Protein AF-0000000082345852 (afdb_homodimer)

Sequence (870 aa):
MNLQSRLRSITKHNVSTFRRHYVSEIAGSLGDLGTFLPIALALASNGTVSLASTFIFSGLFNILTGLFFGIPLPVQPMKAIAAVAIAQSFSPGSIAAAGIFVAAVLFVGSVTGLLEWFTRVIPIPVVKGIQVGAGLSLVMAACTTLHNLGWIHPSWADNRLWAIGVFVALLLTNSAARRLPYALIVFIIGIVIAIIRSALSSHLPSFTFWHPYIVVPIGHEWSKGAIDAGLGQLPLTTLNSIIAVVHLAADLLPS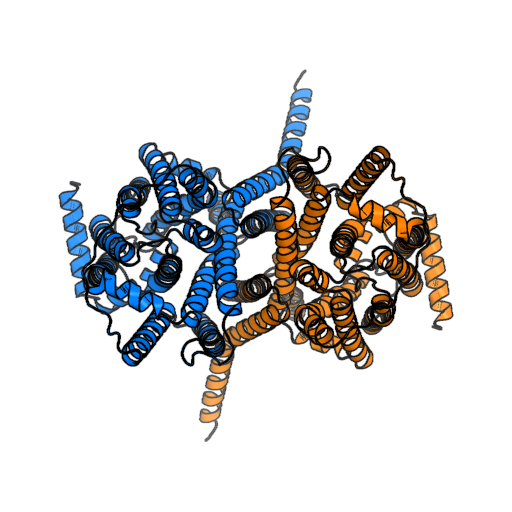VPTPSVTAIGLSVSLMNLVGVWFGAMPVCHGSGGLAAQYRFGARSGASVVFLGVCKLILGLVFGESLVDILHRFPKALLAVMVIAAGLELVRVGESLNTSGARDLRRHAEDANDSSRFHLSEEERTRRWMVMMVTVGLLVGFKNDAVGFVAGMLCHWAYELPALVHRTKRRWSEGRVRLPMNLQSRLRSITKHNVSTFRRHYVSEIAGSLGDLGTFLPIALALASNGTVSLASTFIFSGLFNILTGLFFGIPLPVQPMKAIAAVAIAQSFSPGSIAAAGIFVAAVLFVGSVTGLLEWFTRVIPIPVVKGIQVGAGLSLVMAACTTLHNLGWIHPSWADNRLWAIGVFVALLLTNSAARRLPYALIVFIIGIVIAIIRSALSSHLPSFTFWHPYIVVPIGHEWSKGAIDAGLGQLPLTTLNSIIAVVHLAADLLPSVPTPSVTAIGLSVSLMNLVGVWFGAMPVCHGSGGLAAQYRFGARSGASVVFLGVCKLILGLVFGESLVDILHRFPKALLAVMVIAAGLELVRVGESLNTSGARDLRRHAEDANDSSRFHLSEEERTRRWMVMMVTVGLLVGFKNDAVGFVAGMLCHWAYELPALVHRTKRRWSEGRVRLP

Organism: NCBI:txid1220207

Foldseek 3Di:
DDLVVQLVVLVVLLVVCCVVCVPLLQLLLLLCCLQAVLLLLLCVLLQQFASLLQLALLLVLLQVCQSRQWAQWHKHFLLLLSLLCLLVVAHLQLQLLLLLLLLVVLLVCLVVVCLVVLQVPADLLLLLLSLLLSLVSLLVSLVVLLVPFDACPDDNLAHNVLLVVLLVVLVVLVPDPDNPSSLVVLVVVLLVQLQVVCVVVVHHQDFDFADFDFHHHDDVSNVSSCFQRNVLSNNVCSVFQQVLQQVLCCVLQVPGDGDDSSVQSNSLSVSSNPSSRRRHGRITTGNVSSVSSVVSRTGTSNSSSVSSVVSNCCSGRCSRSVSSSSVSGHSSSSSSSSNSNSVVSSVVSVCQQPCPRPVLVVVCVVVVPVPDSDDDPVRVVLSVVLSVQLSVQCNVVSGNNRSSVRSVVSNVVVCVVVVVVVVVVVVVVVVVPPD/DDLVVLLVVLVVLLVVCCVVCVPLLQLLLLLCCLQAVLLLLLCVLLQQFASLLQLALLLVLLQVCQSRQWAQWHKHFLLQLSLLCLLVVAHLLLQLLLLLLLLVVLLVCLVVVCLVVVQVPADLLLLLLSLLLSLVSLLVSLVVLLVPFDACPDDNLAHNVLLVVLLVVLVVLVPDPDNPSSLVVLVVVLLVQLQVVCVVVVHHQDFDFADFDFHHHDDVSNVNSCFQRNVSSNNVCSVFQQVLQQVLCCVLQVPGDGDDSSVQSNSLSVSSNPSSRRRHGRITTGNVSSVSSVVSRTGTSNSSSVSSVVSNCCSGRCSRSVSSSSVSGHSSSSSSSSNSNSVVSSVVSVCQQPCPRPVLVVVCVVVVPVPDSDDDPVRVVLSVVLSVQLSVQCNVVSGNNRSSVRSVVSNVVVCVVVVVVVVVVVVVVVVVPPD

Structure (mmCIF, N/CA/C/O backbone):
data_AF-0000000082345852-model_v1
#
loop_
_entity.id
_entity.type
_entity.pdbx_description
1 polymer 'Sulfate transporter'
#
loop_
_atom_site.group_PDB
_atom_site.id
_atom_site.type_symbol
_atom_site.label_atom_id
_atom_site.label_alt_id
_atom_site.label_comp_id
_atom_site.label_asym_id
_atom_site.label_entity_id
_atom_site.label_seq_id
_atom_site.pdbx_PDB_ins_code
_atom_site.Cartn_x
_atom_site.Cartn_y
_atom_site.Cartn_z
_atom_site.occupancy
_atom_site.B_iso_or_equiv
_atom_site.auth_seq_id
_atom_site.auth_comp_id
_atom_site.auth_asym_id
_atom_site.auth_atom_id
_atom_site.pdbx_PDB_model_num
ATOM 1 N N . MET A 1 1 ? 13.172 -27.969 -38.375 1 50.81 1 MET A N 1
ATOM 2 C CA . MET A 1 1 ? 12.953 -29.188 -37.594 1 50.81 1 MET A CA 1
ATOM 3 C C . MET A 1 1 ? 11.461 -29.438 -37.406 1 50.81 1 MET A C 1
ATOM 5 O O . MET A 1 1 ? 10.711 -28.531 -37.031 1 50.81 1 MET A O 1
ATOM 9 N N . ASN A 1 2 ? 10.867 -30.484 -37.875 1 72.06 2 ASN A N 1
ATOM 10 C CA . ASN A 1 2 ? 9.477 -30.922 -37.812 1 72.06 2 ASN A CA 1
ATOM 11 C C . ASN A 1 2 ? 8.961 -30.969 -36.375 1 72.06 2 ASN A C 1
ATOM 13 O O . ASN A 1 2 ? 9.727 -31.188 -35.438 1 72.06 2 ASN A O 1
ATOM 17 N N . LEU A 1 3 ? 7.734 -30.328 -36.125 1 79 3 LEU A N 1
ATOM 18 C CA . LEU A 1 3 ? 7.078 -30.281 -34.812 1 79 3 LEU A CA 1
ATOM 19 C C . LEU A 1 3 ? 7.156 -31.625 -34.125 1 79 3 LEU A C 1
ATOM 21 O O . LEU A 1 3 ? 7.395 -31.688 -32.906 1 79 3 LEU A O 1
ATOM 25 N N . GLN A 1 4 ? 7.105 -32.719 -34.844 1 83.88 4 GLN A N 1
ATOM 26 C CA . GLN A 1 4 ? 7.117 -34.062 -34.281 1 83.88 4 GLN A CA 1
ATOM 27 C C . GLN A 1 4 ? 8.5 -34.406 -33.75 1 83.88 4 GLN A C 1
ATOM 29 O O . GLN A 1 4 ? 8.633 -35.031 -32.688 1 83.88 4 GLN A O 1
ATOM 34 N N . SER A 1 5 ? 9.453 -34.094 -34.531 1 83.94 5 SER A N 1
ATOM 35 C CA . SER A 1 5 ? 10.82 -34.406 -34.125 1 83.94 5 SER A CA 1
ATOM 36 C C . SER A 1 5 ? 11.195 -33.594 -32.875 1 83.94 5 SER A C 1
ATOM 38 O O . SER A 1 5 ? 11.891 -34.094 -31.984 1 83.94 5 SER A O 1
ATOM 40 N N . ARG A 1 6 ? 10.656 -32.438 -32.906 1 85.19 6 ARG A N 1
ATOM 41 C CA . ARG A 1 6 ? 10.93 -31.578 -31.75 1 85.19 6 ARG A CA 1
ATOM 42 C C . ARG A 1 6 ? 10.266 -32.125 -30.484 1 85.19 6 ARG A C 1
ATOM 44 O O . ARG A 1 6 ? 10.883 -32.156 -29.422 1 85.19 6 ARG A O 1
ATOM 51 N N . LEU A 1 7 ? 9.078 -32.594 -30.594 1 88.81 7 LEU A N 1
ATOM 52 C CA . LEU A 1 7 ? 8.336 -33.125 -29.469 1 88.81 7 LEU A CA 1
ATOM 53 C C . LEU A 1 7 ? 8.984 -34.406 -28.953 1 88.81 7 LEU A C 1
ATOM 55 O O . LEU A 1 7 ? 9 -34.656 -27.75 1 88.81 7 LEU A O 1
ATOM 59 N N . ARG A 1 8 ? 9.492 -35.156 -29.844 1 88.5 8 ARG A N 1
ATOM 60 C CA . ARG A 1 8 ? 10.164 -36.406 -29.453 1 88.5 8 ARG A CA 1
ATOM 61 C C . ARG A 1 8 ? 11.445 -36.094 -28.672 1 88.5 8 ARG A C 1
ATOM 63 O O . ARG A 1 8 ? 11.773 -36.812 -27.719 1 88.5 8 ARG A O 1
ATOM 70 N N . SER A 1 9 ? 12.109 -35.156 -29.203 1 88.75 9 SER A N 1
ATOM 71 C CA . SER A 1 9 ? 13.344 -34.75 -28.531 1 88.75 9 SER A CA 1
ATOM 72 C C . SER A 1 9 ? 13.07 -34.219 -27.125 1 88.75 9 SER A C 1
ATOM 74 O O . SER A 1 9 ? 13.805 -34.531 -26.188 1 88.75 9 SER A O 1
ATOM 76 N N . ILE A 1 10 ? 12.055 -33.438 -27.016 1 90.12 10 ILE A N 1
ATOM 77 C CA . ILE A 1 10 ? 11.68 -32.875 -25.734 1 90.12 10 ILE A CA 1
ATOM 78 C C . ILE A 1 10 ? 11.242 -34 -24.781 1 90.12 10 ILE A C 1
ATOM 80 O O . ILE A 1 10 ? 11.609 -34 -23.609 1 90.12 10 ILE A O 1
ATOM 84 N N . THR A 1 11 ? 10.492 -34.938 -25.266 1 89.88 11 THR A N 1
ATOM 85 C CA . THR A 1 11 ? 10.008 -36.031 -24.438 1 89.88 11 THR A CA 1
ATOM 86 C C . THR A 1 11 ? 11.172 -36.906 -23.938 1 89.88 11 THR A C 1
ATOM 88 O O . THR A 1 11 ? 11.18 -37.312 -22.781 1 89.88 11 THR A O 1
ATOM 91 N N . LYS A 1 12 ? 12.078 -37.125 -24.797 1 90.12 12 LYS A N 1
ATOM 92 C CA . LYS A 1 12 ? 13.258 -37.875 -24.406 1 90.12 12 LYS A CA 1
ATOM 93 C C . LYS A 1 12 ? 14.047 -37.156 -23.312 1 90.12 12 LYS A C 1
ATOM 95 O O . LYS A 1 12 ? 14.531 -37.781 -22.375 1 90.12 12 LYS A O 1
ATOM 100 N N . HIS A 1 13 ? 14.156 -35.969 -23.516 1 90.06 13 HIS A N 1
ATOM 101 C CA . HIS A 1 13 ? 14.859 -35.156 -22.531 1 90.06 13 HIS A CA 1
ATOM 102 C C . HIS A 1 13 ? 14.125 -35.156 -21.188 1 90.06 13 HIS A C 1
ATOM 104 O O . HIS A 1 13 ? 14.75 -35.312 -20.141 1 90.06 13 HIS A O 1
ATOM 110 N N . ASN A 1 14 ? 12.852 -35 -21.188 1 92 14 ASN A N 1
ATOM 111 C CA . ASN A 1 14 ? 12.031 -35 -19.969 1 92 14 ASN A CA 1
ATOM 112 C C . ASN A 1 14 ? 12.148 -36.312 -19.234 1 92 14 ASN A C 1
ATOM 114 O O . ASN A 1 14 ? 12.359 -36.344 -18.016 1 92 14 ASN A O 1
ATOM 118 N N . VAL A 1 15 ? 12.047 -37.375 -19.984 1 91.62 15 VAL A N 1
ATOM 119 C CA . VAL A 1 15 ? 12.047 -38.688 -19.391 1 91.62 15 VAL A CA 1
ATOM 120 C C . VAL A 1 15 ? 13.438 -39 -18.828 1 91.62 15 VAL A C 1
ATOM 122 O O . VAL A 1 15 ? 13.562 -39.562 -17.734 1 91.62 15 VAL A O 1
ATOM 125 N N . SER A 1 16 ? 14.461 -38.688 -19.547 1 91.25 16 SER A N 1
ATOM 126 C CA . SER A 1 16 ? 15.828 -38.938 -19.109 1 91.25 16 SER A CA 1
ATOM 127 C C . SER A 1 16 ? 16.156 -38.156 -17.844 1 91.25 16 SER A C 1
ATOM 129 O O . SER A 1 16 ? 16.781 -38.688 -16.922 1 91.25 16 SER A O 1
ATOM 131 N N . THR A 1 17 ? 15.727 -36.969 -17.859 1 89.94 17 THR A N 1
ATOM 132 C CA . THR A 1 17 ? 16 -36.125 -16.703 1 89.94 17 THR A CA 1
ATOM 133 C C . THR A 1 17 ? 15.242 -36.594 -15.484 1 89.94 17 THR A C 1
ATOM 135 O O . THR A 1 17 ? 15.789 -36.625 -14.375 1 89.94 17 THR A O 1
ATOM 138 N N . PHE A 1 18 ? 14.023 -36.969 -15.68 1 91.25 18 PHE A N 1
ATOM 139 C CA . PHE A 1 18 ? 13.219 -37.438 -14.562 1 91.25 18 PHE A CA 1
ATOM 140 C C . PHE A 1 18 ? 13.789 -38.75 -14 1 91.25 18 PHE A C 1
ATOM 142 O O . PHE A 1 18 ? 13.797 -38.969 -12.781 1 91.25 18 PHE A O 1
ATOM 149 N N . ARG A 1 19 ? 14.273 -39.562 -14.797 1 90.5 19 ARG A N 1
ATOM 150 C CA . ARG A 1 19 ? 14.828 -40.844 -14.375 1 90.5 19 ARG A CA 1
ATOM 151 C C . ARG A 1 19 ? 16.125 -40.625 -13.602 1 90.5 19 ARG A C 1
ATOM 153 O O . ARG A 1 19 ? 16.391 -41.344 -12.633 1 90.5 19 ARG A O 1
ATOM 160 N N . ARG A 1 20 ? 16.844 -39.719 -13.992 1 90 20 ARG A N 1
ATOM 161 C CA . ARG A 1 20 ? 18.141 -39.5 -13.375 1 90 20 ARG A CA 1
ATOM 162 C C . ARG A 1 20 ? 18 -38.656 -12.102 1 90 20 ARG A C 1
ATOM 164 O O . ARG A 1 20 ? 18.781 -38.844 -11.156 1 90 20 ARG A O 1
ATOM 171 N N . HIS A 1 21 ? 17.031 -37.812 -12.102 1 91.94 21 HIS A N 1
ATOM 172 C CA . HIS A 1 21 ? 16.906 -36.875 -10.992 1 91.94 21 HIS A CA 1
ATOM 173 C C . HIS A 1 21 ? 15.445 -36.719 -10.562 1 91.94 21 HIS A C 1
ATOM 175 O O . HIS A 1 21 ? 14.93 -35.594 -10.453 1 91.94 21 HIS A O 1
ATOM 181 N N . TYR A 1 22 ? 14.805 -37.75 -10.195 1 90.38 22 TYR A N 1
ATOM 182 C CA . TYR A 1 22 ? 13.375 -37.719 -9.883 1 90.38 22 TYR A CA 1
ATOM 183 C C . TYR A 1 22 ? 13.117 -36.938 -8.602 1 90.38 22 TYR A C 1
ATOM 185 O O . TYR A 1 22 ? 12.117 -36.219 -8.492 1 90.38 22 TYR A O 1
ATOM 193 N N . VAL A 1 23 ? 13.992 -36.969 -7.656 1 89.69 23 VAL A N 1
ATOM 194 C CA . VAL A 1 23 ? 13.805 -36.281 -6.391 1 89.69 23 VAL A CA 1
ATOM 195 C C . VAL A 1 23 ? 13.852 -34.781 -6.625 1 89.69 23 VAL A C 1
ATOM 197 O O . VAL A 1 23 ? 13.016 -34.031 -6.098 1 89.69 23 VAL A O 1
ATOM 200 N N . SER A 1 24 ? 14.742 -34.375 -7.379 1 90.31 24 SER A N 1
ATOM 201 C CA . SER A 1 24 ? 14.898 -32.969 -7.684 1 90.31 24 SER A CA 1
ATOM 202 C C . SER A 1 24 ? 13.727 -32.438 -8.508 1 90.31 24 SER A C 1
ATOM 204 O O . SER A 1 24 ? 13.25 -31.312 -8.281 1 90.31 24 SER A O 1
ATOM 206 N N . GLU A 1 25 ? 13.312 -33.219 -9.414 1 92.94 25 GLU A N 1
ATOM 207 C CA . GLU A 1 25 ? 12.188 -32.812 -10.25 1 92.94 25 GLU A CA 1
ATOM 208 C C . GLU A 1 25 ? 10.898 -32.719 -9.438 1 92.94 25 GLU A C 1
ATOM 210 O O . GLU A 1 25 ? 10.086 -31.828 -9.648 1 92.94 25 GLU A O 1
ATOM 215 N N . ILE A 1 26 ? 10.703 -33.625 -8.602 1 90.56 26 ILE A N 1
ATOM 216 C CA . ILE A 1 26 ? 9.523 -33.594 -7.754 1 90.56 26 ILE A CA 1
ATOM 217 C C . ILE A 1 26 ? 9.578 -32.438 -6.789 1 90.56 26 ILE A C 1
ATOM 219 O O . ILE A 1 26 ? 8.586 -31.719 -6.598 1 90.56 26 ILE A O 1
ATOM 223 N N . ALA A 1 27 ? 10.672 -32.25 -6.246 1 86.56 27 ALA A N 1
ATOM 224 C CA . ALA A 1 27 ? 10.852 -31.094 -5.363 1 86.56 27 ALA A CA 1
ATOM 225 C C . ALA A 1 27 ? 10.633 -29.781 -6.113 1 86.56 27 ALA A C 1
ATOM 227 O O . ALA A 1 27 ? 10.023 -28.844 -5.586 1 86.56 27 ALA A O 1
ATOM 228 N N . GLY A 1 28 ? 11.109 -29.719 -7.254 1 88.88 28 GLY A N 1
ATOM 229 C CA . GLY A 1 28 ? 10.938 -28.531 -8.086 1 88.88 28 GLY A CA 1
ATOM 230 C C . GLY A 1 28 ? 9.484 -28.25 -8.414 1 88.88 28 GLY A C 1
ATOM 231 O O . GLY A 1 28 ? 9.07 -27.094 -8.492 1 88.88 28 GLY A O 1
ATOM 232 N N . SER A 1 29 ? 8.742 -29.328 -8.617 1 89.81 29 SER A N 1
ATOM 233 C CA . SER A 1 29 ? 7.336 -29.172 -8.961 1 89.81 29 SER A CA 1
ATOM 234 C C . SER A 1 29 ? 6.562 -28.469 -7.848 1 89.81 29 SER A C 1
ATOM 236 O O . SER A 1 29 ? 5.523 -27.859 -8.094 1 89.81 29 SER A O 1
ATOM 238 N N . LEU A 1 30 ? 7.059 -28.469 -6.664 1 86.12 30 LEU A N 1
ATOM 239 C CA . LEU A 1 30 ? 6.379 -27.906 -5.5 1 86.12 30 LEU A CA 1
ATOM 240 C C . LEU A 1 30 ? 6.758 -26.438 -5.297 1 86.12 30 LEU A C 1
ATOM 242 O O . LEU A 1 30 ? 6.164 -25.75 -4.465 1 86.12 30 LEU A O 1
ATOM 246 N N . GLY A 1 31 ? 7.648 -26.031 -6.066 1 80.06 31 GLY A N 1
ATOM 247 C CA . GLY A 1 31 ? 8.211 -24.703 -5.879 1 80.06 31 GLY A CA 1
ATOM 248 C C . GLY A 1 31 ? 7.203 -23.594 -6.113 1 80.06 31 GLY A C 1
ATOM 249 O O . GLY A 1 31 ? 7.312 -22.516 -5.523 1 80.06 31 GLY A O 1
ATOM 250 N N . ASP A 1 32 ? 6.199 -23.859 -6.902 1 85.31 32 ASP A N 1
ATOM 251 C CA . ASP A 1 32 ? 5.285 -22.781 -7.246 1 85.31 32 ASP A CA 1
ATOM 252 C C . ASP A 1 32 ? 3.939 -22.953 -6.547 1 85.31 32 ASP A C 1
ATOM 254 O O . ASP A 1 32 ? 3.01 -22.172 -6.773 1 85.31 32 ASP A O 1
ATOM 258 N N . LEU A 1 33 ? 3.732 -23.891 -5.695 1 84.69 33 LEU A N 1
ATOM 259 C CA . LEU A 1 33 ? 2.479 -24.156 -5 1 84.69 33 LEU A CA 1
ATOM 260 C C . LEU A 1 33 ? 2.178 -23.062 -3.984 1 84.69 33 LEU A C 1
ATOM 262 O O . LEU A 1 33 ? 1.021 -22.859 -3.607 1 84.69 33 LEU A O 1
ATOM 266 N N . GLY A 1 34 ? 3.254 -22.469 -3.6 1 79.06 34 GLY A N 1
ATOM 267 C CA . GLY A 1 34 ? 3.094 -21.375 -2.65 1 79.06 34 GLY A CA 1
ATOM 268 C C . GLY A 1 34 ? 2.27 -20.234 -3.195 1 79.06 34 GLY A C 1
ATOM 269 O O . GLY A 1 34 ? 1.667 -19.469 -2.43 1 79.06 34 GLY A O 1
ATOM 270 N N . THR A 1 35 ? 2.234 -20.141 -4.395 1 82.69 35 THR A N 1
ATOM 271 C CA . THR A 1 35 ? 1.467 -19.062 -5.023 1 82.69 35 THR A CA 1
ATOM 272 C C . THR A 1 35 ? 0.128 -19.594 -5.535 1 82.69 35 THR A C 1
ATOM 274 O O . THR A 1 35 ? -0.903 -18.938 -5.379 1 82.69 35 THR A O 1
ATOM 277 N N . PHE A 1 36 ? 0.108 -20.719 -6.023 1 89.81 36 PHE A N 1
ATOM 278 C CA . PHE A 1 36 ? -1.071 -21.297 -6.656 1 89.81 36 PHE A CA 1
ATOM 279 C C . PHE A 1 36 ? -2.15 -21.594 -5.621 1 89.81 36 PHE A C 1
ATOM 281 O O . PHE A 1 36 ? -3.301 -21.172 -5.781 1 89.81 36 PHE A O 1
ATOM 288 N N . LEU A 1 37 ? -1.881 -22.234 -4.578 1 89.38 37 LEU A N 1
ATOM 289 C CA . LEU A 1 37 ? -2.865 -22.812 -3.67 1 89.38 37 LEU A CA 1
ATOM 290 C C . LEU A 1 37 ? -3.641 -21.719 -2.943 1 89.38 37 LEU A C 1
ATOM 292 O O . LEU A 1 37 ? -4.875 -21.719 -2.945 1 89.38 37 LEU A O 1
ATOM 296 N N . PRO A 1 38 ? -2.945 -20.781 -2.42 1 90.19 38 PRO A N 1
ATOM 297 C CA . PRO A 1 38 ? -3.676 -19.734 -1.688 1 90.19 38 PRO A CA 1
ATOM 298 C C . PRO A 1 38 ? -4.684 -19 -2.564 1 90.19 38 PRO A C 1
ATOM 300 O O . PRO A 1 38 ? -5.824 -18.781 -2.146 1 90.19 38 PRO A O 1
ATOM 303 N N . ILE A 1 39 ? -4.242 -18.703 -3.727 1 92.62 39 ILE A N 1
ATOM 304 C CA . ILE A 1 39 ? -5.074 -17.922 -4.637 1 92.62 39 ILE A CA 1
ATOM 305 C C . ILE A 1 39 ? -6.246 -18.766 -5.125 1 92.62 39 ILE A C 1
ATOM 307 O O . ILE A 1 39 ? -7.395 -18.328 -5.098 1 92.62 39 ILE A O 1
ATOM 311 N N . ALA A 1 40 ? -5.973 -19.984 -5.453 1 92.62 40 ALA A N 1
ATOM 312 C CA . ALA A 1 40 ? -7.02 -20.891 -5.93 1 92.62 40 ALA A CA 1
ATOM 313 C C . ALA A 1 40 ? -8.047 -21.156 -4.84 1 92.62 40 ALA A C 1
ATOM 315 O O . ALA A 1 40 ? -9.258 -21.125 -5.094 1 92.62 40 ALA A O 1
ATOM 316 N N . LEU A 1 41 ? -7.594 -21.375 -3.688 1 90.56 41 LEU A N 1
ATOM 317 C CA . LEU A 1 41 ? -8.492 -21.688 -2.58 1 90.56 41 LEU A CA 1
ATOM 318 C C . LEU A 1 41 ? -9.32 -20.469 -2.193 1 90.56 41 LEU A C 1
ATOM 320 O O . LEU A 1 41 ? -10.508 -20.594 -1.892 1 90.56 41 LEU A O 1
ATOM 324 N N . ALA A 1 42 ? -8.688 -19.359 -2.205 1 91.62 42 ALA A N 1
ATOM 325 C CA . ALA A 1 42 ? -9.391 -18.125 -1.846 1 91.62 42 ALA A CA 1
ATOM 326 C C . ALA A 1 42 ? -10.516 -17.828 -2.84 1 91.62 42 ALA A C 1
ATOM 328 O O . ALA A 1 42 ? -11.633 -17.5 -2.443 1 91.62 42 ALA A O 1
ATOM 329 N N . LEU A 1 43 ? -10.25 -17.953 -4.086 1 94.12 43 LEU A N 1
ATOM 330 C CA . LEU A 1 43 ? -11.242 -17.688 -5.117 1 94.12 43 LEU A CA 1
ATOM 331 C C . LEU A 1 43 ? -12.359 -18.719 -5.078 1 94.12 43 LEU A C 1
ATOM 333 O O . LEU A 1 43 ? -13.531 -18.391 -5.273 1 94.12 43 LEU A O 1
ATOM 337 N N . ALA A 1 44 ? -11.977 -19.906 -4.809 1 92.56 44 ALA A N 1
ATOM 338 C CA . ALA A 1 44 ? -12.977 -20.969 -4.723 1 92.56 44 ALA A CA 1
ATOM 339 C C . ALA A 1 44 ? -13.875 -20.781 -3.502 1 92.56 44 ALA A C 1
ATOM 341 O O . ALA A 1 44 ? -15.078 -21.031 -3.57 1 92.56 44 ALA A O 1
ATOM 342 N N . SER A 1 45 ? -13.305 -20.422 -2.467 1 89.25 45 SER A N 1
ATOM 343 C CA . SER A 1 45 ? -14.062 -20.234 -1.23 1 89.25 45 SER A CA 1
ATOM 344 C C . SER A 1 45 ? -15.094 -19.109 -1.378 1 89.25 45 SER A C 1
ATOM 346 O O . SER A 1 45 ? -16.141 -19.141 -0.725 1 89.25 45 SER A O 1
ATOM 348 N N . ASN A 1 46 ? -14.844 -18.172 -2.252 1 89.56 46 ASN A N 1
ATOM 349 C CA . ASN A 1 46 ? -15.758 -17.062 -2.488 1 89.56 46 ASN A CA 1
ATOM 350 C C . ASN A 1 46 ? -16.766 -17.391 -3.582 1 89.56 46 ASN A C 1
ATOM 352 O O . ASN A 1 46 ? -17.594 -16.562 -3.941 1 89.56 46 ASN A O 1
ATOM 356 N N . GLY A 1 47 ? -16.656 -18.531 -4.137 1 90.5 47 GLY A N 1
ATOM 357 C CA . GLY A 1 47 ? -17.562 -18.953 -5.18 1 90.5 47 GLY A CA 1
ATOM 358 C C . GLY A 1 47 ? -17.281 -18.312 -6.527 1 90.5 47 GLY A C 1
ATOM 359 O O . GLY A 1 47 ? -18.125 -18.344 -7.43 1 90.5 47 GLY A O 1
ATOM 360 N N . THR A 1 48 ? -16.141 -17.734 -6.629 1 93.25 48 THR A N 1
ATOM 361 C CA . THR A 1 48 ? -15.766 -17.031 -7.852 1 93.25 48 THR A CA 1
ATOM 362 C C . THR A 1 48 ? -15.352 -18.016 -8.938 1 93.25 48 THR A C 1
ATOM 364 O O . THR A 1 48 ? -15.586 -17.766 -10.125 1 93.25 48 THR A O 1
ATOM 367 N N . VAL A 1 49 ? -14.688 -19.141 -8.492 1 94.19 49 VAL A N 1
ATOM 368 C CA . VAL A 1 49 ? -14.25 -20.172 -9.438 1 94.19 49 VAL A CA 1
ATOM 369 C C . VAL A 1 49 ? -14.562 -21.547 -8.875 1 94.19 49 VAL A C 1
ATOM 371 O O . VAL A 1 49 ? -14.797 -21.703 -7.672 1 94.19 49 VAL A O 1
ATOM 374 N N . SER A 1 50 ? -14.594 -22.5 -9.805 1 92.56 50 SER A N 1
ATOM 375 C CA . SER A 1 50 ? -14.695 -23.906 -9.414 1 92.56 50 SER A CA 1
ATOM 376 C C . SER A 1 50 ? -13.32 -24.484 -9.102 1 92.56 50 SER A C 1
ATOM 378 O O . SER A 1 50 ? -12.422 -24.453 -9.945 1 92.56 50 SER A O 1
ATOM 380 N N . LEU A 1 51 ? -13.211 -24.969 -7.918 1 91.44 51 LEU A N 1
ATOM 381 C CA . LEU A 1 51 ? -11.93 -25.547 -7.523 1 91.44 51 LEU A CA 1
ATOM 382 C C . LEU A 1 51 ? -11.594 -26.766 -8.375 1 91.44 51 LEU A C 1
ATOM 384 O O . LEU A 1 51 ? -10.453 -26.938 -8.805 1 91.44 51 LEU A O 1
ATOM 388 N N . ALA A 1 52 ? -12.578 -27.547 -8.586 1 91.31 52 ALA A N 1
ATOM 389 C CA . ALA A 1 52 ? -12.383 -28.766 -9.383 1 91.31 52 ALA A CA 1
ATOM 390 C C . ALA A 1 52 ? -11.953 -28.422 -10.812 1 91.31 52 ALA A C 1
ATOM 392 O O . ALA A 1 52 ? -10.969 -28.969 -11.32 1 91.31 52 ALA A O 1
ATOM 393 N N . SER A 1 53 ? -12.656 -27.547 -11.406 1 93.31 53 SER A N 1
ATOM 394 C CA . SER A 1 53 ? -12.32 -27.125 -12.766 1 93.31 53 SER A CA 1
ATOM 395 C C . SER A 1 53 ? -10.93 -26.5 -12.812 1 93.31 53 SER A C 1
ATOM 397 O O . SER A 1 53 ? -10.203 -26.656 -13.789 1 93.31 53 SER A O 1
ATOM 399 N N . THR A 1 54 ? -10.641 -25.75 -11.805 1 94.56 54 THR A N 1
ATOM 400 C CA . THR A 1 54 ? -9.336 -25.094 -11.742 1 94.56 54 THR A CA 1
ATOM 401 C C . THR A 1 54 ? -8.211 -26.125 -11.68 1 94.56 54 THR A C 1
ATOM 403 O O . THR A 1 54 ? -7.207 -26 -12.383 1 94.56 54 THR A O 1
ATOM 406 N N . PHE A 1 55 ? -8.352 -27.125 -10.898 1 93.94 55 PHE A N 1
ATOM 407 C CA . PHE A 1 55 ? -7.348 -28.188 -10.797 1 93.94 55 PHE A CA 1
ATOM 408 C C . PHE A 1 55 ? -7.242 -28.953 -12.102 1 93.94 55 PHE A C 1
ATOM 410 O O . PHE A 1 55 ? -6.141 -29.219 -12.586 1 93.94 55 PHE A O 1
ATOM 417 N N . ILE A 1 56 ? -8.312 -29.266 -12.656 1 94.19 56 ILE A N 1
ATOM 418 C CA . ILE A 1 56 ? -8.336 -30.094 -13.859 1 94.19 56 ILE A CA 1
ATOM 419 C C . ILE A 1 56 ? -7.684 -29.344 -15.016 1 94.19 56 ILE A C 1
ATOM 421 O O . ILE A 1 56 ? -6.746 -29.859 -15.641 1 94.19 56 ILE A O 1
ATOM 425 N N . PHE A 1 57 ? -8.109 -28.219 -15.266 1 95.75 57 PHE A N 1
ATOM 426 C CA . PHE A 1 57 ? -7.617 -27.5 -16.438 1 95.75 57 PHE A CA 1
ATOM 427 C C . PHE A 1 57 ? -6.195 -27 -16.203 1 95.75 57 PHE A C 1
ATOM 429 O O . PHE A 1 57 ? -5.359 -27.062 -17.109 1 95.75 57 PHE A O 1
ATOM 436 N N . SER A 1 58 ? -5.938 -26.422 -15.031 1 95.94 58 SER A N 1
ATOM 437 C CA . SER A 1 58 ? -4.551 -26.031 -14.781 1 95.94 58 SER A CA 1
ATOM 438 C C . SER A 1 58 ? -3.627 -27.25 -14.836 1 95.94 58 SER A C 1
ATOM 440 O O . SER A 1 58 ? -2.475 -27.141 -15.258 1 95.94 58 SER A O 1
ATOM 442 N N . GLY A 1 59 ? -4.094 -28.406 -14.367 1 96.31 59 GLY A N 1
ATOM 443 C CA . GLY A 1 59 ? -3.326 -29.641 -14.484 1 96.31 59 GLY A CA 1
ATOM 444 C C . GLY A 1 59 ? -3.062 -30.047 -15.922 1 96.31 59 GLY A C 1
ATOM 445 O O . GLY A 1 59 ? -1.931 -30.375 -16.281 1 96.31 59 GLY A O 1
ATOM 446 N N . LEU A 1 60 ? -4.098 -30.031 -16.688 1 97.12 60 LEU A N 1
ATOM 447 C CA . LEU A 1 60 ? -3.963 -30.328 -18.109 1 97.12 60 LEU A CA 1
ATOM 448 C C . LEU A 1 60 ? -2.975 -29.391 -18.781 1 97.12 60 LEU A C 1
ATOM 450 O O . LEU A 1 60 ? -2.145 -29.812 -19.578 1 97.12 60 LEU A O 1
ATOM 454 N N . PHE A 1 61 ? -3.066 -28.125 -18.453 1 98 61 PHE A N 1
ATOM 455 C CA . PHE A 1 61 ? -2.186 -27.125 -19.047 1 98 61 PHE A CA 1
ATOM 456 C C . PHE A 1 61 ? -0.747 -27.328 -18.578 1 98 61 PHE A C 1
ATOM 458 O O . PHE A 1 61 ? 0.194 -27.078 -19.344 1 98 61 PHE A O 1
ATOM 465 N N . ASN A 1 62 ? -0.586 -27.719 -17.344 1 97.62 62 ASN A N 1
ATOM 466 C CA . ASN A 1 62 ? 0.751 -28.078 -16.875 1 97.62 62 ASN A CA 1
ATOM 467 C C . ASN A 1 62 ? 1.353 -29.203 -17.719 1 97.62 62 ASN A C 1
ATOM 469 O O . ASN A 1 62 ? 2.514 -29.125 -18.125 1 97.62 62 ASN A O 1
ATOM 473 N N . ILE A 1 63 ? 0.599 -30.203 -17.938 1 97.19 63 ILE A N 1
ATOM 474 C CA . ILE A 1 63 ? 1.062 -31.359 -18.688 1 97.19 63 ILE A CA 1
ATOM 475 C C . ILE A 1 63 ? 1.435 -30.938 -20.109 1 97.19 63 ILE A C 1
ATOM 477 O O . ILE A 1 63 ? 2.525 -31.25 -20.594 1 97.19 63 ILE A O 1
ATOM 481 N N . LEU A 1 64 ? 0.596 -30.219 -20.734 1 97.12 64 LEU A N 1
ATOM 482 C CA . LEU A 1 64 ? 0.836 -29.781 -22.094 1 97.12 64 LEU A CA 1
ATOM 483 C C . LEU A 1 64 ? 2.045 -28.859 -22.172 1 97.12 64 LEU A C 1
ATOM 485 O O . LEU A 1 64 ? 2.846 -28.938 -23.109 1 97.12 64 LEU A O 1
ATOM 489 N N . THR A 1 65 ? 2.133 -27.953 -21.219 1 96.44 65 THR A N 1
ATOM 490 C CA . THR A 1 65 ? 3.252 -27.016 -21.156 1 96.44 65 THR A CA 1
ATOM 491 C C . THR A 1 65 ? 4.574 -27.766 -21.016 1 96.44 65 THR A C 1
ATOM 493 O O . THR A 1 65 ? 5.555 -27.438 -21.688 1 96.44 65 THR A O 1
ATOM 496 N N . GLY A 1 66 ? 4.602 -28.719 -20.156 1 95.5 66 GLY A N 1
ATOM 497 C CA . GLY A 1 66 ? 5.809 -29.516 -19.984 1 95.5 66 GLY A CA 1
ATOM 498 C C . GLY A 1 66 ? 6.188 -30.312 -21.219 1 95.5 66 GLY A C 1
ATOM 499 O O . GLY A 1 66 ? 7.371 -30.438 -21.531 1 95.5 66 GLY A O 1
ATOM 500 N N . LEU A 1 67 ? 5.207 -30.797 -21.906 1 94.75 67 LEU A N 1
ATOM 501 C CA . LEU A 1 67 ? 5.445 -31.641 -23.078 1 94.75 67 LEU A CA 1
ATOM 502 C C . LEU A 1 67 ? 5.832 -30.797 -24.281 1 94.75 67 LEU A C 1
ATOM 504 O O . LEU A 1 67 ? 6.605 -31.25 -25.141 1 94.75 67 LEU A O 1
ATOM 508 N N . PHE A 1 68 ? 5.324 -29.625 -24.359 1 94.75 68 PHE A N 1
ATOM 509 C CA . PHE A 1 68 ? 5.539 -28.797 -25.547 1 94.75 68 PHE A CA 1
ATOM 510 C C . PHE A 1 68 ? 6.824 -27.984 -25.406 1 94.75 68 PHE A C 1
ATOM 512 O O . PHE A 1 68 ? 7.527 -27.766 -26.406 1 94.75 68 PHE A O 1
ATOM 519 N N . PHE A 1 69 ? 7.105 -27.5 -24.234 1 95.06 69 PHE A N 1
ATOM 520 C CA . PHE A 1 69 ? 8.227 -26.578 -24.109 1 95.06 69 PHE A CA 1
ATOM 521 C C . PHE A 1 69 ? 9.422 -27.266 -23.453 1 95.06 69 PHE A C 1
ATOM 523 O O . PHE A 1 69 ? 10.562 -26.828 -23.609 1 95.06 69 PHE A O 1
ATOM 530 N N . GLY A 1 70 ? 9.25 -28.234 -22.609 1 93.94 70 GLY A N 1
ATOM 531 C CA . GLY A 1 70 ? 10.328 -29.047 -22.062 1 93.94 70 GLY A CA 1
ATOM 532 C C . GLY A 1 70 ? 11.109 -28.344 -20.969 1 93.94 70 GLY A C 1
ATOM 533 O O . GLY A 1 70 ? 12.258 -28.672 -20.703 1 93.94 70 GLY A O 1
ATOM 534 N N . ILE A 1 71 ? 10.641 -27.328 -20.453 1 94.5 71 ILE A N 1
ATOM 535 C CA . ILE A 1 71 ? 11.273 -26.594 -19.375 1 94.5 71 ILE A CA 1
ATOM 536 C C . ILE A 1 71 ? 10.32 -26.516 -18.172 1 94.5 71 ILE A C 1
ATOM 538 O O . ILE A 1 71 ? 9.125 -26.781 -18.312 1 94.5 71 ILE A O 1
ATOM 542 N N . PRO A 1 72 ? 10.805 -26.25 -16.969 1 95.19 72 PRO A N 1
ATOM 543 C CA . PRO A 1 72 ? 9.938 -26.141 -15.797 1 95.19 72 PRO A CA 1
ATOM 544 C C . PRO A 1 72 ? 9.133 -24.844 -15.781 1 95.19 72 PRO A C 1
ATOM 546 O O . PRO A 1 72 ? 9.297 -24.031 -14.867 1 95.19 72 PRO A O 1
ATOM 549 N N . LEU A 1 73 ? 8.312 -24.719 -16.703 1 95.25 73 LEU A N 1
ATOM 550 C CA . LEU A 1 73 ? 7.449 -23.562 -16.875 1 95.25 73 LEU A CA 1
ATOM 551 C C . LEU A 1 73 ? 6.113 -23.766 -16.172 1 95.25 73 LEU A C 1
ATOM 553 O O . LEU A 1 73 ? 5.285 -24.562 -16.625 1 95.25 73 LEU A O 1
ATOM 557 N N . PRO A 1 74 ? 5.883 -23.047 -15.102 1 94.31 74 PRO A N 1
ATOM 558 C CA . PRO A 1 74 ? 4.668 -23.297 -14.312 1 94.31 74 PRO A CA 1
ATOM 559 C C . PRO A 1 74 ? 3.43 -22.656 -14.938 1 94.31 74 PRO A C 1
ATOM 561 O O . PRO A 1 74 ? 3.547 -21.812 -15.828 1 94.31 74 PRO A O 1
ATOM 564 N N . VAL A 1 75 ? 2.285 -23.172 -14.57 1 96.12 75 VAL A N 1
ATOM 565 C CA . VAL A 1 75 ? 0.975 -22.594 -14.844 1 96.12 75 VAL A CA 1
ATOM 566 C C . VAL A 1 75 ? 0.378 -22.031 -13.555 1 96.12 75 VAL A C 1
ATOM 568 O O . VAL A 1 75 ? 0.051 -22.797 -12.633 1 96.12 75 VAL A O 1
ATOM 571 N N . GLN A 1 76 ? 0.302 -20.75 -13.531 1 94 76 GLN A N 1
ATOM 572 C CA . GLN A 1 76 ? -0.105 -20.062 -12.312 1 94 76 GLN A CA 1
ATOM 573 C C . GLN A 1 76 ? -1.315 -19.172 -12.562 1 94 76 GLN A C 1
ATOM 575 O O . GLN A 1 76 ? -1.576 -18.781 -13.703 1 94 76 GLN A O 1
ATOM 580 N N . PRO A 1 77 ? -2.027 -18.906 -11.5 1 94.81 77 PRO A N 1
ATOM 581 C CA . PRO A 1 77 ? -3.145 -17.984 -11.68 1 94.81 77 PRO A CA 1
ATOM 582 C C . PRO A 1 77 ? -2.686 -16.562 -12.023 1 94.81 77 PRO A C 1
ATOM 584 O O . PRO A 1 77 ? -1.582 -16.156 -11.648 1 94.81 77 PRO A O 1
ATOM 587 N N . MET A 1 78 ? -3.496 -15.883 -12.797 1 96.06 78 MET A N 1
ATOM 588 C CA . MET A 1 78 ? -3.264 -14.469 -13.039 1 96.06 78 MET A CA 1
ATOM 589 C C . MET A 1 78 ? -3.512 -13.648 -11.766 1 96.06 78 MET A C 1
ATOM 591 O O . MET A 1 78 ? -4.66 -13.375 -11.422 1 96.06 78 MET A O 1
ATOM 595 N N . LYS A 1 79 ? -2.41 -13.18 -11.164 1 92.88 79 LYS A N 1
ATOM 596 C CA . LYS A 1 79 ? -2.43 -12.656 -9.797 1 92.88 79 LYS A CA 1
ATOM 597 C C . LYS A 1 79 ? -3.176 -11.328 -9.734 1 92.88 79 LYS A C 1
ATOM 599 O O . LYS A 1 79 ? -3.844 -11.031 -8.742 1 92.88 79 LYS A O 1
ATOM 604 N N . ALA A 1 80 ? -3.049 -10.484 -10.75 1 94.06 80 ALA A N 1
ATOM 605 C CA . ALA A 1 80 ? -3.738 -9.203 -10.734 1 94.06 80 ALA A CA 1
ATOM 606 C C . ALA A 1 80 ? -5.25 -9.391 -10.812 1 94.06 80 ALA A C 1
ATOM 608 O O . ALA A 1 80 ? -6.004 -8.719 -10.102 1 94.06 80 ALA A O 1
ATOM 609 N N . ILE A 1 81 ? -5.707 -10.242 -11.672 1 96.25 81 ILE A N 1
ATOM 610 C CA . ILE A 1 81 ? -7.129 -10.555 -11.766 1 96.25 81 ILE A CA 1
ATOM 611 C C . ILE A 1 81 ? -7.613 -11.156 -10.445 1 96.25 81 ILE A C 1
ATOM 613 O O . ILE A 1 81 ? -8.672 -10.781 -9.938 1 96.25 81 ILE A O 1
ATOM 617 N N . ALA A 1 82 ? -6.816 -12.07 -9.945 1 96 82 ALA A N 1
ATOM 618 C CA . ALA A 1 82 ? -7.191 -12.742 -8.703 1 96 82 ALA A CA 1
ATOM 619 C C . ALA A 1 82 ? -7.34 -11.742 -7.559 1 96 82 ALA A C 1
ATOM 621 O O . ALA A 1 82 ? -8.273 -11.836 -6.758 1 96 82 ALA A O 1
ATOM 622 N N . ALA A 1 83 ? -6.457 -10.828 -7.496 1 94.56 83 ALA A N 1
ATOM 623 C CA . ALA A 1 83 ? -6.461 -9.844 -6.422 1 94.56 83 ALA A CA 1
ATOM 624 C C . ALA A 1 83 ? -7.727 -8.992 -6.461 1 94.56 83 ALA A C 1
ATOM 626 O O . ALA A 1 83 ? -8.383 -8.805 -5.434 1 94.56 83 ALA A O 1
ATOM 627 N N . VAL A 1 84 ? -8.078 -8.516 -7.609 1 94 84 VAL A N 1
ATOM 628 C CA . VAL A 1 84 ? -9.266 -7.684 -7.758 1 94 84 VAL A CA 1
ATOM 629 C C . VAL A 1 84 ? -10.516 -8.531 -7.543 1 94 84 VAL A C 1
ATOM 631 O O . VAL A 1 84 ? -11.492 -8.07 -6.934 1 94 84 VAL A O 1
ATOM 634 N N . ALA A 1 85 ? -10.492 -9.734 -8.039 1 95.75 85 ALA A N 1
ATOM 635 C CA . ALA A 1 85 ? -11.641 -10.633 -7.906 1 95.75 85 ALA A CA 1
ATOM 636 C C . ALA A 1 85 ? -11.93 -10.93 -6.438 1 95.75 85 ALA A C 1
ATOM 638 O O . ALA A 1 85 ? -13.094 -11.023 -6.035 1 95.75 85 ALA A O 1
ATOM 639 N N . ILE A 1 86 ? -10.906 -11.133 -5.707 1 93.75 86 ILE A N 1
ATOM 640 C CA . ILE A 1 86 ? -11.078 -11.398 -4.281 1 93.75 86 ILE A CA 1
ATOM 641 C C . ILE A 1 86 ? -11.539 -10.125 -3.574 1 93.75 86 ILE A C 1
ATOM 643 O O . ILE A 1 86 ? -12.461 -10.164 -2.756 1 93.75 86 ILE A O 1
ATOM 647 N N . ALA A 1 87 ? -10.992 -9.023 -3.951 1 91.12 87 ALA A N 1
ATOM 648 C CA . ALA A 1 87 ? -11.289 -7.75 -3.303 1 91.12 87 ALA A CA 1
ATOM 649 C C . ALA A 1 87 ? -12.727 -7.316 -3.578 1 91.12 87 ALA A C 1
ATOM 651 O O . ALA A 1 87 ? -13.375 -6.715 -2.719 1 91.12 87 ALA A O 1
ATOM 652 N N . GLN A 1 88 ? -13.25 -7.613 -4.762 1 93.31 88 GLN A N 1
ATOM 653 C CA . GLN A 1 88 ? -14.578 -7.145 -5.152 1 93.31 88 GLN A CA 1
ATOM 654 C C . GLN A 1 88 ? -15.586 -8.289 -5.168 1 93.31 88 GLN A C 1
ATOM 656 O O . GLN A 1 88 ? -16.719 -8.125 -5.625 1 93.31 88 GLN A O 1
ATOM 661 N N . SER A 1 89 ? -15.219 -9.477 -4.809 1 92 89 SER A N 1
ATOM 662 C CA . SER A 1 89 ? -16.094 -10.648 -4.836 1 92 89 SER A CA 1
ATOM 663 C C . SER A 1 89 ? -16.719 -10.836 -6.211 1 92 89 SER A C 1
ATOM 665 O O . SER A 1 89 ? -17.953 -10.898 -6.332 1 92 89 SER A O 1
ATOM 667 N N . PHE A 1 90 ? -15.945 -11.102 -7.129 1 95.06 90 PHE A N 1
ATOM 668 C CA . PHE A 1 90 ? -16.391 -11.258 -8.508 1 95.06 90 PHE A CA 1
ATOM 669 C C . PHE A 1 90 ? -17.312 -12.461 -8.648 1 95.06 90 PHE A C 1
ATOM 671 O O . PHE A 1 90 ? -17.141 -13.469 -7.953 1 95.06 90 PHE A O 1
ATOM 678 N N . SER A 1 91 ? -18.297 -12.383 -9.562 1 95.75 91 SER A N 1
ATOM 679 C CA . SER A 1 91 ? -19.047 -13.547 -10.023 1 95.75 91 SER A CA 1
ATOM 680 C C . SER A 1 91 ? -18.203 -14.414 -10.945 1 95.75 91 SER A C 1
ATOM 682 O O . SER A 1 91 ? -17.188 -13.961 -11.492 1 95.75 91 SER A O 1
ATOM 684 N N . PRO A 1 92 ? -18.609 -15.656 -11.078 1 95.31 92 PRO A N 1
ATOM 685 C CA . PRO A 1 92 ? -17.891 -16.516 -12.031 1 95.31 92 PRO A CA 1
ATOM 686 C C . PRO A 1 92 ? -17.875 -15.938 -13.445 1 95.31 92 PRO A C 1
ATOM 688 O O . PRO A 1 92 ? -16.875 -16.078 -14.164 1 95.31 92 PRO A O 1
ATOM 691 N N . GLY A 1 93 ? -18.906 -15.289 -13.773 1 96.12 93 GLY A N 1
ATOM 692 C CA . GLY A 1 93 ? -18.953 -14.664 -15.086 1 96.12 93 GLY A CA 1
ATOM 693 C C . GLY A 1 93 ? -17.969 -13.523 -15.242 1 96.12 93 GLY A C 1
ATOM 694 O O . GLY A 1 93 ? -17.375 -13.359 -16.312 1 96.12 93 GLY A O 1
ATOM 695 N N . SER A 1 94 ? -17.797 -12.781 -14.227 1 96.44 94 SER A N 1
ATOM 696 C CA . SER A 1 94 ? -16.891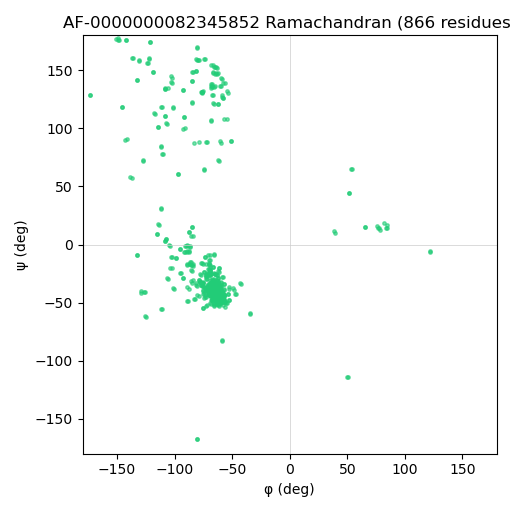 -11.625 -14.289 1 96.44 94 SER A CA 1
ATOM 697 C C . SER A 1 94 ? -15.438 -12.062 -14.422 1 96.44 94 SER A C 1
ATOM 699 O O . SER A 1 94 ? -14.664 -11.445 -15.148 1 96.44 94 SER A O 1
ATOM 701 N N . ILE A 1 95 ? -15.102 -13.062 -13.68 1 96.75 95 ILE A N 1
ATOM 702 C CA . ILE A 1 95 ? -13.711 -13.516 -13.758 1 96.75 95 ILE A CA 1
ATOM 703 C C . ILE A 1 95 ? -13.461 -14.203 -15.094 1 96.75 95 ILE A C 1
ATOM 705 O O . ILE A 1 95 ? -12.367 -14.102 -15.656 1 96.75 95 ILE A O 1
ATOM 709 N N . ALA A 1 96 ? -14.453 -14.875 -15.586 1 96.81 96 ALA A N 1
ATOM 710 C CA . ALA A 1 96 ? -14.344 -15.461 -16.922 1 96.81 96 ALA A CA 1
ATOM 711 C C . ALA A 1 96 ? -14.164 -14.375 -17.984 1 96.81 96 ALA A C 1
ATOM 713 O O . ALA A 1 96 ? -13.344 -14.523 -18.891 1 96.81 96 ALA A O 1
ATOM 714 N N . ALA A 1 97 ? -14.906 -13.359 -17.844 1 97.31 97 ALA A N 1
ATOM 715 C CA . ALA A 1 97 ? -14.805 -12.234 -18.766 1 97.31 97 ALA A CA 1
ATOM 716 C C . ALA A 1 97 ? -13.406 -11.625 -18.734 1 97.31 97 ALA A C 1
ATOM 718 O O . ALA A 1 97 ? -12.852 -11.258 -19.766 1 97.31 97 ALA A O 1
ATOM 719 N N . ALA A 1 98 ? -12.906 -11.445 -17.578 1 97.56 98 ALA A N 1
ATOM 720 C CA . ALA A 1 98 ? -11.555 -10.906 -17.422 1 97.56 98 ALA A CA 1
ATOM 721 C C . ALA A 1 98 ? -10.531 -11.789 -18.141 1 97.56 98 ALA A C 1
ATOM 723 O O . ALA A 1 98 ? -9.672 -11.289 -18.875 1 97.56 98 ALA A O 1
ATOM 724 N N . GLY A 1 99 ? -10.641 -13.102 -17.891 1 97.25 99 GLY A N 1
ATOM 725 C CA . GLY A 1 99 ? -9.734 -14.039 -18.531 1 97.25 99 GLY A CA 1
ATOM 726 C C . GLY A 1 99 ? -9.828 -14.031 -20.047 1 97.25 99 GLY A C 1
ATOM 727 O O . GLY A 1 99 ? -8.812 -14.039 -20.734 1 97.25 99 GLY A O 1
ATOM 728 N N . ILE A 1 100 ? -11.008 -14.023 -20.547 1 97.06 100 ILE A N 1
ATOM 729 C CA . ILE A 1 100 ? -11.227 -14.031 -22 1 97.06 100 ILE A CA 1
ATOM 730 C C . ILE A 1 100 ? -10.68 -12.742 -22.609 1 97.06 100 ILE A C 1
ATOM 732 O O . ILE A 1 100 ? -10.055 -12.773 -23.672 1 97.06 100 ILE A O 1
ATOM 736 N N . PHE A 1 101 ? -10.953 -11.68 -21.984 1 96.88 101 PHE A N 1
ATOM 737 C CA . PHE A 1 101 ? -10.477 -10.391 -22.469 1 96.88 101 PHE A CA 1
ATOM 738 C C . PHE A 1 101 ? -8.961 -10.375 -22.578 1 96.88 101 PHE A C 1
ATOM 740 O O . PHE A 1 101 ? -8.414 -10.016 -23.625 1 96.88 101 PHE A O 1
ATOM 747 N N . VAL A 1 102 ? -8.289 -10.75 -21.5 1 96.69 102 VAL A N 1
ATOM 748 C CA . VAL A 1 102 ? -6.832 -10.766 -21.5 1 96.69 102 VAL A CA 1
ATOM 749 C C . VAL A 1 102 ? -6.32 -11.742 -22.562 1 96.69 102 VAL A C 1
ATOM 751 O O . VAL A 1 102 ? -5.383 -11.43 -23.297 1 96.69 102 VAL A O 1
ATOM 754 N N . ALA A 1 103 ? -6.934 -12.883 -22.625 1 97.5 103 ALA A N 1
ATOM 755 C CA . ALA A 1 103 ? -6.539 -13.914 -23.594 1 97.5 103 ALA A CA 1
ATOM 756 C C . ALA A 1 103 ? -6.695 -13.406 -25.031 1 97.5 103 ALA A C 1
ATOM 758 O O . ALA A 1 103 ? -5.844 -13.664 -25.875 1 97.5 103 ALA A O 1
ATOM 759 N N . ALA A 1 104 ? -7.766 -12.758 -25.297 1 97 104 ALA A N 1
ATOM 760 C CA . ALA A 1 104 ? -8.031 -12.242 -26.625 1 97 104 ALA A CA 1
ATOM 761 C C . ALA A 1 104 ? -6.984 -11.211 -27.031 1 97 104 ALA A C 1
ATOM 763 O O . ALA A 1 104 ? -6.48 -11.227 -28.156 1 97 104 ALA A O 1
ATOM 764 N N . VAL A 1 105 ? -6.688 -10.344 -26.172 1 94.88 105 VAL A N 1
ATOM 765 C CA . VAL A 1 105 ? -5.711 -9.297 -26.453 1 94.88 105 VAL A CA 1
ATOM 766 C C . VAL A 1 105 ? -4.332 -9.914 -26.656 1 94.88 105 VAL A C 1
ATOM 768 O O . VAL A 1 105 ? -3.604 -9.531 -27.578 1 94.88 105 VAL A O 1
ATOM 771 N N . LEU A 1 106 ? -3.973 -10.836 -25.797 1 95.38 106 LEU A N 1
ATOM 772 C CA . LEU A 1 106 ? -2.684 -11.508 -25.922 1 95.38 106 LEU A CA 1
ATOM 773 C C . LEU A 1 106 ? -2.617 -12.32 -27.203 1 95.38 106 LEU A C 1
ATOM 775 O O . LEU A 1 106 ? -1.557 -12.422 -27.828 1 95.38 106 LEU A O 1
ATOM 779 N N . PHE A 1 107 ? -3.73 -12.93 -27.562 1 96.62 107 PHE A N 1
ATOM 780 C CA . PHE A 1 107 ? -3.785 -13.703 -28.797 1 96.62 107 PHE A CA 1
ATOM 781 C C . PHE A 1 107 ? -3.49 -12.82 -30 1 96.62 107 PHE A C 1
ATOM 783 O O . PHE A 1 107 ? -2.625 -13.148 -30.828 1 96.62 107 PHE A O 1
ATOM 790 N N . VAL A 1 108 ? -4.176 -11.742 -30.078 1 95.5 108 VAL A N 1
ATOM 791 C CA . VAL A 1 108 ? -3.998 -10.805 -31.188 1 95.5 108 VAL A CA 1
ATOM 792 C C . VAL A 1 108 ? -2.574 -10.25 -31.156 1 95.5 108 VAL A C 1
ATOM 794 O O . VAL A 1 108 ? -1.932 -10.141 -32.219 1 95.5 108 VAL A O 1
ATOM 797 N N . GLY A 1 109 ? -2.09 -9.906 -30.031 1 93.62 109 GLY A N 1
ATOM 798 C CA . GLY A 1 109 ? -0.734 -9.391 -29.922 1 93.62 109 GLY A CA 1
ATOM 799 C C . GLY A 1 109 ? 0.323 -10.406 -30.312 1 93.62 109 GLY A C 1
ATOM 800 O O . GLY A 1 109 ? 1.342 -10.047 -30.906 1 93.62 109 GLY A O 1
ATOM 801 N N . SER A 1 110 ? 0.09 -11.633 -29.938 1 94 110 SER A N 1
ATOM 802 C CA . SER A 1 110 ? 1.049 -12.68 -30.266 1 94 110 SER A CA 1
ATOM 803 C C . SER A 1 110 ? 1.082 -12.953 -31.766 1 94 110 SER A C 1
ATOM 805 O O . SER A 1 110 ? 2.156 -13.117 -32.344 1 94 110 SER A O 1
ATOM 807 N N . VAL A 1 111 ? -0.025 -12.938 -32.406 1 94 111 VAL A N 1
ATOM 808 C CA . VAL A 1 111 ? -0.122 -13.266 -33.812 1 94 111 VAL A CA 1
ATOM 809 C C . VAL A 1 111 ? 0.414 -12.102 -34.656 1 94 111 VAL A C 1
ATOM 811 O O . VAL A 1 111 ? 1.025 -12.312 -35.719 1 94 111 VAL A O 1
ATOM 814 N N . THR A 1 112 ? 0.241 -10.875 -34.188 1 92.94 112 THR A N 1
ATOM 815 C CA . THR A 1 112 ? 0.642 -9.695 -34.938 1 92.94 112 THR A CA 1
ATOM 816 C C . THR A 1 112 ? 2.082 -9.305 -34.625 1 92.94 112 THR A C 1
ATOM 818 O O . THR A 1 112 ? 2.691 -8.516 -35.344 1 92.94 112 THR A O 1
ATOM 821 N N . GLY A 1 113 ? 2.598 -9.797 -33.594 1 87.06 113 GLY A N 1
ATOM 822 C CA . GLY A 1 113 ? 3.945 -9.438 -33.156 1 87.06 113 GLY A CA 1
ATOM 823 C C . GLY A 1 113 ? 4 -8.148 -32.375 1 87.06 113 GLY A C 1
ATOM 824 O O . GLY A 1 113 ? 5.078 -7.59 -32.156 1 87.06 113 GLY A O 1
ATOM 825 N N . LEU A 1 114 ? 2.879 -7.695 -31.859 1 86.94 114 LEU A N 1
ATOM 826 C CA . LEU A 1 114 ? 2.783 -6.414 -31.172 1 86.94 114 LEU A CA 1
ATOM 827 C C . LEU A 1 114 ? 3.086 -6.578 -29.688 1 86.94 114 LEU A C 1
ATOM 829 O O . LEU A 1 114 ? 3.113 -5.594 -28.938 1 86.94 114 LEU A O 1
ATOM 833 N N . LEU A 1 115 ? 3.361 -7.75 -29.234 1 84.12 115 LEU A N 1
ATOM 834 C CA . LEU A 1 115 ? 3.598 -7.973 -27.812 1 84.12 115 LEU A CA 1
ATOM 835 C C . LEU A 1 115 ? 4.816 -7.191 -27.328 1 84.12 115 LEU A C 1
ATOM 837 O O . LEU A 1 115 ? 4.801 -6.617 -26.25 1 84.12 115 LEU A O 1
ATOM 841 N N . GLU A 1 116 ? 5.785 -7.137 -28.156 1 77.19 116 GLU A N 1
ATOM 842 C CA . GLU A 1 116 ? 7.008 -6.434 -27.781 1 77.19 116 GLU A CA 1
ATOM 843 C C . GLU A 1 116 ? 6.777 -4.926 -27.703 1 77.19 116 GLU A C 1
ATOM 845 O O . GLU A 1 116 ? 7.363 -4.246 -26.859 1 77.19 116 GLU A O 1
ATOM 850 N N . TRP A 1 117 ? 5.977 -4.469 -28.594 1 78 117 TRP A N 1
ATOM 851 C CA . TRP A 1 117 ? 5.645 -3.049 -28.578 1 78 117 TRP A CA 1
ATOM 852 C C . TRP A 1 117 ? 4.992 -2.662 -27.25 1 78 117 TRP A C 1
ATOM 854 O O . TRP A 1 117 ? 5.289 -1.601 -26.688 1 78 117 TRP A O 1
ATOM 864 N N . PHE A 1 118 ? 4.141 -3.451 -26.734 1 76.25 118 PHE A N 1
ATOM 865 C CA . PHE A 1 118 ? 3.443 -3.199 -25.484 1 76.25 118 PHE A CA 1
ATOM 866 C C . PHE A 1 118 ? 4.434 -3.047 -24.328 1 76.25 118 PHE A C 1
ATOM 868 O O . PHE A 1 118 ? 4.238 -2.211 -23.438 1 76.25 118 PHE A O 1
ATOM 875 N N . THR A 1 119 ? 5.434 -3.707 -24.422 1 68.81 119 THR A N 1
ATOM 876 C CA . THR A 1 119 ? 6.434 -3.689 -23.359 1 68.81 119 THR A CA 1
ATOM 877 C C . THR A 1 119 ? 7.191 -2.365 -23.359 1 68.81 119 THR A C 1
ATOM 879 O O . THR A 1 119 ? 7.723 -1.953 -22.328 1 68.81 119 THR A O 1
ATOM 882 N N . ARG A 1 120 ? 7.258 -1.812 -24.453 1 75.94 120 ARG A N 1
ATOM 883 C CA . ARG A 1 120 ? 8.039 -0.587 -24.562 1 75.94 120 ARG A CA 1
ATOM 884 C C . ARG A 1 120 ? 7.227 0.63 -24.156 1 75.94 120 ARG A C 1
ATOM 886 O O . ARG A 1 120 ? 7.785 1.66 -23.766 1 75.94 120 ARG A O 1
ATOM 893 N N . VAL A 1 121 ? 5.996 0.434 -24.125 1 82.88 121 VAL A N 1
ATOM 894 C CA . VAL A 1 121 ? 5.145 1.604 -23.938 1 82.88 121 VAL A CA 1
ATOM 895 C C . VAL A 1 121 ? 4.797 1.75 -22.453 1 82.88 121 VAL A C 1
ATOM 897 O O . VAL A 1 121 ? 4.488 2.85 -21.984 1 82.88 121 VAL A O 1
ATOM 900 N N . ILE A 1 122 ? 4.82 0.727 -21.656 1 87.12 122 ILE A N 1
ATOM 901 C CA . ILE A 1 122 ? 4.402 0.821 -20.266 1 87.12 122 ILE A CA 1
ATOM 902 C C . ILE A 1 122 ? 5.629 0.905 -19.359 1 87.12 122 ILE A C 1
ATOM 904 O O . ILE A 1 122 ? 6.453 -0.013 -19.344 1 87.12 122 ILE A O 1
ATOM 908 N N . PRO A 1 123 ? 5.727 2.002 -18.672 1 90.56 123 PRO A N 1
ATOM 909 C CA . PRO A 1 123 ? 6.871 2.166 -17.766 1 90.56 123 PRO A CA 1
ATOM 910 C C . PRO A 1 123 ? 6.902 1.124 -16.656 1 90.56 123 PRO A C 1
ATOM 912 O O . PRO A 1 123 ? 5.852 0.744 -16.125 1 90.56 123 PRO A O 1
ATOM 915 N N . ILE A 1 124 ? 8.031 0.711 -16.203 1 89.88 124 ILE A N 1
ATOM 916 C CA . ILE A 1 124 ? 8.273 -0.343 -15.227 1 89.88 124 ILE A CA 1
ATOM 917 C C . ILE A 1 124 ? 7.656 0.053 -13.891 1 89.88 124 ILE A C 1
ATOM 919 O O . ILE A 1 124 ? 7.047 -0.776 -13.211 1 89.88 124 ILE A O 1
ATOM 923 N N . PRO A 1 125 ? 7.734 1.378 -13.5 1 93.81 125 PRO A N 1
ATOM 924 C CA . PRO A 1 125 ? 7.137 1.74 -12.211 1 93.81 125 PRO A CA 1
ATOM 925 C C . PRO A 1 125 ? 5.633 1.496 -12.172 1 93.81 125 PRO A C 1
ATOM 927 O O . PRO A 1 125 ? 5.086 1.17 -11.109 1 93.81 125 PRO A O 1
ATOM 930 N N . VAL A 1 126 ? 5.004 1.636 -13.266 1 94.06 126 VAL A N 1
ATOM 931 C CA . VAL A 1 126 ? 3.566 1.391 -13.328 1 94.06 126 VAL A CA 1
ATOM 932 C C . VAL A 1 126 ? 3.289 -0.104 -13.18 1 94.06 126 VAL A C 1
ATOM 934 O O . VAL A 1 126 ? 2.371 -0.504 -12.461 1 94.06 126 VAL A O 1
ATOM 937 N N . VAL A 1 127 ? 4.055 -0.941 -13.836 1 92.06 127 VAL A N 1
ATOM 938 C CA . VAL A 1 127 ? 3.91 -2.391 -13.766 1 92.06 127 VAL A CA 1
ATOM 939 C C . VAL A 1 127 ? 4.137 -2.861 -12.328 1 92.06 127 VAL A C 1
ATOM 941 O O . VAL A 1 127 ? 3.344 -3.635 -11.789 1 92.06 127 VAL A O 1
ATOM 944 N N . LYS A 1 128 ? 5.215 -2.393 -11.75 1 93.44 128 LYS A N 1
ATOM 945 C CA . LYS A 1 128 ? 5.508 -2.756 -10.367 1 93.44 128 LYS A CA 1
ATOM 946 C C . LYS A 1 128 ? 4.434 -2.225 -9.422 1 93.44 128 LYS A C 1
ATOM 948 O O . LYS A 1 128 ? 4.125 -2.852 -8.406 1 93.44 128 LYS A O 1
ATOM 953 N N . GLY A 1 129 ? 3.885 -1.084 -9.766 1 95.94 129 GLY A N 1
ATOM 954 C CA . GLY A 1 129 ? 2.785 -0.546 -8.984 1 95.94 129 GLY A CA 1
ATOM 955 C C . GLY A 1 129 ? 1.561 -1.441 -8.984 1 95.94 129 GLY A C 1
ATOM 956 O O . GLY A 1 129 ? 0.923 -1.629 -7.945 1 95.94 129 GLY A O 1
ATOM 957 N N . ILE A 1 130 ? 1.238 -1.934 -10.109 1 93.69 130 ILE A N 1
ATOM 958 C CA . ILE A 1 130 ? 0.102 -2.844 -10.211 1 93.69 130 ILE A CA 1
ATOM 959 C C . ILE A 1 130 ? 0.377 -4.105 -9.398 1 93.69 130 ILE A C 1
ATOM 961 O O . ILE A 1 130 ? -0.509 -4.609 -8.703 1 93.69 130 ILE A O 1
ATOM 965 N N . GLN A 1 131 ? 1.562 -4.609 -9.484 1 93.88 131 GLN A N 1
ATOM 966 C CA . GLN A 1 131 ? 1.928 -5.82 -8.758 1 93.88 131 GLN A CA 1
ATOM 967 C C . GLN A 1 131 ? 1.861 -5.594 -7.25 1 93.88 131 GLN A C 1
ATOM 969 O O . GLN A 1 131 ? 1.229 -6.371 -6.527 1 93.88 131 GLN A O 1
ATOM 974 N N . VAL A 1 132 ? 2.504 -4.523 -6.793 1 96.25 132 VAL A N 1
ATOM 975 C CA . VAL A 1 132 ? 2.498 -4.203 -5.371 1 96.25 132 VAL A CA 1
ATOM 976 C C . VAL A 1 132 ? 1.068 -3.932 -4.906 1 96.25 132 VAL A C 1
ATOM 978 O O . VAL A 1 132 ? 0.663 -4.371 -3.828 1 96.25 132 VAL A O 1
ATOM 981 N N . GLY A 1 133 ? 0.346 -3.211 -5.707 1 96.56 133 GLY A N 1
ATOM 982 C CA . GLY A 1 133 ? -1.047 -2.945 -5.383 1 96.56 133 GLY A CA 1
ATOM 983 C C . GLY A 1 133 ? -1.889 -4.203 -5.293 1 96.56 133 GLY A C 1
ATOM 984 O O . GLY A 1 133 ? -2.717 -4.344 -4.391 1 96.56 133 GLY A O 1
ATOM 985 N N . ALA A 1 134 ? -1.702 -5.078 -6.227 1 93.94 134 ALA A N 1
ATOM 986 C CA . ALA A 1 134 ? -2.404 -6.359 -6.203 1 93.94 134 ALA A CA 1
ATOM 987 C C . ALA A 1 134 ? -2.033 -7.16 -4.957 1 93.94 134 ALA A C 1
ATOM 989 O O . ALA A 1 134 ? -2.895 -7.781 -4.332 1 93.94 134 ALA A O 1
ATOM 990 N N . GLY A 1 135 ? -0.789 -7.211 -4.676 1 95.69 135 GLY A N 1
ATOM 991 C CA . GLY A 1 135 ? -0.347 -7.891 -3.471 1 95.69 135 GLY A CA 1
ATOM 992 C C . GLY A 1 135 ? -0.98 -7.34 -2.207 1 95.69 135 GLY A C 1
ATOM 993 O O . GLY A 1 135 ? -1.45 -8.102 -1.358 1 95.69 135 GLY A O 1
ATOM 994 N N . LEU A 1 136 ? -0.976 -6.047 -2.078 1 96.81 136 LEU A N 1
ATOM 995 C CA . LEU A 1 136 ? -1.578 -5.414 -0.909 1 96.81 136 LEU A CA 1
ATOM 996 C C . LEU A 1 136 ? -3.076 -5.691 -0.854 1 96.81 136 LEU A C 1
ATOM 998 O O . LEU A 1 136 ? -3.645 -5.844 0.229 1 96.81 136 LEU A O 1
ATOM 1002 N N . SER A 1 137 ? -3.709 -5.691 -1.976 1 96 137 SER A N 1
ATOM 1003 C CA . SER A 1 137 ? -5.133 -6.008 -2.027 1 96 137 SER A CA 1
ATOM 1004 C C . SER A 1 137 ? -5.406 -7.406 -1.479 1 96 137 SER A C 1
ATOM 1006 O O . SER A 1 137 ? -6.395 -7.617 -0.77 1 96 137 SER A O 1
ATOM 1008 N N . LEU A 1 138 ? -4.539 -8.32 -1.837 1 94.5 138 LEU A N 1
ATOM 1009 C CA . LEU A 1 138 ? -4.676 -9.672 -1.318 1 94.5 138 LEU A CA 1
ATOM 1010 C C . LEU A 1 138 ? -4.512 -9.695 0.198 1 94.5 138 LEU A C 1
ATOM 1012 O O . LEU A 1 138 ? -5.301 -10.328 0.905 1 94.5 138 LEU A O 1
ATOM 1016 N N . VAL A 1 139 ? -3.543 -9.016 0.664 1 96.06 139 VAL A N 1
ATOM 1017 C CA . VAL A 1 139 ? -3.287 -8.945 2.1 1 96.06 139 VAL A CA 1
ATOM 1018 C C . VAL A 1 139 ? -4.488 -8.328 2.811 1 96.06 139 VAL A C 1
ATOM 1020 O O . VAL A 1 139 ? -4.93 -8.828 3.848 1 96.06 139 VAL A O 1
ATOM 1023 N N . MET A 1 140 ? -5.016 -7.297 2.264 1 95.94 140 MET A N 1
ATOM 1024 C CA . MET A 1 140 ? -6.152 -6.609 2.869 1 95.94 140 MET A CA 1
ATOM 1025 C C . MET A 1 140 ? -7.375 -7.516 2.918 1 95.94 140 MET A C 1
ATOM 1027 O O . MET A 1 140 ? -8.094 -7.543 3.918 1 95.94 140 MET A O 1
ATOM 1031 N N . ALA A 1 141 ? -7.625 -8.211 1.869 1 93.56 141 ALA A N 1
ATOM 1032 C CA . ALA A 1 141 ? -8.75 -9.148 1.833 1 93.56 141 ALA A CA 1
ATOM 1033 C C . ALA A 1 141 ? -8.594 -10.227 2.9 1 93.56 141 ALA A C 1
ATOM 1035 O O . ALA A 1 141 ? -9.57 -10.609 3.549 1 93.56 141 ALA A O 1
ATOM 1036 N N . ALA A 1 142 ? -7.387 -10.727 3.016 1 94.94 142 ALA A N 1
ATOM 1037 C CA . ALA A 1 142 ? -7.105 -11.742 4.027 1 94.94 142 ALA A CA 1
ATOM 1038 C C . ALA A 1 142 ? -7.32 -11.188 5.434 1 94.94 142 ALA A C 1
ATOM 1040 O O . ALA A 1 142 ? -7.836 -11.883 6.312 1 94.94 142 ALA A O 1
ATOM 1041 N N . CYS A 1 143 ? -6.934 -9.961 5.68 1 95.25 143 CYS A N 1
ATOM 1042 C CA . CYS A 1 143 ? -7.078 -9.336 6.988 1 95.25 143 CYS A CA 1
ATOM 1043 C C . CYS A 1 143 ? -8.547 -9.148 7.344 1 95.25 143 CYS A C 1
ATOM 1045 O O . CYS A 1 143 ? -8.93 -9.242 8.516 1 95.25 143 CYS A O 1
ATOM 1047 N N . THR A 1 144 ? -9.352 -8.852 6.391 1 92.81 144 THR A N 1
ATOM 1048 C CA . THR A 1 144 ? -10.781 -8.727 6.633 1 92.81 144 THR A CA 1
ATOM 1049 C C . THR A 1 144 ? -11.359 -10.047 7.129 1 92.81 144 THR A C 1
ATOM 1051 O O . THR A 1 144 ? -12.195 -10.062 8.031 1 92.81 144 THR A O 1
ATOM 1054 N N . THR A 1 145 ? -10.922 -11.109 6.539 1 91.19 145 THR A N 1
ATOM 1055 C CA . THR A 1 145 ? -11.344 -12.438 6.965 1 91.19 145 THR A CA 1
ATOM 1056 C C . THR A 1 145 ? -10.891 -12.719 8.398 1 91.19 145 THR A C 1
ATOM 1058 O O . THR A 1 145 ? -11.648 -13.266 9.195 1 91.19 145 THR A O 1
ATOM 1061 N N . LEU A 1 146 ? -9.719 -12.32 8.688 1 93.62 146 LEU A N 1
ATOM 1062 C CA . LEU A 1 146 ? -9.148 -12.57 10.008 1 93.62 146 LEU A CA 1
ATOM 1063 C C . LEU A 1 146 ? -9.852 -11.727 11.07 1 93.62 146 LEU A C 1
ATOM 1065 O O . LEU A 1 146 ? -9.977 -12.148 12.219 1 93.62 146 LEU A O 1
ATOM 1069 N N . HIS A 1 147 ? -10.242 -10.562 10.688 1 90.38 147 HIS A N 1
ATOM 1070 C CA . HIS A 1 147 ? -10.914 -9.656 11.609 1 90.38 147 HIS A CA 1
ATOM 1071 C C . HIS A 1 147 ? -12.227 -10.242 12.102 1 90.38 147 HIS A C 1
ATOM 1073 O O . HIS A 1 147 ? -12.648 -9.992 13.234 1 90.38 147 HIS A O 1
ATOM 1079 N N . ASN A 1 148 ? -12.852 -11.039 11.344 1 89.25 148 ASN A N 1
ATOM 1080 C CA . ASN A 1 148 ? -14.164 -11.602 11.664 1 89.25 148 ASN A CA 1
ATOM 1081 C C . ASN A 1 148 ? -14.031 -12.883 12.484 1 89.25 148 ASN A C 1
ATOM 1083 O O . ASN A 1 148 ? -15.039 -13.438 12.938 1 89.25 148 ASN A O 1
ATOM 1087 N N . LEU A 1 149 ? -12.812 -13.289 12.633 1 90.56 149 LEU A N 1
ATOM 1088 C CA . LEU A 1 149 ? -12.594 -14.5 13.422 1 90.56 149 LEU A CA 1
ATOM 1089 C C . LEU A 1 149 ? -12.531 -14.172 14.914 1 90.56 149 LEU A C 1
ATOM 1091 O O . LEU A 1 149 ? -12.148 -13.062 15.297 1 90.56 149 LEU A O 1
ATOM 1095 N N . GLY A 1 150 ? -12.969 -15.109 15.711 1 87.62 150 GLY A N 1
ATOM 1096 C CA . GLY A 1 150 ? -12.859 -14.961 17.156 1 87.62 150 GLY A CA 1
ATOM 1097 C C . GLY A 1 150 ? -11.484 -15.297 17.688 1 87.62 150 GLY A C 1
ATOM 1098 O O . GLY A 1 150 ? -10.625 -15.781 16.953 1 87.62 150 GLY A O 1
ATOM 1099 N N . TRP A 1 151 ? -11.219 -15.023 18.875 1 87.75 151 TRP A N 1
ATOM 1100 C CA . TRP A 1 151 ? -9.922 -15.289 19.484 1 87.75 151 TRP A CA 1
ATOM 1101 C C . TRP A 1 151 ? -9.75 -16.766 19.797 1 87.75 151 TRP A C 1
ATOM 1103 O O . TRP A 1 151 ? -8.781 -17.406 19.359 1 87.75 151 TRP A O 1
ATOM 1113 N N . ILE A 1 152 ? -10.609 -17.281 20.469 1 82.69 152 ILE A N 1
ATOM 1114 C CA . ILE A 1 152 ? -10.531 -18.688 20.828 1 82.69 152 ILE A CA 1
ATOM 1115 C C . ILE A 1 152 ? -11.852 -19.391 20.484 1 82.69 152 ILE A C 1
ATOM 1117 O O . ILE A 1 152 ? -11.859 -20.5 19.969 1 82.69 152 ILE A O 1
ATOM 1121 N N . HIS A 1 153 ? -12.914 -18.766 20.75 1 78.69 153 HIS A N 1
ATOM 1122 C CA . HIS A 1 153 ? -14.258 -19.281 20.484 1 78.69 153 HIS A CA 1
ATOM 1123 C C . HIS A 1 153 ? -14.859 -18.641 19.234 1 78.69 153 HIS A C 1
ATOM 1125 O O . HIS A 1 153 ? -14.469 -17.547 18.844 1 78.69 153 HIS A O 1
ATOM 1131 N N . PRO A 1 154 ? -15.609 -19.438 18.484 1 75.38 154 PRO A N 1
ATOM 1132 C CA . PRO A 1 154 ? -16.375 -20.641 18.812 1 75.38 154 PRO A CA 1
ATOM 1133 C C . PRO A 1 154 ? -15.672 -21.922 18.344 1 75.38 154 PRO A C 1
ATOM 1135 O O . PRO A 1 154 ? -16.047 -23.016 18.766 1 75.38 154 PRO A O 1
ATOM 1138 N N . SER A 1 155 ? -14.797 -21.797 17.438 1 80.31 155 SER A N 1
ATOM 1139 C CA . SER A 1 155 ? -14.211 -23.031 16.906 1 80.31 155 SER A CA 1
ATOM 1140 C C . SER A 1 155 ? -12.766 -23.203 17.359 1 80.31 155 SER A C 1
ATOM 1142 O O . SER A 1 155 ? -11.984 -22.25 17.344 1 80.31 155 SER A O 1
ATOM 1144 N N . TRP A 1 156 ? -12.422 -24.422 17.812 1 83.69 156 TRP A N 1
ATOM 1145 C CA . TRP A 1 156 ? -11.062 -24.734 18.234 1 83.69 156 TRP A CA 1
ATOM 1146 C C . TRP A 1 156 ? -10.109 -24.781 17.047 1 83.69 156 TRP A C 1
ATOM 1148 O O . TRP A 1 156 ? -8.898 -24.609 17.203 1 83.69 156 TRP A O 1
ATOM 1158 N N . ALA A 1 157 ? -10.727 -24.984 15.891 1 86.31 157 ALA A N 1
ATOM 1159 C CA . ALA A 1 157 ? -9.891 -25.25 14.727 1 86.31 157 ALA A CA 1
ATOM 1160 C C . ALA A 1 157 ? -9.695 -23.984 13.883 1 86.31 157 ALA A C 1
ATOM 1162 O O . ALA A 1 157 ? -8.836 -23.953 13 1 86.31 157 ALA A O 1
ATOM 1163 N N . ASP A 1 158 ? -10.469 -22.984 14.195 1 90.25 158 ASP A N 1
ATOM 1164 C CA . ASP A 1 158 ? -10.469 -21.781 13.367 1 90.25 158 ASP A CA 1
ATOM 1165 C C . ASP A 1 158 ? -10.586 -20.531 14.219 1 90.25 158 ASP A C 1
ATOM 1167 O O . ASP A 1 158 ? -11.695 -20.047 14.469 1 90.25 158 ASP A O 1
ATOM 1171 N N . ASN A 1 159 ? -9.453 -20.016 14.586 1 91.19 159 ASN A N 1
ATOM 1172 C CA . ASN A 1 159 ? -9.445 -18.844 15.453 1 91.19 159 ASN A CA 1
ATOM 1173 C C . ASN A 1 159 ? -8.211 -17.984 15.203 1 91.19 159 ASN A C 1
ATOM 1175 O O . ASN A 1 159 ? -7.352 -18.328 14.398 1 91.19 159 ASN A O 1
ATOM 1179 N N . ARG A 1 160 ? -8.117 -16.906 15.852 1 91.81 160 ARG A N 1
ATOM 1180 C CA . ARG A 1 160 ? -7.059 -15.93 15.625 1 91.81 160 ARG A CA 1
ATOM 1181 C C . ARG A 1 160 ? -5.715 -16.438 16.125 1 91.81 160 ARG A C 1
ATOM 1183 O O . ARG A 1 160 ? -4.664 -16.078 15.602 1 91.81 160 ARG A O 1
ATOM 1190 N N . LEU A 1 161 ? -5.746 -17.297 17.047 1 92 161 LEU A N 1
ATOM 1191 C CA . LEU A 1 161 ? -4.5 -17.844 17.562 1 92 161 LEU A CA 1
ATOM 1192 C C . LEU A 1 161 ? -3.801 -18.703 16.516 1 92 161 LEU A C 1
ATOM 1194 O O . LEU A 1 161 ? -2.574 -18.672 16.406 1 92 161 LEU A O 1
ATOM 1198 N N . TRP A 1 162 ? -4.645 -19.484 15.82 1 91.31 162 TRP A N 1
ATOM 1199 C CA . TRP A 1 162 ? -4.094 -20.25 14.703 1 91.31 162 TRP A CA 1
ATOM 1200 C C . TRP A 1 162 ? -3.469 -19.312 13.664 1 91.31 162 TRP A C 1
ATOM 1202 O O . TRP A 1 162 ? -2.383 -19.594 13.148 1 91.31 162 TRP A O 1
ATOM 1212 N N . ALA A 1 163 ? -4.195 -18.25 13.43 1 93.94 163 ALA A N 1
ATOM 1213 C CA . ALA A 1 163 ? -3.707 -17.281 12.445 1 93.94 163 ALA A CA 1
ATOM 1214 C C . ALA A 1 163 ? -2.367 -16.688 12.867 1 93.94 163 ALA A C 1
ATOM 1216 O O . ALA A 1 163 ? -1.444 -16.578 12.062 1 93.94 163 ALA A O 1
ATOM 1217 N N . ILE A 1 164 ? -2.23 -16.328 14.133 1 94.12 164 ILE A N 1
ATOM 1218 C CA . ILE A 1 164 ? -1.003 -15.75 14.656 1 94.12 164 ILE A CA 1
ATOM 1219 C C . ILE A 1 164 ? 0.127 -16.781 14.602 1 94.12 164 ILE A C 1
ATOM 1221 O O . ILE A 1 164 ? 1.24 -16.453 14.172 1 94.12 164 ILE A O 1
ATOM 1225 N N . GLY A 1 165 ? -0.17 -17.984 15.039 1 93.88 165 GLY A N 1
ATOM 1226 C CA . GLY A 1 165 ? 0.835 -19.031 15.016 1 93.88 165 GLY A CA 1
ATOM 1227 C C . GLY A 1 165 ? 1.363 -19.312 13.617 1 93.88 165 GLY A C 1
ATOM 1228 O O . GLY A 1 165 ? 2.576 -19.391 13.414 1 93.88 165 GLY A O 1
ATOM 1229 N N . VAL A 1 166 ? 0.477 -19.484 12.711 1 93.06 166 VAL A N 1
ATOM 1230 C CA . VAL A 1 166 ? 0.863 -19.781 11.336 1 93.06 166 VAL A CA 1
ATOM 1231 C C . VAL A 1 166 ? 1.584 -18.578 10.719 1 93.06 166 VAL A C 1
ATOM 1233 O O . VAL A 1 166 ? 2.51 -18.75 9.922 1 93.06 166 VAL A O 1
ATOM 1236 N N . PHE A 1 167 ? 1.155 -17.406 11.078 1 93.56 167 PHE A N 1
ATOM 1237 C CA . PHE A 1 167 ? 1.815 -16.203 10.586 1 93.56 167 PHE A CA 1
ATOM 1238 C C . PHE A 1 167 ? 3.25 -16.125 11.094 1 93.56 167 PHE A C 1
ATOM 1240 O O . PHE A 1 167 ? 4.168 -15.82 10.336 1 93.56 167 PHE A O 1
ATOM 1247 N N . VAL A 1 168 ? 3.465 -16.359 12.312 1 92.81 168 VAL A N 1
ATOM 1248 C CA . VAL A 1 168 ? 4.805 -16.344 12.891 1 92.81 168 VAL A CA 1
ATOM 1249 C C . VAL A 1 168 ? 5.66 -17.422 12.227 1 92.81 168 VAL A C 1
ATOM 1251 O O . VAL A 1 168 ? 6.836 -17.203 11.93 1 92.81 168 VAL A O 1
ATOM 1254 N N . ALA A 1 169 ? 5.094 -18.562 11.984 1 90.25 169 ALA A N 1
ATOM 1255 C CA . ALA A 1 169 ? 5.801 -19.641 11.281 1 90.25 169 ALA A CA 1
ATOM 1256 C C . ALA A 1 169 ? 6.195 -19.188 9.875 1 90.25 169 ALA A C 1
ATOM 1258 O O . ALA A 1 169 ? 7.273 -19.547 9.391 1 90.25 169 ALA A O 1
ATOM 1259 N N . LEU A 1 170 ? 5.297 -18.547 9.25 1 89.12 170 LEU A N 1
ATOM 1260 C CA . LEU A 1 170 ? 5.586 -18 7.926 1 89.12 170 LEU A CA 1
ATOM 1261 C C . LEU A 1 170 ? 6.801 -17.078 7.973 1 89.12 170 LEU A C 1
ATOM 1263 O O . LEU A 1 170 ? 7.703 -17.188 7.137 1 89.12 170 LEU A O 1
ATOM 1267 N N . LEU A 1 171 ? 6.82 -16.156 8.938 1 89.88 171 LEU A N 1
ATOM 1268 C CA . LEU A 1 171 ? 7.926 -15.219 9.055 1 89.88 171 LEU A CA 1
ATOM 1269 C C . LEU A 1 171 ? 9.234 -15.945 9.32 1 89.88 171 LEU A C 1
ATOM 1271 O O . LEU A 1 171 ? 10.273 -15.594 8.75 1 89.88 171 LEU A O 1
ATOM 1275 N N . LEU A 1 172 ? 9.188 -16.984 10.062 1 86.56 172 LEU A N 1
ATOM 1276 C CA . LEU A 1 172 ? 10.391 -17.734 10.43 1 86.56 172 LEU A CA 1
ATOM 1277 C C . LEU A 1 172 ? 10.898 -18.562 9.242 1 86.56 172 LEU A C 1
ATOM 1279 O O . LEU A 1 172 ? 12.117 -18.688 9.055 1 86.56 172 LEU A O 1
ATOM 1283 N N . THR A 1 173 ? 10.031 -19.078 8.477 1 82 173 THR A N 1
ATOM 1284 C CA . THR A 1 173 ? 10.414 -19.891 7.332 1 82 173 THR A CA 1
ATOM 1285 C C . THR A 1 173 ? 10.992 -19.031 6.223 1 82 173 THR A C 1
ATOM 1287 O O . THR A 1 173 ? 11.922 -19.438 5.523 1 82 173 THR A O 1
ATOM 1290 N N . ASN A 1 174 ? 10.398 -17.844 6.078 1 76.25 174 ASN A N 1
ATOM 1291 C CA . ASN A 1 174 ? 10.875 -16.938 5.039 1 76.25 174 ASN A CA 1
ATOM 1292 C C . ASN A 1 174 ? 12.273 -16.406 5.359 1 76.25 174 ASN A C 1
ATOM 1294 O O . ASN A 1 174 ? 12.992 -15.969 4.461 1 76.25 174 ASN A O 1
ATOM 1298 N N . SER A 1 175 ? 12.586 -16.391 6.566 1 72 175 SER A N 1
ATOM 1299 C CA . SER A 1 175 ? 13.883 -15.875 6.992 1 72 175 SER A CA 1
ATOM 1300 C C . SER A 1 175 ? 14.953 -16.969 6.93 1 72 175 SER A C 1
ATOM 1302 O O . SER A 1 175 ? 16.156 -16.656 6.926 1 72 175 SER A O 1
ATOM 1304 N N . ALA A 1 176 ? 14.438 -18.141 6.832 1 63.91 176 ALA A N 1
ATOM 1305 C CA . ALA A 1 176 ? 15.383 -19.25 6.836 1 63.91 176 ALA A CA 1
ATOM 1306 C C . ALA A 1 176 ? 15.93 -19.516 5.438 1 63.91 176 ALA A C 1
ATOM 1308 O O . ALA A 1 176 ? 15.281 -19.188 4.441 1 63.91 176 ALA A O 1
ATOM 1309 N N . ALA A 1 177 ? 17.297 -19.844 5.363 1 55.34 177 ALA A N 1
ATOM 1310 C CA . ALA A 1 177 ? 18.016 -20.125 4.125 1 55.34 177 ALA A CA 1
ATOM 1311 C C . ALA A 1 177 ? 17.297 -21.203 3.314 1 55.34 177 ALA A C 1
ATOM 1313 O O . ALA A 1 177 ? 17.375 -21.203 2.084 1 55.34 177 ALA A O 1
ATOM 1314 N N . ARG A 1 178 ? 16.734 -22.172 4.113 1 56.91 178 ARG A N 1
ATOM 1315 C CA . ARG A 1 178 ? 16.125 -23.312 3.422 1 56.91 178 ARG A CA 1
ATOM 1316 C C . ARG A 1 178 ? 14.641 -23.078 3.193 1 56.91 178 ARG A C 1
ATOM 1318 O O . ARG A 1 178 ? 13.875 -22.953 4.152 1 56.91 178 ARG A O 1
ATOM 1325 N N . ARG A 1 179 ? 14.273 -22.656 1.988 1 61.62 179 ARG A N 1
ATOM 1326 C CA . ARG A 1 179 ? 12.891 -22.266 1.729 1 61.62 179 ARG A CA 1
ATOM 1327 C C . ARG A 1 179 ? 11.969 -23.469 1.703 1 61.62 179 ARG A C 1
ATOM 1329 O O . ARG A 1 179 ? 12.164 -24.391 0.903 1 61.62 179 ARG A O 1
ATOM 1336 N N . LEU A 1 180 ? 11.383 -23.938 2.844 1 64.44 180 LEU A N 1
ATOM 1337 C CA . LEU A 1 180 ? 10.32 -24.938 2.934 1 64.44 180 LEU A CA 1
ATOM 1338 C C . LEU A 1 180 ? 9.07 -24.469 2.186 1 64.44 180 LEU A C 1
ATOM 1340 O O . LEU A 1 180 ? 8.773 -23.281 2.154 1 64.44 180 LEU A O 1
ATOM 1344 N N . PRO A 1 181 ? 8.539 -25.484 1.448 1 79.25 181 PRO A N 1
ATOM 1345 C CA . PRO A 1 181 ? 7.254 -25.156 0.824 1 79.25 181 PRO A CA 1
ATOM 1346 C C . PRO A 1 181 ? 6.164 -24.844 1.846 1 79.25 181 PRO A C 1
ATOM 1348 O O . PRO A 1 181 ? 5.258 -25.641 2.059 1 79.25 181 PRO A O 1
ATOM 1351 N N . TYR A 1 182 ? 6.215 -23.734 2.488 1 81.44 182 TYR A N 1
ATOM 1352 C CA . TYR A 1 182 ? 5.332 -23.266 3.551 1 81.44 182 TYR A CA 1
ATOM 1353 C C . TYR A 1 182 ? 3.871 -23.469 3.17 1 81.44 182 TYR A C 1
ATOM 1355 O O . TYR A 1 182 ? 3.082 -24 3.955 1 81.44 182 TYR A O 1
ATOM 1363 N N . ALA A 1 183 ? 3.566 -23.156 1.933 1 80.25 183 ALA A N 1
ATOM 1364 C CA . ALA A 1 183 ? 2.172 -23.203 1.497 1 80.25 183 ALA A CA 1
ATOM 1365 C C . ALA A 1 183 ? 1.664 -24.641 1.464 1 80.25 183 ALA A C 1
ATOM 1367 O O . ALA A 1 183 ? 0.507 -24.906 1.798 1 80.25 183 ALA A O 1
ATOM 1368 N N . LEU A 1 184 ? 2.555 -25.5 1.111 1 82.25 184 LEU A N 1
ATOM 1369 C CA . LEU A 1 184 ? 2.17 -26.906 1.053 1 82.25 184 LEU A CA 1
ATOM 1370 C C . LEU A 1 184 ? 1.93 -27.469 2.451 1 82.25 184 LEU A C 1
ATOM 1372 O O . LEU A 1 184 ? 0.964 -28.203 2.676 1 82.25 184 LEU A O 1
ATOM 1376 N N . ILE A 1 185 ? 2.781 -27.125 3.371 1 87.31 185 ILE A N 1
ATOM 1377 C CA . ILE A 1 185 ? 2.668 -27.609 4.742 1 87.31 185 ILE A CA 1
ATOM 1378 C C . ILE A 1 185 ? 1.373 -27.094 5.367 1 87.31 185 ILE A C 1
ATOM 1380 O O . ILE A 1 185 ? 0.626 -27.859 5.984 1 87.31 185 ILE A O 1
ATOM 1384 N N . VAL A 1 186 ? 1.117 -25.844 5.199 1 89.25 186 VAL A N 1
ATOM 1385 C CA . VAL A 1 186 ? -0.09 -25.25 5.762 1 89.25 186 VAL A CA 1
ATOM 1386 C C . VAL A 1 186 ? -1.324 -25.859 5.098 1 89.25 186 VAL A C 1
ATOM 1388 O O . VAL A 1 186 ? -2.342 -26.078 5.758 1 89.25 186 VAL A O 1
ATOM 1391 N N . PHE A 1 187 ? -1.213 -26.156 3.826 1 86.5 187 PHE A N 1
ATOM 1392 C CA . PHE A 1 187 ? -2.307 -26.781 3.092 1 86.5 187 PHE A CA 1
ATOM 1393 C C . PHE A 1 187 ? -2.611 -28.172 3.65 1 86.5 187 PHE A C 1
ATOM 1395 O O . PHE A 1 187 ? -3.773 -28.516 3.877 1 86.5 187 PHE A O 1
ATOM 1402 N N . ILE A 1 188 ? -1.599 -28.875 3.852 1 87.75 188 ILE A N 1
ATOM 1403 C CA . ILE A 1 188 ? -1.768 -30.234 4.375 1 87.75 188 ILE A CA 1
ATOM 1404 C C . ILE A 1 188 ? -2.387 -30.172 5.77 1 87.75 188 ILE A C 1
ATOM 1406 O O . ILE A 1 188 ? -3.318 -30.922 6.074 1 87.75 188 ILE A O 1
ATOM 1410 N N . ILE A 1 189 ? -1.911 -29.297 6.598 1 91.44 189 ILE A N 1
ATOM 1411 C CA . ILE A 1 189 ? -2.463 -29.125 7.938 1 91.44 189 ILE A CA 1
ATOM 1412 C C . ILE A 1 189 ? -3.938 -28.75 7.844 1 91.44 189 ILE A C 1
ATOM 1414 O O . ILE A 1 189 ? -4.773 -29.281 8.57 1 91.44 189 ILE A O 1
ATOM 1418 N N . GLY A 1 190 ? -4.254 -27.812 6.973 1 91.19 190 GLY A N 1
ATOM 1419 C CA . GLY A 1 190 ? -5.633 -27.406 6.773 1 91.19 190 GLY A CA 1
ATOM 1420 C C . GLY A 1 190 ? -6.539 -28.531 6.328 1 91.19 190 GLY A C 1
ATOM 1421 O O . GLY A 1 190 ? -7.672 -28.656 6.797 1 91.19 190 GLY A O 1
ATOM 1422 N N . ILE A 1 191 ? -6.043 -29.359 5.445 1 87.5 191 ILE A N 1
ATOM 1423 C CA . ILE A 1 191 ? -6.812 -30.5 4.949 1 87.5 191 ILE A CA 1
ATOM 1424 C C . ILE A 1 191 ? -7.066 -31.484 6.086 1 87.5 191 ILE A C 1
ATOM 1426 O O . ILE A 1 191 ? -8.172 -32.031 6.219 1 87.5 191 ILE A O 1
ATOM 1430 N N . VAL A 1 192 ? -6.059 -31.719 6.812 1 90.31 192 VAL A N 1
ATOM 1431 C CA . VAL A 1 192 ? -6.184 -32.656 7.938 1 90.31 192 VAL A CA 1
ATOM 1432 C C . VAL A 1 192 ? -7.242 -32.125 8.914 1 90.31 192 VAL A C 1
ATOM 1434 O O . VAL A 1 192 ? -8.102 -32.875 9.359 1 90.31 192 VAL A O 1
ATOM 1437 N N . ILE A 1 193 ? -7.176 -30.922 9.242 1 91.19 193 ILE A N 1
ATOM 1438 C CA . ILE A 1 193 ? -8.141 -30.312 10.156 1 91.19 193 ILE A CA 1
ATOM 1439 C C . ILE A 1 193 ? -9.539 -30.391 9.555 1 91.19 193 ILE A C 1
ATOM 1441 O O . ILE A 1 193 ? -10.508 -30.688 10.25 1 91.19 193 ILE A O 1
ATOM 1445 N N . ALA A 1 194 ? -9.648 -30.109 8.305 1 88.38 194 ALA A N 1
ATOM 1446 C CA . ALA A 1 194 ? -10.938 -30.172 7.617 1 88.38 194 ALA A CA 1
ATOM 1447 C C . ALA A 1 194 ? -11.531 -31.578 7.668 1 88.38 194 ALA A C 1
ATOM 1449 O O . ALA A 1 194 ? -12.742 -31.734 7.84 1 88.38 194 ALA A O 1
ATOM 1450 N N . ILE A 1 195 ? -10.711 -32.531 7.508 1 84.75 195 ILE A N 1
ATOM 1451 C CA . ILE A 1 195 ? -11.148 -33.938 7.551 1 84.75 195 ILE A CA 1
ATOM 1452 C C . ILE A 1 195 ? -11.617 -34.281 8.961 1 84.75 195 ILE A C 1
ATOM 1454 O O . ILE A 1 195 ? -12.664 -34.906 9.133 1 84.75 195 ILE A O 1
ATOM 1458 N N . ILE A 1 196 ? -10.859 -33.875 9.875 1 87.56 196 ILE A N 1
ATOM 1459 C CA . ILE A 1 196 ? -11.211 -34.156 11.266 1 87.56 196 ILE A CA 1
ATOM 1460 C C . ILE A 1 196 ? -12.547 -33.5 11.594 1 87.56 196 ILE A C 1
ATOM 1462 O O . ILE A 1 196 ? -13.414 -34.094 12.219 1 87.56 196 ILE A O 1
ATOM 1466 N N . ARG A 1 197 ? -12.703 -32.312 11.219 1 86.56 197 ARG A N 1
ATOM 1467 C CA . ARG A 1 197 ? -13.953 -31.578 11.461 1 86.56 197 ARG A CA 1
ATOM 1468 C C . ARG A 1 197 ? -15.125 -32.25 10.758 1 86.56 197 ARG A C 1
ATOM 1470 O O . ARG A 1 197 ? -16.234 -32.281 11.281 1 86.56 197 ARG A O 1
ATOM 1477 N N . SER A 1 198 ? -14.914 -32.688 9.578 1 82.62 198 SER A N 1
ATOM 1478 C CA . SER A 1 198 ? -15.945 -33.406 8.812 1 82.62 198 SER A CA 1
ATOM 1479 C C . SER A 1 198 ? -16.344 -34.719 9.492 1 82.62 198 SER A C 1
ATOM 1481 O O . SER A 1 198 ? -17.516 -35.062 9.516 1 82.62 198 SER A O 1
ATOM 1483 N N . ALA A 1 199 ? -15.367 -35.344 9.906 1 82.25 199 ALA A N 1
ATOM 1484 C CA . ALA A 1 199 ? -15.617 -36.625 10.578 1 82.25 199 ALA A CA 1
ATOM 1485 C C . ALA A 1 199 ? -16.422 -36.406 11.859 1 82.25 199 ALA A C 1
ATOM 1487 O O . ALA A 1 199 ? -17.312 -37.219 12.18 1 82.25 199 ALA A O 1
ATOM 1488 N N . LEU A 1 200 ? -16.062 -35.438 12.484 1 82.25 200 LEU A N 1
ATOM 1489 C CA . LEU A 1 200 ? -16.75 -35.125 13.734 1 82.25 200 LEU A CA 1
ATOM 1490 C C . LEU A 1 200 ? -18.203 -34.719 13.469 1 82.25 200 LEU A C 1
ATOM 1492 O O . LEU A 1 200 ? -19.078 -34.938 14.305 1 82.25 200 LEU A O 1
ATOM 1496 N N . SER A 1 201 ? -18.406 -34.062 12.422 1 77.69 201 SER A N 1
ATOM 1497 C CA . SER A 1 201 ? -19.766 -33.625 12.086 1 77.69 201 SER A CA 1
ATOM 1498 C C . SER A 1 201 ? -20.547 -34.719 11.367 1 77.69 201 SER A C 1
ATOM 1500 O O . SER A 1 201 ? -21.672 -34.5 10.938 1 77.69 201 SER A O 1
ATOM 1502 N N . SER A 1 202 ? -20.016 -35.938 11.25 1 68.38 202 SER A N 1
ATOM 1503 C CA . SER A 1 202 ? -20.625 -37.125 10.695 1 68.38 202 SER A CA 1
ATOM 1504 C C . SER A 1 202 ? -20.906 -36.969 9.203 1 68.38 202 SER A C 1
ATOM 1506 O O . SER A 1 202 ? -21.859 -37.531 8.68 1 68.38 202 SER A O 1
ATOM 1508 N N . HIS A 1 203 ? -20.344 -36.031 8.602 1 64.06 203 HIS A N 1
ATOM 1509 C CA . HIS A 1 203 ? -20.531 -35.875 7.16 1 64.06 203 HIS A CA 1
ATOM 1510 C C . HIS A 1 203 ? -19.219 -36.156 6.41 1 64.06 203 HIS A C 1
ATOM 1512 O O . HIS A 1 203 ? -18.344 -35.281 6.348 1 64.06 203 HIS A O 1
ATOM 1518 N N . LEU A 1 204 ? -18.969 -37.469 6.145 1 60.91 204 LEU A N 1
ATOM 1519 C CA . LEU A 1 204 ? -17.75 -37.75 5.41 1 60.91 204 LEU A CA 1
ATOM 1520 C C . LEU A 1 204 ? -17.828 -37.25 3.979 1 60.91 204 LEU A C 1
ATOM 1522 O O . LEU A 1 204 ? -18.906 -37.25 3.375 1 60.91 204 LEU A O 1
ATOM 1526 N N . PRO A 1 205 ? -16.734 -36.625 3.518 1 59.41 205 PRO A N 1
ATOM 1527 C CA . PRO A 1 205 ? -16.734 -36.125 2.146 1 59.41 205 PRO A CA 1
ATOM 1528 C C . PRO A 1 205 ? -17.062 -37.188 1.111 1 59.41 205 PRO A C 1
ATOM 1530 O O . PRO A 1 205 ? -16.594 -38.312 1.229 1 59.41 205 PRO A O 1
ATOM 1533 N N . SER A 1 206 ? -18.281 -37.188 0.46 1 60.41 206 SER A N 1
ATOM 1534 C CA . SER A 1 206 ? -18.641 -38.125 -0.593 1 60.41 206 SER A CA 1
ATOM 1535 C C . SER A 1 206 ? -17.766 -37.906 -1.829 1 60.41 206 SER A C 1
ATOM 1537 O O . SER A 1 206 ? -17.438 -36.781 -2.189 1 60.41 206 SER A O 1
ATOM 1539 N N . PHE A 1 207 ? -17 -38.969 -2.258 1 64.12 207 PHE A N 1
ATOM 1540 C CA . PHE A 1 207 ? -16.234 -38.969 -3.5 1 64.12 207 PHE A CA 1
ATOM 1541 C C . PHE A 1 207 ? -17.156 -38.781 -4.699 1 64.12 207 PHE A C 1
ATOM 1543 O O . PHE A 1 207 ? -18.062 -39.562 -4.941 1 64.12 207 PHE A O 1
ATOM 1550 N N . THR A 1 208 ? -17.406 -37.594 -5.082 1 66.19 208 THR A N 1
ATOM 1551 C CA . THR A 1 208 ? -18.203 -37.344 -6.285 1 66.19 208 THR A CA 1
ATOM 1552 C C . THR A 1 208 ? -17.328 -36.812 -7.418 1 66.19 208 THR A C 1
ATOM 1554 O O . THR A 1 208 ? -16.469 -35.969 -7.195 1 66.19 208 THR A O 1
ATOM 1557 N N . PHE A 1 209 ? -17.547 -37.375 -8.602 1 73.56 209 PHE A N 1
ATOM 1558 C CA . PHE A 1 209 ? -16.797 -37.031 -9.805 1 73.56 209 PHE A CA 1
ATOM 1559 C C . PHE A 1 209 ? -17.125 -35.625 -10.242 1 73.56 209 PHE A C 1
ATOM 1561 O O . PHE A 1 209 ? -18.188 -35.094 -9.898 1 73.56 209 PHE A O 1
ATOM 1568 N N . TRP A 1 210 ? -16.156 -35.062 -10.945 1 75.5 210 TRP A N 1
ATOM 1569 C CA . TRP A 1 210 ? -16.25 -33.688 -11.43 1 75.5 210 TRP A CA 1
ATOM 1570 C C . TRP A 1 210 ? -17.422 -33.531 -12.391 1 75.5 210 TRP A C 1
ATOM 1572 O O . TRP A 1 210 ? -17.594 -34.312 -13.32 1 75.5 210 TRP A O 1
ATOM 1582 N N . HIS A 1 211 ? -18.328 -32.656 -12.039 1 76.62 211 HIS A N 1
ATOM 1583 C CA . HIS A 1 211 ? -19.391 -32.25 -12.953 1 76.62 211 HIS A CA 1
ATOM 1584 C C . HIS A 1 211 ? -19.172 -30.844 -13.492 1 76.62 211 HIS A C 1
ATOM 1586 O O . HIS A 1 211 ? -19.391 -29.859 -12.789 1 76.62 211 HIS A O 1
ATOM 1592 N N . PRO A 1 212 ? -18.719 -30.844 -14.773 1 76.25 212 PRO A N 1
ATOM 1593 C CA . PRO A 1 212 ? -18.422 -29.531 -15.344 1 76.25 212 PRO A CA 1
ATOM 1594 C C . PRO A 1 212 ? -19.672 -28.672 -15.547 1 76.25 212 PRO A C 1
ATOM 1596 O O . PRO A 1 212 ? -20.75 -29.203 -15.82 1 76.25 212 PRO A O 1
ATOM 1599 N N . TYR A 1 213 ? -19.594 -27.469 -15.188 1 81.5 213 TYR A N 1
ATOM 1600 C CA . TYR A 1 213 ? -20.641 -26.5 -15.555 1 81.5 213 TYR A CA 1
ATOM 1601 C C . TYR A 1 213 ? -20.062 -25.375 -16.406 1 81.5 213 TYR A C 1
ATOM 1603 O O . TYR A 1 213 ? -18.875 -25.062 -16.297 1 81.5 213 TYR A O 1
ATOM 1611 N N . ILE A 1 214 ? -20.859 -24.844 -17.281 1 87.5 214 ILE A N 1
ATOM 1612 C CA . ILE A 1 214 ? -20.438 -23.812 -18.219 1 87.5 214 ILE A CA 1
ATOM 1613 C C . ILE A 1 214 ? -20.703 -22.438 -17.641 1 87.5 214 ILE A C 1
ATOM 1615 O O . ILE A 1 214 ? -21.766 -22.203 -17.031 1 87.5 214 ILE A O 1
ATOM 1619 N N . VAL A 1 215 ? -19.734 -21.609 -17.734 1 91.38 215 VAL A N 1
ATOM 1620 C CA . VAL A 1 215 ? -19.859 -20.219 -17.297 1 91.38 215 VAL A CA 1
ATOM 1621 C C . VAL A 1 215 ? -19.812 -19.281 -18.5 1 91.38 215 VAL A C 1
ATOM 1623 O O . VAL A 1 215 ? -18.828 -19.25 -19.219 1 91.38 215 VAL A O 1
ATOM 1626 N N . VAL A 1 216 ? -20.922 -18.516 -18.719 1 91.88 216 VAL A N 1
ATOM 1627 C CA . VAL A 1 216 ? -20.984 -17.547 -19.812 1 91.88 216 VAL A CA 1
ATOM 1628 C C . VAL A 1 216 ? -21.156 -16.141 -19.25 1 91.88 216 VAL A C 1
ATOM 1630 O O . VAL A 1 216 ? -22.188 -15.836 -18.625 1 91.88 216 VAL A O 1
ATOM 1633 N N . PRO A 1 217 ? -20.125 -15.352 -19.438 1 94.12 217 PRO A N 1
ATOM 1634 C CA . PRO A 1 217 ? -20.266 -13.977 -18.953 1 94.12 217 PRO A CA 1
ATOM 1635 C C . PRO A 1 217 ? -21.438 -13.242 -19.594 1 94.12 217 PRO A C 1
ATOM 1637 O O . PRO A 1 217 ? -21.688 -13.406 -20.781 1 94.12 217 PRO A O 1
ATOM 1640 N N . ILE A 1 218 ? -22.109 -12.406 -18.766 1 93.31 218 ILE A N 1
ATOM 1641 C CA . ILE A 1 218 ? -23.281 -11.703 -19.281 1 93.31 218 ILE A CA 1
ATOM 1642 C C . ILE A 1 218 ? -23.203 -10.227 -18.906 1 93.31 218 ILE A C 1
ATOM 1644 O O . ILE A 1 218 ? -22.734 -9.883 -17.812 1 93.31 218 ILE A O 1
ATOM 1648 N N . GLY A 1 219 ? -23.641 -9.406 -19.891 1 92.56 219 GLY A N 1
ATOM 1649 C CA . GLY A 1 219 ? -23.906 -7.996 -19.641 1 92.56 219 GLY A CA 1
ATOM 1650 C C . GLY A 1 219 ? -22.766 -7.277 -18.953 1 92.56 219 GLY A C 1
ATOM 1651 O O . GLY A 1 219 ? -21.641 -7.238 -19.469 1 92.56 219 GLY A O 1
ATOM 1652 N N . HIS A 1 220 ? -23.047 -6.863 -17.75 1 92.62 220 HIS A N 1
ATOM 1653 C CA . HIS A 1 220 ? -22.156 -6.016 -16.953 1 92.62 220 HIS A CA 1
ATOM 1654 C C . HIS A 1 220 ? -20.922 -6.781 -16.516 1 92.62 220 HIS A C 1
ATOM 1656 O O . HIS A 1 220 ? -19.906 -6.18 -16.172 1 92.62 220 HIS A O 1
ATOM 1662 N N . GLU A 1 221 ? -20.938 -8.094 -16.562 1 95.19 221 GLU A N 1
ATOM 1663 C CA . GLU A 1 221 ? -19.797 -8.914 -16.172 1 95.19 221 GLU A CA 1
ATOM 1664 C C . GLU A 1 221 ? -18.609 -8.711 -17.109 1 95.19 221 GLU A C 1
ATOM 1666 O O . GLU A 1 221 ? -17.453 -8.812 -16.688 1 95.19 221 GLU A O 1
ATOM 1671 N N . TRP A 1 222 ? -18.938 -8.375 -18.391 1 94.81 222 TRP A N 1
ATOM 1672 C CA . TRP A 1 222 ? -17.875 -8.133 -19.359 1 94.81 222 TRP A CA 1
ATOM 1673 C C . TRP A 1 222 ? -17.094 -6.871 -19.016 1 94.81 222 TRP A C 1
ATOM 1675 O O . TRP A 1 222 ? -15.867 -6.887 -18.984 1 94.81 222 TRP A O 1
ATOM 1685 N N . SER A 1 223 ? -17.828 -5.852 -18.734 1 94.25 223 SER A N 1
ATOM 1686 C CA . SER A 1 223 ? -17.172 -4.586 -18.422 1 94.25 223 SER A CA 1
ATOM 1687 C C . SER A 1 223 ? -16.438 -4.664 -17.078 1 94.25 223 SER A C 1
ATOM 1689 O O . SER A 1 223 ? -15.305 -4.191 -16.969 1 94.25 223 SER A O 1
ATOM 1691 N N . LYS A 1 224 ? -17.031 -5.281 -16.156 1 94.62 224 LYS A N 1
ATOM 1692 C CA . LYS A 1 224 ? -16.406 -5.438 -14.844 1 94.62 224 LYS A CA 1
ATOM 1693 C C . LYS A 1 224 ? -15.133 -6.27 -14.938 1 94.62 224 LYS A C 1
ATOM 1695 O O . LYS A 1 224 ? -14.094 -5.887 -14.398 1 94.62 224 LYS A O 1
ATOM 1700 N N . GLY A 1 225 ? -15.25 -7.363 -15.641 1 95.75 225 GLY A N 1
ATOM 1701 C CA . GLY A 1 225 ? -14.094 -8.234 -15.789 1 95.75 225 GLY A CA 1
ATOM 1702 C C . GLY A 1 225 ? -12.977 -7.613 -16.594 1 95.75 225 GLY A C 1
ATOM 1703 O O . GLY A 1 225 ? -11.82 -7.609 -16.172 1 95.75 225 GLY A O 1
ATOM 1704 N N . ALA A 1 226 ? -13.297 -7.016 -17.641 1 94.94 226 ALA A N 1
ATOM 1705 C CA . ALA A 1 226 ? -12.305 -6.484 -18.578 1 94.94 226 ALA A CA 1
ATOM 1706 C C . ALA A 1 226 ? -11.664 -5.211 -18.031 1 94.94 226 ALA A C 1
ATOM 1708 O O . ALA A 1 226 ? -10.438 -5.062 -18.047 1 94.94 226 ALA A O 1
ATOM 1709 N N . ILE A 1 227 ? -12.445 -4.363 -17.469 1 92.94 227 ILE A N 1
ATOM 1710 C CA . ILE A 1 227 ? -11.969 -3.039 -17.078 1 92.94 227 ILE A CA 1
ATOM 1711 C C . ILE A 1 227 ? -11.398 -3.086 -15.664 1 92.94 227 ILE A C 1
ATOM 1713 O O . ILE A 1 227 ? -10.273 -2.645 -15.43 1 92.94 227 ILE A O 1
ATOM 1717 N N . ASP A 1 228 ? -12.102 -3.656 -14.742 1 93.12 228 ASP A N 1
ATOM 1718 C CA . ASP A 1 228 ? -11.688 -3.615 -13.344 1 93.12 228 ASP A CA 1
ATOM 1719 C C . ASP A 1 228 ? -10.477 -4.512 -13.102 1 93.12 228 ASP A C 1
ATOM 1721 O O . ASP A 1 228 ? -9.68 -4.254 -12.195 1 93.12 228 ASP A O 1
ATOM 1725 N N . ALA A 1 229 ? -10.367 -5.562 -13.883 1 94.94 229 ALA A N 1
ATOM 1726 C CA . ALA A 1 229 ? -9.32 -6.535 -13.578 1 94.94 229 ALA A CA 1
ATOM 1727 C C . ALA A 1 229 ? -8.43 -6.789 -14.797 1 94.94 229 ALA A C 1
ATOM 1729 O O . ALA A 1 229 ? -7.207 -6.809 -14.68 1 94.94 229 ALA A O 1
ATOM 1730 N N . GLY A 1 230 ? -9.008 -6.887 -15.984 1 94.88 230 GLY A N 1
ATOM 1731 C CA . GLY A 1 230 ? -8.281 -7.281 -17.188 1 94.88 230 GLY A CA 1
ATOM 1732 C C . GLY A 1 230 ? -7.227 -6.277 -17.609 1 94.88 230 GLY A C 1
ATOM 1733 O O . GLY A 1 230 ? -6.117 -6.656 -17.984 1 94.88 230 GLY A O 1
ATOM 1734 N N . LEU A 1 231 ? -7.469 -5.039 -17.5 1 92 231 LEU A N 1
ATOM 1735 C CA . LEU A 1 231 ? -6.562 -3.99 -17.953 1 92 231 LEU A CA 1
ATOM 1736 C C . LEU A 1 231 ? -5.273 -4 -17.156 1 92 231 LEU A C 1
ATOM 1738 O O . LEU A 1 231 ? -4.191 -3.758 -17.688 1 92 231 LEU A O 1
ATOM 1742 N N . GLY A 1 232 ? -5.438 -4.238 -15.891 1 90.94 232 GLY A N 1
ATOM 1743 C CA . GLY A 1 232 ? -4.258 -4.301 -15.039 1 90.94 232 GLY A CA 1
ATOM 1744 C C . GLY A 1 232 ? -3.441 -5.562 -15.25 1 90.94 232 GLY A C 1
ATOM 1745 O O . GLY A 1 232 ? -2.219 -5.551 -15.086 1 90.94 232 GLY A O 1
ATOM 1746 N N . GLN A 1 233 ? -4.035 -6.578 -15.672 1 94.19 233 GLN A N 1
ATOM 1747 C CA . GLN A 1 233 ? -3.391 -7.875 -15.859 1 94.19 233 GLN A CA 1
ATOM 1748 C C . GLN A 1 233 ? -2.551 -7.891 -17.125 1 94.19 233 GLN A C 1
ATOM 1750 O O . GLN A 1 233 ? -1.549 -8.609 -17.203 1 94.19 233 GLN A O 1
ATOM 1755 N N . LEU A 1 234 ? -2.865 -7.094 -18.109 1 92.75 234 LEU A N 1
ATOM 1756 C CA . LEU A 1 234 ? -2.256 -7.148 -19.422 1 92.75 234 LEU A CA 1
ATOM 1757 C C . LEU A 1 234 ? -0.758 -6.875 -19.344 1 92.75 234 LEU A C 1
ATOM 1759 O O . LEU A 1 234 ? 0.051 -7.684 -19.812 1 92.75 234 LEU A O 1
ATOM 1763 N N . PRO A 1 235 ? -0.361 -5.805 -18.75 1 88.5 235 PRO A N 1
ATOM 1764 C CA . PRO A 1 235 ? 1.08 -5.551 -18.688 1 88.5 235 PRO A CA 1
ATOM 1765 C C . PRO A 1 235 ? 1.826 -6.578 -17.828 1 88.5 235 PRO A C 1
ATOM 1767 O O . PRO A 1 235 ? 2.961 -6.941 -18.156 1 88.5 235 PRO A O 1
ATOM 1770 N N . LEU A 1 236 ? 1.173 -7.02 -16.828 1 89.94 236 LEU A N 1
ATOM 1771 C CA . LEU A 1 236 ? 1.797 -8.008 -15.945 1 89.94 236 LEU A CA 1
ATOM 1772 C C . LEU A 1 236 ? 2.027 -9.32 -16.688 1 89.94 236 LEU A C 1
ATOM 1774 O O . LEU A 1 236 ? 3.094 -9.922 -16.562 1 89.94 236 LEU A O 1
ATOM 1778 N N . THR A 1 237 ? 1.045 -9.758 -17.359 1 94 237 THR A N 1
ATOM 1779 C CA . THR A 1 237 ? 1.154 -11.008 -18.109 1 94 237 THR A CA 1
ATOM 1780 C C . THR A 1 237 ? 2.145 -10.867 -19.25 1 94 237 THR A C 1
ATOM 1782 O O . THR A 1 237 ? 2.988 -11.742 -19.469 1 94 237 THR A O 1
ATOM 1785 N N . THR A 1 238 ? 2.096 -9.828 -19.969 1 91.88 238 THR A N 1
ATOM 1786 C CA . THR A 1 238 ? 2.98 -9.641 -21.109 1 91.88 238 THR A CA 1
ATOM 1787 C C . THR A 1 238 ? 4.438 -9.586 -20.656 1 91.88 238 THR A C 1
ATOM 1789 O O . THR A 1 238 ? 5.297 -10.25 -21.25 1 91.88 238 THR A O 1
ATOM 1792 N N . LEU A 1 239 ? 4.723 -8.883 -19.672 1 86.88 239 LEU A N 1
ATOM 1793 C CA . LEU A 1 239 ? 6.102 -8.656 -19.25 1 86.88 239 LEU A CA 1
ATOM 1794 C C . LEU A 1 239 ? 6.613 -9.805 -18.406 1 86.88 239 LEU A C 1
ATOM 1796 O O . LEU A 1 239 ? 7.676 -10.367 -18.672 1 86.88 239 LEU A O 1
ATOM 1800 N N . ASN A 1 240 ? 5.836 -10.25 -17.438 1 87.81 240 ASN A N 1
ATOM 1801 C CA . ASN A 1 240 ? 6.324 -11.211 -16.453 1 87.81 240 ASN A CA 1
ATOM 1802 C C . ASN A 1 240 ? 6.027 -12.648 -16.875 1 87.81 240 ASN A C 1
ATOM 1804 O O . ASN A 1 240 ? 6.762 -13.57 -16.516 1 87.81 240 ASN A O 1
ATOM 1808 N N . SER A 1 241 ? 4.965 -12.844 -17.625 1 93.81 241 SER A N 1
ATOM 1809 C CA . SER A 1 241 ? 4.52 -14.203 -17.922 1 93.81 241 SER A CA 1
ATOM 1810 C C . SER A 1 241 ? 4.926 -14.617 -19.328 1 93.81 241 SER A C 1
ATOM 1812 O O . SER A 1 241 ? 4.848 -15.797 -19.688 1 93.81 241 SER A O 1
ATOM 1814 N N . ILE A 1 242 ? 5.398 -13.641 -20.109 1 93.88 242 ILE A N 1
ATOM 1815 C CA . ILE A 1 242 ? 5.742 -13.984 -21.469 1 93.88 242 ILE A CA 1
ATOM 1816 C C . ILE A 1 242 ? 7.188 -13.578 -21.766 1 93.88 242 ILE A C 1
ATOM 1818 O O . ILE A 1 242 ? 8.062 -14.438 -21.906 1 93.88 242 ILE A O 1
ATOM 1822 N N . ILE A 1 243 ? 7.496 -12.367 -21.688 1 88.12 243 ILE A N 1
ATOM 1823 C CA . ILE A 1 243 ? 8.805 -11.859 -22.094 1 88.12 243 ILE A CA 1
ATOM 1824 C C . ILE A 1 243 ? 9.859 -12.281 -21.078 1 88.12 243 ILE A C 1
ATOM 1826 O O . ILE A 1 243 ? 10.906 -12.82 -21.438 1 88.12 243 ILE A O 1
ATOM 1830 N N . ALA A 1 244 ? 9.602 -12 -19.891 1 87.94 244 ALA A N 1
ATOM 1831 C CA . ALA A 1 244 ? 10.57 -12.344 -18.844 1 87.94 244 ALA A CA 1
ATOM 1832 C C . ALA A 1 244 ? 10.812 -13.852 -18.797 1 87.94 244 ALA A C 1
ATOM 1834 O O . ALA A 1 244 ? 11.922 -14.297 -18.5 1 87.94 244 ALA A O 1
ATOM 1835 N N . VAL A 1 245 ? 9.781 -14.547 -19 1 92.62 245 VAL A N 1
ATOM 1836 C CA . VAL A 1 245 ? 9.891 -16 -19 1 92.62 245 VAL A CA 1
ATOM 1837 C C . VAL A 1 245 ? 10.875 -16.453 -20.078 1 92.62 245 VAL A C 1
ATOM 1839 O O . VAL A 1 245 ? 11.727 -17.297 -19.828 1 92.62 245 VAL A O 1
ATOM 1842 N N . VAL A 1 246 ? 10.797 -15.891 -21.234 1 91.19 246 VAL A N 1
ATOM 1843 C CA . VAL A 1 246 ? 11.648 -16.266 -22.344 1 91.19 246 VAL A CA 1
ATOM 1844 C C . VAL A 1 246 ? 13.102 -15.922 -22.031 1 91.19 246 VAL A C 1
ATOM 1846 O O . VAL A 1 246 ? 14 -16.75 -22.219 1 91.19 246 VAL A O 1
ATOM 1849 N N . HIS A 1 247 ? 13.336 -14.852 -21.5 1 86.81 247 HIS A N 1
ATOM 1850 C CA . HIS A 1 247 ? 14.695 -14.43 -21.172 1 86.81 247 HIS A CA 1
ATOM 1851 C C . HIS A 1 247 ? 15.273 -15.258 -20.047 1 86.81 247 HIS A C 1
ATOM 1853 O O . HIS A 1 247 ? 16.438 -15.664 -20.078 1 86.81 247 HIS A O 1
ATOM 1859 N N . LEU A 1 248 ? 14.461 -15.492 -19.125 1 89.94 248 LEU A N 1
ATOM 1860 C CA . LEU A 1 248 ? 14.914 -16.266 -17.969 1 89.94 248 LEU A CA 1
ATOM 1861 C C . LEU A 1 248 ? 15.195 -17.703 -18.359 1 89.94 248 LEU A C 1
ATOM 1863 O O . LEU A 1 248 ? 16.156 -18.312 -17.875 1 89.94 248 LEU A O 1
ATOM 1867 N N . ALA A 1 249 ? 14.367 -18.203 -19.125 1 93.12 249 ALA A N 1
ATOM 1868 C CA . ALA A 1 249 ? 14.562 -19.578 -19.609 1 93.12 249 ALA A CA 1
ATOM 1869 C C . ALA A 1 249 ? 15.883 -19.703 -20.359 1 93.12 249 ALA A C 1
ATOM 1871 O O . ALA A 1 249 ? 16.609 -20.688 -20.203 1 93.12 249 ALA A O 1
ATOM 1872 N N . ALA A 1 250 ? 16.219 -18.734 -21.141 1 90.44 250 ALA A N 1
ATOM 1873 C CA . ALA A 1 250 ? 17.469 -18.734 -21.891 1 90.44 250 ALA A CA 1
ATOM 1874 C C . ALA A 1 250 ? 18.672 -18.656 -20.953 1 90.44 250 ALA A C 1
ATOM 1876 O O . ALA A 1 250 ? 19.719 -19.25 -21.219 1 90.44 250 ALA A O 1
ATOM 1877 N N . ASP A 1 251 ? 18.5 -18.031 -19.953 1 88.81 251 ASP A N 1
ATOM 1878 C CA . ASP A 1 251 ? 19.578 -17.828 -19 1 88.81 251 ASP A CA 1
ATOM 1879 C C . ASP A 1 251 ? 19.781 -19.062 -18.125 1 88.81 251 ASP A C 1
ATOM 1881 O O . ASP A 1 251 ? 20.906 -19.484 -17.875 1 88.81 251 ASP A O 1
ATOM 1885 N N . LEU A 1 252 ? 18.734 -19.609 -17.672 1 90.5 252 LEU A N 1
ATOM 1886 C CA . LEU A 1 252 ? 18.797 -20.703 -16.703 1 90.5 252 LEU A CA 1
ATOM 1887 C C . LEU A 1 252 ? 19.062 -22.031 -17.391 1 90.5 252 LEU A C 1
ATOM 1889 O O . LEU A 1 252 ? 19.688 -22.922 -16.812 1 90.5 252 LEU A O 1
ATOM 1893 N N . LEU A 1 253 ? 18.5 -22.125 -18.547 1 92 253 LEU A N 1
ATOM 1894 C CA . LEU A 1 253 ? 18.594 -23.391 -19.266 1 92 253 LEU A CA 1
ATOM 1895 C C . LEU A 1 253 ? 19.125 -23.188 -20.672 1 92 253 LEU A C 1
ATOM 1897 O O . LEU A 1 253 ? 18.438 -23.453 -21.656 1 92 253 LEU A O 1
ATOM 1901 N N . PRO A 1 254 ? 20.391 -22.906 -20.766 1 86.12 254 PRO A N 1
ATOM 1902 C CA . PRO A 1 254 ? 20.969 -22.609 -22.062 1 86.12 254 PRO A CA 1
ATOM 1903 C C . PRO A 1 254 ? 21.062 -23.828 -22.969 1 86.12 254 PRO A C 1
ATOM 1905 O O . PRO A 1 254 ? 21.156 -23.688 -24.188 1 86.12 254 PRO A O 1
ATOM 1908 N N . SER A 1 255 ? 20.969 -24.922 -22.453 1 85.06 255 SER A N 1
ATOM 1909 C CA . SER A 1 255 ? 21.141 -26.156 -23.219 1 85.06 255 SER A CA 1
ATOM 1910 C C . SER A 1 255 ? 19.844 -26.562 -23.906 1 85.06 255 SER A C 1
ATOM 1912 O O . SER A 1 255 ? 19.844 -27.391 -24.812 1 85.06 255 SER A O 1
ATOM 1914 N N . VAL A 1 256 ? 18.766 -26.047 -23.469 1 87.12 256 VAL A N 1
ATOM 1915 C CA . VAL A 1 256 ? 17.453 -26.359 -24.047 1 87.12 256 VAL A CA 1
ATOM 1916 C C . VAL A 1 256 ? 17 -25.219 -24.953 1 87.12 256 VAL A C 1
ATOM 1918 O O . VAL A 1 256 ? 17.25 -24.047 -24.656 1 87.12 256 VAL A O 1
ATOM 1921 N N . PRO A 1 257 ? 16.438 -25.594 -26.047 1 86.81 257 PRO A N 1
ATOM 1922 C CA . PRO A 1 257 ? 15.953 -24.516 -26.922 1 86.81 257 PRO A CA 1
ATOM 1923 C C . PRO A 1 257 ? 14.93 -23.609 -26.234 1 86.81 257 PRO A C 1
ATOM 1925 O O . PRO A 1 257 ? 13.953 -24.109 -25.672 1 86.81 257 PRO A O 1
ATOM 1928 N N . THR A 1 258 ? 15.172 -22.328 -26.297 1 89.12 258 THR A N 1
ATOM 1929 C CA . THR A 1 258 ? 14.297 -21.344 -25.672 1 89.12 258 THR A CA 1
ATOM 1930 C C . THR A 1 258 ? 13.039 -21.141 -26.516 1 89.12 258 THR A C 1
ATOM 1932 O O . THR A 1 258 ? 13.109 -20.969 -27.734 1 89.12 258 THR A O 1
ATOM 1935 N N . PRO A 1 259 ? 11.93 -21.188 -25.859 1 92.25 259 PRO A N 1
ATOM 1936 C CA . PRO A 1 259 ? 10.695 -20.891 -26.594 1 92.25 259 PRO A CA 1
ATOM 1937 C C . PRO A 1 259 ? 10.625 -19.453 -27.062 1 92.25 259 PRO A C 1
ATOM 1939 O O . PRO A 1 259 ? 11.266 -18.578 -26.469 1 92.25 259 PRO A O 1
ATOM 1942 N N . SER A 1 260 ? 9.93 -19.203 -28.094 1 92.38 260 SER A N 1
ATOM 1943 C CA . SER A 1 260 ? 9.758 -17.844 -28.609 1 92.38 260 SER A CA 1
ATOM 1944 C C . SER A 1 260 ? 8.68 -17.094 -27.828 1 92.38 260 SER A C 1
ATOM 1946 O O . SER A 1 260 ? 7.816 -17.719 -27.203 1 92.38 260 SER A O 1
ATOM 1948 N N . VAL A 1 261 ? 8.766 -15.844 -27.922 1 92 261 VAL A N 1
ATOM 1949 C CA . VAL A 1 261 ? 7.781 -14.977 -27.266 1 92 261 VAL A CA 1
ATOM 1950 C C . VAL A 1 261 ? 6.391 -15.266 -27.828 1 92 261 VAL A C 1
ATOM 1952 O O . VAL A 1 261 ? 5.414 -15.328 -27.078 1 92 261 VAL A O 1
ATOM 1955 N N . THR A 1 262 ? 6.297 -15.469 -29.047 1 93.88 262 THR A N 1
ATOM 1956 C CA . THR A 1 262 ? 5.027 -15.75 -29.703 1 93.88 262 THR A CA 1
ATOM 1957 C C . THR A 1 262 ? 4.441 -17.062 -29.219 1 93.88 262 THR A C 1
ATOM 1959 O O . THR A 1 262 ? 3.236 -17.156 -28.969 1 93.88 262 THR A O 1
ATOM 1962 N N . ALA A 1 263 ? 5.227 -18.062 -29.094 1 94.81 263 ALA A N 1
ATOM 1963 C CA . ALA A 1 263 ? 4.762 -19.359 -28.641 1 94.81 263 ALA A CA 1
ATOM 1964 C C . ALA A 1 263 ? 4.219 -19.297 -27.219 1 94.81 263 ALA A C 1
ATOM 1966 O O . ALA A 1 263 ? 3.18 -19.891 -26.922 1 94.81 263 ALA A O 1
ATOM 1967 N N . ILE A 1 264 ? 4.934 -18.656 -26.391 1 95.88 264 ILE A N 1
ATOM 1968 C CA . ILE A 1 264 ? 4.5 -18.516 -25 1 95.88 264 ILE A CA 1
ATOM 1969 C C . ILE A 1 264 ? 3.221 -17.688 -24.938 1 95.88 264 ILE A C 1
ATOM 1971 O O . ILE A 1 264 ? 2.307 -18 -24.172 1 95.88 264 ILE A O 1
ATOM 1975 N N . GLY A 1 265 ? 3.182 -16.594 -25.688 1 95.88 265 GLY A N 1
ATOM 1976 C CA . GLY A 1 265 ? 1.977 -15.781 -25.734 1 95.88 265 GLY A CA 1
ATOM 1977 C C . GLY A 1 265 ? 0.757 -16.547 -26.203 1 95.88 265 GLY A C 1
ATOM 1978 O O . GLY A 1 265 ? -0.33 -16.406 -25.641 1 95.88 265 GLY A O 1
ATOM 1979 N N . LEU A 1 266 ? 0.947 -17.328 -27.188 1 96.38 266 LEU A N 1
ATOM 1980 C CA . LEU A 1 266 ? -0.143 -18.156 -27.703 1 96.38 266 LEU A CA 1
ATOM 1981 C C . LEU A 1 266 ? -0.562 -19.203 -26.672 1 96.38 266 LEU A C 1
ATOM 1983 O O . LEU A 1 266 ? -1.747 -19.516 -26.547 1 96.38 266 LEU A O 1
ATOM 1987 N N . SER A 1 267 ? 0.407 -19.75 -26.047 1 97.38 267 SER A N 1
ATOM 1988 C CA . SER A 1 267 ? 0.111 -20.719 -24.984 1 97.38 267 SER A CA 1
ATOM 1989 C C . SER A 1 267 ? -0.797 -20.125 -23.922 1 97.38 267 SER A C 1
ATOM 1991 O O . SER A 1 267 ? -1.823 -20.703 -23.578 1 97.38 267 SER A O 1
ATOM 1993 N N . VAL A 1 268 ? -0.456 -18.938 -23.406 1 97.56 268 VAL A N 1
ATOM 1994 C CA . VAL A 1 268 ? -1.229 -18.266 -22.375 1 97.56 268 VAL A CA 1
ATOM 1995 C C . VAL A 1 268 ? -2.629 -17.938 -22.891 1 97.56 268 VAL A C 1
ATOM 1997 O O . VAL A 1 268 ? -3.621 -18.125 -22.188 1 97.56 268 VAL A O 1
ATOM 2000 N N . SER A 1 269 ? -2.68 -17.5 -24.109 1 97.62 269 SER A N 1
ATOM 2001 C CA . SER A 1 269 ? -3.961 -17.125 -24.688 1 97.62 269 SER A CA 1
ATOM 2002 C C . SER A 1 269 ? -4.871 -18.328 -24.859 1 97.62 269 SER A C 1
ATOM 2004 O O . SER A 1 269 ? -6.039 -18.297 -24.469 1 97.62 269 SER A O 1
ATOM 2006 N N . LEU A 1 270 ? -4.402 -19.391 -25.359 1 97.38 270 LEU A N 1
ATOM 2007 C CA . LEU A 1 270 ? -5.207 -20.562 -25.641 1 97.38 270 LEU A CA 1
ATOM 2008 C C . LEU A 1 270 ? -5.676 -21.234 -24.359 1 97.38 270 LEU A C 1
ATOM 2010 O O . LEU A 1 270 ? -6.797 -21.75 -24.297 1 97.38 270 LEU A O 1
ATOM 2014 N N . MET A 1 271 ? -4.824 -21.297 -23.391 1 97.69 271 MET A N 1
ATOM 2015 C CA . MET A 1 271 ? -5.219 -21.859 -22.109 1 97.69 271 MET A CA 1
ATOM 2016 C C . MET A 1 271 ? -6.469 -21.172 -21.562 1 97.69 271 MET A C 1
ATOM 2018 O O . MET A 1 271 ? -7.406 -21.828 -21.109 1 97.69 271 MET A O 1
ATOM 2022 N N . ASN A 1 272 ? -6.484 -19.828 -21.703 1 97.56 272 ASN A N 1
ATOM 2023 C CA . ASN A 1 272 ? -7.566 -19.062 -21.078 1 97.56 272 ASN A CA 1
ATOM 2024 C C . ASN A 1 272 ? -8.789 -19 -22 1 97.56 272 ASN A C 1
ATOM 2026 O O . ASN A 1 272 ? -9.906 -18.797 -21.516 1 97.56 272 ASN A O 1
ATOM 2030 N N . LEU A 1 273 ? -8.617 -19.188 -23.281 1 95.94 273 LEU A N 1
ATOM 2031 C CA . LEU A 1 273 ? -9.758 -19.25 -24.203 1 95.94 273 LEU A CA 1
ATOM 2032 C C . LEU A 1 273 ? -10.508 -20.562 -24.062 1 95.94 273 LEU A C 1
ATOM 2034 O O . LEU A 1 273 ? -11.648 -20.688 -24.5 1 95.94 273 LEU A O 1
ATOM 2038 N N . VAL A 1 274 ? -9.977 -21.516 -23.359 1 95.06 274 VAL A N 1
ATOM 2039 C CA . VAL A 1 274 ? -10.609 -22.812 -23.172 1 95.06 274 VAL A CA 1
ATOM 2040 C C . VAL A 1 274 ? -11.047 -22.984 -21.719 1 95.06 274 VAL A C 1
ATOM 2042 O O . VAL A 1 274 ? -12.234 -23.172 -21.438 1 95.06 274 VAL A O 1
ATOM 2045 N N . GLY A 1 275 ? -10.203 -22.859 -20.828 1 94.38 275 GLY A N 1
ATOM 2046 C CA . GLY A 1 275 ? -10.406 -23.203 -19.438 1 94.38 275 GLY A CA 1
ATOM 2047 C C . GLY A 1 275 ? -11.461 -22.359 -18.75 1 94.38 275 GLY A C 1
ATOM 2048 O O . GLY A 1 275 ? -12.25 -22.859 -17.953 1 94.38 275 GLY A O 1
ATOM 2049 N N . VAL A 1 276 ? -11.547 -21.062 -19 1 94.31 276 VAL A N 1
ATOM 2050 C CA . VAL A 1 276 ? -12.359 -20.125 -18.234 1 94.31 276 VAL A CA 1
ATOM 2051 C C . VAL A 1 276 ? -13.844 -20.406 -18.484 1 94.31 276 VAL A C 1
ATOM 2053 O O . VAL A 1 276 ? -14.688 -20.094 -17.641 1 94.31 276 VAL A O 1
ATOM 2056 N N . TRP A 1 277 ? -14.234 -21.062 -19.609 1 94.38 277 TRP A N 1
ATOM 2057 C CA . TRP A 1 277 ? -15.617 -21.391 -19.938 1 94.38 277 TRP A CA 1
ATOM 2058 C C . TRP A 1 277 ? -16.172 -22.453 -19 1 94.38 277 TRP A C 1
ATOM 2060 O O . TRP A 1 277 ? -17.391 -22.641 -18.906 1 94.38 277 TRP A O 1
ATOM 2070 N N . PHE A 1 278 ? -15.273 -23.047 -18.281 1 94.44 278 PHE A N 1
ATOM 2071 C CA . PHE A 1 278 ? -15.695 -24.141 -17.406 1 94.44 278 PHE A CA 1
ATOM 2072 C C . PHE A 1 278 ? -15.492 -23.75 -15.938 1 94.44 278 PHE A C 1
ATOM 2074 O O . PHE A 1 278 ? -15.383 -24.625 -15.07 1 94.44 278 PHE A O 1
ATOM 2081 N N . GLY A 1 279 ? -15.344 -22.484 -15.727 1 93.56 279 GLY A N 1
ATOM 2082 C CA . GLY A 1 279 ? -15.258 -21.984 -14.367 1 93.56 279 GLY A CA 1
ATOM 2083 C C . GLY A 1 279 ? -13.867 -22.078 -13.773 1 93.56 279 GLY A C 1
ATOM 2084 O O . GLY A 1 279 ? -13.688 -21.969 -12.562 1 93.56 279 GLY A O 1
ATOM 2085 N N . ALA A 1 280 ? -12.883 -22.312 -14.625 1 95.44 280 ALA A N 1
ATOM 2086 C CA . ALA A 1 280 ? -11.508 -22.391 -14.148 1 95.44 280 ALA A CA 1
ATOM 2087 C C . ALA A 1 280 ? -10.906 -21 -13.969 1 95.44 280 ALA A C 1
ATOM 2089 O O . ALA A 1 280 ? -11.312 -20.047 -14.656 1 95.44 280 ALA A O 1
ATOM 2090 N N . MET A 1 281 ? -10.031 -20.922 -13.047 1 95.56 281 MET A N 1
ATOM 2091 C CA . MET A 1 281 ? -9.32 -19.672 -12.82 1 95.56 281 MET A CA 1
ATOM 2092 C C . MET A 1 281 ? -8.438 -19.328 -14.016 1 95.56 281 MET A C 1
ATOM 2094 O O . MET A 1 281 ? -7.801 -20.203 -14.602 1 95.56 281 MET A O 1
ATOM 2098 N N . PRO A 1 282 ? -8.469 -17.984 -14.461 1 97.38 282 PRO A N 1
ATOM 2099 C CA . PRO A 1 282 ? -7.512 -17.578 -15.5 1 97.38 282 PRO A CA 1
ATOM 2100 C C . PRO A 1 282 ? -6.062 -17.844 -15.094 1 97.38 282 PRO A C 1
ATOM 2102 O O . PRO A 1 282 ? -5.684 -17.578 -13.953 1 97.38 282 PRO A O 1
ATOM 2105 N N . VAL A 1 283 ? -5.289 -18.328 -16.047 1 97.62 283 VAL A N 1
ATOM 2106 C CA . VAL A 1 283 ? -3.938 -18.766 -15.695 1 97.62 283 VAL A CA 1
ATOM 2107 C C . VAL A 1 283 ? -2.938 -18.156 -16.672 1 97.62 283 VAL A C 1
ATOM 2109 O O . VAL A 1 283 ? -3.322 -17.656 -17.734 1 97.62 283 VAL A O 1
ATOM 2112 N N . CYS A 1 284 ? -1.798 -18.094 -16.281 1 96.69 284 CYS A N 1
ATOM 2113 C CA . CYS A 1 284 ? -0.664 -17.703 -17.109 1 96.69 284 CYS A CA 1
ATOM 2114 C C . CYS A 1 284 ? 0.611 -18.406 -16.656 1 96.69 284 CYS A C 1
ATOM 2116 O O . CYS A 1 284 ? 0.562 -19.328 -15.844 1 96.69 284 CYS A O 1
ATOM 2118 N N . HIS A 1 285 ? 1.671 -18.219 -17.328 1 96.19 285 HIS A N 1
ATOM 2119 C CA . HIS A 1 285 ? 2.977 -18.672 -16.875 1 96.19 285 HIS A CA 1
ATOM 2120 C C . HIS A 1 285 ? 3.576 -17.703 -15.867 1 96.19 285 HIS A C 1
ATOM 2122 O O . HIS A 1 285 ? 2.854 -16.891 -15.273 1 96.19 285 HIS A O 1
ATOM 2128 N N . GLY A 1 286 ? 4.754 -17.812 -15.578 1 91.5 286 GLY A N 1
ATOM 2129 C CA . GLY A 1 286 ? 5.375 -16.891 -14.641 1 91.5 286 GLY A CA 1
ATOM 2130 C C . GLY A 1 286 ? 6.871 -17.078 -14.516 1 91.5 286 GLY A C 1
ATOM 2131 O O . GLY A 1 286 ? 7.344 -18.188 -14.297 1 91.5 286 GLY A O 1
ATOM 2132 N N . SER A 1 287 ? 7.625 -15.992 -14.656 1 89.69 287 SER A N 1
ATOM 2133 C CA . SER A 1 287 ? 9.07 -16.062 -14.492 1 89.69 287 SER A CA 1
ATOM 2134 C C . SER A 1 287 ? 9.453 -16.391 -13.055 1 89.69 287 SER A C 1
ATOM 2136 O O . SER A 1 287 ? 10.422 -17.109 -12.805 1 89.69 287 SER A O 1
ATOM 2138 N N . GLY A 1 288 ? 8.664 -15.875 -12.164 1 87 288 GLY A N 1
ATOM 2139 C CA . GLY A 1 288 ? 8.914 -16.203 -10.773 1 87 288 GLY A CA 1
ATOM 2140 C C . GLY A 1 288 ? 8.742 -17.672 -10.461 1 87 288 GLY A C 1
ATOM 2141 O O . GLY A 1 288 ? 9.531 -18.266 -9.719 1 87 288 GLY A O 1
ATOM 2142 N N . GLY A 1 289 ? 7.691 -18.219 -10.977 1 90.19 289 GLY A N 1
ATOM 2143 C CA . GLY A 1 289 ? 7.48 -19.641 -10.805 1 90.19 289 GLY A CA 1
ATOM 2144 C C . GLY A 1 289 ? 8.578 -20.484 -11.43 1 90.19 289 GLY A C 1
ATOM 2145 O O . GLY A 1 289 ? 8.992 -21.5 -10.859 1 90.19 289 GLY A O 1
ATOM 2146 N N . LEU A 1 290 ? 8.984 -20.047 -12.594 1 93.06 290 LEU A N 1
ATOM 2147 C CA . LEU A 1 290 ? 10.086 -20.75 -13.25 1 93.06 290 LEU A CA 1
ATOM 2148 C C . LEU A 1 290 ? 11.352 -20.703 -12.391 1 93.06 290 LEU A C 1
ATOM 2150 O O . LEU A 1 290 ? 12.008 -21.719 -12.195 1 93.06 290 LEU A O 1
ATOM 2154 N N . ALA A 1 291 ? 11.672 -19.594 -11.922 1 88.88 291 ALA A N 1
ATOM 2155 C CA . ALA A 1 291 ? 12.844 -19.438 -11.062 1 88.88 291 ALA A CA 1
ATOM 2156 C C . ALA A 1 291 ? 12.711 -20.266 -9.797 1 88.88 291 ALA A C 1
ATOM 2158 O O . ALA A 1 291 ? 13.688 -20.859 -9.328 1 88.88 291 ALA A O 1
ATOM 2159 N N . ALA A 1 292 ? 11.516 -20.266 -9.281 1 87.69 292 ALA A N 1
ATOM 2160 C CA . ALA A 1 292 ? 11.273 -21.031 -8.055 1 87.69 292 ALA A CA 1
ATOM 2161 C C . ALA A 1 292 ? 11.438 -22.516 -8.297 1 87.69 292 ALA A C 1
ATOM 2163 O O . ALA A 1 292 ? 12.086 -23.219 -7.512 1 87.69 292 ALA A O 1
ATOM 2164 N N . GLN A 1 293 ? 10.797 -23.016 -9.289 1 91.69 293 GLN A N 1
ATOM 2165 C CA . GLN A 1 293 ? 10.922 -24.438 -9.609 1 91.69 293 GLN A CA 1
ATOM 2166 C C . GLN A 1 293 ? 12.375 -24.812 -9.883 1 91.69 293 GLN A C 1
ATOM 2168 O O . GLN A 1 293 ? 12.844 -25.875 -9.453 1 91.69 293 GLN A O 1
ATOM 2173 N N . TYR A 1 294 ? 13.094 -23.969 -10.602 1 91 294 TYR A N 1
ATOM 2174 C CA . TYR A 1 294 ? 14.508 -24.203 -10.883 1 91 294 TYR A CA 1
ATOM 2175 C C . TYR A 1 294 ? 15.328 -24.219 -9.594 1 91 294 TYR A C 1
ATOM 2177 O O . TYR A 1 294 ? 16.203 -25.078 -9.43 1 91 294 TYR A O 1
ATOM 2185 N N . ARG A 1 295 ? 15.055 -23.359 -8.805 1 86.75 295 ARG A N 1
ATOM 2186 C CA . ARG A 1 295 ? 15.773 -23.266 -7.535 1 86.75 295 ARG A CA 1
ATOM 2187 C C . ARG A 1 295 ? 15.578 -24.516 -6.691 1 86.75 295 ARG A C 1
ATOM 2189 O O . ARG A 1 295 ? 16.484 -24.938 -5.98 1 86.75 295 ARG A O 1
ATOM 2196 N N . PHE A 1 296 ? 14.422 -25.078 -6.793 1 88.25 296 PHE A N 1
ATOM 2197 C CA . PHE A 1 296 ? 14.109 -26.266 -6.004 1 88.25 296 PHE A CA 1
ATOM 2198 C C . PHE A 1 296 ? 14.57 -27.531 -6.719 1 88.25 296 PHE A C 1
ATOM 2200 O O . PHE A 1 296 ? 14.312 -28.641 -6.258 1 88.25 296 P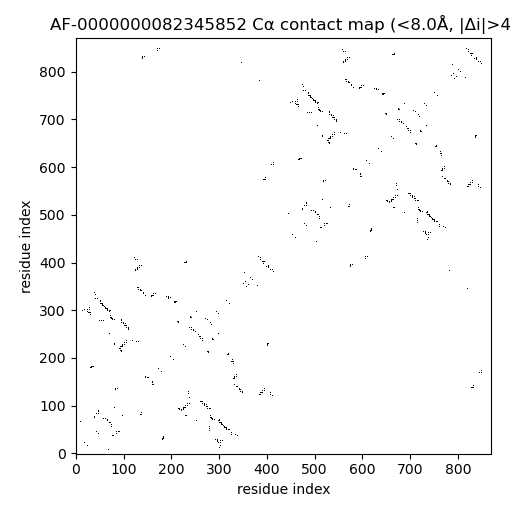HE A O 1
ATOM 2207 N N . GLY A 1 297 ? 15.148 -27.359 -7.953 1 89.06 297 GLY A N 1
ATOM 2208 C CA . GLY A 1 297 ? 15.852 -28.484 -8.531 1 89.06 297 GLY A CA 1
ATOM 2209 C C . GLY A 1 297 ? 15.305 -28.906 -9.883 1 89.06 297 GLY A C 1
ATOM 2210 O O . GLY A 1 297 ? 15.898 -29.75 -10.57 1 89.06 297 GLY A O 1
ATOM 2211 N N . ALA A 1 298 ? 14.234 -28.312 -10.281 1 93.88 298 ALA A N 1
ATOM 2212 C CA . ALA A 1 298 ? 13.656 -28.672 -11.57 1 93.88 298 ALA A CA 1
ATOM 2213 C C . ALA A 1 298 ? 14.555 -28.25 -12.727 1 93.88 298 ALA A C 1
ATOM 2215 O O . ALA A 1 298 ? 15.148 -27.172 -12.68 1 93.88 298 ALA A O 1
ATOM 2216 N N . ARG A 1 299 ? 14.664 -29.141 -13.68 1 93.94 299 ARG A N 1
ATOM 2217 C CA . ARG A 1 299 ? 15.523 -28.828 -14.805 1 93.94 299 ARG A CA 1
ATOM 2218 C C . ARG A 1 299 ? 14.828 -29.125 -16.125 1 93.94 299 ARG A C 1
ATOM 2220 O O . ARG A 1 299 ? 15.305 -28.719 -17.188 1 93.94 299 ARG A O 1
ATOM 2227 N N . SER A 1 300 ? 13.703 -29.75 -16.062 1 94.44 300 SER A N 1
ATOM 2228 C CA . SER A 1 300 ? 13.008 -30.141 -17.297 1 94.44 300 SER A CA 1
ATOM 2229 C C . SER A 1 300 ? 11.5 -29.984 -17.141 1 94.44 300 SER A C 1
ATOM 2231 O O . SER A 1 300 ? 11.008 -29.625 -16.078 1 94.44 300 SER A O 1
ATOM 2233 N N . GLY A 1 301 ? 10.844 -30.25 -18.25 1 95.62 301 GLY A N 1
ATOM 2234 C CA . GLY A 1 301 ? 9.391 -30.172 -18.234 1 95.62 301 GLY A CA 1
ATOM 2235 C C . GLY A 1 301 ? 8.75 -31.297 -17.438 1 95.62 301 GLY A C 1
ATOM 2236 O O . GLY A 1 301 ? 7.555 -31.25 -17.125 1 95.62 301 GLY A O 1
ATOM 2237 N N . ALA A 1 302 ? 9.492 -32.25 -17.047 1 95.62 302 ALA A N 1
ATOM 2238 C CA . ALA A 1 302 ? 8.953 -33.375 -16.297 1 95.62 302 ALA A CA 1
ATOM 2239 C C . ALA A 1 302 ? 8.398 -32.938 -14.953 1 95.62 302 ALA A C 1
ATOM 2241 O O . ALA A 1 302 ? 7.418 -33.5 -14.453 1 95.62 302 ALA A O 1
ATOM 2242 N N . SER A 1 303 ? 9.008 -31.984 -14.383 1 94.88 303 SER A N 1
ATOM 2243 C CA . SER A 1 303 ? 8.531 -31.453 -13.109 1 94.88 303 SER A CA 1
ATOM 2244 C C . SER A 1 303 ? 7.113 -30.906 -13.234 1 94.88 303 SER A C 1
ATOM 2246 O O . SER A 1 303 ? 6.25 -31.203 -12.406 1 94.88 303 SER A O 1
ATOM 2248 N N . VAL A 1 304 ? 6.887 -30.172 -14.266 1 95.44 304 VAL A N 1
ATOM 2249 C CA . VAL A 1 304 ? 5.598 -29.531 -14.492 1 95.44 304 VAL A CA 1
ATOM 2250 C C . VAL A 1 304 ? 4.559 -30.594 -14.883 1 95.44 304 VAL A C 1
ATOM 2252 O O . VAL A 1 304 ? 3.383 -30.469 -14.531 1 95.44 304 VAL A O 1
ATOM 2255 N N . VAL A 1 305 ? 4.98 -31.547 -15.609 1 96.38 305 VAL A N 1
ATOM 2256 C CA . VAL A 1 305 ? 4.09 -32.625 -15.984 1 96.38 305 VAL A CA 1
ATOM 2257 C C . VAL A 1 305 ? 3.652 -33.406 -14.727 1 96.38 305 VAL A C 1
ATOM 2259 O O . VAL A 1 305 ? 2.475 -33.719 -14.578 1 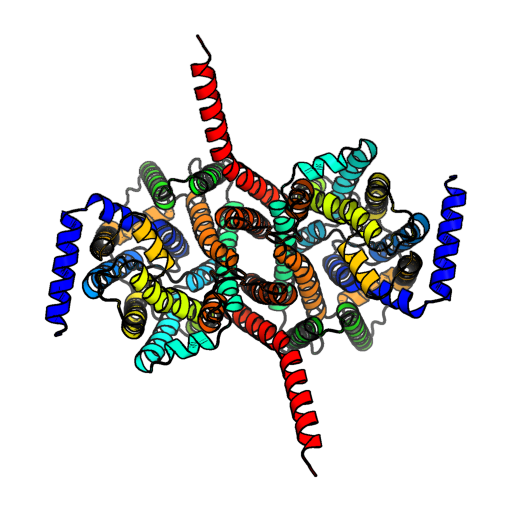96.38 305 VAL A O 1
ATOM 2262 N N . PHE A 1 306 ? 4.574 -33.719 -13.914 1 95 306 PHE A N 1
ATOM 2263 C CA . PHE A 1 306 ? 4.266 -34.375 -12.664 1 95 306 PHE A CA 1
ATOM 2264 C C . PHE A 1 306 ? 3.25 -33.594 -11.852 1 95 306 PHE A C 1
ATOM 2266 O O . PHE A 1 306 ? 2.266 -34.156 -11.367 1 95 306 PHE A O 1
ATOM 2273 N N . LEU A 1 307 ? 3.512 -32.344 -11.688 1 94.56 307 LEU A N 1
ATOM 2274 C CA . LEU A 1 307 ? 2.59 -31.453 -10.977 1 94.56 307 LEU A CA 1
ATOM 2275 C C . LEU A 1 307 ? 1.21 -31.469 -11.625 1 94.56 307 LEU A C 1
ATOM 2277 O O . LEU A 1 307 ? 0.193 -31.516 -10.93 1 94.56 307 LEU A O 1
ATOM 2281 N N . GLY A 1 308 ? 1.195 -31.422 -12.938 1 96.5 308 GLY A N 1
ATOM 2282 C CA . GLY A 1 308 ? -0.06 -31.453 -13.672 1 96.5 308 GLY A CA 1
ATOM 2283 C C . GLY A 1 308 ? -0.849 -32.719 -13.43 1 96.5 308 GLY A C 1
ATOM 2284 O O . GLY A 1 308 ? -2.068 -32.688 -13.258 1 96.5 308 GLY A O 1
ATOM 2285 N N . VAL A 1 309 ? -0.176 -33.812 -13.383 1 95.69 309 VAL A N 1
ATOM 2286 C CA . VAL A 1 309 ? -0.825 -35.094 -13.141 1 95.69 309 VAL A CA 1
ATOM 2287 C C . VAL A 1 309 ? -1.432 -35.094 -11.734 1 95.69 309 VAL A C 1
ATOM 2289 O O . VAL A 1 309 ? -2.557 -35.562 -11.547 1 95.69 309 VAL A O 1
ATOM 2292 N N . CYS A 1 310 ? -0.71 -34.625 -10.836 1 92.38 310 CYS A N 1
ATOM 2293 C CA . CYS A 1 310 ? -1.216 -34.531 -9.469 1 92.38 310 CYS A CA 1
ATOM 2294 C C . CYS A 1 310 ? -2.475 -33.688 -9.398 1 92.38 310 CYS A C 1
ATOM 2296 O O . CYS A 1 310 ? -3.453 -34.062 -8.75 1 92.38 310 CYS A O 1
ATOM 2298 N N . LYS A 1 311 ? -2.449 -32.562 -10.031 1 93.06 311 LYS A N 1
ATOM 2299 C CA . LYS A 1 311 ? -3.605 -31.672 -10.055 1 93.06 311 LYS A CA 1
ATOM 2300 C C . LYS A 1 311 ? -4.809 -32.344 -10.711 1 93.06 311 LYS A C 1
ATOM 2302 O O . LYS A 1 311 ? -5.938 -32.219 -10.234 1 93.06 311 LYS A O 1
ATOM 2307 N N . LEU A 1 312 ? -4.535 -33 -11.805 1 93.56 312 LEU A N 1
ATOM 2308 C CA . LEU A 1 312 ? -5.598 -33.688 -12.539 1 93.56 312 LEU A CA 1
ATOM 2309 C C . LEU A 1 312 ? -6.25 -34.781 -11.672 1 93.56 312 LEU A C 1
ATOM 2311 O O . LEU A 1 312 ? -7.477 -34.906 -11.656 1 93.56 312 LEU A O 1
ATOM 2315 N N . ILE A 1 313 ? -5.473 -35.5 -11 1 90.31 313 ILE A N 1
ATOM 2316 C CA . ILE A 1 313 ? -5.98 -36.562 -10.141 1 90.31 313 ILE A CA 1
ATOM 2317 C C . ILE A 1 313 ? -6.82 -35.969 -9.016 1 90.31 313 ILE A C 1
ATOM 2319 O O . ILE A 1 313 ? -7.918 -36.438 -8.727 1 90.31 313 ILE A O 1
ATOM 2323 N N . LEU A 1 314 ? -6.332 -34.938 -8.461 1 86.44 3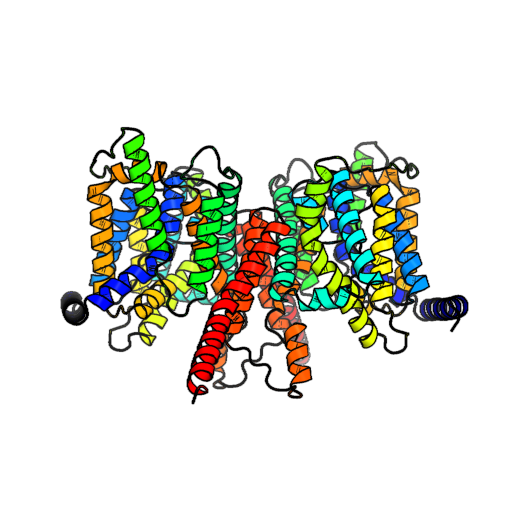14 LEU A N 1
ATOM 2324 C CA . LEU A 1 314 ? -7.055 -34.281 -7.379 1 86.44 314 LEU A CA 1
ATOM 2325 C C . LEU A 1 314 ? -8.383 -33.719 -7.875 1 86.44 314 LEU A C 1
ATOM 2327 O O . LEU A 1 314 ? -9.398 -33.812 -7.184 1 86.44 314 LEU A O 1
ATOM 2331 N N . GLY A 1 315 ? -8.375 -33.094 -9.008 1 88.25 315 GLY A N 1
ATOM 2332 C CA . GLY A 1 315 ? -9.578 -32.5 -9.57 1 88.25 315 GLY A CA 1
ATOM 2333 C C . GLY A 1 315 ? -10.594 -33.531 -10.016 1 88.25 315 GLY A C 1
ATOM 2334 O O . GLY A 1 315 ? -11.797 -33.375 -9.773 1 88.25 315 GLY A O 1
ATOM 2335 N N . LEU A 1 316 ? -10.164 -34.562 -10.672 1 87.19 316 LEU A N 1
ATOM 2336 C CA . LEU A 1 316 ? -11.055 -35.562 -11.234 1 87.19 316 LEU A CA 1
ATOM 2337 C C . LEU A 1 316 ? -11.602 -36.469 -10.141 1 87.19 316 LEU A C 1
ATOM 2339 O O . LEU A 1 316 ? -12.781 -36.812 -10.148 1 87.19 316 LEU A O 1
ATOM 2343 N N . VAL A 1 317 ? -10.789 -36.844 -9.188 1 81.69 317 VAL A N 1
ATOM 2344 C CA . VAL A 1 317 ? -11.156 -37.844 -8.195 1 81.69 317 VAL A CA 1
ATOM 2345 C C . VAL A 1 317 ? -11.922 -37.188 -7.051 1 81.69 317 VAL A C 1
ATOM 2347 O O . VAL A 1 317 ? -12.883 -37.75 -6.527 1 81.69 317 VAL A O 1
ATOM 2350 N N . PHE A 1 318 ? -11.594 -35.969 -6.742 1 78 318 PHE A N 1
ATOM 2351 C CA . PHE A 1 318 ? -12.172 -35.375 -5.551 1 78 318 PHE A CA 1
ATOM 2352 C C . PHE A 1 318 ? -13.078 -34.188 -5.922 1 78 318 PHE A C 1
ATOM 2354 O O . PHE A 1 318 ? -13.539 -33.469 -5.047 1 78 318 PHE A O 1
ATOM 2361 N N . GLY A 1 319 ? -13.359 -33.969 -7.043 1 72.12 319 GLY A N 1
ATOM 2362 C CA . GLY A 1 319 ? -14.07 -32.812 -7.562 1 72.12 319 GLY A CA 1
ATOM 2363 C C . GLY A 1 319 ? -15.133 -32.281 -6.613 1 72.12 319 GLY A C 1
ATOM 2364 O O . GLY A 1 319 ? -15.008 -31.172 -6.078 1 72.12 319 GLY A O 1
ATOM 2365 N N . GLU A 1 320 ? -16.109 -32.906 -6.188 1 69.06 320 GLU A N 1
ATOM 2366 C CA . GLU A 1 320 ? -17.172 -32.5 -5.273 1 69.06 320 GLU A CA 1
ATOM 2367 C C . GLU A 1 320 ? -16.688 -32.469 -3.828 1 69.06 320 GLU A C 1
ATOM 2369 O O . GLU A 1 320 ? -17.094 -31.625 -3.035 1 69.06 320 GLU A O 1
ATOM 2374 N N . SER A 1 321 ? -15.852 -33.406 -3.584 1 75.56 321 SER A N 1
ATOM 2375 C CA . SER A 1 321 ? -15.297 -33.469 -2.236 1 75.56 321 SER A CA 1
ATOM 2376 C C . SER A 1 321 ? -14.43 -32.25 -1.938 1 75.56 321 SER A C 1
ATOM 2378 O O . SER A 1 321 ? -14.242 -31.875 -0.777 1 75.56 321 SER A O 1
ATOM 2380 N N . LEU A 1 322 ? -13.961 -31.719 -2.994 1 79.62 322 LEU A N 1
ATOM 2381 C CA . LEU A 1 322 ? -13.109 -30.547 -2.828 1 79.62 322 LEU A CA 1
ATOM 2382 C C . LEU A 1 322 ? -13.922 -29.359 -2.307 1 79.62 322 LEU A C 1
ATOM 2384 O O . LEU A 1 322 ? -13.406 -28.547 -1.529 1 79.62 322 LEU A O 1
ATOM 2388 N N . VAL A 1 323 ? -15.148 -29.328 -2.664 1 76.69 323 VAL A N 1
ATOM 2389 C CA . VAL A 1 323 ? -16.031 -28.266 -2.203 1 76.69 323 VAL A CA 1
ATOM 2390 C C . VAL A 1 323 ? -16.266 -28.406 -0.703 1 76.69 323 VAL A C 1
ATOM 2392 O O . VAL A 1 323 ? -16.25 -27.422 0.035 1 76.69 323 VAL A O 1
ATOM 2395 N N . ASP A 1 324 ? -16.5 -29.609 -0.281 1 77.25 324 ASP A N 1
ATOM 2396 C CA . ASP A 1 324 ? -16.734 -29.875 1.134 1 77.25 324 ASP A CA 1
ATOM 2397 C C . ASP A 1 324 ? -15.508 -29.562 1.975 1 77.25 324 ASP A C 1
ATOM 2399 O O . ASP A 1 324 ? -15.625 -29.016 3.076 1 77.25 324 ASP A O 1
ATOM 2403 N N . ILE A 1 325 ? -14.469 -29.969 1.429 1 77.88 325 ILE A N 1
ATOM 2404 C CA . ILE A 1 325 ? -13.211 -29.703 2.117 1 77.88 325 ILE A CA 1
ATOM 2405 C C . ILE A 1 325 ? -12.977 -28.203 2.215 1 77.88 325 ILE A C 1
ATOM 2407 O O . ILE A 1 325 ? -12.5 -27.703 3.238 1 77.88 325 ILE A O 1
ATOM 2411 N N . LEU A 1 326 ? -13.336 -27.531 1.2 1 81.75 326 LEU A N 1
ATOM 2412 C CA . LEU A 1 326 ? -13.133 -26.078 1.144 1 81.75 326 LEU A CA 1
ATOM 2413 C C . LEU A 1 326 ? -13.984 -25.375 2.193 1 81.75 326 LEU A C 1
ATOM 2415 O O . LEU A 1 326 ? -13.531 -24.422 2.828 1 81.75 326 LEU A O 1
ATOM 2419 N N . HIS A 1 327 ? -15.148 -25.906 2.438 1 82.38 327 HIS A N 1
ATOM 2420 C CA . HIS A 1 327 ? -16.062 -25.281 3.393 1 82.38 327 HIS A CA 1
ATOM 2421 C C . HIS A 1 327 ? -15.602 -25.516 4.828 1 82.38 327 HIS A C 1
ATOM 2423 O O . HIS A 1 327 ? -15.914 -24.719 5.719 1 82.38 327 HIS A O 1
ATOM 2429 N N . ARG A 1 328 ? -14.836 -26.562 4.957 1 86.88 328 ARG A N 1
ATOM 2430 C CA . ARG A 1 328 ? -14.406 -26.906 6.309 1 86.88 328 ARG A CA 1
ATOM 2431 C C . ARG A 1 328 ? -12.953 -26.516 6.539 1 86.88 328 ARG A C 1
ATOM 2433 O O . ARG A 1 328 ? -12.422 -26.688 7.637 1 86.88 328 ARG A O 1
ATOM 2440 N N . PHE A 1 329 ? -12.398 -26 5.535 1 89.88 329 PHE A N 1
ATOM 2441 C CA . PHE A 1 329 ? -11.023 -25.531 5.645 1 89.88 329 PHE A CA 1
ATOM 2442 C C . PHE A 1 329 ? -10.93 -24.344 6.59 1 89.88 329 PHE A C 1
ATOM 2444 O O . PHE A 1 329 ? -11.719 -23.406 6.488 1 89.88 329 PHE A O 1
ATOM 2451 N N . PRO A 1 330 ? -10.039 -24.375 7.574 1 92 330 PRO A N 1
ATOM 2452 C CA . PRO A 1 330 ? -9.93 -23.25 8.5 1 92 330 PRO A CA 1
ATOM 2453 C C . PRO A 1 330 ? -9.625 -21.938 7.797 1 92 330 PRO A C 1
ATOM 2455 O O . PRO A 1 330 ? -8.617 -21.828 7.094 1 92 330 PRO A O 1
ATOM 2458 N N . LYS A 1 331 ? -10.453 -20.953 8.055 1 93.06 331 LYS A N 1
ATOM 2459 C CA . LYS A 1 331 ? -10.289 -19.641 7.43 1 93.06 331 LYS A CA 1
ATOM 2460 C C . LYS A 1 331 ? -9 -18.969 7.891 1 93.06 331 LYS A C 1
ATOM 2462 O O . LYS A 1 331 ? -8.383 -18.219 7.133 1 93.06 331 LYS A O 1
ATOM 2467 N N . ALA A 1 332 ? -8.609 -19.25 9.07 1 94.56 332 ALA A N 1
ATOM 2468 C CA . ALA A 1 332 ? -7.375 -18.688 9.609 1 94.56 332 ALA A CA 1
ATOM 2469 C C . ALA A 1 332 ? -6.172 -19.094 8.766 1 94.56 332 ALA A C 1
ATOM 2471 O O . ALA A 1 332 ? -5.328 -18.266 8.422 1 94.56 332 ALA A O 1
ATOM 2472 N N . LEU A 1 333 ? -6.141 -20.359 8.453 1 93.62 333 LEU A N 1
ATOM 2473 C CA . LEU A 1 333 ? -5.035 -20.875 7.652 1 93.62 333 LEU A CA 1
ATOM 2474 C C . LEU A 1 333 ? -5.098 -20.328 6.23 1 93.62 333 LEU A C 1
ATOM 2476 O O . LEU A 1 333 ? -4.07 -19.953 5.66 1 93.62 333 LEU A O 1
ATOM 2480 N N . LEU A 1 334 ? -6.273 -20.281 5.75 1 91.56 334 LEU A N 1
ATOM 2481 C CA . LEU A 1 334 ? -6.473 -19.766 4.402 1 91.56 334 LEU A CA 1
ATOM 2482 C C . LEU A 1 334 ? -6.035 -18.312 4.305 1 91.56 334 LEU A C 1
ATOM 2484 O O . LEU A 1 334 ? -5.344 -17.922 3.361 1 91.56 334 LEU A O 1
ATOM 2488 N N . ALA A 1 335 ? -6.422 -17.547 5.25 1 94.5 335 ALA A N 1
ATOM 2489 C CA . ALA A 1 335 ? -6.105 -16.125 5.246 1 94.5 335 ALA A CA 1
ATOM 2490 C C . ALA A 1 335 ? -4.598 -15.898 5.301 1 94.5 335 ALA A C 1
ATOM 2492 O O . ALA A 1 335 ? -4.066 -15.047 4.586 1 94.5 335 ALA A O 1
ATOM 2493 N N . VAL A 1 336 ? -3.896 -16.625 6.102 1 94.38 336 VAL A N 1
ATOM 2494 C CA . VAL A 1 336 ? -2.455 -16.453 6.227 1 94.38 336 VAL A CA 1
ATOM 2495 C C . VAL A 1 336 ? -1.768 -16.875 4.93 1 94.38 336 VAL A C 1
ATOM 2497 O O . VAL A 1 336 ? -0.778 -16.266 4.516 1 94.38 336 VAL A O 1
ATOM 2500 N N . MET A 1 337 ? -2.275 -17.875 4.32 1 92.31 337 MET A N 1
ATOM 2501 C CA . MET A 1 337 ? -1.72 -18.281 3.033 1 92.31 337 MET A CA 1
ATOM 2502 C C . MET A 1 337 ? -1.907 -17.188 1.987 1 92.31 337 MET A C 1
ATOM 2504 O O . MET A 1 337 ? -1.014 -16.938 1.176 1 92.31 337 MET A O 1
ATOM 2508 N N . VAL A 1 338 ? -3.023 -16.594 2.021 1 92.62 338 VAL A N 1
ATOM 2509 C CA . VAL A 1 338 ? -3.295 -15.5 1.086 1 92.62 338 VAL A CA 1
ATOM 2510 C C . VAL A 1 338 ? -2.369 -14.32 1.378 1 92.62 338 VAL A C 1
ATOM 2512 O O . VAL A 1 338 ? -1.896 -13.656 0.456 1 92.62 338 VAL A O 1
ATOM 2515 N N . ILE A 1 339 ? -2.105 -14.008 2.625 1 94.75 339 ILE A N 1
ATOM 2516 C CA . ILE A 1 339 ? -1.145 -12.984 3.006 1 94.75 339 ILE A CA 1
ATOM 2517 C C . ILE A 1 339 ? 0.228 -13.32 2.428 1 94.75 339 ILE A C 1
ATOM 2519 O O . ILE A 1 339 ? 0.909 -12.445 1.882 1 94.75 339 ILE A O 1
ATOM 2523 N N . ALA A 1 340 ? 0.594 -14.594 2.557 1 91.38 340 ALA A N 1
ATOM 2524 C CA . ALA A 1 340 ? 1.885 -15.023 2.027 1 91.38 340 ALA A CA 1
ATOM 2525 C C . ALA A 1 340 ? 1.968 -14.789 0.522 1 91.38 340 ALA A C 1
ATOM 2527 O O . ALA A 1 340 ? 2.988 -14.32 0.017 1 91.38 340 ALA A O 1
ATOM 2528 N N . ALA A 1 341 ? 0.946 -15.133 -0.166 1 90.44 341 ALA A N 1
ATOM 2529 C CA . ALA A 1 341 ? 0.902 -14.922 -1.609 1 90.44 341 ALA A CA 1
ATOM 2530 C C . ALA A 1 341 ? 0.987 -13.43 -1.943 1 90.44 341 ALA A C 1
ATOM 2532 O O . ALA A 1 341 ? 1.65 -13.047 -2.908 1 90.44 341 ALA A O 1
ATOM 2533 N N . GLY A 1 342 ? 0.261 -12.641 -1.204 1 93.25 342 GLY A N 1
ATOM 2534 C CA . GLY A 1 342 ? 0.316 -11.195 -1.398 1 93.25 342 GLY A CA 1
ATOM 2535 C C . GLY A 1 342 ? 1.698 -10.617 -1.169 1 93.25 342 GLY A C 1
ATOM 2536 O O . GLY A 1 342 ? 2.148 -9.758 -1.928 1 93.25 342 GLY A O 1
ATOM 2537 N N . LEU A 1 343 ? 2.381 -11.086 -0.168 1 91.69 343 LEU A N 1
ATOM 2538 C CA . LEU A 1 343 ? 3.713 -10.594 0.161 1 91.69 343 LEU A CA 1
ATOM 2539 C C . LEU A 1 343 ? 4.715 -10.969 -0.925 1 91.69 343 LEU A C 1
ATOM 2541 O O . LEU A 1 343 ? 5.66 -10.227 -1.189 1 91.69 343 LEU A O 1
ATOM 2545 N N . GLU A 1 344 ? 4.504 -12.086 -1.522 1 87.88 344 GLU A N 1
ATOM 2546 C CA . GLU A 1 344 ? 5.352 -12.461 -2.646 1 87.88 344 GLU A CA 1
ATOM 2547 C C . GLU A 1 344 ? 5.219 -11.469 -3.801 1 87.88 344 GLU A C 1
ATOM 2549 O O . GLU A 1 344 ? 6.207 -11.133 -4.457 1 87.88 344 GLU A O 1
ATOM 2554 N N . LEU A 1 345 ? 4.023 -11.016 -3.994 1 89.12 345 LEU A N 1
ATOM 2555 C CA . LEU A 1 345 ? 3.768 -10.055 -5.062 1 89.12 345 LEU A CA 1
ATOM 2556 C C . LEU A 1 345 ? 4.363 -8.695 -4.719 1 89.12 345 LEU A C 1
ATOM 2558 O O . LEU A 1 345 ? 4.883 -8 -5.598 1 89.12 345 LEU A O 1
ATOM 2562 N N . VAL A 1 346 ? 4.285 -8.328 -3.48 1 94.19 346 VAL A N 1
ATOM 2563 C CA . VAL A 1 346 ? 4.754 -7.016 -3.043 1 94.19 346 VAL A CA 1
ATOM 2564 C C . VAL A 1 346 ? 6.281 -6.969 -3.102 1 94.19 346 VAL A C 1
ATOM 2566 O O . VAL A 1 346 ? 6.867 -5.902 -3.309 1 94.19 346 VAL A O 1
ATOM 2569 N N . ARG A 1 347 ? 6.93 -8.117 -2.994 1 91.19 347 ARG A N 1
ATOM 2570 C CA . ARG A 1 347 ? 8.383 -8.219 -2.965 1 91.19 347 ARG A CA 1
ATOM 2571 C C . ARG A 1 347 ? 9 -7.633 -4.23 1 91.19 347 ARG A C 1
ATOM 2573 O O . ARG A 1 347 ? 10.094 -7.062 -4.188 1 91.19 347 ARG A O 1
ATOM 2580 N N . VAL A 1 348 ? 8.312 -7.652 -5.266 1 88.69 348 VAL A N 1
ATOM 2581 C CA . VAL A 1 348 ? 8.844 -7.266 -6.566 1 88.69 348 VAL A CA 1
ATOM 2582 C C . VAL A 1 348 ? 9.109 -5.758 -6.59 1 88.69 348 VAL A C 1
ATOM 2584 O O . VAL A 1 348 ? 9.938 -5.277 -7.363 1 88.69 348 VAL A O 1
ATOM 2587 N N . GLY A 1 349 ? 8.438 -5.023 -5.742 1 91.44 349 GLY A N 1
ATOM 2588 C CA . GLY A 1 349 ? 8.602 -3.58 -5.699 1 91.44 349 GLY A CA 1
ATOM 2589 C C . GLY A 1 349 ? 9.977 -3.15 -5.234 1 91.44 349 GLY A C 1
ATOM 2590 O O . GLY A 1 349 ? 10.398 -2.018 -5.484 1 91.44 349 GLY A O 1
ATOM 2591 N N . GLU A 1 350 ? 10.68 -4.039 -4.578 1 90.81 350 GLU A N 1
ATOM 2592 C CA . GLU A 1 350 ? 11.992 -3.721 -4.02 1 90.81 350 GLU A CA 1
ATOM 2593 C C . GLU A 1 350 ? 12.984 -3.369 -5.125 1 90.81 350 GLU A C 1
ATOM 2595 O O . GLU A 1 350 ? 13.836 -2.494 -4.945 1 90.81 350 GLU A O 1
ATOM 2600 N N . SER A 1 351 ? 12.875 -3.982 -6.301 1 87.81 351 SER A N 1
ATOM 2601 C CA . SER A 1 351 ? 13.867 -3.842 -7.363 1 87.81 351 SER A CA 1
ATOM 2602 C C . SER A 1 351 ? 13.57 -2.633 -8.242 1 87.81 351 SER A C 1
ATOM 2604 O O . SER A 1 351 ? 14.156 -2.475 -9.312 1 87.81 351 SER A O 1
ATOM 2606 N N . LEU A 1 352 ? 12.656 -1.807 -7.797 1 90.25 352 LEU A N 1
ATOM 2607 C CA . LEU A 1 352 ? 12.25 -0.652 -8.586 1 90.25 352 LEU A CA 1
ATOM 2608 C C . LEU A 1 352 ? 13.461 0.176 -9.008 1 90.25 352 LEU A C 1
ATOM 2610 O O . LEU A 1 352 ? 13.602 0.525 -10.18 1 90.25 352 LEU A O 1
ATOM 2614 N N . ASN A 1 353 ? 14.367 0.486 -8.086 1 86.94 353 ASN A N 1
ATOM 2615 C CA . ASN A 1 353 ? 15.484 1.398 -8.32 1 86.94 353 ASN A CA 1
ATOM 2616 C C . ASN A 1 353 ? 16.828 0.665 -8.297 1 86.94 353 ASN A C 1
ATOM 2618 O O . ASN A 1 353 ? 17.828 1.22 -7.859 1 86.94 353 ASN A O 1
ATOM 2622 N N . THR A 1 354 ? 16.828 -0.588 -8.695 1 82.44 354 THR A N 1
ATOM 2623 C CA . THR A 1 354 ? 18.047 -1.385 -8.734 1 82.44 354 THR A CA 1
ATOM 2624 C C . THR A 1 354 ? 18.312 -1.888 -10.156 1 82.44 354 THR A C 1
ATOM 2626 O O . THR A 1 354 ? 17.484 -1.698 -11.047 1 82.44 354 THR A O 1
ATOM 2629 N N . SER A 1 355 ? 19.422 -2.502 -10.336 1 73.94 355 SER A N 1
ATOM 2630 C CA . SER A 1 355 ? 19.797 -3.068 -11.625 1 73.94 355 SER A CA 1
ATOM 2631 C C . SER A 1 355 ? 18.875 -4.219 -12.016 1 73.94 355 SER A C 1
ATOM 2633 O O . SER A 1 355 ? 18.859 -4.648 -13.172 1 73.94 355 SER A O 1
ATOM 2635 N N . GLY A 1 356 ? 18.062 -4.605 -11.102 1 69.69 356 GLY A N 1
ATOM 2636 C CA . GLY A 1 356 ? 17.109 -5.684 -11.367 1 69.69 356 GLY A CA 1
ATOM 2637 C C . GLY A 1 356 ? 15.93 -5.25 -12.203 1 69.69 356 GLY A C 1
ATOM 2638 O O . GLY A 1 356 ? 15.227 -6.086 -12.781 1 69.69 356 GLY A O 1
ATOM 2639 N N . ALA A 1 357 ? 15.781 -3.953 -12.273 1 74.25 357 ALA A N 1
ATOM 2640 C CA . ALA A 1 357 ? 14.711 -3.445 -13.117 1 74.25 357 ALA A CA 1
ATOM 2641 C C . ALA A 1 357 ? 15.086 -3.535 -14.594 1 74.25 357 ALA A C 1
ATOM 2643 O O . ALA A 1 357 ? 16.156 -3.068 -15 1 74.25 357 ALA A O 1
ATOM 2644 N N . ARG A 1 358 ? 14.266 -4.031 -15.32 1 70.62 358 ARG A N 1
ATOM 2645 C CA . ARG A 1 358 ? 14.531 -4.363 -16.719 1 70.62 358 ARG A CA 1
ATOM 2646 C C . ARG A 1 358 ? 14.961 -3.129 -17.5 1 70.62 358 ARG A C 1
ATOM 2648 O O . ARG A 1 358 ? 15.867 -3.201 -18.328 1 70.62 358 ARG A O 1
ATOM 2655 N N . ASP A 1 359 ? 14.25 -2.029 -17.281 1 72.25 359 ASP A N 1
ATOM 2656 C CA . ASP A 1 359 ? 14.562 -0.817 -18.031 1 72.25 359 ASP A CA 1
ATOM 2657 C C . ASP A 1 359 ? 15.953 -0.295 -17.672 1 72.25 359 ASP A C 1
ATOM 2659 O O . ASP A 1 359 ? 16.688 0.175 -18.531 1 72.25 359 ASP A O 1
ATOM 2663 N N . LEU A 1 360 ? 16.328 -0.418 -16.469 1 72.69 360 LEU A N 1
ATOM 2664 C CA . LEU A 1 360 ? 17.641 0.049 -16.031 1 72.69 360 LEU A CA 1
ATOM 2665 C C . LEU A 1 360 ? 18.734 -0.906 -16.484 1 72.69 360 LEU A C 1
ATOM 2667 O O . LEU A 1 360 ? 19.828 -0.471 -16.859 1 72.69 360 LEU A O 1
ATOM 2671 N N . ARG A 1 361 ? 18.422 -2.107 -16.531 1 68.62 361 ARG A N 1
ATOM 2672 C CA . ARG A 1 361 ? 19.359 -3.104 -17.016 1 68.62 361 ARG A CA 1
ATOM 2673 C C . ARG A 1 361 ? 19.641 -2.904 -18.516 1 68.62 361 ARG A C 1
ATOM 2675 O O . ARG A 1 361 ? 20.781 -2.994 -18.953 1 68.62 361 ARG A O 1
ATOM 2682 N N . ARG A 1 362 ? 18.625 -2.609 -19.203 1 67.62 362 ARG A N 1
ATOM 2683 C CA . ARG A 1 362 ? 18.766 -2.381 -20.641 1 67.62 362 ARG A CA 1
ATOM 2684 C C . ARG A 1 362 ? 19.594 -1.136 -20.906 1 67.62 362 ARG A C 1
ATOM 2686 O O . ARG A 1 362 ? 20.422 -1.127 -21.828 1 67.62 362 ARG A O 1
ATOM 2693 N N . HIS A 1 363 ? 19.297 -0.127 -20.156 1 67.25 363 HIS A N 1
ATOM 2694 C CA . HIS A 1 363 ? 20.047 1.109 -20.328 1 67.25 363 HIS A CA 1
ATOM 2695 C C . HIS A 1 363 ? 21.531 0.901 -20.016 1 67.25 363 HIS A C 1
ATOM 2697 O O . HIS A 1 363 ? 22.391 1.458 -20.703 1 67.25 363 HIS A O 1
ATOM 2703 N N . ALA A 1 364 ? 21.781 0.122 -19.016 1 66.5 364 ALA A N 1
ATOM 2704 C CA . ALA A 1 364 ? 23.172 -0.164 -18.656 1 66.5 364 ALA A CA 1
ATOM 2705 C C . ALA A 1 364 ? 23.859 -0.979 -19.75 1 66.5 364 ALA A C 1
ATOM 2707 O O . ALA A 1 364 ? 25.031 -0.757 -20.047 1 66.5 364 ALA A O 1
ATOM 2708 N N . GLU A 1 365 ? 23.188 -1.896 -20.297 1 65.5 365 GLU A N 1
ATOM 2709 C CA . GLU A 1 365 ? 23.734 -2.721 -21.375 1 65.5 365 GLU A CA 1
ATOM 2710 C C . GLU A 1 365 ? 24 -1.89 -22.625 1 65.5 365 GLU A C 1
ATOM 2712 O O . GLU A 1 365 ? 25.031 -2.07 -23.281 1 65.5 365 GLU A O 1
ATOM 2717 N N . ASP A 1 366 ? 23.172 -1.03 -22.938 1 63.34 366 ASP A N 1
ATOM 2718 C CA . ASP A 1 366 ? 23.328 -0.177 -24.109 1 63.34 366 ASP A CA 1
ATOM 2719 C C . ASP A 1 366 ? 24.484 0.798 -23.938 1 63.34 366 ASP A C 1
ATOM 2721 O O . ASP A 1 366 ? 25.172 1.135 -24.891 1 63.34 366 ASP A O 1
ATOM 2725 N N . ALA A 1 367 ? 24.656 1.235 -22.688 1 61.56 367 ALA A N 1
ATOM 2726 C CA . ALA A 1 367 ? 25.719 2.221 -22.438 1 61.56 367 ALA A CA 1
ATOM 2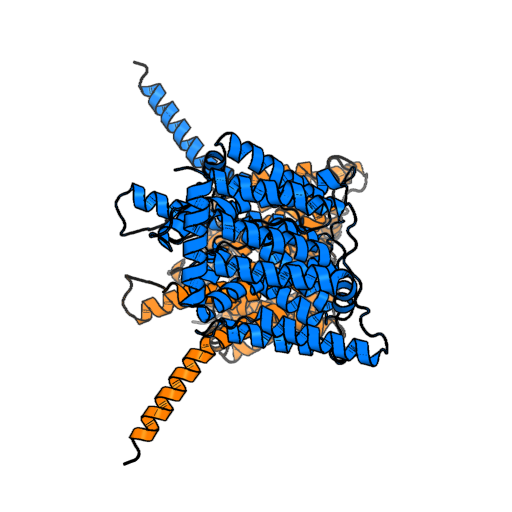727 C C . ALA A 1 367 ? 27.062 1.54 -22.219 1 61.56 367 ALA A C 1
ATOM 2729 O O . ALA A 1 367 ? 28.078 2.211 -22.062 1 61.56 367 ALA A O 1
ATOM 2730 N N . ASN A 1 368 ? 27.172 0.271 -22.578 1 53.97 368 ASN A N 1
ATOM 2731 C CA . ASN A 1 368 ? 28.391 -0.511 -22.422 1 53.97 368 ASN A CA 1
ATOM 2732 C C . ASN A 1 368 ? 29.094 -0.181 -21.094 1 53.97 368 ASN A C 1
ATOM 2734 O O . ASN A 1 368 ? 30.328 -0.134 -21.047 1 53.97 368 ASN A O 1
ATOM 2738 N N . ASP A 1 369 ? 28.625 0.445 -20.266 1 52.22 369 ASP A N 1
ATOM 2739 C CA . ASP A 1 369 ? 29.188 0.831 -18.969 1 52.22 369 ASP A CA 1
ATOM 2740 C C . ASP A 1 369 ? 28.484 0.112 -17.828 1 52.22 369 ASP A C 1
ATOM 2742 O O . ASP A 1 369 ? 27.328 0.415 -17.516 1 52.22 369 ASP A O 1
ATOM 2746 N N . SER A 1 370 ? 28.844 -1.026 -17.688 1 51.12 370 SER A N 1
ATOM 2747 C CA . SER A 1 370 ? 28.344 -1.929 -16.641 1 51.12 370 SER A CA 1
ATOM 2748 C C . SER A 1 370 ? 28.391 -1.264 -15.273 1 51.12 370 SER A C 1
ATOM 2750 O O . SER A 1 370 ? 27.859 -1.802 -14.305 1 51.12 370 SER A O 1
ATOM 2752 N N . SER A 1 371 ? 29.484 -0.455 -15.031 1 50.5 371 SER A N 1
ATOM 2753 C CA . SER A 1 371 ? 29.922 -0.157 -13.664 1 50.5 371 SER A CA 1
ATOM 2754 C C . SER A 1 371 ? 28.812 0.52 -12.867 1 50.5 371 SER A C 1
ATOM 2756 O O . SER A 1 371 ? 28.656 0.27 -11.672 1 50.5 371 SER A O 1
ATOM 2758 N N . ARG A 1 372 ? 28.688 2.01 -13.094 1 50.06 372 ARG A N 1
ATOM 2759 C CA . ARG A 1 372 ? 28.156 2.922 -12.086 1 50.06 372 ARG A CA 1
ATOM 2760 C C . ARG A 1 372 ? 26.688 3.217 -12.328 1 50.06 372 ARG A C 1
ATOM 2762 O O . ARG A 1 372 ? 26.344 4.176 -13.023 1 50.06 372 ARG A O 1
ATOM 2769 N N . PHE A 1 373 ? 25.781 2.209 -12.305 1 60.59 373 PHE A N 1
ATOM 2770 C CA . PHE A 1 373 ? 24.344 2.486 -12.305 1 60.59 373 PHE A CA 1
ATOM 2771 C C . PHE A 1 373 ? 23.984 3.49 -11.211 1 60.59 373 PHE A C 1
ATOM 2773 O O . PHE A 1 373 ? 24.078 3.182 -10.023 1 60.59 373 PHE A O 1
ATOM 2780 N N . HIS A 1 374 ? 24.031 4.801 -11.539 1 67.56 374 HIS A N 1
ATOM 2781 C CA . HIS A 1 374 ? 23.672 5.777 -10.516 1 67.56 374 HIS A CA 1
ATOM 2782 C C . HIS A 1 374 ? 22.406 6.535 -10.891 1 67.56 374 HIS A C 1
ATOM 2784 O O . HIS A 1 374 ? 22.328 7.121 -11.969 1 67.56 374 HIS A O 1
ATOM 2790 N N . LEU A 1 375 ? 21.391 6.125 -10.305 1 80.62 375 LEU A N 1
ATOM 2791 C CA . LEU A 1 375 ? 20.172 6.914 -10.453 1 80.62 375 LEU A CA 1
ATOM 2792 C C . LEU A 1 375 ? 20.234 8.172 -9.594 1 80.62 375 LEU A C 1
ATOM 2794 O O . LEU A 1 375 ? 20.656 8.117 -8.438 1 80.62 375 LEU A O 1
ATOM 2798 N N . SER A 1 376 ? 19.906 9.25 -10.234 1 83.31 376 SER A N 1
ATOM 2799 C CA . SER A 1 376 ? 19.797 10.484 -9.469 1 83.31 376 SER A CA 1
ATOM 2800 C C . SER A 1 376 ? 18.688 10.398 -8.422 1 83.31 376 SER A C 1
ATOM 2802 O O . SER A 1 376 ? 17.781 9.578 -8.555 1 83.31 376 SER A O 1
ATOM 2804 N N . GLU A 1 377 ? 18.781 11.07 -7.402 1 83.69 377 GLU A N 1
ATOM 2805 C CA . GLU A 1 377 ? 17.781 11.094 -6.344 1 83.69 377 GLU A CA 1
ATOM 2806 C C . GLU A 1 377 ? 16.406 11.508 -6.891 1 83.69 377 GLU A C 1
ATOM 2808 O O . GLU A 1 377 ? 15.383 10.984 -6.461 1 83.69 377 GLU A O 1
ATOM 2813 N N . GLU A 1 378 ? 16.422 12.414 -7.777 1 84.31 378 GLU A N 1
ATOM 2814 C CA . GLU A 1 378 ? 15.164 12.883 -8.359 1 84.31 378 GLU A CA 1
ATOM 2815 C C . GLU A 1 378 ? 14.477 11.781 -9.164 1 84.31 378 GLU A C 1
ATOM 2817 O O . GLU A 1 378 ? 13.258 11.617 -9.086 1 84.31 378 GLU A O 1
ATOM 2822 N N . GLU A 1 379 ? 15.242 11.109 -9.922 1 88 379 GLU A N 1
ATOM 2823 C CA . GLU A 1 379 ? 14.695 10.016 -10.719 1 88 379 GLU A CA 1
ATOM 2824 C C . GLU A 1 379 ? 14.156 8.898 -9.828 1 88 379 GLU A C 1
ATOM 2826 O O . GLU A 1 379 ? 13.117 8.305 -10.133 1 88 379 GLU A O 1
ATOM 2831 N N . ARG A 1 380 ? 14.852 8.633 -8.781 1 90.81 380 ARG A N 1
ATOM 2832 C CA . ARG A 1 380 ? 14.406 7.609 -7.836 1 90.81 380 ARG A CA 1
ATOM 2833 C C . ARG A 1 380 ? 13.062 7.977 -7.219 1 90.81 380 ARG A C 1
ATOM 2835 O O . ARG A 1 380 ? 12.172 7.133 -7.102 1 90.81 380 ARG A O 1
ATOM 2842 N N . THR A 1 381 ? 13 9.188 -6.891 1 90.5 381 THR A N 1
ATOM 2843 C CA . THR A 1 381 ? 11.773 9.656 -6.262 1 90.5 381 THR A CA 1
ATOM 2844 C C . THR A 1 381 ? 10.617 9.648 -7.254 1 90.5 381 THR A C 1
ATOM 2846 O O . THR A 1 381 ? 9.484 9.305 -6.895 1 90.5 381 THR A O 1
ATOM 2849 N N . ARG A 1 382 ? 10.93 10.062 -8.43 1 90.88 382 ARG A N 1
ATOM 2850 C CA . ARG A 1 382 ? 9.906 10.055 -9.469 1 90.88 382 ARG A CA 1
ATOM 2851 C C . ARG A 1 382 ? 9.359 8.648 -9.688 1 90.88 382 ARG A C 1
ATOM 2853 O O . ARG A 1 382 ? 8.141 8.453 -9.742 1 90.88 382 ARG A O 1
ATOM 2860 N N . ARG A 1 383 ? 10.227 7.715 -9.828 1 93.38 383 ARG A N 1
ATOM 2861 C CA . ARG A 1 383 ? 9.836 6.328 -10.062 1 93.38 383 ARG A CA 1
ATOM 2862 C C . ARG A 1 383 ? 9.039 5.773 -8.883 1 93.38 383 ARG A C 1
ATOM 2864 O O . ARG A 1 383 ? 8.047 5.07 -9.07 1 93.38 383 ARG A O 1
ATOM 2871 N N . TRP A 1 384 ? 9.508 6.145 -7.754 1 94.69 384 TRP A N 1
ATOM 2872 C CA . TRP A 1 384 ? 8.82 5.719 -6.539 1 94.69 384 TRP A CA 1
ATOM 2873 C C . TRP A 1 384 ? 7.406 6.285 -6.48 1 94.69 384 TRP A C 1
ATOM 2875 O O . TRP A 1 384 ? 6.457 5.57 -6.148 1 94.69 384 TRP A O 1
ATOM 2885 N N . MET A 1 385 ? 7.23 7.492 -6.789 1 94.19 385 MET A N 1
ATOM 2886 C CA . MET A 1 385 ? 5.93 8.148 -6.715 1 94.19 385 MET A CA 1
ATOM 2887 C C . MET A 1 385 ? 4.973 7.578 -7.758 1 94.19 385 MET A C 1
ATOM 2889 O O . MET A 1 385 ? 3.787 7.387 -7.48 1 94.19 385 MET A O 1
ATOM 2893 N N . VAL A 1 386 ? 5.512 7.32 -8.938 1 95.38 386 VAL A N 1
ATOM 2894 C CA . VAL A 1 386 ? 4.684 6.703 -9.969 1 95.38 386 VAL A CA 1
ATOM 2895 C C . VAL A 1 386 ? 4.156 5.359 -9.469 1 95.38 386 VAL A C 1
ATOM 2897 O O . VAL A 1 386 ? 2.971 5.055 -9.617 1 95.38 386 VAL A O 1
ATOM 2900 N N . MET A 1 387 ? 4.988 4.586 -8.914 1 96.38 387 MET A N 1
ATOM 2901 C CA . MET A 1 387 ? 4.598 3.283 -8.391 1 96.38 387 MET A CA 1
ATOM 2902 C C . MET A 1 387 ? 3.557 3.436 -7.285 1 96.38 387 MET A C 1
ATOM 2904 O O . MET A 1 387 ? 2.529 2.756 -7.293 1 96.38 387 MET A O 1
ATOM 2908 N N . MET A 1 388 ? 3.781 4.414 -6.418 1 96.44 388 MET A N 1
ATOM 2909 C CA . MET A 1 388 ? 2.924 4.535 -5.242 1 96.44 388 MET A CA 1
ATOM 2910 C C . MET A 1 388 ? 1.588 5.176 -5.605 1 96.44 388 MET A C 1
ATOM 2912 O O . MET A 1 388 ? 0.559 4.852 -5.008 1 96.44 388 MET A O 1
ATOM 2916 N N . VAL A 1 389 ? 1.611 6.055 -6.566 1 96.38 389 VAL A N 1
ATOM 2917 C CA . VAL A 1 389 ? 0.348 6.586 -7.066 1 96.38 389 VAL A CA 1
ATOM 2918 C C . VAL A 1 389 ? -0.486 5.461 -7.672 1 96.38 389 VAL A C 1
ATOM 2920 O O . VAL A 1 389 ? -1.694 5.379 -7.441 1 96.38 389 VAL A O 1
ATOM 2923 N N . THR A 1 390 ? 0.156 4.617 -8.438 1 96.38 390 THR A N 1
ATOM 2924 C CA . THR A 1 390 ? -0.51 3.453 -9.008 1 96.38 390 THR A CA 1
ATOM 2925 C C . THR A 1 390 ? -1.081 2.561 -7.91 1 96.38 390 THR A C 1
ATOM 2927 O O . THR A 1 390 ? -2.246 2.16 -7.969 1 96.38 390 THR A O 1
ATOM 2930 N N . VAL A 1 391 ? -0.28 2.262 -6.898 1 97.31 391 VAL A N 1
ATOM 2931 C CA . VAL A 1 391 ? -0.683 1.41 -5.781 1 97.31 391 VAL A CA 1
ATOM 2932 C C . VAL A 1 391 ? -1.861 2.045 -5.047 1 97.31 391 VAL A C 1
ATOM 2934 O O . VAL A 1 391 ? -2.875 1.386 -4.801 1 97.31 391 VAL A O 1
ATOM 2937 N N . GLY A 1 392 ? -1.691 3.303 -4.727 1 97.12 392 GLY A N 1
ATOM 2938 C CA . GLY A 1 392 ? -2.689 3.992 -3.924 1 97.12 392 GLY A CA 1
ATOM 2939 C C . GLY A 1 392 ? -4.062 4.008 -4.566 1 97.12 392 GLY A C 1
ATOM 2940 O O . GLY A 1 392 ? -5.062 3.713 -3.908 1 97.12 392 GLY A O 1
ATOM 2941 N N . LEU A 1 393 ? -4.121 4.332 -5.793 1 96.38 393 LEU A N 1
ATOM 2942 C CA . LEU A 1 393 ? -5.418 4.457 -6.449 1 96.38 393 LEU A CA 1
ATOM 2943 C C . LEU A 1 393 ? -5.977 3.09 -6.816 1 96.38 393 LEU A C 1
ATOM 2945 O O . LEU A 1 393 ? -7.195 2.898 -6.844 1 96.38 393 LEU A O 1
ATOM 2949 N N . LEU A 1 394 ? -5.074 2.131 -7.094 1 95.94 394 LEU A N 1
ATOM 2950 C CA . LEU A 1 394 ? -5.52 0.762 -7.336 1 95.94 394 LEU A CA 1
ATOM 2951 C C . LEU A 1 394 ? -6.184 0.179 -6.094 1 95.94 394 LEU A C 1
ATOM 2953 O O . LEU A 1 394 ? -7.305 -0.329 -6.164 1 95.94 394 LEU A O 1
ATOM 2957 N N . VAL A 1 395 ? -5.531 0.271 -4.988 1 95.69 395 VAL A N 1
ATOM 2958 C CA . VAL A 1 395 ? -6.039 -0.284 -3.738 1 95.69 395 VAL A CA 1
ATOM 2959 C C . VAL A 1 395 ? -7.242 0.529 -3.26 1 95.69 395 VAL A C 1
ATOM 2961 O O . VAL A 1 395 ? -8.219 -0.031 -2.758 1 95.69 395 VAL A O 1
ATOM 2964 N N . GLY A 1 396 ? -7.195 1.815 -3.443 1 95.31 396 GLY A N 1
ATOM 2965 C CA . GLY A 1 396 ? -8.258 2.693 -2.988 1 95.31 396 GLY A CA 1
ATOM 2966 C C . GLY A 1 396 ? -9.578 2.453 -3.699 1 95.31 396 GLY A C 1
ATOM 2967 O O . GLY A 1 396 ? -10.633 2.396 -3.064 1 95.31 396 GLY A O 1
ATOM 2968 N N . PHE A 1 397 ? -9.5 2.301 -5.004 1 94.75 397 PHE A N 1
ATOM 2969 C CA . PHE A 1 397 ? -10.719 2.111 -5.781 1 94.75 397 PHE A CA 1
ATOM 2970 C C . PHE A 1 397 ? -10.992 0.629 -6.012 1 94.75 397 PHE A C 1
ATOM 2972 O O . PHE A 1 397 ? -12.016 0.263 -6.594 1 94.75 397 PHE A O 1
ATOM 2979 N N . LYS A 1 398 ? -10.062 -0.253 -5.562 1 93.56 398 LYS A N 1
ATOM 2980 C CA . LYS A 1 398 ? -10.148 -1.684 -5.84 1 93.56 398 LYS A CA 1
ATOM 2981 C C . LYS A 1 398 ? -10.352 -1.944 -7.332 1 93.56 398 LYS A C 1
ATOM 2983 O O . LYS A 1 398 ? -11.227 -2.729 -7.715 1 93.56 398 LYS A O 1
ATOM 2988 N N . ASN A 1 399 ? -9.547 -1.19 -8.148 1 94.06 399 ASN A N 1
ATOM 2989 C CA . ASN A 1 399 ? -9.68 -1.198 -9.602 1 94.06 399 ASN A CA 1
ATOM 2990 C C . ASN A 1 399 ? -8.32 -1.047 -10.289 1 94.06 399 ASN A C 1
ATOM 2992 O O . ASN A 1 399 ? -7.691 0.009 -10.195 1 94.06 399 ASN A O 1
ATOM 2996 N N . ASP A 1 400 ? -8.016 -2.145 -11.062 1 93 400 ASP A N 1
ATOM 2997 C CA . ASP A 1 400 ? -6.711 -2.135 -11.719 1 93 400 ASP A CA 1
ATOM 2998 C C . ASP A 1 400 ? -6.629 -1.034 -12.773 1 93 400 ASP A C 1
ATOM 3000 O O . ASP A 1 400 ? -5.566 -0.449 -12.984 1 93 400 ASP A O 1
ATOM 3004 N N . ALA A 1 401 ? -7.777 -0.792 -13.414 1 92.56 401 ALA A N 1
ATOM 3005 C CA . ALA A 1 401 ? -7.785 0.199 -14.484 1 92.56 401 ALA A CA 1
ATOM 3006 C C . ALA A 1 401 ? -7.504 1.598 -13.938 1 92.56 401 ALA A C 1
ATOM 3008 O O . ALA A 1 401 ? -6.746 2.363 -14.539 1 92.56 401 ALA A O 1
ATOM 3009 N N . VAL A 1 402 ? -8.109 1.923 -12.875 1 94.19 402 VAL A N 1
ATOM 3010 C CA . VAL A 1 402 ? -7.91 3.236 -12.273 1 94.19 402 VAL A CA 1
ATOM 3011 C C . VAL A 1 402 ? -6.453 3.391 -11.836 1 94.19 402 VAL A C 1
ATOM 3013 O O . VAL A 1 402 ? -5.844 4.441 -12.047 1 94.19 402 VAL A O 1
ATOM 3016 N N . GLY A 1 403 ? -5.914 2.348 -11.188 1 94.81 403 GLY A N 1
ATOM 3017 C CA . GLY A 1 403 ? -4.508 2.381 -10.828 1 94.81 403 GLY A CA 1
ATOM 3018 C C . GLY A 1 403 ? -3.594 2.549 -12.031 1 94.81 403 GLY A C 1
ATOM 3019 O O . GLY A 1 403 ? -2.654 3.348 -11.992 1 94.81 403 GLY A O 1
ATOM 3020 N N . PHE A 1 404 ? -3.902 1.833 -13.078 1 93.44 404 PHE A N 1
ATOM 3021 C CA . PHE A 1 404 ? -3.105 1.884 -14.297 1 93.44 404 PHE A CA 1
ATOM 3022 C C . PHE A 1 404 ? -3.137 3.281 -14.906 1 93.44 404 PHE A C 1
ATOM 3024 O O . PHE A 1 404 ? -2.09 3.852 -15.219 1 93.44 404 PHE A O 1
ATOM 3031 N N . VAL A 1 405 ? -4.273 3.842 -15.055 1 94.38 405 VAL A N 1
ATOM 3032 C CA . VAL A 1 405 ? -4.434 5.152 -15.68 1 94.38 405 VAL A CA 1
ATOM 3033 C C . VAL A 1 405 ? -3.758 6.219 -14.82 1 94.38 405 VAL A C 1
ATOM 3035 O O . VAL A 1 405 ? -3.082 7.109 -15.336 1 94.38 405 VAL A O 1
ATOM 3038 N N . ALA A 1 406 ? -3.949 6.125 -13.57 1 95.56 406 ALA A N 1
ATOM 3039 C CA . ALA A 1 406 ? -3.334 7.094 -12.664 1 95.56 406 ALA A CA 1
ATOM 3040 C C . ALA A 1 406 ? -1.812 7.031 -12.75 1 95.56 406 ALA A C 1
ATOM 3042 O O . ALA A 1 406 ? -1.141 8.062 -12.742 1 95.56 406 ALA A O 1
ATOM 3043 N N . GLY A 1 407 ? -1.257 5.785 -12.734 1 95.06 407 GLY A N 1
ATOM 3044 C CA . GLY A 1 407 ? 0.181 5.625 -12.883 1 95.06 407 GLY A CA 1
ATOM 3045 C C . GLY A 1 407 ? 0.713 6.195 -14.18 1 95.06 407 GLY A C 1
ATOM 3046 O O . GLY A 1 407 ? 1.745 6.871 -14.195 1 95.06 407 GLY A O 1
ATOM 3047 N N . MET A 1 408 ? -0.015 5.977 -15.227 1 93.62 408 MET A N 1
ATOM 3048 C CA . MET A 1 408 ? 0.386 6.504 -16.531 1 93.62 408 MET A CA 1
ATOM 3049 C C . MET A 1 408 ? 0.344 8.031 -16.531 1 93.62 408 MET A C 1
ATOM 3051 O O . MET A 1 408 ? 1.261 8.68 -17.031 1 93.62 408 MET A O 1
ATOM 3055 N N . LEU A 1 409 ? -0.709 8.57 -16.031 1 94.31 409 LEU A N 1
ATOM 3056 C CA . LEU A 1 409 ? -0.834 10.023 -15.953 1 94.31 409 LEU A CA 1
ATOM 3057 C C . LEU A 1 409 ? 0.297 10.625 -15.125 1 94.31 409 LEU A C 1
ATOM 3059 O O . LEU A 1 409 ? 0.848 11.672 -15.484 1 94.31 409 LEU A O 1
ATOM 3063 N N . CYS A 1 410 ? 0.571 9.984 -14.039 1 93.81 410 CYS A N 1
ATOM 3064 C CA . CYS A 1 410 ? 1.658 10.461 -13.195 1 93.81 410 CYS A CA 1
ATOM 3065 C C . CYS A 1 410 ? 2.986 10.422 -13.938 1 93.81 410 CYS A C 1
ATOM 3067 O O . CYS A 1 410 ? 3.77 11.375 -13.875 1 93.81 410 CYS A O 1
ATOM 3069 N N . HIS A 1 411 ? 3.242 9.344 -14.594 1 93.62 411 HIS A N 1
ATOM 3070 C CA . HIS A 1 411 ? 4.465 9.211 -15.383 1 93.62 411 HIS A CA 1
ATOM 3071 C C . HIS A 1 411 ? 4.559 10.297 -16.438 1 93.62 411 HIS A C 1
ATOM 3073 O O . HIS A 1 411 ? 5.613 10.914 -16.609 1 93.62 411 HIS A O 1
ATOM 3079 N N . TRP A 1 412 ? 3.498 10.547 -17.141 1 92.62 412 TRP A N 1
ATOM 3080 C CA . TRP A 1 412 ? 3.477 11.547 -18.203 1 92.62 412 TRP A CA 1
ATOM 3081 C C . TRP A 1 412 ? 3.627 12.953 -17.625 1 92.62 412 TRP A C 1
ATOM 3083 O O . TRP A 1 412 ? 4.219 13.828 -18.25 1 92.62 412 TRP A O 1
ATOM 3093 N N . ALA A 1 413 ? 3.039 13.188 -16.516 1 90.5 413 ALA A N 1
ATOM 3094 C CA . ALA A 1 413 ? 3.156 14.484 -15.867 1 90.5 413 ALA A CA 1
ATOM 3095 C C . ALA A 1 413 ? 4.613 14.812 -15.555 1 90.5 413 ALA A C 1
ATOM 3097 O O . ALA A 1 413 ? 5.035 15.961 -15.664 1 90.5 413 ALA A O 1
ATOM 3098 N N . TYR A 1 414 ? 5.363 13.859 -15.102 1 88.38 414 TYR A N 1
ATOM 3099 C CA . TYR A 1 414 ? 6.773 14.062 -14.789 1 88.38 414 TYR A CA 1
ATOM 3100 C C . TYR A 1 414 ? 7.586 14.281 -16.062 1 88.38 414 TYR A C 1
ATOM 3102 O O . TYR A 1 414 ? 8.648 14.906 -16.031 1 88.38 414 TYR A O 1
ATOM 3110 N N . GLU A 1 415 ? 7.125 13.789 -17.109 1 87 415 GLU A N 1
ATOM 3111 C CA . GLU A 1 415 ? 7.859 13.898 -18.359 1 87 415 GLU A CA 1
ATOM 3112 C C . GLU A 1 415 ? 7.523 15.203 -19.094 1 87 415 GLU A C 1
ATOM 3114 O O . GLU A 1 415 ? 8.266 15.641 -19.969 1 87 415 GLU A O 1
ATOM 3119 N N . LEU A 1 416 ? 6.457 15.789 -18.703 1 81.06 416 LEU A N 1
ATOM 3120 C CA . LEU A 1 416 ? 5.949 16.953 -19.406 1 81.06 416 LEU A CA 1
ATOM 3121 C C . LEU A 1 416 ? 6.945 18.109 -19.328 1 81.06 416 LEU A C 1
ATOM 3123 O O . LEU A 1 416 ? 7.234 18.75 -20.344 1 81.06 416 LEU A O 1
ATOM 3127 N N . PRO A 1 417 ? 7.492 18.422 -18.188 1 71.62 417 PRO A N 1
ATOM 3128 C CA . PRO A 1 417 ? 8.438 19.547 -18.156 1 71.62 417 PRO A CA 1
ATOM 3129 C C . PRO A 1 417 ? 9.656 19.312 -19.047 1 71.62 417 PRO A C 1
ATOM 3131 O O . PRO A 1 417 ? 10.141 20.25 -19.688 1 71.62 417 PRO A O 1
ATOM 3134 N N . ALA A 1 418 ? 10.109 18.125 -19.016 1 68.25 418 ALA A N 1
ATOM 3135 C CA . ALA A 1 418 ? 11.234 17.812 -19.891 1 68.25 418 ALA A CA 1
ATOM 3136 C C . ALA A 1 418 ? 10.852 17.984 -21.359 1 68.25 418 ALA A C 1
ATOM 3138 O O . ALA A 1 418 ? 11.648 18.469 -22.156 1 68.25 418 ALA A O 1
ATOM 3139 N N . LEU A 1 419 ? 9.625 17.672 -21.609 1 67.38 419 LEU A N 1
ATOM 3140 C CA . LEU A 1 419 ? 9.156 17.828 -22.984 1 67.38 419 LEU A CA 1
ATOM 3141 C C . LEU A 1 419 ? 9 19.297 -23.344 1 67.38 419 LEU A C 1
ATOM 3143 O O . LEU A 1 419 ? 9.336 19.688 -24.469 1 67.38 419 LEU A O 1
ATOM 3147 N N . VAL A 1 420 ? 8.531 20.031 -22.406 1 68.62 420 VAL A N 1
ATOM 3148 C CA . VAL A 1 420 ? 8.336 21.453 -22.656 1 68.62 420 VAL A CA 1
ATOM 3149 C C . VAL A 1 420 ? 9.688 22.141 -22.828 1 68.62 420 VAL A C 1
ATOM 3151 O O . VAL A 1 420 ? 9.852 22.984 -23.703 1 68.62 420 VAL A O 1
ATOM 3154 N N . HIS A 1 421 ? 10.586 21.703 -22 1 67.94 421 HIS A N 1
ATOM 3155 C CA . HIS A 1 421 ? 11.914 22.281 -22.125 1 67.94 421 HIS A CA 1
ATOM 3156 C C . HIS A 1 421 ? 12.57 21.891 -23.438 1 67.94 421 HIS A C 1
ATOM 3158 O O . HIS A 1 421 ? 13.227 22.719 -24.078 1 67.94 421 HIS A O 1
ATOM 3164 N N . ARG A 1 422 ? 12.344 20.719 -23.797 1 64.25 422 ARG A N 1
ATOM 3165 C CA . ARG A 1 422 ? 12.914 20.266 -25.062 1 64.25 422 ARG A CA 1
ATOM 3166 C C . ARG A 1 422 ? 12.273 20.984 -26.25 1 64.25 422 ARG A C 1
ATOM 3168 O O . ARG A 1 422 ? 12.961 21.375 -27.188 1 64.25 422 ARG A O 1
ATOM 3175 N N . THR A 1 423 ? 11.016 21.234 -26.156 1 66.81 423 THR A N 1
ATOM 3176 C CA . THR A 1 423 ? 10.305 21.906 -27.234 1 66.81 423 THR A CA 1
ATOM 3177 C C . THR A 1 423 ? 10.656 23.391 -27.281 1 66.81 423 THR A C 1
ATOM 3179 O O . THR A 1 423 ? 10.812 23.969 -28.359 1 66.81 423 THR A O 1
ATOM 3182 N N . LYS A 1 424 ? 10.758 23.953 -26.125 1 66.5 424 LYS A N 1
ATOM 3183 C CA . LYS A 1 424 ? 11.156 25.359 -26.062 1 66.5 424 LYS A CA 1
ATOM 3184 C C . LYS A 1 424 ? 12.57 25.547 -26.609 1 66.5 424 LYS A C 1
ATOM 3186 O O . LYS A 1 424 ? 12.836 26.531 -27.312 1 66.5 424 LYS A O 1
ATOM 3191 N N . ARG A 1 425 ? 13.422 24.688 -26.312 1 66.81 425 ARG A N 1
ATOM 3192 C CA . ARG A 1 425 ? 14.781 24.734 -26.844 1 66.81 425 ARG A CA 1
ATOM 3193 C C . ARG A 1 425 ? 14.789 24.562 -28.359 1 66.81 425 ARG A C 1
ATOM 3195 O O . ARG A 1 425 ? 15.516 25.266 -29.062 1 66.81 425 ARG A O 1
ATOM 3202 N N . ARG A 1 426 ? 14 23.641 -28.766 1 67.31 426 ARG A N 1
ATOM 3203 C CA . ARG A 1 426 ? 13.914 23.406 -30.203 1 67.31 426 ARG A CA 1
ATOM 3204 C C . ARG A 1 426 ? 13.336 24.609 -30.938 1 67.31 426 ARG A C 1
ATOM 3206 O O . ARG A 1 426 ? 13.781 24.969 -32.031 1 67.31 426 ARG A O 1
ATOM 3213 N N . TRP A 1 427 ? 12.352 25.109 -30.297 1 69.56 427 TRP A N 1
ATOM 3214 C CA . TRP A 1 427 ? 11.727 26.297 -30.875 1 69.56 427 TRP A CA 1
ATOM 3215 C C . TRP A 1 427 ? 12.68 27.484 -30.828 1 69.56 427 TRP A C 1
ATOM 3217 O O . TRP A 1 427 ? 12.75 28.266 -31.781 1 69.56 427 TRP A O 1
ATOM 3227 N N . SER A 1 428 ? 13.344 27.578 -29.828 1 68.19 428 SER A N 1
ATOM 3228 C CA . SER A 1 428 ? 14.32 28.656 -29.719 1 68.19 428 SER A CA 1
ATOM 3229 C C . SER A 1 428 ? 15.477 28.453 -30.688 1 68.19 428 SER A C 1
ATOM 3231 O O . SER A 1 428 ? 15.977 29.422 -31.281 1 68.19 428 SER A O 1
ATOM 3233 N N . GLU A 1 429 ? 15.922 27.266 -30.781 1 68.19 429 GLU A N 1
ATOM 3234 C CA . GLU A 1 429 ? 16.969 26.953 -31.75 1 68.19 429 GLU A CA 1
ATOM 3235 C C . GLU A 1 429 ? 16.469 27.094 -33.188 1 68.19 429 GLU A C 1
ATOM 3237 O O . GLU A 1 429 ? 17.234 27.469 -34.062 1 68.19 429 GLU A O 1
ATOM 3242 N N . GLY A 1 430 ? 15.336 26.656 -33.406 1 61.31 430 GLY A N 1
ATOM 3243 C CA . GLY A 1 430 ? 14.758 26.844 -34.75 1 61.31 430 GLY A CA 1
ATOM 3244 C C . GLY A 1 430 ? 14.555 28.312 -35.094 1 61.31 430 GLY A C 1
ATOM 3245 O O . GLY A 1 430 ? 14.617 28.688 -36.25 1 61.31 430 GLY A O 1
ATOM 3246 N N . ARG A 1 431 ? 14.305 29.188 -34.25 1 58.53 431 ARG A N 1
ATOM 3247 C CA . ARG A 1 431 ? 14.203 30.625 -34.5 1 58.53 431 ARG A CA 1
ATOM 3248 C C . ARG A 1 431 ? 15.562 31.219 -34.844 1 58.53 431 ARG A C 1
ATOM 3250 O O . ARG A 1 431 ? 15.656 32.188 -35.594 1 58.53 431 ARG A O 1
ATOM 3257 N N . VAL A 1 432 ? 16.594 30.688 -34.25 1 59.06 432 VAL A N 1
ATOM 3258 C CA . VAL A 1 432 ? 17.906 31.25 -34.562 1 59.06 432 VAL A CA 1
ATOM 3259 C C . VAL A 1 432 ? 18.344 30.844 -35.969 1 59.06 432 VAL A C 1
ATOM 3261 O O . VAL A 1 432 ? 19.312 31.391 -36.5 1 59.06 432 VAL A O 1
ATOM 3264 N N . ARG A 1 433 ? 17.719 29.844 -36.531 1 50.16 433 ARG A N 1
ATOM 3265 C CA . ARG A 1 433 ? 18.234 29.406 -37.844 1 50.16 433 ARG A CA 1
ATOM 3266 C C . ARG A 1 433 ? 17.547 30.188 -38.969 1 50.16 433 ARG A C 1
ATOM 3268 O O . ARG A 1 433 ? 17.734 29.859 -40.156 1 50.16 433 ARG A O 1
ATOM 3275 N N . LEU A 1 434 ? 16.578 31 -38.594 1 43.75 434 LEU A N 1
ATOM 3276 C CA . LEU A 1 434 ? 16.125 31.766 -39.75 1 43.75 434 LEU A CA 1
ATOM 3277 C C . LEU A 1 434 ? 17.094 32.906 -40.031 1 43.75 434 LEU A C 1
ATOM 3279 O O . LEU A 1 434 ? 17.281 33.812 -39.188 1 43.75 434 LEU A O 1
ATOM 3283 N N . PRO A 1 435 ? 18.172 32.719 -40.844 1 42.5 435 PRO A N 1
ATOM 3284 C CA . PRO A 1 435 ? 18.844 33.875 -41.469 1 42.5 435 PRO A CA 1
ATOM 3285 C C . PRO A 1 435 ? 17.938 34.656 -42.438 1 42.5 435 PRO A C 1
ATOM 3287 O O . PRO A 1 435 ? 17.031 34.062 -43.031 1 42.5 435 PRO A O 1
ATOM 3290 N N . MET B 1 1 ? 22.594 31.547 30.484 1 51 1 MET B N 1
ATOM 3291 C CA . MET B 1 1 ? 21.812 32.656 29.922 1 51 1 MET B CA 1
ATOM 3292 C C . MET B 1 1 ? 20.359 32.594 30.406 1 51 1 MET B C 1
ATOM 3294 O O . MET B 1 1 ? 19.734 31.531 30.344 1 51 1 MET B O 1
ATOM 3298 N N . ASN B 1 2 ? 19.812 33.5 31.125 1 71.94 2 ASN B N 1
ATOM 3299 C CA . ASN B 1 2 ? 18.484 33.625 31.688 1 71.94 2 ASN B CA 1
ATOM 3300 C C . ASN B 1 2 ? 17.406 33.5 30.609 1 71.94 2 ASN B C 1
ATOM 3302 O O . ASN B 1 2 ? 17.641 33.812 29.453 1 71.94 2 ASN B O 1
ATOM 3306 N N . LEU B 1 3 ? 16.344 32.625 30.891 1 79.19 3 LEU B N 1
ATOM 3307 C CA . LEU B 1 3 ? 15.227 32.375 29.984 1 79.19 3 LEU B CA 1
ATOM 3308 C C . LEU B 1 3 ? 14.727 33.688 29.375 1 79.19 3 LEU B C 1
ATOM 3310 O O . LEU B 1 3 ? 14.406 33.719 28.188 1 79.19 3 LEU B O 1
ATOM 3314 N N . GLN B 1 4 ? 14.781 34.781 30.094 1 84.06 4 GLN B N 1
ATOM 3315 C CA . GLN B 1 4 ? 14.281 36.062 29.625 1 84.06 4 GLN B CA 1
ATOM 3316 C C . GLN B 1 4 ? 15.211 36.656 28.578 1 84.06 4 GLN B C 1
ATOM 3318 O O . GLN B 1 4 ? 14.742 37.219 27.578 1 84.06 4 GLN B O 1
ATOM 3323 N N . SER B 1 5 ? 16.438 36.562 28.859 1 84.12 5 SER B N 1
ATOM 3324 C CA . SER B 1 5 ? 17.406 37.094 27.906 1 84.12 5 SER B CA 1
ATOM 3325 C C . SER B 1 5 ? 17.375 36.312 26.594 1 84.12 5 SER B C 1
ATOM 3327 O O . SER B 1 5 ? 17.516 36.906 25.531 1 84.12 5 SER B O 1
ATOM 3329 N N . ARG B 1 6 ? 17.141 35.094 26.797 1 85.5 6 ARG B N 1
ATOM 3330 C CA . ARG B 1 6 ? 17.062 34.25 25.609 1 85.5 6 ARG B CA 1
ATOM 3331 C C . ARG B 1 6 ? 15.828 34.594 24.781 1 85.5 6 ARG B C 1
ATOM 3333 O O . ARG B 1 6 ? 15.914 34.688 23.562 1 85.5 6 ARG B O 1
ATOM 3340 N N . LEU B 1 7 ? 14.742 34.812 25.406 1 88.81 7 LEU B N 1
ATOM 3341 C CA . LEU B 1 7 ? 13.492 35.156 24.719 1 88.81 7 LEU B CA 1
ATOM 3342 C C . LEU B 1 7 ? 13.586 36.5 24.031 1 88.81 7 LEU B C 1
ATOM 3344 O O . LEU B 1 7 ? 13.039 36.688 22.953 1 88.81 7 LEU B O 1
ATOM 3348 N N . ARG B 1 8 ? 14.258 37.406 24.656 1 88.56 8 ARG B N 1
ATOM 3349 C CA . ARG B 1 8 ? 14.445 38.719 24.062 1 88.56 8 ARG B CA 1
ATOM 3350 C C . ARG B 1 8 ? 15.312 38.625 22.797 1 88.56 8 ARG B C 1
ATOM 3352 O O . ARG B 1 8 ? 15.047 39.344 21.828 1 88.56 8 ARG B O 1
ATOM 3359 N N . SER B 1 9 ? 16.312 37.844 22.953 1 88.69 9 SER B N 1
ATOM 3360 C CA . SER B 1 9 ? 17.188 37.688 21.797 1 88.69 9 SER B CA 1
ATOM 3361 C C . SER B 1 9 ? 16.453 37.031 20.625 1 88.69 9 SER B C 1
ATOM 3363 O O . SER B 1 9 ? 16.656 37.438 19.484 1 88.69 9 SER B O 1
ATOM 3365 N N . ILE B 1 10 ? 15.664 36.094 20.938 1 90.19 10 ILE B N 1
ATOM 3366 C CA . ILE B 1 10 ? 14.898 35.375 19.906 1 90.19 10 ILE B CA 1
ATOM 3367 C C . ILE B 1 10 ? 13.883 36.344 19.281 1 90.19 10 ILE B C 1
ATOM 3369 O O . ILE B 1 10 ? 13.711 36.375 18.062 1 90.19 10 ILE B O 1
ATOM 3373 N N . THR B 1 11 ? 13.242 37.125 20.078 1 90 11 THR B N 1
ATOM 3374 C CA . THR B 1 11 ? 12.25 38.094 19.594 1 90 11 THR B CA 1
ATOM 3375 C C . THR B 1 11 ? 12.891 39.125 18.672 1 90 11 THR B C 1
ATOM 3377 O O . THR B 1 11 ? 12.32 39.5 17.641 1 90 11 THR B O 1
ATOM 3380 N N . LYS B 1 12 ? 14.023 39.562 19.078 1 90.19 12 LYS B N 1
ATOM 3381 C CA . LYS B 1 12 ? 14.742 40.531 18.25 1 90.19 12 LYS B CA 1
ATOM 3382 C C . LYS B 1 12 ? 15.117 39.906 16.891 1 90.19 12 LYS B C 1
ATOM 3384 O O . LYS B 1 12 ? 15.016 40.562 15.859 1 90.19 12 LYS B O 1
ATOM 3389 N N . HIS B 1 13 ? 15.539 38.781 16.984 1 90.06 13 HIS B N 1
ATOM 3390 C CA . HIS B 1 13 ? 15.898 38.094 15.758 1 90.06 13 HIS B CA 1
ATOM 3391 C C . HIS B 1 13 ? 14.68 37.906 14.859 1 90.06 13 HIS B C 1
ATOM 3393 O O . HIS B 1 13 ? 14.75 38.125 13.648 1 90.06 13 HIS B O 1
ATOM 3399 N N . ASN B 1 14 ? 13.578 37.469 15.383 1 92.19 14 ASN B N 1
ATOM 3400 C CA . ASN B 1 14 ? 12.344 37.25 14.648 1 92.19 14 ASN B CA 1
ATOM 3401 C C . ASN B 1 14 ? 11.867 38.531 13.984 1 92.19 14 ASN B C 1
ATOM 3403 O O . ASN B 1 14 ? 11.531 38.562 12.797 1 92.19 14 ASN B O 1
ATOM 3407 N N . VAL B 1 15 ? 11.891 39.562 14.75 1 91.69 15 VAL B N 1
ATOM 3408 C CA . VAL B 1 15 ? 11.375 40.844 14.273 1 91.69 15 VAL B CA 1
ATOM 3409 C C . VAL B 1 15 ? 12.297 41.406 13.188 1 91.69 15 VAL B C 1
ATOM 3411 O O . VAL B 1 15 ? 11.836 41.906 12.164 1 91.69 15 VAL B O 1
ATOM 3414 N N . SER B 1 16 ? 13.578 41.344 13.383 1 91.31 16 SER B N 1
ATOM 3415 C CA . SER B 1 16 ? 14.539 41.844 12.414 1 91.31 16 SER B CA 1
ATOM 3416 C C . SER B 1 16 ? 14.461 41.062 11.102 1 91.31 16 SER B C 1
ATOM 3418 O O . SER B 1 16 ? 14.492 41.656 10.023 1 91.31 16 SER B O 1
ATOM 3420 N N . THR B 1 17 ? 14.32 39.812 11.25 1 90.06 17 THR B N 1
ATOM 3421 C CA . THR B 1 17 ? 14.242 39 10.055 1 90.06 17 THR B CA 1
ATOM 3422 C C . THR B 1 17 ? 12.945 39.25 9.289 1 90.06 17 THR B C 1
ATOM 3424 O O . THR B 1 17 ? 12.953 39.312 8.055 1 90.06 17 THR B O 1
ATOM 3427 N N . PHE B 1 18 ? 11.883 39.375 10.008 1 91.5 18 PHE B N 1
ATOM 3428 C CA . PHE B 1 18 ? 10.602 39.656 9.367 1 91.5 18 PHE B CA 1
ATOM 3429 C C . PHE B 1 18 ? 10.617 41 8.672 1 91.5 18 PHE B C 1
ATOM 3431 O O . PHE B 1 18 ? 10.062 41.156 7.574 1 91.5 18 PHE B O 1
ATOM 3438 N N . ARG B 1 19 ? 11.227 41.938 9.219 1 90.62 19 ARG B N 1
ATOM 3439 C CA . ARG B 1 19 ? 11.289 43.281 8.656 1 90.62 19 ARG B CA 1
ATOM 3440 C C . ARG B 1 19 ? 12.148 43.281 7.391 1 90.62 19 ARG B C 1
ATOM 3442 O O . ARG B 1 19 ? 11.828 44 6.43 1 90.62 19 ARG B O 1
ATOM 3449 N N . ARG B 1 20 ? 13.125 42.562 7.391 1 90 20 ARG B N 1
ATOM 3450 C CA . ARG B 1 20 ? 14.055 42.531 6.266 1 90 20 ARG B CA 1
ATOM 3451 C C . ARG B 1 20 ? 13.547 41.656 5.141 1 90 20 ARG B C 1
ATOM 3453 O O . ARG B 1 20 ? 13.789 41.906 3.965 1 90 20 ARG B O 1
ATOM 3460 N N . HIS B 1 21 ? 12.852 40.625 5.527 1 92.06 21 HIS B N 1
ATOM 3461 C CA . HIS B 1 21 ? 12.445 39.625 4.543 1 92.06 21 HIS B CA 1
ATOM 3462 C C . HIS B 1 21 ? 11.008 39.188 4.762 1 92.06 21 HIS B C 1
ATOM 3464 O O . HIS B 1 21 ? 10.727 37.969 4.84 1 92.06 21 HIS B O 1
ATOM 3470 N N . TYR B 1 22 ? 10.086 40.062 4.75 1 90.38 22 TYR B N 1
ATOM 3471 C CA . TYR B 1 22 ? 8.711 39.719 5.078 1 90.38 22 TYR B CA 1
ATOM 3472 C C . TYR B 1 22 ? 8.086 38.844 4 1 90.38 22 TYR B C 1
ATOM 3474 O O . TYR B 1 22 ? 7.297 37.938 4.305 1 90.38 22 TYR B O 1
ATOM 3482 N N . VAL B 1 23 ? 8.445 39.031 2.771 1 89.75 23 VAL B N 1
ATOM 3483 C CA . VAL B 1 23 ? 7.875 38.25 1.68 1 89.75 23 VAL B CA 1
ATOM 3484 C C . VAL B 1 23 ? 8.312 36.781 1.811 1 89.75 23 VAL B C 1
ATOM 3486 O O . VAL B 1 23 ? 7.492 35.875 1.662 1 89.75 23 VAL B O 1
ATOM 3489 N N . SER B 1 24 ? 9.5 36.594 2.086 1 90.44 24 SER B N 1
ATOM 3490 C CA . SER B 1 24 ? 10.047 35.25 2.236 1 90.44 24 SER B CA 1
ATOM 3491 C C . SER B 1 24 ? 9.461 34.562 3.461 1 90.44 24 SER B C 1
ATOM 3493 O O . SER B 1 24 ? 9.164 33.375 3.416 1 90.44 24 SER B O 1
ATOM 3495 N N . GLU B 1 25 ? 9.328 35.281 4.492 1 93 25 GLU B N 1
ATOM 3496 C CA . GLU B 1 25 ? 8.766 34.719 5.715 1 93 25 GLU B CA 1
ATOM 3497 C C . GLU B 1 25 ? 7.301 34.344 5.531 1 93 25 GLU B C 1
ATOM 3499 O O . GLU B 1 25 ? 6.848 33.312 6.027 1 93 25 GLU B O 1
ATOM 3504 N N . ILE B 1 26 ? 6.602 35.125 4.895 1 90.56 26 ILE B N 1
ATOM 3505 C CA . ILE B 1 26 ? 5.195 34.844 4.629 1 90.56 26 ILE B CA 1
ATOM 3506 C C . ILE B 1 26 ? 5.07 33.656 3.684 1 90.56 26 ILE B C 1
ATOM 3508 O O . ILE B 1 26 ? 4.246 32.781 3.906 1 90.56 26 ILE B O 1
ATOM 3512 N N . ALA B 1 27 ? 5.836 33.656 2.717 1 86.62 27 ALA B N 1
ATOM 3513 C CA . ALA B 1 27 ? 5.844 32.531 1.792 1 86.62 27 ALA B CA 1
ATOM 3514 C C . ALA B 1 27 ? 6.227 31.234 2.508 1 86.62 27 ALA B C 1
ATOM 3516 O O . ALA B 1 27 ? 5.641 30.188 2.254 1 86.62 27 ALA B O 1
ATOM 3517 N N . GLY B 1 28 ? 7.148 31.312 3.328 1 88.94 28 GLY B N 1
ATOM 3518 C CA . GLY B 1 28 ? 7.578 30.172 4.105 1 88.94 28 GLY B CA 1
ATOM 3519 C C . GLY B 1 28 ? 6.492 29.625 5.012 1 88.94 28 GLY B C 1
ATOM 3520 O O . GLY B 1 28 ? 6.391 28.406 5.211 1 88.94 28 GLY B O 1
ATOM 3521 N N . SER B 1 29 ? 5.719 30.547 5.551 1 89.81 29 SER B N 1
ATOM 3522 C CA . SER B 1 29 ? 4.652 30.141 6.457 1 89.81 29 SER B CA 1
ATOM 3523 C C . SER B 1 29 ? 3.631 29.25 5.75 1 89.81 29 SER B C 1
ATOM 3525 O O . SER B 1 29 ? 2.941 28.453 6.391 1 89.81 29 SER B O 1
ATOM 3527 N N . LEU B 1 30 ? 3.564 29.281 4.469 1 86 30 LEU B N 1
ATOM 3528 C CA . LEU B 1 30 ? 2.576 28.547 3.684 1 86 30 LEU B CA 1
ATOM 3529 C C . LEU B 1 30 ? 3.111 27.188 3.273 1 86 30 LEU B C 1
ATOM 3531 O O . LEU B 1 30 ? 2.369 26.359 2.744 1 86 30 LEU B O 1
ATOM 3535 N N . GLY B 1 31 ? 4.309 27 3.566 1 80.06 31 GLY B N 1
ATOM 3536 C CA . GLY B 1 31 ? 4.98 25.797 3.102 1 80.06 31 GLY B CA 1
ATOM 3537 C C . GLY B 1 31 ? 4.41 24.516 3.691 1 80.06 31 GLY B C 1
ATOM 3538 O O . GLY B 1 31 ? 4.461 23.469 3.064 1 80.06 31 GLY B O 1
ATOM 3539 N N . ASP B 1 32 ? 3.807 24.609 4.848 1 85.38 32 ASP B N 1
ATOM 3540 C CA . ASP B 1 32 ? 3.355 23.391 5.5 1 85.38 32 ASP B CA 1
ATOM 3541 C C . ASP B 1 32 ? 1.835 23.266 5.449 1 85.38 32 ASP B C 1
ATOM 3543 O O . ASP B 1 32 ? 1.263 22.328 6.016 1 85.38 32 ASP B O 1
ATOM 3547 N N . LEU B 1 33 ? 1.113 24.109 4.809 1 84.56 33 LEU B N 1
ATOM 3548 C CA . LEU B 1 33 ? -0.344 24.094 4.73 1 84.56 33 LEU B CA 1
ATOM 3549 C C . LEU B 1 33 ? -0.832 22.922 3.895 1 84.56 33 LEU B C 1
ATOM 3551 O O . LEU B 1 33 ? -1.975 22.484 4.043 1 84.56 33 LEU B O 1
ATOM 3555 N N . GLY B 1 34 ? 0.063 22.531 3.061 1 78.81 34 GLY B N 1
ATOM 3556 C CA . GLY B 1 34 ? -0.276 21.391 2.223 1 78.81 34 GLY B CA 1
ATOM 3557 C C . GLY B 1 34 ? -0.545 20.125 3.018 1 78.81 34 GLY B C 1
ATOM 3558 O O . GLY B 1 34 ? -1.261 19.234 2.553 1 78.81 34 GLY B O 1
ATOM 3559 N N . THR B 1 35 ? -0.039 20.094 4.117 1 82.75 35 THR B N 1
ATOM 3560 C CA . THR B 1 35 ? -0.236 18.922 4.969 1 82.75 35 THR B CA 1
ATOM 3561 C C . THR B 1 35 ? -1.303 19.188 6.023 1 82.75 35 THR B C 1
ATOM 3563 O O . THR B 1 35 ? -2.152 18.344 6.293 1 82.75 35 THR B O 1
ATOM 3566 N N . PHE B 1 36 ? -1.332 20.297 6.527 1 89.75 36 PHE B N 1
ATOM 3567 C CA . PHE B 1 36 ? -2.217 20.672 7.629 1 89.75 36 PHE B CA 1
ATOM 3568 C C . PHE B 1 36 ? -3.668 20.703 7.168 1 89.75 36 PHE B C 1
ATOM 3570 O O . PHE B 1 36 ? -4.535 20.078 7.781 1 89.75 36 PHE B O 1
ATOM 3577 N N . LEU B 1 37 ? -3.998 21.344 6.133 1 89.38 37 LEU B N 1
ATOM 3578 C CA . LEU B 1 37 ? -5.367 21.672 5.758 1 89.38 37 LEU B CA 1
ATOM 3579 C C . LEU B 1 37 ? -6.152 20.422 5.383 1 89.38 37 LEU B C 1
ATOM 3581 O O . LEU B 1 37 ? -7.238 20.188 5.914 1 89.38 37 LEU B O 1
ATOM 3585 N N . PRO B 1 38 ? -5.582 19.609 4.574 1 90.19 38 PRO B N 1
ATOM 3586 C CA . PRO B 1 38 ? -6.34 18.422 4.18 1 90.19 38 PRO B CA 1
ATOM 3587 C C . PRO B 1 38 ? -6.711 17.531 5.367 1 90.19 38 PRO B C 1
ATOM 3589 O O . PRO B 1 38 ? -7.855 17.078 5.469 1 90.19 38 PRO B O 1
ATOM 3592 N N . ILE B 1 39 ? -5.773 17.375 6.215 1 92.56 39 ILE B N 1
ATOM 3593 C CA . ILE B 1 39 ? -5.965 16.484 7.359 1 92.56 39 ILE B CA 1
ATOM 3594 C C . ILE B 1 39 ? -6.957 17.109 8.336 1 92.56 39 ILE B C 1
ATOM 3596 O O . ILE B 1 39 ? -7.895 16.453 8.789 1 92.56 39 ILE B O 1
ATOM 3600 N N . ALA B 1 40 ? -6.805 18.375 8.562 1 92.62 40 ALA B N 1
ATOM 3601 C CA . ALA B 1 40 ? -7.703 19.078 9.477 1 92.62 40 ALA B CA 1
ATOM 3602 C C . ALA B 1 40 ? -9.133 19.094 8.945 1 92.62 40 ALA B C 1
ATOM 3604 O O . ALA B 1 40 ? -10.086 18.844 9.688 1 92.62 40 ALA B O 1
ATOM 3605 N N . LEU B 1 41 ? -9.266 19.344 7.715 1 90.56 41 LEU B N 1
ATOM 3606 C CA . LEU B 1 41 ? -10.594 19.422 7.109 1 90.56 41 LEU B CA 1
ATOM 3607 C C . LEU B 1 41 ? -11.25 18.047 7.062 1 90.56 41 LEU B C 1
ATOM 3609 O O . LEU B 1 41 ? -12.453 17.922 7.305 1 90.56 41 LEU B O 1
ATOM 3613 N N . ALA B 1 42 ? -10.469 17.094 6.77 1 91.56 42 ALA B N 1
ATOM 3614 C CA . ALA B 1 42 ? -11.008 15.734 6.691 1 91.56 42 ALA B CA 1
ATOM 3615 C C . ALA B 1 42 ? -11.508 15.266 8.055 1 91.56 42 ALA B C 1
ATOM 3617 O O . ALA B 1 42 ? -12.602 14.711 8.164 1 91.56 42 ALA B O 1
ATOM 3618 N N . LEU B 1 43 ? -10.773 15.492 9.062 1 94.12 43 LEU B N 1
ATOM 3619 C CA . LEU B 1 43 ? -11.156 15.078 10.406 1 94.12 43 LEU B CA 1
ATOM 3620 C C . LEU B 1 43 ? -12.359 15.875 10.891 1 94.12 43 LEU B C 1
ATOM 3622 O O . LEU B 1 43 ? -13.242 15.328 11.555 1 94.12 43 LEU B O 1
ATOM 3626 N N . ALA B 1 44 ? -12.375 17.094 10.539 1 92.56 44 ALA B N 1
ATOM 3627 C CA . ALA B 1 44 ? -13.5 17.938 10.938 1 92.56 44 ALA B CA 1
ATOM 3628 C C . ALA B 1 44 ? -14.773 17.531 10.211 1 92.56 44 ALA B C 1
ATOM 3630 O O . ALA B 1 44 ? -15.859 17.531 10.797 1 92.56 44 ALA B O 1
ATOM 3631 N N . SER B 1 45 ? -14.648 17.234 9.016 1 89.25 45 SER B N 1
ATOM 3632 C CA . SER B 1 45 ? -15.805 16.844 8.211 1 89.25 45 SER B CA 1
ATOM 3633 C C . SER B 1 45 ? -16.438 15.555 8.734 1 89.25 45 SER B C 1
ATOM 3635 O O . SER B 1 45 ? -17.641 15.344 8.594 1 89.25 45 SER B O 1
ATOM 3637 N N . ASN B 1 46 ? -15.656 14.727 9.391 1 89.62 46 ASN B N 1
ATOM 3638 C CA . ASN B 1 46 ? -16.156 13.469 9.945 1 89.62 46 ASN B CA 1
ATOM 3639 C C . ASN B 1 46 ? -16.641 13.648 11.383 1 89.62 46 ASN B C 1
ATOM 3641 O O . ASN B 1 46 ? -17.047 12.68 12.023 1 89.62 46 ASN B O 1
ATOM 3645 N N . GLY B 1 47 ? -16.516 14.805 11.875 1 90.31 47 GLY B N 1
ATOM 3646 C CA . GLY B 1 47 ? -16.969 15.078 13.227 1 90.31 47 GLY B CA 1
ATOM 3647 C C . GLY B 1 47 ? -16 14.578 14.289 1 90.31 47 GLY B C 1
ATOM 3648 O O . GLY B 1 47 ? -16.359 14.484 15.461 1 90.31 47 GLY B O 1
ATOM 3649 N N . THR B 1 48 ? -14.836 14.234 13.867 1 93.19 48 THR B N 1
ATOM 3650 C CA . THR B 1 48 ? -13.844 13.672 14.781 1 93.19 48 THR B CA 1
ATOM 3651 C C . THR B 1 48 ? -13.203 14.773 15.625 1 93.19 48 THR B C 1
ATOM 3653 O O . THR B 1 48 ? -12.859 14.547 16.781 1 93.19 48 THR B O 1
ATOM 3656 N N . VAL B 1 49 ? -13.031 15.984 14.984 1 94.25 49 VAL B N 1
ATOM 3657 C CA . VAL B 1 49 ? -12.445 17.109 15.695 1 94.25 49 VAL B CA 1
ATOM 3658 C C . VAL B 1 49 ? -13.227 18.391 15.383 1 94.25 49 VAL B C 1
ATOM 3660 O O . VAL B 1 49 ? -13.977 18.438 14.406 1 94.25 49 VAL B O 1
ATOM 3663 N N . SER B 1 50 ? -13.039 19.359 16.281 1 92.56 50 SER B N 1
ATOM 3664 C CA . SER B 1 50 ? -13.57 20.688 16.031 1 92.56 50 SER B CA 1
ATOM 3665 C C . SER B 1 50 ? -12.609 21.516 15.188 1 92.56 50 SER B C 1
ATOM 3667 O O . SER B 1 50 ? -11.445 21.703 15.562 1 92.56 50 SER B O 1
ATOM 3669 N N . LEU B 1 51 ? -13.102 21.953 14.094 1 91.44 51 LEU B N 1
ATOM 3670 C CA . LEU B 1 51 ? -12.25 22.75 13.219 1 91.44 51 LEU B CA 1
ATOM 3671 C C . LEU B 1 51 ? -11.836 24.047 13.891 1 91.44 51 LEU B C 1
ATOM 3673 O O . LEU B 1 51 ? -10.68 24.469 13.797 1 91.44 51 LEU B O 1
ATOM 3677 N N . ALA B 1 52 ? -12.766 24.641 14.539 1 91.38 52 ALA B N 1
ATOM 3678 C CA . ALA B 1 52 ? -12.492 25.906 15.227 1 91.38 52 ALA B CA 1
ATOM 3679 C C . ALA B 1 52 ? -11.438 25.719 16.312 1 91.38 52 ALA B C 1
ATOM 3681 O O . ALA B 1 52 ? -10.461 26.469 16.375 1 91.38 52 ALA B O 1
ATOM 3682 N N . SER B 1 53 ? -11.633 24.75 17.125 1 93.31 53 SER B N 1
ATOM 3683 C CA . SER B 1 53 ? -10.672 24.469 18.188 1 93.31 53 SER B CA 1
ATOM 3684 C C . SER B 1 53 ? -9.305 24.125 17.609 1 93.31 53 SER B C 1
ATOM 3686 O O . SER B 1 53 ? -8.273 24.484 18.188 1 93.31 53 SER B O 1
ATOM 3688 N N . THR B 1 54 ? -9.328 23.406 16.531 1 94.56 54 THR B N 1
ATOM 3689 C CA . THR B 1 54 ? -8.078 23.016 15.898 1 94.56 54 THR B CA 1
ATOM 3690 C C . THR B 1 54 ? -7.316 24.234 15.406 1 94.56 54 THR B C 1
ATOM 3692 O O . THR B 1 54 ? -6.102 24.344 15.609 1 94.56 54 THR B O 1
ATOM 3695 N N . PHE B 1 55 ? -7.965 25.156 14.805 1 93.94 55 PHE B N 1
ATOM 3696 C CA . PHE B 1 55 ? -7.328 26.375 14.336 1 93.94 55 PHE B CA 1
ATOM 3697 C C . PHE B 1 55 ? -6.832 27.219 15.5 1 93.94 55 PHE B C 1
ATOM 3699 O O . PHE B 1 55 ? -5.703 27.719 15.484 1 93.94 55 PHE B O 1
ATOM 3706 N N . ILE B 1 56 ? -7.594 27.344 16.469 1 94.19 56 ILE B N 1
ATOM 3707 C CA . ILE B 1 56 ? -7.27 28.203 17.594 1 94.19 56 ILE B CA 1
ATOM 3708 C C . ILE B 1 56 ? -6.055 27.656 18.344 1 94.19 56 ILE B C 1
ATOM 3710 O O . ILE B 1 56 ? -5.059 28.359 18.531 1 94.19 56 ILE B O 1
ATOM 3714 N N . PHE B 1 57 ? -6.102 26.469 18.688 1 95.81 57 PHE B N 1
ATOM 3715 C CA . PHE B 1 57 ? -5.031 25.906 19.516 1 95.81 57 PHE B CA 1
ATOM 3716 C C . PHE B 1 57 ? -3.773 25.688 18.672 1 95.81 57 PHE B C 1
ATOM 3718 O O . PHE B 1 57 ? -2.662 25.953 19.141 1 95.81 57 PHE B O 1
ATOM 3725 N N . SER B 1 58 ? -3.932 25.109 17.484 1 95.94 58 SER B N 1
ATOM 3726 C CA . SER B 1 58 ? -2.74 25 16.656 1 95.94 58 SER B CA 1
ATOM 3727 C C . SER B 1 58 ? -2.139 26.375 16.359 1 95.94 58 SER B C 1
ATOM 3729 O O . SER B 1 58 ? -0.918 26.516 16.25 1 95.94 58 SER B O 1
ATOM 3731 N N . GLY B 1 59 ? -2.982 27.391 16.172 1 96.31 59 GLY B N 1
ATOM 3732 C CA . GLY B 1 59 ? -2.496 28.75 16.016 1 96.31 59 GLY B CA 1
ATOM 3733 C C . GLY B 1 59 ? -1.729 29.266 17.219 1 96.31 59 GLY B C 1
ATOM 3734 O O . GLY B 1 59 ? -0.641 29.828 17.078 1 96.31 59 GLY B O 1
ATOM 3735 N N . LEU B 1 60 ? -2.307 29.094 18.359 1 97.12 60 LEU B N 1
ATOM 3736 C CA . LEU B 1 60 ? -1.642 29.484 19.594 1 97.12 60 LEU B CA 1
ATOM 3737 C C . LEU B 1 60 ? -0.298 28.781 19.734 1 97.12 60 LEU B C 1
ATOM 3739 O O . LEU B 1 60 ? 0.695 29.391 20.125 1 97.12 60 LEU B O 1
ATOM 3743 N N . PHE B 1 61 ? -0.273 27.5 19.422 1 98 61 PHE B N 1
ATOM 3744 C CA . PHE B 1 61 ? 0.951 26.719 19.531 1 98 61 PHE B CA 1
ATOM 3745 C C . PHE B 1 61 ? 1.984 27.188 18.5 1 98 61 PHE B C 1
ATOM 3747 O O . PHE B 1 61 ? 3.188 27.156 18.781 1 98 61 PHE B O 1
ATOM 3754 N N . ASN B 1 62 ? 1.52 27.531 17.344 1 97.62 62 ASN B N 1
ATOM 3755 C CA . ASN B 1 62 ? 2.434 28.125 16.359 1 97.62 62 ASN B CA 1
ATOM 3756 C C . ASN B 1 62 ? 3.102 29.391 16.906 1 97.62 62 ASN B C 1
ATOM 3758 O O . ASN B 1 62 ? 4.312 29.562 16.781 1 97.62 62 ASN B O 1
ATOM 3762 N N . ILE B 1 63 ? 2.332 30.234 17.484 1 97.25 63 ILE B N 1
ATOM 3763 C CA . ILE B 1 63 ? 2.836 31.5 18.016 1 97.25 63 ILE B CA 1
ATOM 3764 C C . ILE B 1 63 ? 3.854 31.219 19.125 1 97.25 63 ILE B C 1
ATOM 3766 O O . ILE B 1 63 ? 4.961 31.766 19.109 1 97.25 63 ILE B O 1
ATOM 3770 N N . LEU B 1 64 ? 3.521 30.375 20 1 97.19 64 LEU B N 1
ATOM 3771 C CA . LEU B 1 64 ? 4.402 30.047 21.109 1 97.19 64 LEU B CA 1
ATOM 3772 C C . LEU B 1 64 ? 5.68 29.391 20.625 1 97.19 64 LEU B C 1
ATOM 3774 O O . LEU B 1 64 ? 6.77 29.672 21.125 1 97.19 64 LEU B O 1
ATOM 3778 N N . THR B 1 65 ? 5.527 28.469 19.688 1 96.44 65 THR B N 1
ATOM 3779 C CA . THR B 1 65 ? 6.68 27.781 19.125 1 96.44 65 THR B CA 1
ATOM 3780 C C . THR B 1 65 ? 7.641 28.766 18.469 1 96.44 65 THR B C 1
ATOM 3782 O O . THR B 1 65 ? 8.859 28.656 18.641 1 96.44 65 THR B O 1
ATOM 3785 N N . GLY B 1 66 ? 7.105 29.672 17.719 1 95.5 66 GLY B N 1
ATOM 3786 C CA . GLY B 1 66 ? 7.941 30.672 17.078 1 95.5 66 GLY B CA 1
ATOM 3787 C C . GLY B 1 66 ? 8.648 31.578 18.062 1 95.5 66 GLY B C 1
ATOM 3788 O O . GLY B 1 66 ? 9.805 31.953 17.859 1 95.5 66 GLY B O 1
ATOM 3789 N N . LEU B 1 67 ? 7.98 31.906 19.125 1 94.75 67 LEU B N 1
ATOM 3790 C CA . LEU B 1 67 ? 8.523 32.812 20.125 1 94.75 67 LEU B CA 1
ATOM 3791 C C . LEU B 1 67 ? 9.547 32.125 21.016 1 94.75 67 LEU B C 1
ATOM 3793 O O . LEU B 1 67 ? 10.5 32.75 21.469 1 94.75 67 LEU B O 1
ATOM 3797 N N . PHE B 1 68 ? 9.352 30.875 21.234 1 94.69 68 PHE B N 1
ATOM 3798 C CA . PHE B 1 68 ? 10.211 30.172 22.188 1 94.69 68 PHE B CA 1
ATOM 3799 C C . PHE B 1 68 ? 11.445 29.609 21.484 1 94.69 68 PHE B C 1
ATOM 3801 O O . PHE B 1 68 ? 12.531 29.578 22.078 1 94.69 68 PHE B O 1
ATOM 3808 N N . PHE B 1 69 ? 11.289 29.156 20.281 1 95.06 69 PHE B N 1
ATOM 3809 C CA . PHE B 1 69 ? 12.406 28.453 19.641 1 95.06 69 PHE B CA 1
ATOM 3810 C C . PHE B 1 69 ? 13.039 29.328 18.578 1 95.06 69 PHE B C 1
ATOM 3812 O O . PHE B 1 69 ? 14.203 29.125 18.203 1 95.06 69 PHE B O 1
ATOM 3819 N N . GLY B 1 70 ? 12.336 30.219 17.938 1 93.88 70 GLY B N 1
ATOM 3820 C CA . GLY B 1 70 ? 12.891 31.203 17.016 1 93.88 70 GLY B CA 1
ATOM 3821 C C . GLY B 1 70 ? 13.258 30.609 15.664 1 93.88 70 GLY B C 1
ATOM 3822 O O . GLY B 1 70 ? 14.102 31.156 14.945 1 93.88 70 GLY B O 1
ATOM 3823 N N . ILE B 1 71 ? 12.82 29.516 15.352 1 94.5 71 ILE B N 1
ATOM 3824 C CA . ILE B 1 71 ? 13.055 28.859 14.07 1 94.5 71 ILE B CA 1
ATOM 3825 C C . ILE B 1 71 ? 11.719 28.547 13.391 1 94.5 71 ILE B C 1
ATOM 3827 O O . ILE B 1 71 ? 10.672 28.578 14.039 1 94.5 71 ILE B O 1
ATOM 3831 N N . PRO B 1 72 ? 11.695 28.328 12.086 1 95.19 72 PRO B N 1
ATOM 3832 C CA . PRO B 1 72 ? 10.453 28 11.391 1 95.19 72 PRO B CA 1
ATOM 3833 C C . PRO B 1 72 ? 9.992 26.562 11.656 1 95.19 72 PRO B C 1
ATOM 3835 O O . PRO B 1 72 ? 9.906 25.75 10.727 1 95.19 72 PRO B O 1
ATOM 3838 N N . LEU B 1 73 ? 9.68 26.328 12.844 1 95.19 73 LEU B N 1
ATOM 3839 C CA . LEU B 1 73 ? 9.219 25.031 13.312 1 95.19 73 LEU B CA 1
ATOM 3840 C C . LEU B 1 73 ? 7.699 24.938 13.258 1 95.19 73 LEU B C 1
ATOM 3842 O O . LEU B 1 73 ? 7 25.562 14.055 1 95.19 73 LEU B O 1
ATOM 3846 N N . PRO B 1 74 ? 7.18 24.141 12.352 1 94.31 74 PRO B N 1
ATOM 3847 C CA . PRO B 1 74 ? 5.727 24.109 12.172 1 94.31 74 PRO B CA 1
ATOM 3848 C C . PRO B 1 74 ? 5.027 23.266 13.242 1 94.31 74 PRO B C 1
ATOM 3850 O O . PRO B 1 74 ? 5.68 22.5 13.953 1 94.31 74 PRO B O 1
ATOM 3853 N N . VAL B 1 75 ? 3.756 23.531 13.414 1 96.12 75 VAL B N 1
ATOM 3854 C CA . VAL B 1 75 ? 2.832 22.719 14.195 1 96.12 75 VAL B CA 1
ATOM 3855 C C . VAL B 1 75 ? 1.865 21.984 13.266 1 96.12 75 VAL B C 1
ATOM 3857 O O . VAL B 1 75 ? 1.033 22.625 12.609 1 96.12 75 VAL B O 1
ATOM 3860 N N . GLN B 1 76 ? 2.039 20.719 13.211 1 93.94 76 GLN B N 1
ATOM 3861 C CA . GLN B 1 76 ? 1.297 19.906 12.258 1 93.94 76 GLN B CA 1
ATOM 3862 C C . GLN B 1 76 ? 0.512 18.797 12.961 1 93.94 76 GLN B C 1
ATOM 3864 O O . GLN B 1 76 ? 0.842 18.422 14.086 1 93.94 76 GLN B O 1
ATOM 3869 N N . PRO B 1 77 ? -0.518 18.359 12.297 1 94.81 77 PRO B N 1
ATOM 3870 C CA . PRO B 1 77 ? -1.248 17.25 12.898 1 94.81 77 PRO B CA 1
ATOM 3871 C C . PRO B 1 77 ? -0.42 15.961 12.945 1 94.81 77 PRO B C 1
ATOM 3873 O O . PRO B 1 77 ? 0.473 15.766 12.117 1 94.81 77 PRO B O 1
ATOM 3876 N N . MET B 1 78 ? -0.673 15.18 13.969 1 96 78 MET B N 1
ATOM 3877 C CA . MET B 1 78 ? -0.091 13.836 14.023 1 96 78 MET B CA 1
ATOM 3878 C C . MET B 1 78 ? -0.693 12.938 12.945 1 96 78 MET B C 1
ATOM 3880 O O . MET B 1 78 ? -1.801 12.422 13.109 1 96 78 MET B O 1
ATOM 3884 N N . LYS B 1 79 ? 0.121 12.672 11.906 1 92.81 79 LYS B N 1
ATOM 3885 C CA . LYS B 1 79 ? -0.379 12.094 10.656 1 92.81 79 LYS B CA 1
ATOM 3886 C C . LYS B 1 79 ? -0.803 10.641 10.859 1 92.81 79 LYS B C 1
ATOM 3888 O O . LYS B 1 79 ? -1.758 10.172 10.234 1 92.81 79 LYS B O 1
ATOM 3893 N N . ALA B 1 80 ? -0.093 9.891 11.688 1 93.94 80 ALA B N 1
ATOM 3894 C CA . ALA B 1 80 ? -0.455 8.492 11.914 1 93.94 80 ALA B CA 1
ATOM 3895 C C . ALA B 1 80 ? -1.794 8.383 12.633 1 93.94 80 ALA B C 1
ATOM 3897 O O . ALA B 1 80 ? -2.629 7.543 12.289 1 93.94 80 ALA B O 1
ATOM 3898 N N . ILE B 1 81 ? -2 9.164 13.648 1 96.12 81 ILE B N 1
ATOM 3899 C CA . ILE B 1 81 ? -3.277 9.195 14.352 1 96.12 81 ILE B CA 1
ATOM 3900 C C . ILE B 1 81 ? -4.383 9.633 13.398 1 96.12 81 ILE B C 1
ATOM 3902 O O . ILE B 1 81 ? -5.461 9.031 13.367 1 96.12 81 ILE B O 1
ATOM 3906 N N . ALA B 1 82 ? -4.07 10.656 12.641 1 95.88 82 ALA B N 1
ATOM 3907 C CA . ALA B 1 82 ? -5.062 11.18 11.703 1 95.88 82 ALA B CA 1
ATOM 3908 C C . ALA B 1 82 ? -5.48 10.117 10.695 1 95.88 82 ALA B C 1
ATOM 3910 O O . ALA B 1 82 ? -6.664 10 10.367 1 95.88 82 ALA B O 1
ATOM 3911 N N . ALA B 1 83 ? -4.547 9.406 10.219 1 94.44 83 ALA B N 1
ATOM 3912 C CA . ALA B 1 83 ? -4.812 8.383 9.211 1 94.44 83 ALA B CA 1
ATOM 3913 C C . ALA B 1 83 ? -5.75 7.309 9.742 1 94.44 83 ALA B C 1
ATOM 3915 O O . ALA B 1 83 ? -6.73 6.949 9.086 1 94.44 83 ALA B O 1
ATOM 3916 N N . VAL B 1 84 ? -5.484 6.824 10.914 1 93.88 84 VAL B N 1
ATOM 3917 C CA . VAL B 1 84 ? -6.312 5.785 11.516 1 93.88 84 VAL B CA 1
ATOM 3918 C C . VAL B 1 84 ? -7.676 6.363 11.891 1 93.88 84 VAL B C 1
ATOM 3920 O O . VAL B 1 84 ? -8.703 5.699 11.734 1 93.88 84 VAL B O 1
ATOM 3923 N N . ALA B 1 85 ? -7.676 7.566 12.391 1 95.69 85 ALA B N 1
ATOM 3924 C CA . ALA B 1 85 ? -8.922 8.219 12.789 1 95.69 85 ALA B CA 1
ATOM 3925 C C . ALA B 1 85 ? -9.859 8.391 11.602 1 95.69 85 ALA B C 1
ATOM 3927 O O . ALA B 1 85 ? -11.078 8.234 11.742 1 95.69 85 ALA B O 1
ATOM 3928 N N . ILE B 1 86 ? -9.305 8.758 10.516 1 93.69 86 ILE B N 1
ATOM 3929 C CA . ILE B 1 86 ? -10.109 8.914 9.312 1 93.69 86 ILE B CA 1
ATOM 3930 C C . ILE B 1 86 ? -10.578 7.551 8.812 1 93.69 86 ILE B C 1
ATOM 3932 O O . ILE B 1 86 ? -11.75 7.375 8.469 1 93.69 86 ILE B O 1
ATOM 3936 N N . ALA B 1 87 ? -9.719 6.594 8.875 1 91.06 87 ALA B N 1
ATOM 3937 C CA . ALA B 1 87 ? -10.016 5.258 8.359 1 91.06 87 ALA B CA 1
ATOM 3938 C C . ALA B 1 87 ? -11.086 4.566 9.203 1 91.06 87 ALA B C 1
ATOM 3940 O O . ALA B 1 87 ? -11.906 3.812 8.672 1 91.06 87 ALA B O 1
ATOM 3941 N N . GLN B 1 88 ? -11.102 4.805 10.508 1 93.19 88 GLN B N 1
ATOM 3942 C CA . GLN B 1 88 ? -12.016 4.105 11.406 1 93.19 88 GLN B CA 1
ATOM 3943 C C . GLN B 1 88 ? -13.125 5.035 11.898 1 93.19 88 GLN B C 1
ATOM 3945 O O . GLN B 1 88 ? -13.898 4.672 12.781 1 93.19 88 GLN B O 1
ATOM 3950 N N . SER B 1 89 ? -13.188 6.25 11.469 1 91.88 89 SER B N 1
ATOM 3951 C CA . SER B 1 89 ? -14.172 7.234 11.914 1 91.88 89 SER B CA 1
ATOM 3952 C C . SER B 1 89 ? -14.18 7.352 13.43 1 91.88 89 SER B C 1
ATOM 3954 O O . SER B 1 89 ? -15.227 7.188 14.062 1 91.88 89 SER B O 1
ATOM 3956 N N . PHE B 1 90 ? -13.148 7.793 13.938 1 95 90 PHE B N 1
ATOM 3957 C CA . PHE B 1 90 ? -12.977 7.926 15.383 1 95 90 PHE B CA 1
ATOM 3958 C C . PHE B 1 90 ? -13.977 8.93 15.953 1 95 90 PHE B C 1
ATOM 3960 O O . PHE B 1 90 ? -14.328 9.906 15.297 1 95 90 PHE B O 1
ATOM 3967 N N . SER B 1 91 ? -14.43 8.711 17.203 1 95.62 91 SER B N 1
ATOM 3968 C CA . SER B 1 91 ? -15.117 9.727 17.984 1 95.62 91 SER B CA 1
ATOM 3969 C C . SER B 1 91 ? -14.148 10.789 18.5 1 95.62 91 SER B C 1
ATOM 3971 O O . SER B 1 91 ? -12.938 10.562 18.547 1 95.62 91 SER B O 1
ATOM 3973 N N . PRO B 1 92 ? -14.688 11.914 18.844 1 95.25 92 PRO B N 1
ATOM 3974 C CA . PRO B 1 92 ? -13.82 12.938 19.438 1 95.25 92 PRO B CA 1
ATOM 3975 C C . PRO B 1 92 ? -13.094 12.438 20.688 1 95.25 92 PRO B C 1
ATOM 3977 O O . PRO B 1 92 ? -11.938 12.805 20.922 1 95.25 92 PRO B O 1
ATOM 3980 N N . GLY B 1 93 ? -13.742 11.617 21.391 1 96.06 93 GLY B N 1
ATOM 3981 C CA . GLY B 1 93 ? -13.109 11.062 22.578 1 96.06 93 GLY B CA 1
ATOM 3982 C C . GLY B 1 93 ? -11.945 10.141 22.25 1 96.06 93 GLY B C 1
ATOM 3983 O O . GLY B 1 93 ? -10.93 10.148 22.953 1 96.06 93 GLY B O 1
ATOM 3984 N N . SER B 1 94 ? -12.07 9.398 21.219 1 96.44 94 SER B N 1
ATOM 3985 C CA . SER B 1 94 ? -11.031 8.453 20.844 1 96.44 94 SER B CA 1
ATOM 3986 C C . SER B 1 94 ? -9.781 9.172 20.359 1 96.44 94 SER B C 1
ATOM 3988 O O . SER B 1 94 ? -8.656 8.75 20.656 1 96.44 94 SER B O 1
ATOM 3990 N N . ILE B 1 95 ? -9.984 10.188 19.594 1 96.69 95 ILE B N 1
ATOM 3991 C CA . ILE B 1 95 ? -8.82 10.906 19.094 1 96.69 95 ILE B CA 1
ATOM 3992 C C . ILE B 1 95 ? -8.164 11.68 20.219 1 96.69 95 ILE B C 1
ATOM 3994 O O . ILE B 1 95 ? -6.938 11.82 20.25 1 96.69 95 ILE B O 1
ATOM 3998 N N . ALA B 1 96 ? -8.961 12.172 21.125 1 96.81 96 ALA B N 1
ATOM 3999 C CA . ALA B 1 96 ? -8.406 12.828 22.297 1 96.81 96 ALA B CA 1
ATOM 4000 C C . ALA B 1 96 ? -7.586 11.844 23.141 1 96.81 96 ALA B C 1
ATOM 4002 O O . ALA B 1 96 ? -6.504 12.188 23.609 1 96.81 96 ALA B O 1
ATOM 4003 N N . ALA B 1 97 ? -8.109 10.695 23.281 1 97.31 97 ALA B N 1
ATOM 4004 C CA . ALA B 1 97 ? -7.402 9.656 24.016 1 97.31 97 ALA B CA 1
ATOM 4005 C C . ALA B 1 97 ? -6.062 9.328 23.359 1 97.31 97 ALA B C 1
ATOM 4007 O O . ALA B 1 97 ? -5.062 9.125 24.062 1 97.31 97 ALA B O 1
ATOM 4008 N N . ALA B 1 98 ? -6.078 9.203 22.094 1 97.5 98 ALA B N 1
ATOM 4009 C CA . ALA B 1 98 ? -4.844 8.93 21.375 1 97.5 98 ALA B CA 1
ATOM 4010 C C . ALA B 1 98 ? -3.809 10.023 21.609 1 97.5 98 ALA B C 1
ATOM 4012 O O . ALA B 1 98 ? -2.641 9.734 21.891 1 97.5 98 ALA B O 1
ATOM 4013 N N . GLY B 1 99 ? -4.262 11.273 21.5 1 97.25 99 GLY B N 1
ATOM 4014 C CA . GLY B 1 99 ? -3.375 12.406 21.734 1 97.25 99 GLY B CA 1
ATOM 4015 C C . GLY B 1 99 ? -2.811 12.445 23.141 1 97.25 99 GLY B C 1
ATOM 4016 O O . GLY B 1 99 ? -1.616 12.688 23.328 1 97.25 99 GLY B O 1
ATOM 4017 N N . ILE B 1 100 ? -3.633 12.227 24.094 1 97.06 100 ILE B N 1
ATOM 4018 C CA . ILE B 1 100 ? -3.211 12.258 25.5 1 97.06 100 ILE B CA 1
ATOM 4019 C C . ILE B 1 100 ? -2.217 11.133 25.75 1 97.06 100 ILE B C 1
ATOM 4021 O O . ILE B 1 100 ? -1.215 11.328 26.453 1 97.06 100 ILE B O 1
ATOM 4025 N N . PHE B 1 101 ? -2.52 10.016 25.266 1 96.81 101 PHE B N 1
ATOM 4026 C CA . PHE B 1 101 ? -1.644 8.859 25.438 1 96.81 101 PHE B CA 1
ATOM 4027 C C . PHE B 1 101 ? -0.25 9.156 24.906 1 96.81 101 PHE B C 1
ATOM 4029 O O . PHE B 1 101 ? 0.748 8.953 25.594 1 96.81 101 PHE B O 1
ATOM 4036 N N . VAL B 1 102 ? -0.183 9.594 23.656 1 96.62 102 VAL B N 1
ATOM 4037 C CA . VAL B 1 102 ? 1.101 9.891 23.031 1 96.62 102 VAL B CA 1
ATOM 4038 C C . VAL B 1 102 ? 1.812 10.992 23.812 1 96.62 102 VAL B C 1
ATOM 4040 O O . VAL B 1 102 ? 3.016 10.906 24.062 1 96.62 102 VAL B O 1
ATOM 4043 N N . ALA B 1 103 ? 1.079 12.008 24.188 1 97.5 103 ALA B N 1
ATOM 4044 C CA . ALA B 1 103 ? 1.635 13.133 24.938 1 97.5 103 ALA B CA 1
ATOM 4045 C C . ALA B 1 103 ? 2.205 12.68 26.266 1 97.5 103 ALA B C 1
ATOM 4047 O O . ALA B 1 103 ? 3.271 13.133 26.688 1 97.5 103 ALA B O 1
ATOM 4048 N N . ALA B 1 104 ? 1.501 11.836 26.938 1 96.94 104 ALA B N 1
ATOM 4049 C CA . ALA B 1 104 ? 1.942 11.336 28.25 1 96.94 104 ALA B CA 1
ATOM 4050 C C . ALA B 1 104 ? 3.24 10.547 28.109 1 96.94 104 ALA B C 1
ATOM 4052 O O . ALA B 1 104 ? 4.16 10.719 28.922 1 96.94 104 ALA B O 1
ATOM 4053 N N . VAL B 1 105 ? 3.295 9.727 27.172 1 94.75 105 VAL B N 1
ATOM 4054 C CA . VAL B 1 105 ? 4.48 8.898 26.969 1 94.75 105 VAL B CA 1
ATOM 4055 C C . VAL B 1 105 ? 5.668 9.789 26.594 1 94.75 105 VAL B C 1
ATOM 4057 O O . VAL B 1 105 ? 6.777 9.594 27.094 1 94.75 105 VAL B O 1
ATOM 4060 N N . LEU B 1 106 ? 5.441 10.719 25.688 1 95.31 106 LEU B N 1
ATOM 4061 C CA . LEU B 1 106 ? 6.5 11.633 25.281 1 95.31 106 LEU B CA 1
ATOM 4062 C C . LEU B 1 106 ? 6.953 12.5 26.453 1 95.31 106 LEU B C 1
ATOM 4064 O O . LEU B 1 106 ? 8.133 12.836 26.578 1 95.31 106 LEU B O 1
ATOM 4068 N N . PHE B 1 107 ? 6.004 12.906 27.297 1 96.56 107 PHE B N 1
ATOM 4069 C CA . PHE B 1 107 ? 6.328 13.711 28.469 1 96.56 107 PHE B CA 1
ATOM 4070 C C . PHE B 1 107 ? 7.273 12.961 29.391 1 96.56 107 PHE B C 1
ATOM 4072 O O . PHE B 1 107 ? 8.328 13.477 29.766 1 96.56 107 PHE B O 1
ATOM 4079 N N . VAL B 1 108 ? 6.91 11.773 29.688 1 95.44 108 VAL B N 1
ATOM 4080 C CA . VAL B 1 108 ? 7.723 10.945 30.578 1 95.44 108 VAL B CA 1
ATOM 4081 C C . VAL B 1 108 ? 9.078 10.672 29.922 1 95.44 108 VAL B C 1
ATOM 4083 O O . VAL B 1 108 ? 10.117 10.734 30.594 1 95.44 108 VAL B O 1
ATOM 4086 N N . GLY B 1 109 ? 9.086 10.375 28.688 1 93.5 109 GLY B N 1
ATOM 4087 C CA . GLY B 1 109 ? 10.336 10.125 27.984 1 93.5 109 GLY B CA 1
ATOM 4088 C C . GLY B 1 109 ? 11.242 11.344 27.938 1 93.5 109 GLY B C 1
ATOM 4089 O O . GLY B 1 109 ? 12.461 11.211 28.031 1 93.5 109 GLY B O 1
ATOM 4090 N N . SER B 1 110 ? 10.641 12.477 27.734 1 93.94 110 SER B N 1
ATOM 4091 C CA . SER B 1 110 ? 11.422 13.711 27.672 1 93.94 110 SER B CA 1
ATOM 4092 C C . SER B 1 110 ? 12.039 14.055 29.016 1 93.94 110 SER B C 1
ATOM 4094 O O . SER B 1 110 ? 13.203 14.453 29.094 1 93.94 110 SER B O 1
ATOM 4096 N N . VAL B 1 111 ? 11.328 13.844 30.078 1 93.88 111 VAL B N 1
ATOM 4097 C CA . VAL B 1 111 ? 11.789 14.203 31.406 1 93.88 111 VAL B CA 1
ATOM 4098 C C . VAL B 1 111 ? 12.844 13.203 31.875 1 93.88 111 VAL B C 1
ATOM 4100 O O . VAL B 1 111 ? 13.789 13.57 32.562 1 93.88 111 VAL B O 1
ATOM 4103 N N . THR B 1 112 ? 12.727 11.961 31.469 1 92.75 112 THR B N 1
ATOM 4104 C CA . THR B 1 112 ? 13.633 10.914 31.922 1 92.75 112 THR B CA 1
ATOM 4105 C C . THR B 1 112 ? 14.844 10.805 31.016 1 92.75 112 THR B C 1
ATOM 4107 O O . THR B 1 112 ? 15.844 10.18 31.359 1 92.75 112 THR B O 1
ATOM 4110 N N . GLY B 1 113 ? 14.75 11.328 29.875 1 86.88 113 GLY B N 1
ATOM 4111 C CA . GLY B 1 113 ? 15.836 11.211 28.906 1 86.88 113 GLY B CA 1
ATOM 4112 C C . GLY B 1 113 ? 15.797 9.922 28.109 1 86.88 113 GLY B C 1
ATOM 4113 O O . GLY B 1 113 ? 16.766 9.578 27.438 1 86.88 113 GLY B O 1
ATOM 4114 N N . LEU B 1 114 ? 14.68 9.242 28.109 1 86.75 114 LEU B N 1
ATOM 4115 C CA . LEU B 1 114 ? 14.547 7.941 27.484 1 86.75 114 LEU B CA 1
ATOM 4116 C C . LEU B 1 114 ? 14.148 8.094 26.016 1 86.75 114 LEU B C 1
ATOM 4118 O O . LEU B 1 114 ? 14.039 7.098 25.297 1 86.75 114 LEU B O 1
ATOM 4122 N N . LEU B 1 115 ? 13.977 9.266 25.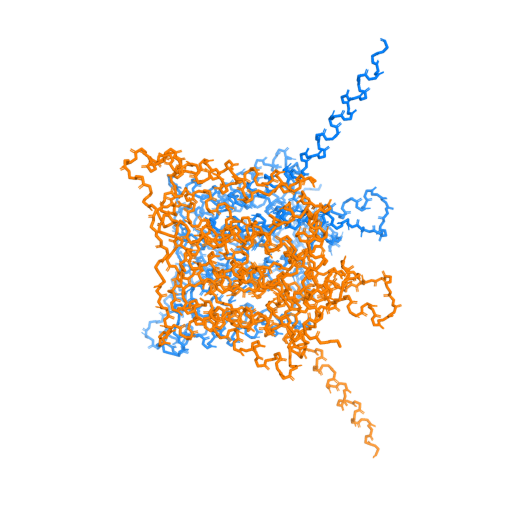562 1 83.75 115 LEU B N 1
ATOM 4123 C CA . LEU B 1 115 ? 13.531 9.469 24.188 1 83.75 115 LEU B CA 1
ATOM 4124 C C . LEU B 1 115 ? 14.555 8.914 23.188 1 83.75 115 LEU B C 1
ATOM 4126 O O . LEU B 1 115 ? 14.188 8.297 22.188 1 83.75 115 LEU B O 1
ATOM 4130 N N . GLU B 1 116 ? 15.773 9.094 23.516 1 76.81 116 GLU B N 1
ATOM 4131 C CA . GLU B 1 116 ? 16.828 8.625 22.625 1 76.81 116 GLU B CA 1
ATOM 4132 C C . GLU B 1 116 ? 16.891 7.098 22.594 1 76.81 116 GLU B C 1
ATOM 4134 O O . GLU B 1 116 ? 17.188 6.508 21.547 1 76.81 116 GLU B O 1
ATOM 4139 N N . TRP B 1 117 ? 16.641 6.535 23.719 1 77.69 117 TRP B N 1
ATOM 4140 C CA . TRP B 1 117 ? 16.625 5.074 23.781 1 77.69 117 TRP B CA 1
ATOM 4141 C C . TRP B 1 117 ? 15.562 4.508 22.844 1 77.69 117 TRP B C 1
ATOM 4143 O O . TRP B 1 117 ? 15.797 3.504 22.156 1 77.69 117 TRP B O 1
ATOM 4153 N N . PHE B 1 118 ? 14.438 5.086 22.766 1 75.94 118 PHE B N 1
ATOM 4154 C CA . PHE B 1 118 ? 13.336 4.645 21.906 1 75.94 118 PHE B CA 1
ATOM 4155 C C . PHE B 1 118 ? 13.75 4.633 20.453 1 75.94 118 PHE B C 1
ATOM 4157 O O . PHE B 1 118 ? 13.367 3.736 19.688 1 75.94 118 PHE B O 1
ATOM 4164 N N . THR B 1 119 ? 14.539 5.488 20.141 1 68.31 119 THR B N 1
ATOM 4165 C CA . THR B 1 119 ? 14.969 5.613 18.75 1 68.31 119 THR B CA 1
ATOM 4166 C C . THR B 1 119 ? 15.906 4.473 18.359 1 68.31 119 THR B C 1
ATOM 4168 O O . THR B 1 119 ? 16.016 4.117 17.188 1 68.31 119 THR B O 1
ATOM 4171 N N . ARG B 1 120 ? 16.531 3.994 19.297 1 75.5 120 ARG B N 1
ATOM 4172 C CA . ARG B 1 120 ? 17.516 2.955 19.016 1 75.5 120 ARG B CA 1
ATOM 4173 C C . ARG B 1 120 ? 16.859 1.582 18.938 1 75.5 120 ARG B C 1
ATOM 4175 O O . ARG B 1 120 ? 17.391 0.67 18.297 1 75.5 120 ARG B O 1
ATOM 4182 N N . VAL B 1 121 ? 15.734 1.527 19.453 1 82.44 121 VAL B N 1
ATOM 4183 C CA . VAL B 1 121 ? 15.133 0.204 19.594 1 82.44 121 VAL B CA 1
ATOM 4184 C C . VAL B 1 121 ? 14.219 -0.078 18.391 1 82.44 121 VAL B C 1
ATOM 4186 O O . VAL B 1 121 ? 13.969 -1.237 18.062 1 82.44 121 VAL B O 1
ATOM 4189 N N . ILE B 1 122 ? 13.703 0.886 17.719 1 87 122 ILE B N 1
ATOM 4190 C CA . ILE B 1 122 ? 12.75 0.645 16.641 1 87 122 ILE B CA 1
ATOM 4191 C C . ILE B 1 122 ? 13.469 0.758 15.289 1 87 122 ILE B C 1
ATOM 4193 O O . ILE B 1 122 ? 14 1.816 14.953 1 87 122 ILE B O 1
ATOM 4197 N N . PRO B 1 123 ? 13.469 -0.324 14.578 1 90.44 123 PRO B N 1
ATOM 4198 C CA . PRO B 1 123 ? 14.133 -0.306 13.266 1 90.44 123 PRO B CA 1
ATOM 4199 C C . PRO B 1 123 ? 13.484 0.674 12.289 1 90.44 123 PRO B C 1
ATOM 4201 O O . PRO B 1 123 ? 12.258 0.823 12.281 1 90.44 123 PRO B O 1
ATOM 4204 N N . ILE B 1 124 ? 14.219 1.276 11.43 1 89.81 124 ILE B N 1
ATOM 4205 C CA . ILE B 1 124 ? 13.805 2.312 10.492 1 89.81 124 ILE B CA 1
ATOM 4206 C C . ILE B 1 124 ? 12.766 1.747 9.523 1 89.81 124 ILE B C 1
ATOM 4208 O O . ILE B 1 124 ? 11.781 2.41 9.203 1 89.81 124 ILE B O 1
ATOM 4212 N N . PRO B 1 125 ? 12.922 0.448 9.078 1 93.81 125 PRO B N 1
ATOM 4213 C CA . PRO B 1 125 ? 11.914 -0.079 8.148 1 93.81 125 PRO B CA 1
ATOM 4214 C C . PRO B 1 125 ? 10.523 -0.135 8.766 1 93.81 125 PRO B C 1
ATOM 4216 O O . PRO B 1 125 ? 9.523 0.034 8.055 1 93.81 125 PRO B O 1
ATOM 4219 N N . VAL B 1 126 ? 10.461 -0.353 10.023 1 94 126 VAL B N 1
ATOM 4220 C CA . VAL B 1 126 ? 9.172 -0.388 10.695 1 94 126 VAL B CA 1
ATOM 4221 C C . VAL B 1 126 ? 8.57 1.017 10.75 1 94 126 VAL B C 1
ATOM 4223 O O . VAL B 1 126 ? 7.379 1.2 10.508 1 94 126 VAL B O 1
ATOM 4226 N N . VAL B 1 127 ? 9.367 2.018 11.055 1 91.94 127 VAL B N 1
ATOM 4227 C CA . VAL B 1 127 ? 8.93 3.406 11.117 1 91.94 127 VAL B CA 1
ATOM 4228 C C . VAL B 1 127 ? 8.43 3.852 9.742 1 91.94 127 VAL B C 1
ATOM 4230 O O . VAL B 1 127 ? 7.348 4.43 9.625 1 91.94 127 VAL B O 1
ATOM 4233 N N . LYS B 1 128 ? 9.227 3.576 8.742 1 93.25 128 LYS B N 1
ATOM 4234 C CA . LYS B 1 128 ? 8.82 3.93 7.383 1 93.25 128 LYS B CA 1
ATOM 4235 C C . LYS B 1 128 ? 7.574 3.16 6.961 1 93.25 128 LYS B C 1
ATOM 4237 O O . LYS B 1 128 ? 6.746 3.674 6.203 1 93.25 128 LYS B O 1
ATOM 4242 N N . GLY B 1 129 ? 7.461 1.947 7.453 1 95.88 129 GLY B N 1
ATOM 4243 C CA . GLY B 1 129 ? 6.258 1.171 7.191 1 95.88 129 GLY B CA 1
ATOM 4244 C C . GLY B 1 129 ? 5.004 1.808 7.75 1 95.88 129 GLY B C 1
ATOM 4245 O O . GLY B 1 129 ? 3.961 1.821 7.094 1 95.88 129 GLY B O 1
ATOM 4246 N N . ILE B 1 130 ? 5.102 2.279 8.93 1 93.56 130 ILE B N 1
ATOM 4247 C CA . ILE B 1 130 ? 3.965 2.955 9.539 1 93.56 130 ILE B CA 1
ATOM 4248 C C . ILE B 1 130 ? 3.617 4.211 8.75 1 93.56 130 ILE B C 1
ATOM 4250 O O . ILE B 1 130 ? 2.439 4.504 8.523 1 93.56 130 ILE B O 1
ATOM 4254 N N . GLN B 1 131 ? 4.602 4.945 8.352 1 93.75 131 GLN B N 1
ATOM 4255 C CA . GLN B 1 131 ? 4.379 6.168 7.59 1 93.75 131 GLN B CA 1
ATOM 4256 C C . GLN B 1 131 ? 3.723 5.871 6.246 1 93.75 131 GLN B C 1
ATOM 4258 O O . GLN B 1 131 ? 2.707 6.477 5.895 1 93.75 131 GLN B O 1
ATOM 4263 N N . VAL B 1 132 ? 4.305 4.922 5.508 1 96.19 132 VAL B N 1
ATOM 4264 C CA . VAL B 1 132 ? 3.754 4.547 4.211 1 96.19 132 VAL B CA 1
ATOM 4265 C C . VAL B 1 132 ? 2.346 3.984 4.387 1 96.19 132 VAL B C 1
ATOM 4267 O O . VAL B 1 132 ? 1.444 4.289 3.605 1 96.19 132 VAL B O 1
ATOM 4270 N N . GLY B 1 133 ? 2.188 3.168 5.387 1 96.5 133 GLY B N 1
ATOM 4271 C CA . GLY B 1 133 ? 0.87 2.625 5.676 1 96.5 133 GLY B CA 1
ATOM 4272 C C . GLY B 1 133 ? -0.155 3.693 6.008 1 96.5 133 GLY B C 1
ATOM 4273 O O . GLY B 1 133 ? -1.3 3.625 5.555 1 96.5 133 GLY B O 1
ATOM 4274 N N . ALA B 1 134 ? 0.24 4.633 6.809 1 93.88 134 ALA B N 1
ATOM 4275 C CA . ALA B 1 134 ? -0.639 5.754 7.137 1 93.88 134 ALA B CA 1
ATOM 4276 C C . ALA B 1 134 ? -0.997 6.555 5.891 1 93.88 134 ALA B C 1
ATOM 4278 O O . ALA B 1 134 ? -2.145 6.973 5.723 1 93.88 134 ALA B O 1
ATOM 4279 N N . GLY B 1 135 ? -0.026 6.828 5.105 1 95.62 135 GLY B N 1
ATOM 4280 C CA . GLY B 1 135 ? -0.282 7.527 3.859 1 95.62 135 GLY B CA 1
ATOM 4281 C C . GLY B 1 135 ? -1.272 6.805 2.963 1 95.62 135 GLY B C 1
ATOM 4282 O O . GLY B 1 135 ? -2.197 7.422 2.43 1 95.62 135 GLY B O 1
ATOM 4283 N N . LEU B 1 136 ? -1.076 5.539 2.793 1 96.75 136 LEU B N 1
ATOM 4284 C CA . LEU B 1 136 ? -1.982 4.746 1.967 1 96.75 136 LEU B CA 1
ATOM 4285 C C . LEU B 1 136 ? -3.385 4.723 2.568 1 96.75 136 LEU B C 1
ATOM 4287 O O . LEU B 1 136 ? -4.379 4.715 1.838 1 96.75 136 LEU B O 1
ATOM 4291 N N . SER B 1 137 ? -3.463 4.648 3.854 1 95.94 137 SER B N 1
ATOM 4292 C CA . SER B 1 137 ? -4.758 4.691 4.52 1 95.94 137 SER B CA 1
ATOM 4293 C C . SER B 1 137 ? -5.508 5.98 4.199 1 95.94 137 SER B C 1
ATOM 4295 O O . SER B 1 137 ? -6.723 5.965 3.992 1 95.94 137 SER B O 1
ATOM 4297 N N . LEU B 1 138 ? -4.77 7.062 4.184 1 94.44 138 LEU B N 1
ATOM 4298 C CA . LEU B 1 138 ? -5.375 8.344 3.83 1 94.44 138 LEU B CA 1
ATOM 4299 C C . LEU B 1 138 ? -5.879 8.328 2.391 1 94.44 138 LEU B C 1
ATOM 4301 O O . LEU B 1 138 ? -7 8.758 2.113 1 94.44 138 LEU B O 1
ATOM 4305 N N . VAL B 1 139 ? -5.094 7.82 1.528 1 96.06 139 VAL B N 1
ATOM 4306 C CA . VAL B 1 139 ? -5.465 7.738 0.12 1 96.06 139 VAL B CA 1
ATOM 4307 C C . VAL B 1 139 ? -6.711 6.867 -0.034 1 96.06 139 VAL B C 1
ATOM 4309 O O . VAL B 1 139 ? -7.641 7.227 -0.762 1 96.06 139 VAL B O 1
ATOM 4312 N N . MET B 1 140 ? -6.742 5.777 0.648 1 95.94 140 MET B N 1
ATOM 4313 C CA . MET B 1 140 ? -7.871 4.855 0.56 1 95.94 140 MET B CA 1
ATOM 4314 C C . MET B 1 140 ? -9.148 5.508 1.076 1 95.94 140 MET B C 1
ATOM 4316 O O . MET B 1 140 ? -10.219 5.352 0.481 1 95.94 140 MET B O 1
ATOM 4320 N N . ALA B 1 141 ? -9.055 6.191 2.148 1 93.5 141 ALA B N 1
ATOM 4321 C CA . ALA B 1 141 ? -10.211 6.895 2.699 1 93.5 141 ALA B CA 1
ATOM 4322 C C . ALA B 1 141 ? -10.742 7.934 1.714 1 93.5 141 ALA B C 1
ATOM 4324 O O . ALA B 1 141 ? -11.953 8.094 1.562 1 93.5 141 ALA B O 1
ATOM 4325 N N . ALA B 1 142 ? -9.82 8.648 1.115 1 94.94 142 ALA B N 1
ATOM 4326 C CA . ALA B 1 142 ? -10.203 9.648 0.122 1 94.94 142 ALA B CA 1
ATOM 4327 C C . ALA B 1 142 ? -10.883 9 -1.079 1 94.94 142 ALA B C 1
ATOM 4329 O O . ALA B 1 142 ? -11.852 9.539 -1.622 1 94.94 142 ALA B O 1
ATOM 4330 N N . CYS B 1 143 ? -10.414 7.855 -1.513 1 95.25 143 CYS B N 1
ATOM 4331 C CA . CYS B 1 143 ? -10.977 7.152 -2.658 1 95.25 143 CYS B CA 1
ATOM 4332 C C . CYS B 1 143 ? -12.391 6.672 -2.359 1 95.25 143 CYS B C 1
ATOM 4334 O O . CYS B 1 143 ? -13.242 6.637 -3.248 1 95.25 143 CYS B O 1
ATOM 4336 N N . THR B 1 144 ? -12.641 6.27 -1.168 1 92.75 144 THR B N 1
ATOM 4337 C CA . THR B 1 144 ? -13.984 5.863 -0.776 1 92.75 144 THR B CA 1
ATOM 4338 C C . THR B 1 144 ? -14.969 7.023 -0.922 1 92.75 144 THR B C 1
ATOM 4340 O O . THR B 1 144 ? -16.094 6.84 -1.381 1 92.75 144 THR B O 1
ATOM 4343 N N . THR B 1 145 ? -14.531 8.164 -0.543 1 91.12 145 THR B N 1
ATOM 4344 C CA . THR B 1 145 ? -15.336 9.367 -0.691 1 91.12 145 THR B CA 1
ATOM 4345 C C . THR B 1 145 ? -15.602 9.664 -2.164 1 91.12 145 THR B C 1
ATOM 4347 O O . THR B 1 145 ? -16.719 10.023 -2.541 1 91.12 145 THR B O 1
ATOM 4350 N N . LEU B 1 146 ? -14.609 9.492 -2.945 1 93.62 146 LEU B N 1
ATOM 4351 C CA . LEU B 1 146 ? -14.719 9.781 -4.371 1 93.62 146 LEU B CA 1
ATOM 4352 C C . LEU B 1 146 ? -15.625 8.773 -5.066 1 93.62 146 LEU B C 1
ATOM 4354 O O . LEU B 1 146 ? -16.312 9.102 -6.039 1 93.62 146 LEU B O 1
ATOM 4358 N N . HIS B 1 147 ? -15.594 7.57 -4.602 1 90.25 147 HIS B N 1
ATOM 4359 C CA . HIS B 1 147 ? -16.406 6.508 -5.188 1 90.25 147 HIS B CA 1
ATOM 4360 C C . HIS B 1 147 ? -17.891 6.812 -5.051 1 90.25 147 HIS B C 1
ATOM 4362 O O . HIS B 1 147 ? -18.688 6.426 -5.906 1 90.25 147 HIS B O 1
ATOM 4368 N N . ASN B 1 148 ? -18.281 7.508 -4.078 1 89.06 148 ASN B N 1
ATOM 4369 C CA . ASN B 1 148 ? -19.672 7.797 -3.787 1 89.06 148 ASN B CA 1
ATOM 4370 C C . ASN B 1 148 ? -20.156 9.039 -4.531 1 89.06 148 ASN B C 1
ATOM 4372 O O . ASN B 1 148 ? -21.344 9.375 -4.488 1 89.06 148 ASN B O 1
ATOM 4376 N N . LEU B 1 149 ? -19.219 9.664 -5.168 1 90.38 149 LEU B N 1
ATOM 4377 C CA . LEU B 1 149 ? -19.594 10.859 -5.918 1 90.38 149 LEU B CA 1
ATOM 4378 C C . LEU B 1 149 ? -20.109 10.484 -7.305 1 90.38 149 LEU B C 1
ATOM 4380 O O . LEU B 1 149 ? -19.703 9.461 -7.867 1 90.38 149 LEU B O 1
ATOM 4384 N N . GLY B 1 150 ? -21.016 11.289 -7.797 1 87.44 150 GLY B N 1
ATOM 4385 C CA . GLY B 1 150 ? -21.516 11.102 -9.156 1 87.44 150 GLY B CA 1
ATOM 4386 C C . GLY B 1 150 ? -20.594 11.672 -10.211 1 87.44 150 GLY B C 1
ATOM 4387 O O . GLY B 1 150 ? -19.609 12.352 -9.883 1 87.44 150 GLY B O 1
ATOM 4388 N N . TRP B 1 151 ? -20.797 11.406 -11.398 1 87.62 151 TRP B N 1
ATOM 4389 C CA . TRP B 1 151 ? -19.969 11.883 -12.484 1 87.62 151 TRP B CA 1
ATOM 4390 C C . TRP B 1 151 ? -20.234 13.359 -12.773 1 87.62 151 TRP B C 1
ATOM 4392 O O . TRP B 1 151 ? -19.312 14.18 -12.781 1 87.62 151 TRP B O 1
ATOM 4402 N N . ILE B 1 152 ? -21.391 13.664 -13 1 82.5 152 ILE B N 1
ATOM 4403 C CA . ILE B 1 152 ? -21.734 15.047 -13.289 1 82.5 152 ILE B CA 1
ATOM 4404 C C . ILE B 1 152 ? -22.891 15.484 -12.391 1 82.5 152 ILE B C 1
ATOM 4406 O O . ILE B 1 152 ? -22.891 16.609 -11.875 1 82.5 152 ILE B O 1
ATOM 4410 N N . HIS B 1 153 ? -23.828 14.648 -12.188 1 78 153 HIS B N 1
ATOM 4411 C CA . HIS B 1 153 ? -25 14.906 -11.359 1 78 153 HIS B CA 1
ATOM 4412 C C . HIS B 1 153 ? -24.875 14.219 -10 1 78 153 HIS B C 1
ATOM 4414 O O . HIS B 1 153 ? -24.141 13.242 -9.859 1 78 153 HIS B O 1
ATOM 4420 N N . PRO B 1 154 ? -25.391 14.875 -8.984 1 74.81 154 PRO B N 1
ATOM 4421 C CA . PRO B 1 154 ? -26.438 15.898 -8.898 1 74.81 154 PRO B CA 1
ATOM 4422 C C . PRO B 1 154 ? -25.875 17.312 -8.719 1 74.81 154 PRO B C 1
ATOM 4424 O O . PRO B 1 154 ? -26.594 18.297 -8.891 1 74.81 154 PRO B O 1
ATOM 4427 N N . SER B 1 155 ? -24.688 17.406 -8.273 1 79.69 155 SER B N 1
ATOM 4428 C CA . SER B 1 155 ? -24.172 18.75 -7.984 1 79.69 155 SER B CA 1
ATOM 4429 C C . SER B 1 155 ? -23.125 19.172 -9.008 1 79.69 155 SER B C 1
ATOM 4431 O O . SER B 1 155 ? -22.234 18.391 -9.352 1 79.69 155 SER B O 1
ATOM 4433 N N . TRP B 1 156 ? -23.266 20.422 -9.5 1 83.31 156 TRP B N 1
ATOM 4434 C CA . TRP B 1 156 ? -22.312 20.969 -10.461 1 83.31 156 TRP B CA 1
ATOM 4435 C C . TRP B 1 156 ? -20.969 21.25 -9.789 1 83.31 156 TRP B C 1
ATOM 4437 O O . TRP B 1 156 ? -19.922 21.312 -10.453 1 83.31 156 TRP B O 1
ATOM 4447 N N . ALA B 1 157 ? -21.062 21.375 -8.469 1 86.19 157 ALA B N 1
ATOM 4448 C CA . ALA B 1 157 ? -19.875 21.859 -7.758 1 86.19 157 ALA B CA 1
ATOM 4449 C C . ALA B 1 157 ? -19.094 20.703 -7.141 1 86.19 157 ALA B C 1
ATOM 4451 O O . ALA B 1 157 ? -17.953 20.875 -6.711 1 86.19 157 ALA B O 1
ATOM 4452 N N . ASP B 1 158 ? -19.703 19.547 -7.141 1 90.06 158 ASP B N 1
ATOM 4453 C CA . ASP B 1 158 ? -19.109 18.406 -6.445 1 90.06 158 ASP B CA 1
ATOM 4454 C C . ASP B 1 158 ? -19.344 17.109 -7.219 1 90.06 158 ASP B C 1
ATOM 4456 O O . ASP B 1 158 ? -20.328 16.406 -6.996 1 90.06 158 ASP B O 1
ATOM 4460 N N . ASN B 1 159 ? -18.406 16.844 -8.062 1 91.06 159 ASN B N 1
ATOM 4461 C CA . ASN B 1 159 ? -18.531 15.656 -8.898 1 91.06 159 ASN B CA 1
ATOM 4462 C C . ASN B 1 159 ? -17.172 15.055 -9.234 1 91.06 159 ASN B C 1
ATOM 4464 O O . ASN B 1 159 ? -16.141 15.609 -8.859 1 91.06 159 ASN B O 1
ATOM 4468 N N . ARG B 1 160 ? -17.156 13.992 -9.914 1 91.69 160 ARG B N 1
ATOM 4469 C CA . ARG B 1 160 ? -15.93 13.25 -10.203 1 91.69 160 ARG B CA 1
ATOM 4470 C C . ARG B 1 160 ? -15.055 13.992 -11.203 1 91.69 160 ARG B C 1
ATOM 4472 O O . ARG B 1 160 ? -13.828 13.859 -11.188 1 91.69 160 ARG B O 1
ATOM 4479 N N . LEU B 1 161 ? -15.641 14.789 -11.969 1 91.94 161 LEU B N 1
ATOM 4480 C CA . LEU B 1 161 ? -14.867 15.547 -12.953 1 91.94 161 LEU B CA 1
ATOM 4481 C C . LEU B 1 161 ? -13.969 16.562 -12.266 1 91.94 161 LEU B C 1
ATOM 4483 O O . LEU B 1 161 ? -12.828 16.781 -12.688 1 91.94 161 LEU B O 1
ATOM 4487 N N . TRP B 1 162 ? -14.562 17.203 -11.242 1 91.38 162 TRP B N 1
ATOM 4488 C CA . TRP B 1 162 ? -13.75 18.109 -10.43 1 91.38 162 TRP B CA 1
ATOM 4489 C C . TRP B 1 162 ? -12.57 17.359 -9.805 1 91.38 162 TRP B C 1
ATOM 4491 O O . TRP B 1 162 ? -11.445 17.875 -9.797 1 91.38 162 TRP B O 1
ATOM 4501 N N . ALA B 1 163 ? -12.906 16.172 -9.328 1 93.94 163 ALA B N 1
ATOM 4502 C CA . ALA B 1 163 ? -11.867 15.375 -8.688 1 93.94 163 ALA B CA 1
ATOM 4503 C C . ALA B 1 163 ? -10.75 15.031 -9.672 1 93.94 163 ALA B C 1
ATOM 4505 O O . ALA B 1 163 ? -9.57 15.141 -9.336 1 93.94 163 ALA B O 1
ATOM 4506 N N . ILE B 1 164 ? -11.102 14.648 -10.883 1 94.19 164 ILE B N 1
ATOM 4507 C CA . ILE B 1 164 ? -10.125 14.289 -11.906 1 94.19 164 ILE B CA 1
ATOM 4508 C C . ILE B 1 164 ? -9.297 15.516 -12.289 1 94.19 164 ILE B C 1
ATOM 4510 O O . ILE B 1 164 ? -8.07 15.438 -12.391 1 94.19 164 ILE B O 1
ATOM 4514 N N . GLY B 1 165 ? -9.984 16.625 -12.508 1 93.75 165 GLY B N 1
ATOM 4515 C CA . GLY B 1 165 ? -9.289 17.859 -12.867 1 93.75 165 GLY B CA 1
ATOM 4516 C C . GLY B 1 165 ? -8.281 18.297 -11.82 1 93.75 165 GLY B C 1
ATOM 4517 O O . GLY B 1 165 ? -7.137 18.625 -12.148 1 93.75 165 GLY B O 1
ATOM 4518 N N . VAL B 1 166 ? -8.711 18.328 -10.609 1 93 166 VAL B N 1
ATOM 4519 C CA . VAL B 1 166 ? -7.84 18.766 -9.516 1 93 166 VAL B CA 1
ATOM 4520 C C . VAL B 1 166 ? -6.711 17.75 -9.32 1 93 166 VAL B C 1
ATOM 4522 O O . VAL B 1 166 ? -5.586 18.125 -8.984 1 93 166 VAL B O 1
ATOM 4525 N N . PHE B 1 167 ? -7.016 16.5 -9.523 1 93.56 167 PHE B N 1
ATOM 4526 C CA . PHE B 1 167 ? -5.988 15.469 -9.414 1 93.56 167 PHE B CA 1
ATOM 4527 C C . PHE B 1 167 ? -4.922 15.648 -10.484 1 93.56 167 PHE B C 1
ATOM 4529 O O . PHE B 1 167 ? -3.727 15.555 -10.203 1 93.56 167 PHE B O 1
ATOM 4536 N N . VAL B 1 168 ? -5.285 15.859 -11.664 1 92.94 168 VAL B N 1
ATOM 4537 C CA . VAL B 1 168 ? -4.348 16.094 -12.758 1 92.94 168 VAL B CA 1
ATOM 4538 C C . VAL B 1 168 ? -3.518 17.344 -12.477 1 92.94 168 VAL B C 1
ATOM 4540 O O . VAL B 1 168 ? -2.309 17.359 -12.719 1 92.94 168 VAL B O 1
ATOM 4543 N N . ALA B 1 169 ? -4.141 18.359 -11.969 1 90.25 169 ALA B N 1
ATOM 4544 C CA . ALA B 1 169 ? -3.42 19.578 -11.594 1 90.25 169 ALA B CA 1
ATOM 4545 C C . ALA B 1 169 ? -2.385 19.281 -10.508 1 90.25 169 ALA B C 1
ATOM 4547 O O . ALA B 1 169 ? -1.294 19.859 -10.516 1 90.25 169 ALA B O 1
ATOM 4548 N N . LEU B 1 170 ? -2.785 18.484 -9.586 1 89.19 170 LEU B N 1
ATOM 4549 C CA . LEU B 1 170 ? -1.859 18.078 -8.539 1 89.19 170 LEU B CA 1
ATOM 4550 C C . LEU B 1 170 ? -0.626 17.406 -9.133 1 89.19 170 LEU B C 1
ATOM 4552 O O . LEU B 1 170 ? 0.504 17.734 -8.766 1 89.19 170 LEU B O 1
ATOM 4556 N N . LEU B 1 171 ? -0.844 16.469 -10.062 1 89.94 171 LEU B N 1
ATOM 4557 C CA . LEU B 1 171 ? 0.263 15.758 -10.68 1 89.94 171 LEU B CA 1
ATOM 4558 C C . LEU B 1 171 ? 1.169 16.719 -11.445 1 89.94 171 LEU B C 1
ATOM 4560 O O . LEU B 1 171 ? 2.395 16.594 -11.391 1 89.94 171 LEU B O 1
ATOM 4564 N N . LEU B 1 172 ? 0.608 17.688 -12.055 1 86.69 172 LEU B N 1
ATOM 4565 C CA . LEU B 1 172 ? 1.363 18.641 -12.859 1 86.69 172 LEU B CA 1
ATOM 4566 C C . LEU B 1 172 ? 2.164 19.594 -11.977 1 86.69 172 LEU B C 1
ATOM 4568 O O . LEU B 1 172 ? 3.287 19.969 -12.32 1 86.69 172 LEU B O 1
ATOM 4572 N N . THR B 1 173 ? 1.615 19.969 -10.891 1 82.06 173 THR B N 1
ATOM 4573 C CA . THR B 1 173 ? 2.287 20.906 -9.984 1 82.06 173 THR B CA 1
ATOM 4574 C C . THR B 1 173 ? 3.447 20.219 -9.273 1 82.06 173 THR B C 1
ATOM 4576 O O . THR B 1 173 ? 4.484 20.828 -9.023 1 82.06 173 THR B O 1
ATOM 4579 N N . ASN B 1 174 ? 3.211 18.953 -8.938 1 76.25 174 ASN B N 1
ATOM 4580 C CA . ASN B 1 174 ? 4.258 18.203 -8.242 1 76.25 174 ASN B CA 1
ATOM 4581 C C . ASN B 1 174 ? 5.453 17.938 -9.156 1 76.25 174 ASN B C 1
ATOM 4583 O O . ASN B 1 174 ? 6.562 17.688 -8.672 1 76.25 174 ASN B O 1
ATOM 4587 N N . SER B 1 175 ? 5.215 17.938 -10.375 1 72.31 175 SER B N 1
ATOM 4588 C CA . SER B 1 175 ? 6.277 17.656 -11.344 1 72.31 175 SER B CA 1
ATOM 4589 C C . SER B 1 175 ? 7.035 18.938 -11.695 1 72.31 175 SER B C 1
ATOM 4591 O O . SER B 1 175 ? 8.148 18.875 -12.227 1 72.31 175 SER B O 1
ATOM 4593 N N . ALA B 1 176 ? 6.391 20 -11.352 1 64.75 176 ALA B N 1
ATOM 4594 C CA . ALA B 1 176 ? 7.008 21.281 -11.719 1 64.75 176 ALA B CA 1
ATOM 4595 C C . ALA B 1 176 ? 8.031 21.719 -10.672 1 64.75 176 ALA B C 1
ATOM 4597 O O . ALA B 1 176 ? 7.965 21.297 -9.516 1 64.75 176 ALA B O 1
ATOM 4598 N N . ALA B 1 177 ? 9.188 22.297 -11.164 1 55.25 177 ALA B N 1
ATOM 4599 C CA . ALA B 1 177 ? 10.297 22.781 -10.344 1 55.25 177 ALA B CA 1
ATOM 4600 C C . ALA B 1 177 ? 9.789 23.75 -9.266 1 55.25 177 ALA B C 1
ATOM 4602 O O . ALA B 1 177 ? 10.367 23.828 -8.18 1 55.25 177 ALA B O 1
ATOM 4603 N N . ARG B 1 178 ? 8.781 24.562 -9.719 1 56.81 178 ARG B N 1
ATOM 4604 C CA . ARG B 1 178 ? 8.312 25.594 -8.781 1 56.81 178 ARG B CA 1
ATOM 4605 C C . ARG B 1 178 ? 7.152 25.062 -7.945 1 56.81 178 ARG B C 1
ATOM 4607 O O . ARG B 1 178 ? 6.086 24.75 -8.477 1 56.81 178 ARG B O 1
ATOM 4614 N N . ARG B 1 179 ? 7.406 24.641 -6.719 1 61.56 179 ARG B N 1
ATOM 4615 C CA . ARG B 1 179 ? 6.391 23.984 -5.902 1 61.56 179 ARG B CA 1
ATOM 4616 C C . ARG B 1 179 ? 5.344 24.984 -5.422 1 61.56 179 ARG B C 1
ATOM 4618 O O . ARG B 1 179 ? 5.676 25.953 -4.746 1 61.56 179 ARG B O 1
ATOM 4625 N N . LEU B 1 180 ? 4.242 25.266 -6.164 1 64.25 180 LEU B N 1
ATOM 4626 C CA . LEU B 1 180 ? 3.07 26.031 -5.734 1 64.25 180 LEU B CA 1
ATOM 4627 C C . LEU B 1 180 ? 2.389 25.359 -4.551 1 64.25 180 LEU B C 1
ATOM 4629 O O . LEU B 1 180 ? 2.373 24.125 -4.457 1 64.25 180 LEU B O 1
ATOM 4633 N N . PRO B 1 181 ? 2.037 26.281 -3.607 1 79.06 181 PRO B N 1
ATOM 4634 C CA . PRO B 1 181 ? 1.24 25.719 -2.514 1 79.06 181 PRO B CA 1
ATOM 4635 C C . PRO B 1 181 ? -0.094 25.141 -2.988 1 79.06 181 PRO B C 1
ATOM 4637 O O . PRO B 1 181 ? -1.145 25.75 -2.768 1 79.06 181 PRO B O 1
ATOM 4640 N N . TYR B 1 182 ? -0.108 24.062 -3.643 1 81.44 182 TYR B N 1
ATOM 4641 C CA . TYR B 1 182 ? -1.248 23.375 -4.246 1 81.44 182 TYR B CA 1
ATOM 4642 C C . TYR B 1 182 ? -2.418 23.297 -3.273 1 81.44 182 TYR B C 1
ATOM 4644 O O . TYR B 1 182 ? -3.551 23.641 -3.631 1 81.44 182 TYR B O 1
ATOM 4652 N N . ALA B 1 183 ? -2.113 23 -2.041 1 80.12 183 ALA B N 1
ATOM 4653 C CA . ALA B 1 183 ? -3.172 22.797 -1.055 1 80.12 183 ALA B CA 1
ATOM 4654 C C . ALA B 1 183 ? -3.887 24.109 -0.751 1 80.12 183 ALA B C 1
ATOM 4656 O O . ALA B 1 183 ? -5.105 24.141 -0.555 1 80.12 183 ALA B O 1
ATOM 4657 N N . LEU B 1 184 ? -3.117 25.141 -0.775 1 82.06 184 LEU B N 1
ATOM 4658 C CA . LEU B 1 184 ? -3.705 26.438 -0.501 1 82.06 184 LEU B CA 1
ATOM 4659 C C . LEU B 1 184 ? -4.621 26.875 -1.642 1 82.06 184 LEU B C 1
ATOM 4661 O O . LEU B 1 184 ? -5.711 27.406 -1.402 1 82.06 184 LEU B O 1
ATOM 4665 N N . ILE B 1 185 ? -4.191 26.656 -2.852 1 87.25 185 ILE B N 1
ATOM 4666 C CA . ILE B 1 185 ? -4.969 27.047 -4.023 1 87.25 185 ILE B CA 1
ATOM 4667 C C . ILE B 1 185 ? -6.277 26.266 -4.059 1 87.25 185 ILE B C 1
ATOM 4669 O O . ILE B 1 185 ? -7.348 26.844 -4.266 1 87.25 185 ILE B O 1
ATOM 4673 N N . VAL B 1 186 ? -6.191 25 -3.842 1 89.19 186 VAL B N 1
ATOM 4674 C CA . VAL B 1 186 ? -7.383 24.156 -3.859 1 89.19 186 VAL B CA 1
ATOM 4675 C C . VAL B 1 186 ? -8.312 24.547 -2.713 1 89.19 186 VAL B C 1
ATOM 4677 O O . VAL B 1 186 ? -9.531 24.547 -2.869 1 89.19 186 VAL B O 1
ATOM 4680 N N . PHE B 1 187 ? -7.734 24.922 -1.605 1 86.19 187 PHE B N 1
ATOM 4681 C CA . PHE B 1 187 ? -8.508 25.359 -0.451 1 86.19 187 PHE B CA 1
ATOM 4682 C C . PHE B 1 187 ? -9.289 26.641 -0.771 1 86.19 187 PHE B C 1
ATOM 4684 O O . PHE B 1 187 ? -10.477 26.734 -0.465 1 86.19 187 PHE B O 1
ATOM 4691 N N . ILE B 1 188 ? -8.617 27.516 -1.35 1 87.62 188 ILE B N 1
ATOM 4692 C CA . ILE B 1 188 ? -9.25 28.781 -1.695 1 87.62 188 ILE B CA 1
ATOM 4693 C C . ILE B 1 188 ? -10.383 28.531 -2.695 1 87.62 188 ILE B C 1
ATOM 4695 O O . ILE B 1 188 ? -11.477 29.078 -2.547 1 87.62 188 ILE B O 1
ATOM 4699 N N . ILE B 1 189 ? -10.133 27.734 -3.682 1 91.38 189 ILE B N 1
ATOM 4700 C CA . ILE B 1 189 ? -11.156 27.391 -4.664 1 91.38 189 ILE B CA 1
ATOM 4701 C C . ILE B 1 189 ? -12.352 26.734 -3.963 1 91.38 189 ILE B C 1
ATOM 4703 O O . ILE B 1 189 ? -13.5 27.062 -4.242 1 91.38 189 ILE B O 1
ATOM 4707 N N . GLY B 1 190 ? -12.086 25.812 -3.082 1 91.12 190 GLY B N 1
ATOM 4708 C CA . GLY B 1 190 ? -13.141 25.156 -2.33 1 91.12 190 GLY B CA 1
ATOM 4709 C C . GLY B 1 190 ? -13.969 26.109 -1.495 1 91.12 190 GLY B C 1
ATOM 4710 O O . GLY B 1 190 ? -15.195 25.969 -1.429 1 91.12 190 GLY B O 1
ATOM 4711 N N . ILE B 1 191 ? -13.32 27.047 -0.876 1 87.44 191 ILE B N 1
ATOM 4712 C CA . ILE B 1 191 ? -14.008 28.047 -0.053 1 87.44 191 ILE B CA 1
ATOM 4713 C C . ILE B 1 191 ? -14.906 28.906 -0.932 1 87.44 191 ILE B C 1
ATOM 4715 O O . ILE B 1 191 ? -16.047 29.219 -0.558 1 87.44 191 ILE B O 1
ATOM 4719 N N . VAL B 1 192 ? -14.367 29.297 -2.004 1 90.31 192 VAL B N 1
ATOM 4720 C CA . VAL B 1 192 ? -15.133 30.125 -2.93 1 90.31 192 VAL B CA 1
ATOM 4721 C C . VAL B 1 192 ? -16.391 29.375 -3.381 1 90.31 192 VAL B C 1
ATOM 4723 O O . VAL B 1 192 ? -17.484 29.938 -3.389 1 90.31 192 VAL B O 1
ATOM 4726 N N . ILE B 1 193 ? -16.234 28.188 -3.758 1 91.12 193 ILE B N 1
ATOM 4727 C CA . ILE B 1 193 ? -17.359 27.359 -4.199 1 91.12 193 ILE B CA 1
ATOM 4728 C C . ILE B 1 193 ? -18.359 27.203 -3.053 1 91.12 193 ILE B C 1
ATOM 4730 O O . ILE B 1 193 ? -19.578 27.281 -3.26 1 91.12 193 ILE B O 1
ATOM 4734 N N . ALA B 1 194 ? -17.859 26.969 -1.887 1 88.31 194 ALA B N 1
ATOM 4735 C CA . ALA B 1 194 ? -18.719 26.812 -0.716 1 88.31 194 ALA B CA 1
ATOM 4736 C C . ALA B 1 194 ? -19.547 28.062 -0.451 1 88.31 194 ALA B C 1
ATOM 4738 O O . ALA B 1 194 ? -20.719 27.984 -0.085 1 88.31 194 ALA B O 1
ATOM 4739 N N . ILE B 1 195 ? -18.922 29.172 -0.612 1 84.62 195 ILE B N 1
ATOM 4740 C CA . ILE B 1 195 ? -19.609 30.453 -0.407 1 84.62 195 ILE B CA 1
ATOM 4741 C C . ILE B 1 195 ? -20.688 30.641 -1.464 1 84.62 195 ILE B C 1
ATOM 4743 O O . ILE B 1 195 ? -21.812 31.047 -1.147 1 84.62 195 ILE B O 1
ATOM 4747 N N . ILE B 1 196 ? -20.328 30.359 -2.625 1 87.5 196 ILE B N 1
ATOM 4748 C CA . ILE B 1 196 ? -21.281 30.484 -3.719 1 87.5 196 ILE B CA 1
ATOM 4749 C C . ILE B 1 196 ? -22.484 29.578 -3.471 1 87.5 196 ILE B C 1
ATOM 4751 O O . ILE B 1 196 ? -23.641 29.984 -3.641 1 87.5 196 ILE B O 1
ATOM 4755 N N . ARG B 1 197 ? -22.234 28.391 -3.121 1 86.44 197 ARG B N 1
ATOM 4756 C CA . ARG B 1 197 ? -23.297 27.438 -2.838 1 86.44 197 ARG B CA 1
ATOM 4757 C C . ARG B 1 197 ? -24.172 27.906 -1.674 1 86.44 197 ARG B C 1
ATOM 4759 O O . ARG B 1 197 ? -25.375 27.703 -1.672 1 86.44 197 ARG B O 1
ATOM 4766 N N . SER B 1 198 ? -23.562 28.422 -0.678 1 82.56 198 SER B N 1
ATOM 4767 C CA . SER B 1 198 ? -24.281 28.938 0.479 1 82.56 198 SER B CA 1
ATOM 4768 C C . SER B 1 198 ? -25.172 30.125 0.094 1 82.56 198 SER B C 1
ATOM 4770 O O . SER B 1 198 ? -26.297 30.25 0.592 1 82.56 198 SER B O 1
ATOM 4772 N N . ALA B 1 199 ? -24.609 30.922 -0.664 1 82.06 199 ALA B N 1
ATOM 4773 C CA . ALA B 1 199 ? -25.375 32.094 -1.113 1 82.06 199 ALA B CA 1
ATOM 4774 C C . ALA B 1 199 ? -26.594 31.672 -1.93 1 82.06 199 ALA B C 1
ATOM 4776 O O . ALA B 1 199 ? -27.656 32.281 -1.813 1 82.06 199 ALA B O 1
ATOM 4777 N N . LEU B 1 200 ? -26.344 30.766 -2.703 1 81.94 200 LEU B N 1
ATOM 4778 C CA . LEU B 1 200 ? -27.422 30.281 -3.551 1 81.94 200 LEU B CA 1
ATOM 4779 C C . LEU B 1 200 ? -28.516 29.594 -2.719 1 81.94 200 LEU B C 1
ATOM 4781 O O . LEU B 1 200 ? -29.688 29.609 -3.086 1 81.94 200 LEU B O 1
ATOM 4785 N N . SER B 1 201 ? -28.109 28.984 -1.694 1 77.69 201 SER B N 1
ATOM 4786 C CA . SER B 1 201 ? -29.078 28.297 -0.836 1 77.69 201 SER B CA 1
ATOM 4787 C C . SER B 1 201 ? -29.672 29.25 0.197 1 77.69 201 SER B C 1
ATOM 4789 O O . SER B 1 201 ? -30.438 28.844 1.062 1 77.69 201 SER B O 1
ATOM 4791 N N . SER B 1 202 ? -29.391 30.562 0.124 1 68.38 202 SER B N 1
ATOM 4792 C CA . SER B 1 202 ? -29.938 31.641 0.946 1 68.38 202 SER B CA 1
ATOM 4793 C C . SER B 1 202 ? -29.5 31.484 2.402 1 68.38 202 SER B C 1
ATOM 4795 O O . SER B 1 202 ? -30.234 31.891 3.312 1 68.38 202 SER B O 1
ATOM 4797 N N . HIS B 1 203 ? -28.562 30.703 2.658 1 63.88 203 HIS B N 1
ATOM 4798 C CA . HIS B 1 203 ? -28.078 30.578 4.027 1 63.88 203 HIS B CA 1
ATOM 4799 C C . HIS B 1 203 ? -26.672 31.141 4.164 1 63.88 203 HIS B C 1
ATOM 4801 O O . HIS B 1 203 ? -25.688 30.484 3.807 1 63.88 203 HIS B O 1
ATOM 4807 N N . LEU B 1 204 ? -26.594 32.469 4.363 1 60.69 204 LEU B N 1
ATOM 4808 C CA . LEU B 1 204 ? -25.266 33.062 4.52 1 60.69 204 LEU B CA 1
ATOM 4809 C C . LEU B 1 204 ? -24.625 32.594 5.832 1 60.69 204 LEU B C 1
ATOM 4811 O O . LEU B 1 204 ? -25.328 32.406 6.832 1 60.69 204 LEU B O 1
ATOM 4815 N N . PRO B 1 205 ? -23.344 32.25 5.75 1 59.16 205 PRO B N 1
ATOM 4816 C CA . PRO B 1 205 ? -22.656 31.812 6.969 1 59.16 205 PRO B CA 1
ATOM 4817 C C . PRO B 1 205 ? -22.703 32.844 8.086 1 59.16 205 PRO B C 1
ATOM 4819 O O . PRO B 1 205 ? -22.578 34.031 7.828 1 59.16 205 PRO B O 1
ATOM 4822 N N . SER B 1 206 ? -23.5 32.625 9.188 1 59.88 206 SER B N 1
ATOM 4823 C CA . SER B 1 206 ? -23.531 33.531 10.336 1 59.88 206 SER B CA 1
ATOM 4824 C C . SER B 1 206 ? -22.203 33.531 11.078 1 59.88 206 SER B C 1
ATOM 4826 O O . SER B 1 206 ? -21.547 32.5 11.195 1 59.88 206 SER B O 1
ATOM 4828 N N . PHE B 1 207 ? -21.547 34.719 11.203 1 63.59 207 PHE B N 1
ATOM 4829 C CA . PHE B 1 207 ? -20.344 34.906 12.008 1 63.59 207 PHE B CA 1
ATOM 4830 C C . PHE B 1 207 ? -20.609 34.562 13.469 1 63.59 207 PHE B C 1
ATOM 4832 O O . PHE B 1 207 ? -21.469 35.188 14.109 1 63.59 207 PHE B O 1
ATOM 4839 N N . THR B 1 208 ? -20.469 33.375 13.859 1 65.44 208 THR B N 1
ATOM 4840 C CA . THR B 1 208 ? -20.625 33.031 15.266 1 65.44 208 THR B CA 1
ATOM 4841 C C . THR B 1 208 ? -19.281 32.75 15.906 1 65.44 208 THR B C 1
ATOM 4843 O O . THR B 1 208 ? -18.438 32.062 15.312 1 65.44 208 THR B O 1
ATOM 4846 N N . PHE B 1 209 ? -19.078 33.312 17.094 1 72.75 209 PHE B N 1
ATOM 4847 C CA . PHE B 1 209 ? -17.844 33.156 17.859 1 72.75 209 PHE B CA 1
ATOM 4848 C C . PHE B 1 209 ? -17.672 31.719 18.328 1 72.75 209 PHE B C 1
ATOM 4850 O O . PHE B 1 209 ? -18.641 30.984 18.438 1 72.75 209 PHE B O 1
ATOM 4857 N N . TRP B 1 210 ? -16.406 31.391 18.531 1 75.19 210 TRP B N 1
ATOM 4858 C CA . TRP B 1 210 ? -16.016 30.047 18.953 1 75.19 210 TRP B CA 1
ATOM 4859 C C . TRP B 1 210 ? -16.609 29.703 20.312 1 75.19 210 TRP B C 1
ATOM 4861 O O . TRP B 1 210 ? -16.516 30.484 21.25 1 75.19 210 TRP B O 1
ATOM 4871 N N . HIS B 1 211 ? -17.391 28.641 20.328 1 76.19 211 HIS B N 1
ATOM 4872 C CA . HIS B 1 211 ? -17.875 28.094 21.594 1 76.19 211 HIS B CA 1
ATOM 4873 C C . HIS B 1 211 ? -17.156 26.781 21.906 1 76.19 211 HIS B C 1
ATOM 4875 O O . HIS B 1 211 ? -17.484 25.734 21.328 1 76.19 211 HIS B O 1
ATOM 4881 N N . PRO B 1 212 ? -16.219 26.922 22.875 1 76.19 212 PRO B N 1
ATOM 4882 C CA . PRO B 1 212 ? -15.453 25.719 23.203 1 76.19 212 PRO B CA 1
ATOM 4883 C C . PRO B 1 212 ? -16.297 24.641 23.891 1 76.19 212 PRO B C 1
ATOM 4885 O O . PRO B 1 212 ? -17.234 24.969 24.625 1 76.19 212 PRO B O 1
ATOM 4888 N N . TYR B 1 213 ? -16.156 23.469 23.484 1 81.44 213 TYR B N 1
ATOM 4889 C CA . TYR B 1 213 ? -16.719 22.344 24.219 1 81.44 213 TYR B CA 1
ATOM 4890 C C . TYR B 1 213 ? -15.633 21.391 24.688 1 81.44 213 TYR B C 1
ATOM 4892 O O . TYR B 1 213 ? -14.562 21.312 24.078 1 81.44 213 TYR B O 1
ATOM 4900 N N . ILE B 1 214 ? -15.859 20.75 25.812 1 87.44 214 ILE B N 1
ATOM 4901 C CA . ILE B 1 214 ? -14.875 19.875 26.438 1 87.44 214 ILE B CA 1
ATOM 4902 C C . ILE B 1 214 ? -15.094 18.438 25.969 1 87.44 214 ILE B C 1
ATOM 4904 O O . ILE B 1 214 ? -16.234 17.984 25.859 1 87.44 214 ILE B O 1
ATOM 4908 N N . VAL B 1 215 ? -14.023 17.828 25.594 1 91.25 215 VAL B N 1
ATOM 4909 C CA . VAL B 1 215 ? -14.047 16.422 25.188 1 91.25 215 VAL B CA 1
ATOM 4910 C C . VAL B 1 215 ? -13.312 15.57 26.219 1 91.25 215 VAL B C 1
ATOM 4912 O O . VAL B 1 215 ? -12.117 15.758 26.453 1 91.25 215 VAL B O 1
ATOM 4915 N N . VAL B 1 216 ? -14.031 14.625 26.859 1 91.81 216 VAL B N 1
ATOM 4916 C CA . VAL B 1 216 ? -13.445 13.711 27.828 1 91.81 216 VAL B CA 1
ATOM 4917 C C . VAL B 1 216 ? -13.562 12.273 27.328 1 91.81 216 VAL B C 1
ATOM 4919 O O . VAL B 1 216 ? -14.672 11.742 27.203 1 91.81 216 VAL B O 1
ATOM 4922 N N . PRO B 1 217 ? -12.406 11.711 27.031 1 94.19 217 PRO B N 1
ATOM 4923 C CA . PRO B 1 217 ? -12.477 10.32 26.594 1 94.19 217 PRO B CA 1
ATOM 4924 C C . PRO B 1 217 ? -13.094 9.398 27.641 1 94.19 217 PRO B C 1
ATOM 4926 O O . PRO B 1 217 ? -12.844 9.562 28.844 1 94.19 217 PRO B O 1
ATOM 4929 N N . ILE B 1 218 ? -13.867 8.414 27.156 1 93.25 218 ILE B N 1
ATOM 4930 C CA . ILE B 1 218 ? -14.555 7.52 28.094 1 93.25 218 ILE B CA 1
ATOM 4931 C C . ILE B 1 218 ? -14.352 6.07 27.656 1 93.25 218 ILE B C 1
ATOM 4933 O O . ILE B 1 218 ? -14.352 5.773 26.453 1 93.25 218 ILE B O 1
ATOM 4937 N N . GLY B 1 219 ? -14.172 5.219 28.688 1 92.5 219 GLY B N 1
ATOM 4938 C CA . GLY B 1 219 ? -14.234 3.775 28.531 1 92.5 219 GLY B CA 1
ATOM 4939 C C . GLY B 1 219 ? -13.383 3.264 27.375 1 92.5 219 GLY B C 1
ATOM 4940 O O . GLY B 1 219 ? -12.164 3.459 27.359 1 92.5 219 GLY B O 1
ATOM 4941 N N . HIS B 1 220 ? -14.055 2.746 26.391 1 92.62 220 HIS B N 1
ATOM 4942 C CA . HIS B 1 220 ? -13.445 2.053 25.266 1 92.62 220 HIS B CA 1
ATOM 4943 C C . HIS B 1 220 ? -12.695 3.023 24.359 1 92.62 220 HIS B C 1
ATOM 4945 O O . HIS B 1 220 ? -11.812 2.613 23.594 1 92.62 220 HIS B O 1
ATOM 4951 N N . GLU B 1 221 ? -12.93 4.305 24.484 1 95.19 221 GLU B N 1
ATOM 4952 C CA . GLU B 1 221 ? -12.258 5.312 23.672 1 95.19 221 GLU B CA 1
ATOM 4953 C C . GLU B 1 221 ? -10.766 5.387 24 1 95.19 221 GLU B C 1
ATOM 4955 O O . GLU B 1 221 ? -9.945 5.691 23.141 1 95.19 221 GLU B O 1
ATOM 4960 N N . TRP B 1 222 ? -10.453 5.059 25.281 1 94.75 222 TRP B N 1
ATOM 4961 C CA . TRP B 1 222 ? -9.055 5.07 25.703 1 94.75 222 TRP B CA 1
ATOM 4962 C C . TRP B 1 222 ? -8.266 3.969 25 1 94.75 222 TRP B C 1
ATOM 4964 O O . TRP B 1 222 ? -7.191 4.223 24.453 1 94.75 222 TRP B O 1
ATOM 4974 N N . SER B 1 223 ? -8.828 2.814 25.016 1 94.19 223 SER B N 1
ATOM 4975 C CA . SER B 1 223 ? -8.141 1.686 24.391 1 94.19 223 SER B CA 1
ATOM 4976 C C . SER B 1 223 ? -8.07 1.85 22.875 1 94.19 223 SER B C 1
ATOM 4978 O O . SER B 1 223 ? -7.027 1.597 22.266 1 94.19 223 SER B O 1
ATOM 4980 N N . LYS B 1 224 ? -9.117 2.289 22.312 1 94.69 224 LYS B N 1
ATOM 4981 C CA . LYS B 1 224 ? -9.156 2.508 20.875 1 94.69 224 LYS B CA 1
ATOM 4982 C C . LYS B 1 224 ? -8.148 3.576 20.453 1 94.69 224 LYS B C 1
ATOM 4984 O O . LYS B 1 224 ? -7.383 3.379 19.5 1 94.69 224 LYS B O 1
ATOM 4989 N N . GLY B 1 225 ? -8.164 4.656 21.188 1 95.69 225 GLY B N 1
ATOM 4990 C CA . GLY B 1 225 ? -7.25 5.746 20.859 1 95.69 225 GLY B CA 1
ATOM 4991 C C . GLY B 1 225 ? -5.793 5.387 21.094 1 95.69 225 GLY B C 1
ATOM 4992 O O . GLY B 1 225 ? -4.957 5.594 20.203 1 95.69 225 GLY B O 1
ATOM 4993 N N . ALA B 1 226 ? -5.516 4.789 22.156 1 94.88 226 ALA B N 1
ATOM 4994 C CA . ALA B 1 226 ? -4.137 4.5 22.547 1 94.88 226 ALA B CA 1
ATOM 4995 C C . ALA B 1 226 ? -3.561 3.355 21.719 1 94.88 226 ALA B C 1
ATOM 4997 O O . ALA B 1 226 ? -2.439 3.451 21.203 1 94.88 226 ALA B O 1
ATOM 4998 N N . ILE B 1 227 ? -4.328 2.346 21.5 1 92.88 227 ILE B N 1
ATOM 4999 C CA . ILE B 1 227 ? -3.816 1.122 20.891 1 92.88 227 ILE B CA 1
ATOM 5000 C C . ILE B 1 227 ? -3.92 1.217 19.375 1 92.88 227 ILE B C 1
ATOM 5002 O O . ILE B 1 227 ? -2.938 0.995 18.672 1 92.88 227 ILE B O 1
ATOM 5006 N N . ASP B 1 228 ? -5.039 1.6 18.859 1 93.19 228 ASP B N 1
ATOM 5007 C CA . ASP B 1 228 ? -5.266 1.576 17.422 1 93.19 228 ASP B CA 1
ATOM 5008 C C . ASP B 1 228 ? -4.477 2.682 16.719 1 93.19 228 ASP B C 1
ATOM 5010 O O . ASP B 1 228 ? -4.102 2.545 15.562 1 93.19 228 ASP B O 1
ATOM 5014 N N . ALA B 1 229 ? -4.254 3.77 17.438 1 94.88 229 ALA B N 1
ATOM 5015 C CA . ALA B 1 229 ? -3.656 4.914 16.75 1 94.88 229 ALA B CA 1
ATOM 5016 C C . ALA B 1 229 ? -2.4 5.391 17.484 1 94.88 229 ALA B C 1
ATOM 5018 O O . ALA B 1 229 ? -1.37 5.645 16.859 1 94.88 229 ALA B O 1
ATOM 5019 N N . GLY B 1 230 ? -2.412 5.43 18.812 1 94.75 230 GLY B N 1
ATOM 5020 C CA . GLY B 1 230 ? -1.34 6.008 19.609 1 94.75 230 GLY B CA 1
ATOM 5021 C C . GLY B 1 230 ? -0.031 5.25 19.484 1 94.75 230 GLY B C 1
ATOM 5022 O O . GLY B 1 230 ? 1.036 5.855 19.375 1 94.75 230 GLY B O 1
ATOM 5023 N N . LEU B 1 231 ? -0.053 3.986 19.453 1 91.75 231 LEU B N 1
ATOM 5024 C CA . LEU B 1 231 ? 1.146 3.156 19.422 1 91.75 231 LEU B CA 1
ATOM 5025 C C . LEU B 1 231 ? 1.938 3.379 18.141 1 91.75 231 LEU B C 1
ATOM 5027 O O . LEU B 1 231 ? 3.172 3.381 18.156 1 91.75 231 LEU B O 1
ATOM 5031 N N . GLY B 1 232 ? 1.209 3.523 17.078 1 90.62 232 GLY B N 1
ATOM 5032 C CA . GLY B 1 232 ? 1.873 3.775 15.82 1 90.62 232 GLY B CA 1
ATOM 5033 C C . GLY B 1 232 ? 2.441 5.18 15.711 1 90.62 232 GLY B C 1
ATOM 5034 O O . GLY B 1 232 ? 3.453 5.395 15.039 1 90.62 232 GLY B O 1
ATOM 5035 N N . GLN B 1 233 ? 1.894 6.082 16.391 1 94 233 GLN B N 1
ATOM 5036 C CA . GLN B 1 233 ? 2.291 7.484 16.328 1 94 233 GLN B CA 1
ATOM 5037 C C . GLN B 1 233 ? 3.574 7.723 17.125 1 94 233 GLN B C 1
ATOM 5039 O O . GLN B 1 233 ? 4.348 8.625 16.797 1 94 233 GLN B O 1
ATOM 5044 N N . LEU B 1 234 ? 3.875 6.918 18.109 1 92.56 234 LEU B N 1
ATOM 5045 C CA . LEU B 1 234 ? 4.965 7.156 19.047 1 92.56 234 LEU B CA 1
ATOM 5046 C C . LEU B 1 234 ? 6.309 7.176 18.328 1 92.56 234 LEU B C 1
ATOM 5048 O O . LEU B 1 234 ? 7.062 8.148 18.438 1 92.56 234 LEU B O 1
ATOM 5052 N N . PRO B 1 235 ? 6.613 6.176 17.562 1 88.19 235 PRO B N 1
ATOM 5053 C CA . PRO B 1 235 ? 7.914 6.207 16.891 1 88.19 235 PRO B CA 1
ATOM 5054 C C . PRO B 1 235 ? 8.008 7.316 15.852 1 88.19 235 PRO B C 1
ATOM 5056 O O . PRO B 1 235 ? 9.078 7.906 15.672 1 88.19 235 PRO B O 1
ATOM 5059 N N . LEU B 1 236 ? 6.914 7.578 15.242 1 89.62 236 LEU B N 1
ATOM 5060 C CA . LEU B 1 236 ? 6.898 8.633 14.227 1 89.62 236 LEU B CA 1
ATOM 5061 C C . LEU B 1 236 ? 7.164 9.992 14.852 1 89.62 236 LEU B C 1
ATOM 5063 O O . LEU B 1 236 ? 7.938 10.789 14.32 1 89.62 236 LEU B O 1
ATOM 5067 N N . THR B 1 237 ? 6.496 10.258 15.898 1 93.88 237 THR B N 1
ATOM 5068 C CA . THR B 1 237 ? 6.664 11.539 16.578 1 93.88 237 THR B CA 1
ATOM 5069 C C . THR B 1 237 ? 8.055 11.648 17.188 1 93.88 237 THR B C 1
ATOM 5071 O O . THR B 1 237 ? 8.719 12.68 17.062 1 93.88 237 THR B O 1
ATOM 5074 N N . THR B 1 238 ? 8.523 10.656 17.797 1 91.69 238 THR B N 1
ATOM 5075 C CA . THR B 1 238 ? 9.828 10.695 18.438 1 91.69 238 THR B CA 1
ATOM 5076 C C . THR B 1 238 ? 10.93 10.906 17.406 1 91.69 238 THR B C 1
ATOM 5078 O O . THR B 1 238 ? 11.805 11.758 17.594 1 91.69 238 THR B O 1
ATOM 5081 N N . LEU B 1 239 ? 10.891 10.234 16.359 1 86.69 239 LEU B N 1
ATOM 5082 C CA . LEU B 1 239 ? 11.977 10.266 15.383 1 86.69 239 LEU B CA 1
ATOM 5083 C C . LEU B 1 239 ? 11.836 11.461 14.445 1 86.69 239 LEU B C 1
ATOM 5085 O O . LEU B 1 239 ? 12.781 12.234 14.266 1 86.69 239 LEU B O 1
ATOM 5089 N N . ASN B 1 240 ? 10.656 11.688 13.93 1 87.56 240 ASN B N 1
ATOM 5090 C CA . ASN B 1 240 ? 10.477 12.68 12.875 1 87.56 240 ASN B CA 1
ATOM 5091 C C . ASN B 1 240 ? 10.117 14.047 13.453 1 87.56 240 ASN B C 1
ATOM 5093 O O . ASN B 1 240 ? 10.422 15.078 12.852 1 87.56 240 ASN B O 1
ATOM 5097 N N . SER B 1 241 ? 9.469 14.07 14.594 1 93.62 241 SER B N 1
ATOM 5098 C CA . SER B 1 241 ? 8.938 15.32 15.109 1 93.62 241 SER B CA 1
ATOM 5099 C C . SER B 1 241 ? 9.812 15.875 16.234 1 93.62 241 SER B C 1
ATOM 5101 O O . SER B 1 241 ? 9.664 17.031 16.625 1 93.62 241 SER B O 1
ATOM 5103 N N . ILE B 1 242 ? 10.742 15.047 16.688 1 93.81 242 ILE B N 1
ATOM 5104 C CA . ILE B 1 242 ? 11.57 15.516 17.797 1 93.81 242 ILE B CA 1
ATOM 5105 C C . ILE B 1 242 ? 13.047 15.414 17.422 1 93.81 242 ILE B C 1
ATOM 5107 O O . ILE B 1 242 ? 13.711 16.438 17.203 1 93.81 242 ILE B O 1
ATOM 5111 N N . ILE B 1 243 ? 13.531 14.281 17.172 1 87.81 243 ILE B N 1
ATOM 5112 C CA . ILE B 1 243 ? 14.953 14.055 16.953 1 87.81 243 ILE B CA 1
ATOM 5113 C C . ILE B 1 243 ? 15.367 14.625 15.602 1 87.81 243 ILE B C 1
ATOM 5115 O O . ILE B 1 243 ? 16.344 15.383 15.508 1 87.81 243 ILE B O 1
ATOM 5119 N N . ALA B 1 244 ? 14.688 14.258 14.617 1 87.69 244 ALA B N 1
ATOM 5120 C CA . ALA B 1 244 ? 15.023 14.734 13.281 1 87.69 244 ALA B CA 1
ATOM 5121 C C . ALA B 1 244 ? 14.922 16.25 13.195 1 87.69 244 ALA B C 1
ATOM 5123 O O . ALA B 1 244 ? 15.688 16.891 12.477 1 87.69 244 ALA B O 1
ATOM 5124 N N . VAL B 1 245 ? 13.961 16.75 13.859 1 92.44 245 VAL B N 1
ATOM 5125 C CA . VAL B 1 245 ? 13.773 18.188 13.875 1 92.44 245 VAL B CA 1
ATOM 5126 C C . VAL B 1 245 ? 15.008 18.875 14.445 1 92.44 245 VAL B C 1
ATOM 5128 O O . VAL B 1 245 ? 15.492 19.859 13.891 1 92.44 245 VAL B O 1
ATOM 5131 N N . VAL B 1 246 ? 15.547 18.359 15.484 1 91.06 246 VAL B N 1
ATOM 5132 C CA . VAL B 1 246 ? 16.703 18.953 16.141 1 91.06 246 VAL B CA 1
ATOM 5133 C C . VAL B 1 246 ? 17.922 18.891 15.219 1 91.06 246 VAL B C 1
ATOM 5135 O O . VAL B 1 246 ? 18.625 19.875 15.039 1 91.06 246 VAL B O 1
ATOM 5138 N N . HIS B 1 247 ? 18.109 17.859 14.602 1 86.62 247 HIS B N 1
ATOM 5139 C CA . HIS B 1 247 ? 19.25 17.688 13.703 1 86.62 247 HIS B CA 1
ATOM 5140 C C . HIS B 1 247 ? 19.109 18.578 12.469 1 86.62 247 HIS B C 1
ATOM 5142 O O . HIS B 1 247 ? 20.078 19.188 12.023 1 86.62 247 HIS B O 1
ATOM 5148 N N . LEU B 1 248 ? 17.969 18.594 12 1 89.75 248 LEU B N 1
ATOM 5149 C CA . LEU B 1 248 ? 17.719 19.391 10.797 1 89.75 248 LEU B CA 1
ATOM 5150 C C . LEU B 1 248 ? 17.844 20.875 11.094 1 89.75 248 LEU B C 1
ATOM 5152 O O . LEU B 1 248 ? 18.375 21.625 10.273 1 89.75 248 LEU B O 1
ATOM 5156 N N . ALA B 1 249 ? 17.344 21.219 12.172 1 93 249 ALA B N 1
ATOM 5157 C CA . ALA B 1 249 ? 17.453 22.625 12.57 1 93 249 ALA B CA 1
ATOM 5158 C C . ALA B 1 249 ? 18.922 23.047 12.688 1 93 249 ALA B C 1
ATOM 5160 O O . ALA B 1 249 ? 19.281 24.141 12.273 1 93 249 ALA B O 1
ATOM 5161 N N . ALA B 1 250 ? 19.734 22.203 13.211 1 90.38 250 ALA B N 1
ATOM 5162 C CA . ALA B 1 250 ? 21.156 22.469 13.352 1 90.38 250 ALA B CA 1
ATOM 5163 C C . ALA B 1 250 ? 21.844 22.594 11.992 1 90.38 250 ALA B C 1
ATOM 5165 O O . ALA B 1 250 ? 22.75 23.391 11.812 1 90.38 250 ALA B O 1
ATOM 5166 N N . ASP B 1 251 ? 21.375 21.906 11.133 1 88.75 251 ASP B N 1
ATOM 5167 C CA . ASP B 1 251 ? 21.969 21.875 9.805 1 88.75 251 ASP B CA 1
ATOM 5168 C C . ASP B 1 251 ? 21.516 23.078 8.977 1 88.75 251 ASP B C 1
ATOM 5170 O O . ASP B 1 251 ? 22.328 23.703 8.281 1 88.75 251 ASP B O 1
ATOM 5174 N N . LEU B 1 252 ? 20.281 23.391 9.031 1 90.44 252 LEU B N 1
ATOM 5175 C CA . LEU B 1 252 ? 19.703 24.422 8.18 1 90.44 252 LEU B CA 1
ATOM 5176 C C . LEU B 1 252 ? 19.984 25.812 8.742 1 90.44 252 LEU B C 1
ATOM 5178 O O . LEU B 1 252 ? 20.109 26.781 7.992 1 90.44 252 LEU B O 1
ATOM 5182 N N . LEU B 1 253 ? 19.969 25.844 10.039 1 91.94 253 LEU B N 1
ATOM 5183 C CA . LEU B 1 253 ? 20.094 27.141 10.703 1 91.94 253 LEU B CA 1
ATOM 5184 C C . LEU B 1 253 ? 21.219 27.109 11.734 1 91.94 253 LEU B C 1
ATOM 5186 O O . LEU B 1 253 ? 20.969 27.281 12.93 1 91.94 253 LEU B O 1
ATOM 5190 N N . PRO B 1 254 ? 22.406 27.078 11.266 1 85.94 254 PRO B N 1
ATOM 5191 C CA . PRO B 1 254 ? 23.547 26.969 12.18 1 85.94 254 PRO B CA 1
ATOM 5192 C C . PRO B 1 254 ? 23.781 28.219 13.008 1 85.94 254 PRO B C 1
ATOM 5194 O O . PRO B 1 254 ? 24.406 28.156 14.07 1 85.94 254 PRO B O 1
ATOM 5197 N N . SER B 1 255 ? 23.25 29.266 12.633 1 84.75 255 SER B N 1
ATOM 5198 C CA . SER B 1 255 ? 23.5 30.531 13.312 1 84.75 255 SER B CA 1
ATOM 5199 C C . SER B 1 255 ? 22.547 30.719 14.492 1 84.75 255 SER B C 1
ATOM 5201 O O . SER B 1 255 ? 22.781 31.562 15.352 1 84.75 255 SER B O 1
ATOM 5203 N N . VAL B 1 256 ? 21.516 29.969 14.555 1 87 256 VAL B N 1
ATOM 5204 C CA . VAL B 1 256 ? 20.547 30.047 15.641 1 87 256 VAL B CA 1
ATOM 5205 C C . VAL B 1 256 ? 20.766 28.891 16.609 1 87 256 VAL B C 1
ATOM 5207 O O . VAL B 1 256 ? 21.094 27.781 16.188 1 87 256 VAL B O 1
ATOM 5210 N N . PRO B 1 257 ? 20.656 29.188 17.844 1 86.88 257 PRO B N 1
ATOM 5211 C CA . PRO B 1 257 ? 20.797 28.094 18.797 1 86.88 257 PRO B CA 1
ATOM 5212 C C . PRO B 1 257 ? 19.781 26.969 18.578 1 86.88 257 PRO B C 1
ATOM 5214 O O . PRO B 1 257 ? 18.578 27.234 18.5 1 86.88 257 PRO B O 1
ATOM 5217 N N . THR B 1 258 ? 20.297 25.766 18.469 1 89.12 258 THR B N 1
ATOM 5218 C CA . THR B 1 258 ? 19.453 24.609 18.234 1 89.12 258 THR B CA 1
ATOM 5219 C C . THR B 1 258 ? 18.734 24.188 19.516 1 89.12 258 THR B C 1
ATOM 5221 O O . THR B 1 258 ? 19.359 24.094 20.578 1 89.12 258 THR B O 1
ATOM 5224 N N . PRO B 1 259 ? 17.469 24 19.406 1 92.25 259 PRO B N 1
ATOM 5225 C CA . PRO B 1 259 ? 16.75 23.484 20.578 1 92.25 259 PRO B CA 1
ATOM 5226 C C . PRO B 1 259 ? 17.172 22.078 20.969 1 92.25 259 PRO B C 1
ATOM 5228 O O . PRO B 1 259 ? 17.672 21.328 20.125 1 92.25 259 PRO B O 1
ATOM 5231 N N . SER B 1 260 ? 17.047 21.75 22.203 1 92.19 260 SER B N 1
ATOM 5232 C CA . SER B 1 260 ? 17.391 20.406 22.672 1 92.19 260 SER B CA 1
ATOM 5233 C C . SER B 1 260 ? 16.25 19.438 22.391 1 92.19 260 SER B C 1
ATOM 5235 O O . SER B 1 260 ? 15.102 19.828 22.219 1 92.19 260 SER B O 1
ATOM 5237 N N . VAL B 1 261 ? 16.609 18.219 22.391 1 91.81 261 VAL B N 1
ATOM 5238 C CA . VAL B 1 261 ? 15.641 17.141 22.188 1 91.81 261 VAL B CA 1
ATOM 5239 C C . VAL B 1 261 ? 14.594 17.172 23.297 1 91.81 261 VAL B C 1
ATOM 5241 O O . VAL B 1 261 ? 13.398 17.016 23.031 1 91.81 261 VAL B O 1
ATOM 5244 N N . THR B 1 262 ? 14.992 17.422 24.438 1 93.75 262 THR B N 1
ATOM 5245 C CA . THR B 1 262 ? 14.102 17.469 25.594 1 93.75 262 THR B CA 1
ATOM 5246 C C . THR B 1 262 ? 13.109 18.625 25.469 1 93.75 262 THR B C 1
ATOM 5248 O O . THR B 1 262 ? 11.922 18.469 25.75 1 93.75 262 THR B O 1
ATOM 5251 N N . ALA B 1 263 ? 13.555 19.734 25.062 1 94.75 263 ALA B N 1
ATOM 5252 C CA . ALA B 1 263 ? 12.695 20.906 24.906 1 94.75 263 ALA B CA 1
ATOM 5253 C C . ALA B 1 263 ? 11.617 20.672 23.859 1 94.75 263 ALA B C 1
ATOM 5255 O O . ALA B 1 263 ? 10.461 21.047 24.047 1 94.75 263 ALA B O 1
ATOM 5256 N N . ILE B 1 264 ? 12.023 20.141 22.766 1 95.75 264 ILE B N 1
ATOM 5257 C CA . ILE B 1 264 ? 11.078 19.875 21.688 1 95.75 264 ILE B CA 1
ATOM 5258 C C . ILE B 1 264 ? 10.078 18.797 22.141 1 95.75 264 ILE B C 1
ATOM 5260 O O . ILE B 1 264 ? 8.883 18.906 21.859 1 95.75 264 ILE B O 1
ATOM 5264 N N . GLY B 1 265 ? 10.578 17.75 22.781 1 95.81 265 GLY B N 1
ATOM 5265 C CA . GLY B 1 265 ? 9.695 16.719 23.328 1 95.81 265 GLY B CA 1
ATOM 5266 C C . GLY B 1 265 ? 8.664 17.266 24.297 1 95.81 265 GLY B C 1
ATOM 5267 O O . GLY B 1 265 ? 7.496 16.891 24.25 1 95.81 265 GLY B O 1
ATOM 5268 N N . LEU B 1 266 ? 9.109 18.109 25.141 1 96.31 266 LEU B N 1
ATOM 5269 C CA . LEU B 1 266 ? 8.203 18.734 26.094 1 96.31 266 LEU B CA 1
ATOM 5270 C C . LEU B 1 266 ? 7.188 19.625 25.391 1 96.31 266 LEU B C 1
ATOM 5272 O O . LEU B 1 266 ? 6.027 19.703 25.797 1 96.31 266 LEU B O 1
ATOM 5276 N N . SER B 1 267 ? 7.668 20.328 24.438 1 97.31 267 SER B N 1
ATOM 5277 C CA . SER B 1 267 ? 6.77 21.172 23.656 1 97.31 267 SER B CA 1
ATOM 5278 C C . SER B 1 267 ? 5.629 20.359 23.047 1 97.31 267 SER B C 1
ATOM 5280 O O . SER B 1 267 ? 4.461 20.719 23.203 1 97.31 267 SER B O 1
ATOM 5282 N N . VAL B 1 268 ? 5.941 19.234 22.391 1 97.56 268 VAL B N 1
ATOM 5283 C CA . VAL B 1 268 ? 4.945 18.375 21.75 1 97.56 268 VAL B CA 1
ATOM 5284 C C . VAL B 1 268 ? 3.994 17.828 22.797 1 97.56 268 VAL B C 1
ATOM 5286 O O . VAL B 1 268 ? 2.781 17.781 22.594 1 97.56 268 VAL B O 1
ATOM 5289 N N . SER B 1 269 ? 4.551 17.422 23.906 1 97.62 269 SER B N 1
ATOM 5290 C CA . SER B 1 269 ? 3.746 16.844 24.969 1 97.62 269 SER B CA 1
ATOM 5291 C C . SER B 1 269 ? 2.777 17.859 25.547 1 97.62 269 SER B C 1
ATOM 5293 O O . SER B 1 269 ? 1.586 17.578 25.703 1 97.62 269 SER B O 1
ATOM 5295 N N . LEU B 1 270 ? 3.199 19 25.844 1 97.38 270 LEU B N 1
ATOM 5296 C CA . LEU B 1 270 ? 2.383 20.016 26.5 1 97.38 270 LEU B CA 1
ATOM 5297 C C . LEU B 1 270 ? 1.289 20.516 25.562 1 97.38 270 LEU B C 1
ATOM 5299 O O . LEU B 1 270 ? 0.171 20.797 26 1 97.38 270 LEU B O 1
ATOM 5303 N N . MET B 1 271 ? 1.611 20.703 24.328 1 97.69 271 MET B N 1
ATOM 5304 C CA . MET B 1 271 ? 0.605 21.125 23.359 1 97.69 271 MET B CA 1
ATOM 5305 C C . MET B 1 271 ? -0.593 20.172 23.375 1 97.69 271 MET B C 1
ATOM 5307 O O . MET B 1 271 ? -1.74 20.625 23.391 1 97.69 271 MET B O 1
ATOM 5311 N N . ASN B 1 272 ? -0.2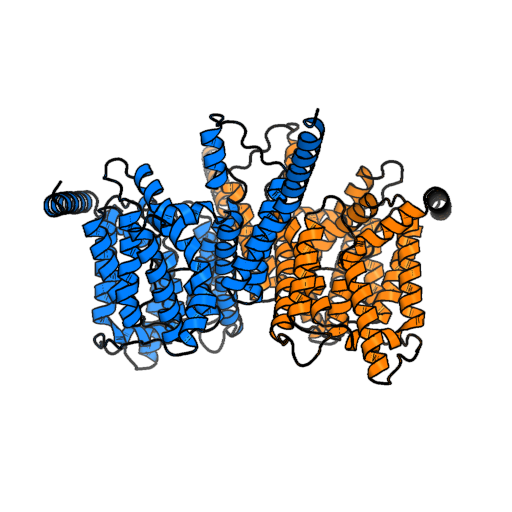9 18.859 23.438 1 97.62 272 ASN B N 1
ATOM 5312 C CA . ASN B 1 272 ? -1.356 17.875 23.312 1 97.62 272 ASN B CA 1
ATOM 5313 C C . ASN B 1 272 ? -2.037 17.625 24.656 1 97.62 272 ASN B C 1
ATOM 5315 O O . ASN B 1 272 ? -3.197 17.203 24.703 1 97.62 272 ASN B O 1
ATOM 5319 N N . LEU B 1 273 ? -1.371 17.891 25.766 1 96.06 273 LEU B N 1
ATOM 5320 C CA . LEU B 1 273 ? -2.002 17.766 27.078 1 96.06 273 LEU B CA 1
ATOM 5321 C C . LEU B 1 273 ? -2.977 18.906 27.328 1 96.06 273 LEU B C 1
ATOM 5323 O O . LEU B 1 273 ? -3.818 18.828 28.219 1 96.06 273 LEU B O 1
ATOM 5327 N N . VAL B 1 274 ? -2.99 19.906 26.516 1 95.19 274 VAL B N 1
ATOM 5328 C CA . VAL B 1 274 ? -3.877 21.047 26.672 1 95.19 274 VAL B CA 1
ATOM 5329 C C . VAL B 1 274 ? -4.918 21.062 25.562 1 95.19 274 VAL B C 1
ATOM 5331 O O . VAL B 1 274 ? -6.121 20.984 25.812 1 95.19 274 VAL B O 1
ATOM 5334 N N . GLY B 1 275 ? -4.535 21.047 24.375 1 94.5 275 GLY B N 1
ATOM 5335 C CA . GLY B 1 275 ? -5.375 21.297 23.219 1 94.5 275 GLY B CA 1
ATOM 5336 C C . GLY B 1 275 ? -6.434 20.219 23.016 1 94.5 275 GLY B C 1
ATOM 5337 O O . GLY B 1 275 ? -7.574 20.531 22.656 1 94.5 275 GLY B O 1
ATOM 5338 N N . VAL B 1 276 ? -6.148 18.953 23.219 1 94.38 276 VAL B N 1
ATOM 5339 C CA . VAL B 1 276 ? -7.016 17.844 22.828 1 94.38 276 VAL B CA 1
ATOM 5340 C C . VAL B 1 276 ? -8.266 17.828 23.703 1 94.38 276 VAL B C 1
ATOM 5342 O O . VAL B 1 276 ? -9.32 17.328 23.297 1 94.38 276 VAL B O 1
ATOM 5345 N N . TRP B 1 277 ? -8.273 18.453 24.906 1 94.44 277 TRP B N 1
ATOM 5346 C CA . TRP B 1 277 ? -9.414 18.516 25.812 1 94.44 277 TRP B CA 1
ATOM 5347 C C . TRP B 1 277 ? -10.516 19.406 25.25 1 94.44 277 TRP B C 1
ATOM 5349 O O . TRP B 1 277 ? -11.664 19.344 25.688 1 94.44 277 TRP B O 1
ATOM 5359 N N . PHE B 1 278 ? -10.148 20.141 24.25 1 94.44 278 PHE B N 1
ATOM 5360 C CA . PHE B 1 278 ? -11.109 21.078 23.672 1 94.44 278 PHE B CA 1
ATOM 5361 C C . PHE B 1 278 ? -11.477 20.672 22.25 1 94.44 278 PHE B C 1
ATOM 5363 O O . PHE B 1 278 ? -11.914 21.516 21.453 1 94.44 278 PHE B O 1
ATOM 5370 N N . GLY B 1 279 ? -11.18 19.453 21.938 1 93.62 279 GLY B N 1
ATOM 5371 C CA . GLY B 1 279 ? -11.594 18.922 20.656 1 93.62 279 GLY B CA 1
ATOM 5372 C C . GLY B 1 279 ? -10.633 19.266 19.531 1 93.62 279 GLY B C 1
ATOM 5373 O O . GLY B 1 279 ? -10.969 19.141 18.359 1 93.62 279 GLY B O 1
ATOM 5374 N N . ALA B 1 280 ? -9.453 19.719 19.891 1 95.5 280 ALA B N 1
ATOM 5375 C CA . ALA B 1 280 ? -8.445 20.047 18.875 1 95.5 280 ALA B CA 1
ATOM 5376 C C . ALA B 1 280 ? -7.727 18.781 18.406 1 95.5 280 ALA B C 1
ATOM 5378 O O . ALA B 1 280 ? -7.609 17.812 19.141 1 95.5 280 ALA B O 1
ATOM 5379 N N . MET B 1 281 ? -7.328 18.828 17.188 1 95.56 281 MET B N 1
ATOM 5380 C CA . MET B 1 281 ? -6.547 17.734 16.625 1 95.56 281 MET B CA 1
ATOM 5381 C C . MET B 1 281 ? -5.195 17.625 17.328 1 95.56 281 MET B C 1
ATOM 5383 O O . MET B 1 281 ? -4.555 18.641 17.609 1 95.56 281 MET B O 1
ATOM 5387 N N . PRO B 1 282 ? -4.762 16.328 17.672 1 97.31 282 PRO B N 1
ATOM 5388 C CA . PRO B 1 282 ? -3.398 16.172 18.188 1 97.31 282 PRO B CA 1
ATOM 5389 C C . PRO B 1 282 ? -2.34 16.688 17.219 1 97.31 282 PRO B C 1
ATOM 5391 O O . PRO B 1 282 ? -2.436 16.453 16 1 97.31 282 PRO B O 1
ATOM 5394 N N . VAL B 1 283 ? -1.352 17.359 17.766 1 97.62 283 VAL B N 1
ATOM 5395 C CA . VAL B 1 283 ? -0.389 18.031 16.906 1 97.62 283 VAL B CA 1
ATOM 5396 C C . VAL B 1 283 ? 1.032 17.688 17.328 1 97.62 283 VAL B C 1
ATOM 5398 O O . VAL B 1 283 ? 1.24 17.156 18.438 1 97.62 283 VAL B O 1
ATOM 5401 N N . CYS B 1 284 ? 1.88 17.828 16.484 1 96.62 284 CYS B N 1
ATOM 5402 C CA . CYS B 1 284 ? 3.312 17.703 16.734 1 96.62 284 CYS B CA 1
ATOM 5403 C C . CYS B 1 284 ? 4.105 18.625 15.812 1 96.62 284 CYS B C 1
ATOM 5405 O O . CYS B 1 284 ? 3.535 19.484 15.141 1 96.62 284 CYS B O 1
ATOM 5407 N N . HIS B 1 285 ? 5.371 18.688 15.969 1 96.19 285 HIS B N 1
ATOM 5408 C CA . HIS B 1 285 ? 6.238 19.359 15.008 1 96.19 285 HIS B CA 1
ATOM 5409 C C . HIS B 1 285 ? 6.531 18.469 13.805 1 96.19 285 HIS B C 1
ATOM 5411 O O . HIS B 1 285 ? 5.797 17.516 13.539 1 96.19 285 HIS B O 1
ATOM 5417 N N . GLY B 1 286 ? 7.422 18.797 13.047 1 91.38 286 GLY B N 1
ATOM 5418 C CA . GLY B 1 286 ? 7.754 17.969 11.898 1 91.38 286 GLY B CA 1
ATOM 5419 C C . GLY B 1 286 ? 8.984 18.438 11.156 1 91.38 286 GLY B C 1
ATOM 5420 O O . GLY B 1 286 ? 9.086 19.625 10.805 1 91.38 286 GLY B O 1
ATOM 5421 N N . SER B 1 287 ? 9.922 17.547 10.914 1 89.5 287 SER B N 1
ATOM 5422 C CA . SER B 1 287 ? 11.117 17.891 10.148 1 89.5 287 SER B CA 1
ATOM 5423 C C . SER B 1 287 ? 10.773 18.219 8.703 1 89.5 287 SER B C 1
ATOM 5425 O O . SER B 1 287 ? 11.391 19.094 8.094 1 89.5 287 SER B O 1
ATOM 5427 N N . GLY B 1 288 ? 9.805 17.531 8.219 1 86.88 288 GLY B N 1
ATOM 5428 C CA . GLY B 1 288 ? 9.367 17.828 6.863 1 86.88 288 GLY B CA 1
ATOM 5429 C C . GLY B 1 288 ? 8.789 19.219 6.723 1 86.88 288 GLY B C 1
ATOM 5430 O O . GLY B 1 288 ? 9.055 19.922 5.738 1 86.88 288 GLY B O 1
ATOM 5431 N N . GLY B 1 289 ? 7.973 19.562 7.66 1 90.06 289 GLY B N 1
ATOM 5432 C CA . GLY B 1 289 ? 7.434 20.906 7.656 1 90.06 289 GLY B CA 1
ATOM 5433 C C . GLY B 1 289 ? 8.5 21.984 7.793 1 90.06 289 GLY B C 1
ATOM 5434 O O . GLY B 1 289 ? 8.43 23.031 7.145 1 90.06 289 GLY B O 1
ATOM 5435 N N . LEU B 1 290 ? 9.438 21.688 8.641 1 93.06 290 LEU B N 1
ATOM 5436 C CA . LEU B 1 290 ? 10.555 22.609 8.797 1 93.06 290 LEU B CA 1
ATOM 5437 C C . LEU B 1 290 ? 11.312 22.781 7.48 1 93.06 290 LEU B C 1
ATOM 5439 O O . LEU B 1 290 ? 11.609 23.906 7.062 1 93.06 290 LEU B O 1
ATOM 5443 N N . ALA B 1 291 ? 11.617 21.734 6.875 1 88.88 291 ALA B N 1
ATOM 5444 C CA . ALA B 1 291 ? 12.312 21.766 5.59 1 88.88 291 ALA B CA 1
ATOM 5445 C C . ALA B 1 291 ? 11.492 22.5 4.539 1 88.88 291 ALA B C 1
ATOM 5447 O O . ALA B 1 291 ? 12.039 23.25 3.725 1 88.88 291 ALA B O 1
ATOM 5448 N N . ALA B 1 292 ? 10.219 22.234 4.59 1 87.62 292 ALA B N 1
ATOM 5449 C CA . ALA B 1 292 ? 9.336 22.875 3.615 1 87.62 292 ALA B CA 1
ATOM 5450 C C . ALA B 1 292 ? 9.289 24.391 3.83 1 87.62 292 ALA B C 1
ATOM 5452 O O . ALA B 1 292 ? 9.383 25.156 2.873 1 87.62 292 ALA B O 1
ATOM 5453 N N . GLN B 1 293 ? 9.055 24.797 5.02 1 91.75 293 GLN B N 1
ATOM 5454 C CA . GLN B 1 293 ? 9.023 26.219 5.312 1 91.75 293 GLN B CA 1
ATOM 5455 C C . GLN B 1 293 ? 10.352 26.891 4.953 1 91.75 293 GLN B C 1
ATOM 5457 O O . GLN B 1 293 ? 10.367 28 4.406 1 91.75 293 GLN B O 1
ATOM 5462 N N . TYR B 1 294 ? 11.453 26.25 5.254 1 91.06 294 TYR B N 1
ATOM 5463 C CA . TYR B 1 294 ? 12.773 26.766 4.914 1 91.06 294 TYR B CA 1
ATOM 5464 C C . TYR B 1 294 ? 12.938 26.891 3.404 1 91.06 294 TYR B C 1
ATOM 5466 O O . TYR B 1 294 ? 13.477 27.875 2.912 1 91.06 294 TYR B O 1
ATOM 5474 N N . ARG B 1 295 ? 12.531 25.938 2.773 1 86.69 295 ARG B N 1
ATOM 5475 C CA . ARG B 1 295 ? 12.641 25.922 1.317 1 86.69 295 ARG B CA 1
ATOM 5476 C C . ARG B 1 295 ? 11.859 27.078 0.693 1 86.69 295 ARG B C 1
ATOM 5478 O O . ARG B 1 295 ? 12.273 27.641 -0.323 1 86.69 295 ARG B O 1
ATOM 5485 N N . PHE B 1 296 ? 10.773 27.406 1.298 1 88.25 296 PHE B N 1
ATOM 5486 C CA . PHE B 1 296 ? 9.922 28.469 0.766 1 88.25 296 PHE B CA 1
ATOM 5487 C C . PHE B 1 296 ? 10.383 29.828 1.266 1 88.25 296 PHE B C 1
ATOM 5489 O O . PHE B 1 296 ? 9.742 30.844 0.997 1 88.25 296 PHE B O 1
ATOM 5496 N N . GLY B 1 297 ? 11.453 29.828 2.131 1 89.12 297 GLY B N 1
ATOM 5497 C CA . GLY B 1 297 ? 12.102 31.109 2.4 1 89.12 297 GLY B CA 1
ATOM 5498 C C . GLY B 1 297 ? 12.109 31.469 3.871 1 89.12 297 GLY B C 1
ATOM 5499 O O . GLY B 1 297 ? 12.766 32.438 4.273 1 89.12 297 GLY B O 1
ATOM 5500 N N . ALA B 1 298 ? 11.461 30.688 4.672 1 93.88 298 ALA B N 1
ATOM 5501 C CA . ALA B 1 298 ? 11.43 31 6.098 1 93.88 298 ALA B CA 1
ATOM 5502 C C . ALA B 1 298 ? 12.805 30.812 6.73 1 93.88 298 ALA B C 1
ATOM 5504 O O . ALA B 1 298 ? 13.523 29.859 6.391 1 93.88 298 ALA B O 1
ATOM 5505 N N . ARG B 1 299 ? 13.125 31.766 7.582 1 93.94 299 ARG B N 1
ATOM 5506 C CA . ARG B 1 299 ? 14.438 31.672 8.219 1 93.94 299 ARG B CA 1
ATOM 5507 C C . ARG B 1 299 ? 14.328 31.891 9.727 1 93.94 299 ARG B C 1
ATOM 5509 O O . ARG B 1 299 ? 15.281 31.641 10.469 1 93.94 299 ARG B O 1
ATOM 5516 N N . SER B 1 300 ? 13.195 32.281 10.18 1 94.5 300 SER B N 1
ATOM 5517 C CA . SER B 1 300 ? 13.023 32.562 11.602 1 94.5 300 SER B CA 1
ATOM 5518 C C . SER B 1 300 ? 11.656 32.125 12.102 1 94.5 300 SER B C 1
ATOM 5520 O O . SER B 1 300 ? 10.836 31.625 11.328 1 94.5 300 SER B O 1
ATOM 5522 N N . GLY B 1 301 ? 11.484 32.281 13.406 1 95.62 301 GLY B N 1
ATOM 5523 C CA . GLY B 1 301 ? 10.211 31.938 14.008 1 95.62 301 GLY B CA 1
ATOM 5524 C C . GLY B 1 301 ? 9.086 32.875 13.617 1 95.62 301 GLY B C 1
ATOM 5525 O O . GLY B 1 301 ? 7.91 32.594 13.836 1 95.62 301 GLY B O 1
ATOM 5526 N N . ALA B 1 302 ? 9.391 33.938 12.977 1 95.62 302 ALA B N 1
ATOM 5527 C CA . ALA B 1 302 ? 8.383 34.906 12.57 1 95.62 302 ALA B CA 1
ATOM 5528 C C . ALA B 1 302 ? 7.402 34.312 11.578 1 95.62 302 ALA B C 1
ATOM 5530 O O . ALA B 1 302 ? 6.215 34.656 11.57 1 95.62 302 ALA B O 1
ATOM 5531 N N . SER B 1 303 ? 7.883 33.469 10.758 1 94.94 303 SER B N 1
ATOM 5532 C CA . SER B 1 303 ? 7.023 32.781 9.789 1 94.94 303 SER B CA 1
ATOM 5533 C C . SER B 1 303 ? 5.934 31.984 10.484 1 94.94 303 SER B C 1
ATOM 5535 O O . SER B 1 303 ? 4.762 32.062 10.117 1 94.94 303 SER B O 1
ATOM 5537 N N . VAL B 1 304 ? 6.316 31.266 11.477 1 95.44 304 VAL B N 1
ATOM 5538 C CA . VAL B 1 304 ? 5.391 30.406 12.203 1 95.44 304 VAL B CA 1
ATOM 5539 C C . VAL B 1 304 ? 4.441 31.25 13.047 1 95.44 304 VAL B C 1
ATOM 5541 O O . VAL B 1 304 ? 3.275 30.891 13.227 1 95.44 304 VAL B O 1
ATOM 5544 N N . VAL B 1 305 ? 4.941 32.312 13.57 1 96.38 305 VAL B N 1
ATOM 5545 C CA . VAL B 1 305 ? 4.098 33.219 14.336 1 96.38 305 VAL B CA 1
ATOM 5546 C C . VAL B 1 305 ? 3.029 33.812 13.422 1 96.38 305 VAL B C 1
ATOM 5548 O O . VAL B 1 305 ? 1.859 33.906 13.805 1 96.38 305 VAL B O 1
ATOM 5551 N N . PHE B 1 306 ? 3.428 34.25 12.297 1 95.12 306 PHE B N 1
ATOM 5552 C CA . PHE B 1 306 ? 2.486 34.812 11.328 1 95.12 306 PHE B CA 1
ATOM 5553 C C . PHE B 1 306 ? 1.4 33.781 11 1 95.12 306 PHE B C 1
ATOM 5555 O O . PHE B 1 306 ? 0.212 34.125 11 1 95.12 306 PHE B O 1
ATOM 5562 N N . LEU B 1 307 ? 1.811 32.594 10.688 1 94.62 307 LEU B N 1
ATOM 5563 C CA . LEU B 1 307 ? 0.871 31.531 10.406 1 94.62 307 LEU B CA 1
ATOM 5564 C C . LEU B 1 307 ? -0.077 31.312 11.578 1 94.62 307 LEU B C 1
ATOM 5566 O O . LEU B 1 307 ? -1.278 31.109 11.383 1 94.62 307 LEU B O 1
ATOM 5570 N N . GLY B 1 308 ? 0.486 31.312 12.766 1 96.5 308 GLY B N 1
ATOM 5571 C CA . GLY B 1 308 ? -0.317 31.141 13.969 1 96.5 308 GLY B CA 1
ATOM 5572 C C . GLY B 1 308 ? -1.367 32.219 14.141 1 96.5 308 GLY B C 1
ATOM 5573 O O . GLY B 1 308 ? -2.51 31.938 14.5 1 96.5 308 GLY B O 1
ATOM 5574 N N . VAL B 1 309 ? -1 33.406 13.852 1 95.75 309 VAL B N 1
ATOM 5575 C CA . VAL B 1 309 ? -1.928 34.531 13.969 1 95.75 309 VAL B CA 1
ATOM 5576 C C . VAL B 1 309 ? -3.062 34.344 12.961 1 95.75 309 VAL B C 1
ATOM 5578 O O . VAL B 1 309 ? -4.23 34.594 13.281 1 95.75 309 VAL B O 1
ATOM 5581 N N . CYS B 1 310 ? -2.719 33.969 11.812 1 92.44 310 CYS B N 1
ATOM 5582 C CA . CYS B 1 310 ? -3.732 33.75 10.789 1 92.44 310 CYS B CA 1
ATOM 5583 C C . CYS B 1 310 ? -4.707 32.656 11.227 1 92.44 310 CYS B C 1
ATOM 5585 O O . CYS B 1 310 ? -5.918 32.812 11.07 1 92.44 310 CYS B O 1
ATOM 5587 N N . LYS B 1 311 ? -4.195 31.594 11.742 1 93.06 311 LYS B N 1
ATOM 5588 C CA . LYS B 1 311 ? -5.031 30.5 12.219 1 93.06 311 LYS B CA 1
ATOM 5589 C C . LYS B 1 311 ? -5.945 30.953 13.352 1 93.06 311 LYS B C 1
ATOM 5591 O O . LYS B 1 311 ? -7.121 30.578 13.398 1 93.06 311 LYS B O 1
ATOM 5596 N N . LEU B 1 312 ? -5.367 31.703 14.242 1 93.56 312 LEU B N 1
ATOM 5597 C CA . LEU B 1 312 ? -6.129 32.188 15.383 1 93.56 312 LEU B CA 1
ATOM 5598 C C . LEU B 1 312 ? -7.281 33.094 14.93 1 93.56 312 LEU B C 1
ATOM 5600 O O . LEU B 1 312 ? -8.398 32.969 15.445 1 93.56 312 LEU B O 1
ATOM 5604 N N . ILE B 1 313 ? -7.023 33.938 14.016 1 90.31 313 ILE B N 1
ATOM 5605 C CA . ILE B 1 313 ? -8.047 34.844 13.5 1 90.31 313 ILE B CA 1
ATOM 5606 C C . ILE B 1 313 ? -9.148 34.031 12.82 1 90.31 313 ILE B C 1
ATOM 5608 O O . ILE B 1 313 ? -10.336 34.281 13.047 1 90.31 313 ILE B O 1
ATOM 5612 N N . LEU B 1 314 ? -8.75 33.094 12.07 1 86.5 314 LEU B N 1
ATOM 5613 C CA . LEU B 1 314 ? -9.719 32.25 11.375 1 86.5 314 LEU B CA 1
ATOM 5614 C C . LEU B 1 314 ? -10.57 31.453 12.359 1 86.5 314 LEU B C 1
ATOM 5616 O O . LEU B 1 314 ? -11.781 31.328 12.18 1 86.5 314 LEU B O 1
ATOM 5620 N N . GLY B 1 315 ? -9.961 30.906 13.367 1 88.25 315 GLY B N 1
ATOM 5621 C CA . GLY B 1 315 ? -10.672 30.125 14.359 1 88.25 315 GLY B CA 1
ATOM 5622 C C . GLY B 1 315 ? -11.586 30.953 15.242 1 88.25 315 GLY B C 1
ATOM 5623 O O . GLY B 1 315 ? -12.719 30.547 15.523 1 88.25 315 GLY B O 1
ATOM 5624 N N . LEU B 1 316 ? -11.117 32.062 15.695 1 87.12 316 LEU B N 1
ATOM 5625 C CA . LEU B 1 316 ? -11.859 32.906 16.625 1 87.12 316 LEU B CA 1
ATOM 5626 C C . LEU B 1 316 ? -12.984 33.656 15.906 1 87.12 316 LEU B C 1
ATOM 5628 O O . LEU B 1 316 ? -14.094 33.75 16.438 1 87.12 316 LEU B O 1
ATOM 5632 N N . VAL B 1 317 ? -12.742 34.125 14.711 1 81.56 317 VAL B N 1
ATOM 5633 C CA . VAL B 1 317 ? -13.688 35 14.016 1 81.56 317 VAL B CA 1
ATOM 5634 C C . VAL B 1 317 ? -14.719 34.156 13.266 1 81.56 317 VAL B C 1
ATOM 5636 O O . VAL B 1 317 ? -15.898 34.5 13.227 1 81.56 317 VAL B O 1
ATOM 5639 N N . PHE B 1 318 ? -14.312 33 12.805 1 77.94 318 PHE B N 1
ATOM 5640 C CA . PHE B 1 318 ? -15.211 32.25 11.938 1 77.94 318 PHE B CA 1
ATOM 5641 C C . PHE B 1 318 ? -15.625 30.938 12.609 1 77.94 318 PHE B C 1
ATOM 5643 O O . PHE B 1 318 ? -16.266 30.094 11.977 1 77.94 318 PHE B O 1
ATOM 5650 N N . GLY B 1 319 ? -15.367 30.703 13.727 1 72.12 319 GLY B N 1
ATOM 5651 C CA . GLY B 1 319 ? -15.562 29.453 14.445 1 72.12 319 GLY B CA 1
ATOM 5652 C C . GLY B 1 319 ? -16.812 28.703 14.016 1 72.12 319 GLY B C 1
ATOM 5653 O O . GLY B 1 319 ? -16.719 27.609 13.461 1 72.12 319 GLY B O 1
ATOM 5654 N N . GLU B 1 320 ? -17.969 29.109 14.055 1 69.06 320 GLU B N 1
ATOM 5655 C CA . GLU B 1 320 ? -19.219 28.469 13.656 1 69.06 320 GLU B CA 1
ATOM 5656 C C . GLU B 1 320 ? -19.375 28.484 12.141 1 69.06 320 GLU B C 1
ATOM 5658 O O . GLU B 1 320 ? -19.906 27.531 11.562 1 69.06 320 GLU B O 1
ATOM 5663 N N . SER B 1 321 ? -18.922 29.531 11.602 1 75.56 321 SER B N 1
ATOM 5664 C CA . SER B 1 321 ? -19 29.641 10.148 1 75.56 321 SER B CA 1
ATOM 5665 C C . SER B 1 321 ? -18.125 28.578 9.477 1 75.56 321 SER B C 1
ATOM 5667 O O . SER B 1 321 ? -18.375 28.203 8.336 1 75.56 321 SER B O 1
ATOM 5669 N N . LEU B 1 322 ? -17.172 28.203 10.219 1 79.56 322 LEU B N 1
ATOM 5670 C CA . LEU B 1 322 ? -16.266 27.203 9.672 1 79.56 322 LEU B CA 1
ATOM 5671 C C . LEU B 1 322 ? -16.969 25.875 9.5 1 79.56 322 LEU B C 1
ATOM 5673 O O . LEU B 1 322 ? -16.688 25.125 8.547 1 79.56 322 LEU B O 1
ATOM 5677 N N . VAL B 1 323 ? -17.891 25.625 10.344 1 76.69 323 VAL B N 1
ATOM 5678 C CA . VAL B 1 323 ? -18.672 24.391 10.258 1 76.69 323 VAL B CA 1
ATOM 5679 C C . VAL B 1 323 ? -19.547 24.422 9.016 1 76.69 323 VAL B C 1
ATOM 5681 O O . VAL B 1 323 ? -19.656 23.422 8.297 1 76.69 323 VAL B O 1
ATOM 5684 N N . ASP B 1 324 ? -20.156 25.547 8.766 1 77.19 324 ASP B N 1
ATOM 5685 C CA . ASP B 1 324 ? -21.031 25.688 7.602 1 77.19 324 ASP B CA 1
ATOM 5686 C C . ASP B 1 324 ? -20.219 25.562 6.309 1 77.19 324 ASP B C 1
ATOM 5688 O O . ASP B 1 324 ? -20.688 24.969 5.34 1 77.19 324 ASP B O 1
ATOM 5692 N N . ILE B 1 325 ? -19.141 26.188 6.375 1 77.75 325 ILE B N 1
ATOM 5693 C CA . ILE B 1 325 ? -18.266 26.125 5.211 1 77.75 325 ILE B CA 1
ATOM 5694 C C . ILE B 1 325 ? -17.812 24.688 4.969 1 77.75 325 ILE B C 1
ATOM 5696 O O . ILE B 1 325 ? -17.734 24.25 3.824 1 77.75 325 ILE B O 1
ATOM 5700 N N . LEU B 1 326 ? -17.594 24.016 6.012 1 81.81 326 LEU B N 1
ATOM 5701 C CA . LEU B 1 326 ? -17.125 22.625 5.926 1 81.81 326 LEU B CA 1
ATOM 5702 C C . LEU B 1 326 ? -18.188 21.734 5.305 1 81.81 326 LEU B C 1
ATOM 5704 O O . LEU B 1 326 ? -17.875 20.859 4.5 1 81.81 326 LEU B O 1
ATOM 5708 N N . HIS B 1 327 ? -19.422 22.031 5.598 1 82.5 327 HIS B N 1
ATOM 5709 C CA . HIS B 1 327 ? -20.516 21.219 5.098 1 82.5 327 HIS B CA 1
ATOM 5710 C C . HIS B 1 327 ? -20.766 21.469 3.613 1 82.5 327 HIS B C 1
ATOM 5712 O O . HIS B 1 327 ? -21.266 20.594 2.904 1 82.5 327 HIS B O 1
ATOM 5718 N N . ARG B 1 328 ? -20.344 22.625 3.211 1 86.75 328 ARG B N 1
ATOM 5719 C CA . ARG B 1 328 ? -20.609 22.984 1.821 1 86.75 328 ARG B CA 1
ATOM 5720 C C . ARG B 1 328 ? -19.344 22.875 0.976 1 86.75 328 ARG B C 1
ATOM 5722 O O . ARG B 1 328 ? -19.375 23.094 -0.235 1 86.75 328 ARG B O 1
ATOM 5729 N N . PHE B 1 329 ? -18.312 22.516 1.624 1 89.81 329 PHE B N 1
ATOM 5730 C CA . PHE B 1 329 ? -17.062 22.328 0.918 1 89.81 329 PHE B CA 1
ATOM 5731 C C . PHE B 1 329 ? -17.141 21.125 -0.024 1 89.81 329 PHE B C 1
ATOM 5733 O O . PHE B 1 329 ? -17.609 20.062 0.367 1 89.81 329 PHE B O 1
ATOM 5740 N N . PRO B 1 330 ? -16.781 21.297 -1.289 1 91.88 330 PRO B N 1
ATOM 5741 C CA . PRO B 1 330 ? -16.859 20.172 -2.225 1 91.88 330 PRO B CA 1
ATOM 5742 C C . PRO B 1 330 ? -16.031 18.969 -1.771 1 91.88 330 PRO B C 1
ATOM 5744 O O . PRO B 1 330 ? -14.82 19.094 -1.572 1 91.88 330 PRO B O 1
ATOM 5747 N N . LYS B 1 331 ? -16.672 17.844 -1.699 1 93 331 LYS B N 1
ATOM 5748 C CA . LYS B 1 331 ? -16.016 16.609 -1.262 1 93 331 LYS B CA 1
ATOM 5749 C C . LYS B 1 331 ? -14.945 16.188 -2.256 1 93 331 LYS B C 1
ATOM 5751 O O . LYS B 1 331 ? -13.93 15.602 -1.867 1 93 331 LYS B O 1
ATOM 5756 N N . ALA B 1 332 ? -15.156 16.484 -3.471 1 94.56 332 ALA B N 1
ATOM 5757 C CA . ALA B 1 332 ? -14.188 16.156 -4.508 1 94.56 332 ALA B CA 1
ATOM 5758 C C . ALA B 1 332 ? -12.844 16.828 -4.238 1 94.56 332 ALA B C 1
ATOM 5760 O O . ALA B 1 332 ? -11.789 16.188 -4.324 1 94.56 332 ALA B O 1
ATOM 5761 N N . LEU B 1 333 ? -12.922 18.078 -3.922 1 93.56 333 LEU B N 1
ATOM 5762 C CA . LEU B 1 333 ? -11.703 18.828 -3.646 1 93.56 333 LEU B CA 1
ATOM 5763 C C . LEU B 1 333 ? -11.047 18.359 -2.357 1 93.56 333 LEU B C 1
ATOM 5765 O O . LEU B 1 333 ? -9.82 18.203 -2.297 1 93.56 333 LEU B O 1
ATOM 5769 N N . LEU B 1 334 ? -11.875 18.094 -1.426 1 91.56 334 LEU B N 1
ATOM 5770 C CA . LEU B 1 334 ? -11.375 17.609 -0.143 1 91.56 334 LEU B CA 1
ATOM 5771 C C . LEU B 1 334 ? -10.664 16.281 -0.306 1 91.56 334 LEU B C 1
ATOM 5773 O O . LEU B 1 334 ? -9.578 16.078 0.237 1 91.56 334 LEU B O 1
ATOM 5777 N N . ALA B 1 335 ? -11.258 15.422 -1.023 1 94.5 335 ALA B N 1
ATOM 5778 C CA . ALA B 1 335 ? -10.703 14.086 -1.216 1 94.5 335 ALA B CA 1
ATOM 5779 C C . ALA B 1 335 ? -9.352 14.156 -1.917 1 94.5 335 ALA B C 1
ATOM 5781 O O . ALA B 1 335 ? -8.406 13.453 -1.534 1 94.5 335 ALA B O 1
ATOM 5782 N N . VAL B 1 336 ? -9.211 14.969 -2.91 1 94.38 336 VAL B N 1
ATOM 5783 C CA . VAL B 1 336 ? -7.953 15.062 -3.645 1 94.38 336 VAL B CA 1
ATOM 5784 C C . VAL B 1 336 ? -6.875 15.672 -2.75 1 94.38 336 VAL B C 1
ATOM 5786 O O . VAL B 1 336 ? -5.707 15.281 -2.824 1 94.38 336 VAL B O 1
ATOM 5789 N N . MET B 1 337 ? -7.258 16.578 -1.937 1 92.31 337 MET B N 1
ATOM 5790 C CA . MET B 1 337 ? -6.301 17.156 -0.994 1 92.31 337 MET B CA 1
ATOM 5791 C C . MET B 1 337 ? -5.809 16.094 -0.016 1 92.31 337 MET B C 1
ATOM 5793 O O . MET B 1 337 ? -4.625 16.062 0.326 1 92.31 337 MET B O 1
ATOM 5797 N N . VAL B 1 338 ? -6.684 15.273 0.398 1 92.56 338 VAL B N 1
ATOM 5798 C CA . VAL B 1 338 ? -6.316 14.203 1.314 1 92.56 338 VAL B CA 1
ATOM 5799 C C . VAL B 1 338 ? -5.395 13.211 0.607 1 92.56 338 VAL B C 1
ATOM 5801 O O . VAL B 1 338 ? -4.453 12.695 1.21 1 92.56 338 VAL B O 1
ATOM 5804 N N . ILE B 1 339 ? -5.633 12.906 -0.637 1 94.69 339 ILE B N 1
ATOM 5805 C CA . ILE B 1 339 ? -4.746 12.062 -1.435 1 94.69 339 ILE B CA 1
ATOM 5806 C C . ILE B 1 339 ? -3.352 12.688 -1.48 1 94.69 339 ILE B C 1
ATOM 5808 O O . ILE B 1 339 ? -2.348 11.992 -1.311 1 94.69 339 ILE B O 1
ATOM 5812 N N . ALA B 1 340 ? -3.33 14.008 -1.713 1 91.38 340 ALA B N 1
ATOM 5813 C CA . ALA B 1 340 ? -2.049 14.703 -1.767 1 91.38 340 ALA B CA 1
ATOM 5814 C C . ALA B 1 340 ? -1.289 14.562 -0.451 1 91.38 340 ALA B C 1
ATOM 5816 O O . ALA B 1 340 ? -0.08 14.32 -0.448 1 91.38 340 ALA B O 1
ATOM 5817 N N . ALA B 1 341 ? -1.969 14.734 0.627 1 90.38 341 ALA B N 1
ATOM 5818 C CA . ALA B 1 341 ? -1.351 14.578 1.941 1 90.38 341 ALA B CA 1
ATOM 5819 C C . ALA B 1 341 ? -0.844 13.156 2.146 1 90.38 341 ALA B C 1
ATOM 5821 O O . ALA B 1 341 ? 0.228 12.945 2.719 1 90.38 341 ALA B O 1
ATOM 5822 N N . GLY B 1 342 ? -1.643 12.203 1.753 1 93.12 342 GLY B N 1
ATOM 5823 C CA . GLY B 1 342 ? -1.229 10.812 1.846 1 93.12 342 GLY B CA 1
ATOM 5824 C C . GLY B 1 342 ? 0.008 10.5 1.026 1 93.12 342 GLY B C 1
ATOM 5825 O O . GLY B 1 342 ? 0.898 9.781 1.485 1 93.12 342 GLY B O 1
ATOM 5826 N N . LEU B 1 343 ? 0.092 11.039 -0.149 1 91.69 343 LEU B N 1
ATOM 5827 C CA . LEU B 1 343 ? 1.228 10.797 -1.033 1 91.69 343 LEU B CA 1
ATOM 5828 C C . LEU B 1 343 ? 2.5 11.414 -0.462 1 91.69 343 LEU B C 1
ATOM 5830 O O . LEU B 1 343 ? 3.594 10.883 -0.655 1 91.69 343 LEU B O 1
ATOM 5834 N N . GLU B 1 344 ? 2.352 12.492 0.214 1 87.81 344 GLU B N 1
ATOM 5835 C CA . GLU B 1 344 ? 3.506 13.086 0.886 1 87.81 344 GLU B CA 1
ATOM 5836 C C . GLU B 1 344 ? 4.07 12.141 1.944 1 87.81 344 GLU B C 1
ATOM 5838 O O . GLU B 1 344 ? 5.285 12.031 2.104 1 87.81 344 GLU B O 1
ATOM 5843 N N . LEU B 1 345 ? 3.188 11.469 2.602 1 88.94 345 LEU B N 1
ATOM 5844 C CA . LEU B 1 345 ? 3.602 10.531 3.637 1 88.94 345 LEU B CA 1
ATOM 5845 C C . LEU B 1 345 ? 4.242 9.289 3.02 1 88.94 345 LEU B C 1
ATOM 5847 O O . LEU B 1 345 ? 5.211 8.75 3.564 1 88.94 345 LEU B O 1
ATOM 5851 N N . VAL B 1 346 ? 3.727 8.852 1.924 1 94.19 346 VAL B N 1
ATOM 5852 C CA . VAL B 1 346 ? 4.211 7.645 1.273 1 94.19 346 VAL B CA 1
ATOM 5853 C C . VAL B 1 346 ? 5.598 7.895 0.68 1 94.19 346 VAL B C 1
ATOM 5855 O O . VAL B 1 346 ? 6.41 6.973 0.577 1 94.19 346 VAL B O 1
ATOM 5858 N N . ARG B 1 347 ? 5.902 9.141 0.348 1 91.12 347 ARG B N 1
ATOM 5859 C CA . ARG B 1 347 ? 7.156 9.523 -0.293 1 91.12 347 ARG B CA 1
ATOM 5860 C C . ARG B 1 347 ? 8.352 9.117 0.563 1 91.12 347 ARG B C 1
ATOM 5862 O O . ARG B 1 347 ? 9.406 8.766 0.037 1 91.12 347 ARG B O 1
ATOM 5869 N N . VAL B 1 348 ? 8.188 9.047 1.791 1 88.69 348 VAL B N 1
ATOM 5870 C CA . VAL B 1 348 ? 9.289 8.828 2.725 1 88.69 348 VAL B CA 1
ATOM 5871 C C . VAL B 1 348 ? 9.82 7.402 2.568 1 88.69 348 VAL B C 1
ATOM 5873 O O . VAL B 1 348 ? 10.977 7.125 2.895 1 88.69 348 VAL B O 1
ATOM 5876 N N . GLY B 1 349 ? 9.008 6.516 2.057 1 91.38 349 GLY B N 1
ATOM 5877 C CA . GLY B 1 349 ? 9.414 5.133 1.887 1 91.38 349 GLY B CA 1
ATOM 5878 C C . GLY B 1 349 ? 10.523 4.957 0.861 1 91.38 349 GLY B C 1
ATOM 5879 O O . GLY B 1 349 ? 11.219 3.939 0.856 1 91.38 349 GLY B O 1
ATOM 5880 N N . GLU B 1 350 ? 10.688 5.934 0.006 1 90.75 350 GLU B N 1
ATOM 5881 C CA . GLU B 1 350 ? 11.672 5.852 -1.069 1 90.75 350 GLU B CA 1
ATOM 5882 C C . GLU B 1 350 ? 13.086 5.746 -0.514 1 90.75 350 GLU B C 1
ATOM 5884 O O . GLU B 1 350 ? 13.93 5.043 -1.077 1 90.75 350 GLU B O 1
ATOM 5889 N N . SER B 1 351 ? 13.375 6.379 0.628 1 87.75 351 SER B N 1
ATOM 5890 C CA . SER B 1 351 ? 14.727 6.48 1.156 1 87.75 351 SER B CA 1
ATOM 5891 C C . SER B 1 351 ? 15.078 5.273 2.02 1 87.75 351 SER B C 1
ATOM 5893 O O . SER B 1 351 ? 16.094 5.273 2.719 1 87.75 351 SER B O 1
ATOM 5895 N N . LEU B 1 352 ? 14.242 4.266 1.978 1 90.19 352 LEU B N 1
ATOM 5896 C CA . LEU B 1 352 ? 14.445 3.092 2.818 1 90.19 352 LEU B CA 1
ATOM 5897 C C . LEU B 1 352 ? 15.852 2.533 2.643 1 90.19 352 LEU B C 1
ATOM 5899 O O . LEU B 1 352 ? 16.547 2.268 3.627 1 90.19 352 LEU B O 1
ATOM 5903 N N . ASN B 1 353 ? 16.312 2.371 1.402 1 87.06 353 ASN B N 1
ATOM 5904 C CA . ASN B 1 353 ? 17.578 1.707 1.101 1 87.06 353 ASN B CA 1
ATOM 5905 C C . ASN B 1 353 ? 18.609 2.688 0.549 1 87.06 353 ASN B C 1
ATOM 5907 O O . ASN B 1 353 ? 19.422 2.324 -0.298 1 87.06 353 ASN B O 1
ATOM 5911 N N . THR B 1 354 ? 18.547 3.939 0.967 1 82.5 354 THR B N 1
ATOM 5912 C CA . THR B 1 354 ? 19.484 4.961 0.526 1 82.5 354 THR B CA 1
ATOM 5913 C C . THR B 1 354 ? 20.219 5.57 1.717 1 82.5 354 THR B C 1
ATOM 5915 O O . THR B 1 354 ? 19.906 5.262 2.869 1 82.5 354 THR B O 1
ATOM 5918 N N . SER B 1 355 ? 21.156 6.402 1.434 1 73.88 355 SER B N 1
ATOM 5919 C CA . SER B 1 355 ? 21.922 7.09 2.467 1 73.88 355 SER B CA 1
ATOM 5920 C C . SER B 1 355 ? 21.031 8.055 3.26 1 73.88 355 SER B C 1
ATOM 5922 O O . SER B 1 355 ? 21.422 8.531 4.324 1 73.88 355 SER B O 1
ATOM 5924 N N . GLY B 1 356 ? 19.844 8.219 2.795 1 69.44 356 GLY B N 1
ATOM 5925 C CA . GLY B 1 356 ? 18.906 9.102 3.48 1 69.44 356 GLY B CA 1
ATOM 5926 C C . GLY B 1 356 ? 18.297 8.477 4.727 1 69.44 356 GLY B C 1
ATOM 5927 O O . GLY B 1 356 ? 17.75 9.188 5.574 1 69.44 356 GLY B O 1
ATOM 5928 N N . ALA B 1 357 ? 18.453 7.188 4.797 1 74.19 357 ALA B N 1
ATOM 5929 C CA . ALA B 1 357 ? 17.969 6.516 6 1 74.19 357 ALA B CA 1
ATOM 5930 C C . ALA B 1 357 ? 18.922 6.746 7.176 1 74.19 357 ALA B C 1
ATOM 5932 O O . ALA B 1 357 ? 20.125 6.512 7.066 1 74.19 357 ALA B O 1
ATOM 5933 N N . ARG B 1 358 ? 18.406 7.109 8.203 1 71.06 358 ARG B N 1
ATOM 5934 C CA . ARG B 1 358 ? 19.172 7.547 9.367 1 71.06 358 ARG B CA 1
ATOM 5935 C C . ARG B 1 358 ? 20.141 6.457 9.836 1 71.06 358 ARG B C 1
ATOM 5937 O O . ARG B 1 358 ? 21.281 6.742 10.203 1 71.06 358 ARG B O 1
ATOM 5944 N N . ASP B 1 359 ? 19.625 5.227 9.883 1 72.62 359 ASP B N 1
ATOM 5945 C CA . ASP B 1 359 ? 20.453 4.137 10.375 1 72.62 359 ASP B CA 1
ATOM 5946 C C . ASP B 1 359 ? 21.641 3.883 9.43 1 72.62 359 ASP B C 1
ATOM 5948 O O . ASP B 1 359 ? 22.75 3.604 9.883 1 72.62 359 ASP B O 1
ATOM 5952 N N . LEU B 1 360 ? 21.422 4.016 8.195 1 72.69 360 LEU B N 1
ATOM 5953 C CA . LEU B 1 360 ? 22.5 3.795 7.227 1 72.69 360 LEU B CA 1
ATOM 5954 C C . LEU B 1 360 ? 23.469 4.965 7.215 1 72.69 360 LEU B C 1
ATOM 5956 O O . LEU B 1 360 ? 24.672 4.773 7.062 1 72.69 360 LEU B O 1
ATOM 5960 N N . ARG B 1 361 ? 22.969 6.082 7.438 1 68.38 361 ARG B N 1
ATOM 5961 C CA . ARG B 1 361 ? 23.828 7.262 7.527 1 68.38 361 ARG B CA 1
ATOM 5962 C C . ARG B 1 361 ? 24.734 7.184 8.75 1 68.38 361 ARG B C 1
ATOM 5964 O O . ARG B 1 361 ? 25.922 7.52 8.664 1 68.38 361 ARG B O 1
ATOM 5971 N N . ARG B 1 362 ? 24.188 6.738 9.789 1 67.56 362 ARG B N 1
ATOM 5972 C CA . ARG B 1 362 ? 24.984 6.609 11.016 1 67.56 362 ARG B CA 1
ATOM 5973 C C . ARG B 1 362 ? 26.078 5.562 10.852 1 67.56 362 ARG B C 1
ATOM 5975 O O . ARG B 1 362 ? 27.203 5.758 11.32 1 67.56 362 ARG B O 1
ATOM 5982 N N . HIS B 1 363 ? 25.688 4.484 10.258 1 67.06 363 HIS B N 1
ATOM 5983 C CA . HIS B 1 363 ? 26.672 3.428 10.039 1 67.06 363 HIS B CA 1
ATOM 5984 C C . HIS B 1 363 ? 27.797 3.906 9.141 1 67.06 363 HIS B C 1
ATOM 5986 O O . HIS B 1 363 ? 28.969 3.564 9.359 1 67.06 363 HIS B O 1
ATOM 5992 N N . ALA B 1 364 ? 27.438 4.676 8.164 1 66.25 364 ALA B N 1
ATOM 5993 C CA . ALA B 1 364 ? 28.438 5.211 7.254 1 66.25 364 ALA B CA 1
ATOM 5994 C C . ALA B 1 364 ? 29.359 6.195 7.977 1 66.25 364 ALA B C 1
ATOM 5996 O O . ALA B 1 364 ? 30.562 6.223 7.73 1 66.25 364 ALA B O 1
ATOM 5997 N N . GLU B 1 365 ? 28.828 6.996 8.812 1 65.12 365 GLU B N 1
ATOM 5998 C CA . GLU B 1 365 ? 29.609 7.957 9.586 1 65.12 365 GLU B CA 1
ATOM 5999 C C . GLU B 1 365 ? 30.531 7.254 10.562 1 65.12 365 GLU B C 1
ATOM 6001 O O . GLU B 1 365 ? 31.688 7.66 10.734 1 65.12 365 GLU B O 1
ATOM 6006 N N . ASP B 1 366 ? 30.109 6.262 11.172 1 63.03 366 ASP B N 1
ATOM 6007 C CA . ASP B 1 366 ? 30.906 5.508 12.133 1 63.03 366 ASP B CA 1
ATOM 6008 C C . ASP B 1 366 ? 32.062 4.773 11.438 1 63.03 366 ASP B C 1
ATOM 6010 O O . ASP B 1 366 ? 33.156 4.625 12 1 63.03 366 ASP B O 1
ATOM 6014 N N . ALA B 1 367 ? 31.766 4.316 10.219 1 61.47 367 ALA B N 1
ATOM 6015 C CA . ALA B 1 367 ? 32.781 3.547 9.508 1 61.47 367 ALA B CA 1
ATOM 6016 C C . ALA B 1 367 ? 33.75 4.469 8.766 1 61.47 367 ALA B C 1
ATOM 6018 O O . ALA B 1 367 ? 34.719 4.004 8.156 1 61.47 367 ALA B O 1
ATOM 6019 N N . ASN B 1 368 ? 33.75 5.766 9.094 1 53.94 368 ASN B N 1
ATOM 6020 C CA . ASN B 1 368 ? 34.594 6.762 8.453 1 53.94 368 ASN B CA 1
ATOM 6021 C C . ASN B 1 368 ? 34.719 6.52 6.953 1 53.94 368 ASN B C 1
ATOM 6023 O O . ASN B 1 368 ? 35.781 6.707 6.371 1 53.94 368 ASN B O 1
ATOM 6027 N N . ASP B 1 369 ? 34.062 5.773 6.367 1 52.12 369 ASP B N 1
ATOM 6028 C CA . ASP B 1 369 ? 34.094 5.453 4.941 1 52.12 369 ASP B CA 1
ATOM 6029 C C . ASP B 1 369 ? 32.844 5.969 4.246 1 52.12 369 ASP B C 1
ATOM 6031 O O . ASP B 1 369 ? 31.734 5.438 4.445 1 52.12 369 ASP B O 1
ATOM 6035 N N . SER B 1 370 ? 32.875 7.156 4.039 1 50.88 370 SER B N 1
ATOM 6036 C CA . SER B 1 370 ? 31.812 7.906 3.354 1 50.88 370 SER B CA 1
ATOM 6037 C C . SER B 1 370 ? 31.391 7.207 2.064 1 50.88 370 SER B C 1
ATOM 6039 O O . SER B 1 370 ? 30.391 7.582 1.451 1 50.88 370 SER B O 1
ATOM 6041 N N . SER B 1 371 ? 32.406 6.625 1.315 1 50.28 371 SER B N 1
ATOM 6042 C CA . SER B 1 371 ? 32.281 6.367 -0.114 1 50.28 371 SER B CA 1
ATOM 6043 C C . SER B 1 371 ? 31.094 5.441 -0.393 1 50.28 371 SER B C 1
ATOM 6045 O O . SER B 1 371 ? 30.375 5.621 -1.378 1 50.28 371 SER B O 1
ATOM 6047 N N . ARG B 1 372 ? 31.375 3.953 -0.22 1 50.31 372 ARG B N 1
ATOM 6048 C CA . ARG B 1 372 ? 30.672 2.904 -0.95 1 50.31 372 ARG B CA 1
ATOM 6049 C C . ARG B 1 372 ? 29.531 2.332 -0.12 1 50.31 372 ARG B C 1
ATOM 6051 O O . ARG B 1 372 ? 29.703 1.351 0.605 1 50.31 372 ARG B O 1
ATOM 6058 N N . PHE B 1 373 ? 28.516 3.123 0.288 1 60.34 373 PHE B N 1
ATOM 6059 C CA . PHE B 1 373 ? 27.297 2.566 0.889 1 60.34 373 PHE B CA 1
ATOM 6060 C C . PHE B 1 373 ? 26.719 1.468 0.009 1 60.34 373 PHE B C 1
ATOM 6062 O O . PHE B 1 373 ? 26.219 1.741 -1.088 1 60.34 373 PHE B O 1
ATOM 6069 N N . HIS B 1 374 ? 27.156 0.205 0.213 1 67.5 374 HIS B N 1
ATOM 6070 C CA . HIS B 1 374 ? 26.594 -0.861 -0.605 1 67.5 374 HIS B CA 1
ATOM 6071 C C . HIS B 1 374 ? 25.781 -1.837 0.244 1 67.5 374 HIS B C 1
ATOM 6073 O O . HIS B 1 374 ? 26.297 -2.395 1.215 1 67.5 374 HIS B O 1
ATOM 6079 N N . LEU B 1 375 ? 24.562 -1.673 0.175 1 80.56 375 LEU B N 1
ATOM 6080 C CA . LEU B 1 375 ? 23.703 -2.682 0.79 1 80.56 375 LEU B CA 1
ATOM 6081 C C . LEU B 1 375 ? 23.641 -3.939 -0.071 1 80.56 375 LEU B C 1
ATOM 6083 O O . LEU B 1 375 ? 23.5 -3.854 -1.294 1 80.56 375 LEU B O 1
ATOM 6087 N N . SER B 1 376 ? 23.828 -5.031 0.599 1 83.31 376 SER B N 1
ATOM 6088 C CA . SER B 1 376 ? 23.656 -6.293 -0.111 1 83.31 376 SER B CA 1
ATOM 6089 C C . SER B 1 376 ? 22.203 -6.469 -0.573 1 83.31 376 SER B C 1
ATOM 6091 O O . SER B 1 376 ? 21.297 -5.84 -0.032 1 83.31 376 SER B O 1
ATOM 6093 N N . GLU B 1 377 ? 21.984 -7.16 -1.566 1 83.56 377 GLU B N 1
ATOM 6094 C CA . GLU B 1 377 ? 20.656 -7.43 -2.096 1 83.56 377 GLU B CA 1
ATOM 6095 C C . GLU B 1 377 ? 19.766 -8.07 -1.039 1 83.56 377 GLU B C 1
ATOM 6097 O O . GLU B 1 377 ? 18.562 -7.777 -0.962 1 83.56 377 GLU B O 1
ATOM 6102 N N . GLU B 1 378 ? 20.312 -8.922 -0.278 1 84.31 378 GLU B N 1
ATOM 6103 C CA . GLU B 1 378 ? 19.547 -9.602 0.762 1 84.31 378 GLU B CA 1
ATOM 6104 C C . GLU B 1 378 ? 19.078 -8.617 1.827 1 84.31 378 GLU B C 1
ATOM 6106 O O . GLU B 1 378 ? 17.938 -8.703 2.287 1 84.31 378 GLU B O 1
ATOM 6111 N N . GLU B 1 379 ? 19.953 -7.773 2.217 1 88 379 GLU B N 1
ATOM 6112 C CA . GLU B 1 379 ? 19.594 -6.777 3.223 1 88 379 GLU B CA 1
ATOM 6113 C C . GLU B 1 379 ? 18.516 -5.824 2.699 1 88 379 GLU B C 1
ATOM 6115 O O . GLU B 1 379 ? 17.609 -5.43 3.439 1 88 379 GLU B O 1
ATOM 6120 N N . ARG B 1 380 ? 18.625 -5.48 1.462 1 90.81 380 ARG B N 1
ATOM 6121 C CA . ARG B 1 380 ? 17.641 -4.605 0.845 1 90.81 380 ARG B CA 1
ATOM 6122 C C . ARG B 1 380 ? 16.266 -5.254 0.841 1 90.81 380 ARG B C 1
ATOM 6124 O O . ARG B 1 380 ? 15.258 -4.605 1.152 1 90.81 380 ARG B O 1
ATOM 6131 N N . THR B 1 381 ? 16.297 -6.457 0.522 1 90.5 381 THR B N 1
ATOM 6132 C CA . THR B 1 381 ? 15.039 -7.191 0.456 1 90.5 381 THR B CA 1
ATOM 6133 C C . THR B 1 381 ? 14.438 -7.359 1.848 1 90.5 381 THR B C 1
ATOM 6135 O O . THR B 1 381 ? 13.227 -7.262 2.02 1 90.5 381 THR B O 1
ATOM 6138 N N . ARG B 1 382 ? 15.297 -7.66 2.754 1 90.88 382 ARG B N 1
ATOM 6139 C CA . ARG B 1 382 ? 14.828 -7.809 4.129 1 90.88 382 ARG B CA 1
ATOM 6140 C C . ARG B 1 382 ? 14.164 -6.527 4.625 1 90.88 382 ARG B C 1
ATOM 6142 O O . ARG B 1 382 ? 13.078 -6.57 5.195 1 90.88 382 ARG B O 1
ATOM 6149 N N . ARG B 1 383 ? 14.812 -5.43 4.434 1 93.44 383 ARG B N 1
ATOM 6150 C CA . ARG B 1 383 ? 14.297 -4.137 4.871 1 93.44 383 ARG B CA 1
ATOM 6151 C C . ARG B 1 383 ? 12.984 -3.805 4.164 1 93.44 383 ARG B C 1
ATOM 6153 O O . ARG B 1 383 ? 12.047 -3.297 4.789 1 93.44 383 ARG B O 1
ATOM 6160 N N . TRP B 1 384 ? 12.984 -4.133 2.928 1 94.62 384 TRP B N 1
ATOM 6161 C CA . TRP B 1 384 ? 11.773 -3.898 2.139 1 94.62 384 TRP B CA 1
ATOM 6162 C C . TRP B 1 384 ? 10.609 -4.734 2.66 1 94.62 384 TRP B C 1
ATOM 6164 O O . TRP B 1 384 ? 9.492 -4.234 2.797 1 94.62 384 TRP B O 1
ATOM 6174 N N . MET B 1 385 ? 10.82 -5.938 2.949 1 94.19 385 MET B N 1
ATOM 6175 C CA . MET B 1 385 ? 9.766 -6.84 3.406 1 94.19 385 MET B CA 1
ATOM 6176 C C . MET B 1 385 ? 9.258 -6.422 4.781 1 94.19 385 MET B C 1
ATOM 6178 O O . MET B 1 385 ? 8.055 -6.48 5.047 1 94.19 385 MET B O 1
ATOM 6182 N N . VAL B 1 386 ? 10.188 -6.016 5.637 1 95.38 386 VAL B N 1
ATOM 6183 C CA . VAL B 1 386 ? 9.773 -5.527 6.949 1 95.38 386 VAL B CA 1
ATOM 6184 C C . VAL B 1 386 ? 8.828 -4.336 6.781 1 95.38 386 VAL B C 1
ATOM 6186 O O . VAL B 1 386 ? 7.789 -4.266 7.434 1 95.38 386 VAL B O 1
ATOM 6189 N N . MET B 1 387 ? 9.188 -3.441 5.957 1 96.44 387 MET B N 1
ATOM 6190 C CA . MET B 1 387 ? 8.359 -2.264 5.707 1 96.44 387 MET B CA 1
ATOM 6191 C C . MET B 1 387 ? 7 -2.664 5.145 1 96.44 387 MET B C 1
ATOM 6193 O O . MET B 1 387 ? 5.965 -2.195 5.621 1 96.44 387 MET B O 1
ATOM 6197 N N . MET B 1 388 ? 7.016 -3.615 4.223 1 96.44 388 MET B N 1
ATOM 6198 C CA . MET B 1 388 ? 5.781 -3.953 3.52 1 96.44 388 MET B CA 1
ATOM 6199 C C . MET B 1 388 ? 4.879 -4.824 4.387 1 96.44 388 MET B C 1
ATOM 6201 O O . MET B 1 388 ? 3.654 -4.73 4.305 1 96.44 388 MET B O 1
ATOM 6205 N N . VAL B 1 389 ? 5.48 -5.633 5.207 1 96.31 389 VAL B N 1
ATOM 6206 C CA . VAL B 1 389 ? 4.68 -6.379 6.172 1 96.31 389 VAL B CA 1
ATOM 6207 C C . VAL B 1 389 ? 3.982 -5.41 7.125 1 96.31 389 VAL B C 1
ATOM 6209 O O . VAL B 1 389 ? 2.801 -5.578 7.438 1 96.31 389 VAL B O 1
ATOM 6212 N N . THR B 1 390 ? 4.715 -4.43 7.578 1 96.31 390 THR B N 1
ATOM 6213 C CA . THR B 1 390 ? 4.145 -3.395 8.43 1 96.31 390 THR B CA 1
ATOM 6214 C C . THR B 1 390 ? 2.996 -2.678 7.723 1 96.31 390 THR B C 1
ATOM 6216 O O . THR B 1 390 ? 1.916 -2.512 8.289 1 96.31 390 THR B O 1
ATOM 6219 N N . VAL B 1 391 ? 3.219 -2.275 6.484 1 97.31 391 VAL B N 1
ATOM 6220 C CA . VAL B 1 391 ? 2.223 -1.566 5.691 1 97.31 391 VAL B CA 1
ATOM 6221 C C . VAL B 1 391 ? 0.991 -2.447 5.496 1 97.31 391 VAL B C 1
ATOM 6223 O O . VAL B 1 391 ? -0.137 -2.01 5.734 1 97.31 391 VAL B O 1
ATOM 6226 N N . GLY B 1 392 ? 1.239 -3.662 5.078 1 97.06 392 GLY B N 1
ATOM 6227 C CA . GLY B 1 392 ? 0.148 -4.562 4.746 1 97.06 392 GLY B CA 1
ATOM 6228 C C . GLY B 1 392 ? -0.791 -4.82 5.91 1 97.06 392 GLY B C 1
ATOM 6229 O O . GLY B 1 392 ? -2.012 -4.746 5.758 1 97.06 392 GLY B O 1
ATOM 6230 N N . LEU B 1 393 ? -0.257 -5.098 7.023 1 96.38 393 LEU B N 1
ATOM 6231 C CA . LEU B 1 393 ? -1.097 -5.445 8.164 1 96.38 393 LEU B CA 1
ATOM 6232 C C . LEU B 1 393 ? -1.699 -4.195 8.797 1 96.38 393 LEU B C 1
ATOM 6234 O O . LEU B 1 393 ? -2.799 -4.242 9.352 1 96.38 393 LEU B O 1
ATOM 6238 N N . LEU B 1 394 ? -0.967 -3.07 8.711 1 95.88 394 LEU B N 1
ATOM 6239 C CA . LEU B 1 394 ? -1.519 -1.804 9.18 1 95.88 394 LEU B CA 1
ATOM 6240 C C . LEU B 1 394 ? -2.748 -1.413 8.367 1 95.88 394 LEU B C 1
ATOM 6242 O O . LEU B 1 394 ? -3.807 -1.127 8.938 1 95.88 394 LEU B O 1
ATOM 6246 N N . VAL B 1 395 ? -2.627 -1.421 7.09 1 95.62 395 VAL B N 1
ATOM 6247 C CA . VAL B 1 395 ? -3.715 -1.027 6.203 1 95.62 395 VAL B CA 1
ATOM 6248 C C . VAL B 1 395 ? -4.824 -2.078 6.246 1 95.62 395 VAL B C 1
ATOM 6250 O O . VAL B 1 395 ? -6.008 -1.738 6.234 1 95.62 395 VAL B O 1
ATOM 6253 N N . GLY B 1 396 ? -4.461 -3.324 6.336 1 95.25 396 GLY B N 1
ATOM 6254 C CA . GLY B 1 396 ? -5.426 -4.414 6.34 1 95.25 396 GLY B CA 1
ATOM 6255 C C . GLY B 1 396 ? -6.336 -4.402 7.555 1 95.25 396 GLY B C 1
ATOM 6256 O O . GLY B 1 396 ? -7.551 -4.574 7.43 1 95.25 396 GLY B O 1
ATOM 6257 N N . PHE B 1 397 ? -5.746 -4.18 8.703 1 94.69 397 PHE B N 1
ATOM 6258 C CA . PHE B 1 397 ? -6.527 -4.199 9.93 1 94.69 397 PHE B CA 1
ATOM 6259 C C . PHE B 1 397 ? -6.957 -2.789 10.32 1 94.69 397 PHE B C 1
ATOM 6261 O O . PHE B 1 397 ? -7.684 -2.604 11.297 1 94.69 397 PHE B O 1
ATOM 6268 N N . LYS B 1 398 ? -6.504 -1.761 9.562 1 93.44 398 LYS B N 1
ATOM 6269 C CA . LYS B 1 398 ? -6.742 -0.364 9.914 1 93.44 398 LYS B CA 1
ATOM 6270 C C . LYS B 1 398 ? -6.336 -0.084 11.359 1 93.44 398 LYS B C 1
ATOM 6272 O O . LYS B 1 398 ? -7.094 0.531 12.109 1 93.44 398 LYS B O 1
ATOM 6277 N N . ASN B 1 399 ? -5.121 -0.627 11.727 1 93.88 399 ASN B N 1
ATOM 6278 C CA . ASN B 1 399 ? -4.617 -0.582 13.094 1 93.88 399 ASN B CA 1
ATOM 6279 C C . ASN B 1 399 ? -3.098 -0.44 13.125 1 93.88 399 ASN B C 1
ATOM 6281 O O . ASN B 1 399 ? -2.375 -1.356 12.727 1 93.88 399 ASN B O 1
ATOM 6285 N N . ASP B 1 400 ? -2.705 0.724 13.734 1 92.88 400 ASP B N 1
ATOM 6286 C CA . ASP B 1 400 ? -1.271 0.997 13.766 1 92.88 400 ASP B CA 1
ATOM 6287 C C . ASP B 1 400 ? -0.537 -0.02 14.633 1 92.88 400 ASP B C 1
ATOM 6289 O O . ASP B 1 400 ? 0.607 -0.378 14.352 1 92.88 400 ASP B O 1
ATOM 6293 N N . ALA B 1 401 ? -1.235 -0.445 15.695 1 92.38 401 ALA B N 1
ATOM 6294 C CA . ALA B 1 401 ? -0.594 -1.372 16.625 1 92.38 401 ALA B CA 1
ATOM 6295 C C . ALA B 1 401 ? -0.304 -2.711 15.953 1 92.38 401 ALA B C 1
ATOM 6297 O O . ALA B 1 401 ? 0.77 -3.287 16.141 1 92.38 401 ALA B O 1
ATOM 6298 N N . VAL B 1 402 ? -1.227 -3.189 15.234 1 94.12 402 VAL B N 1
ATOM 6299 C CA . VAL B 1 402 ? -1.053 -4.465 14.547 1 94.12 402 VAL B CA 1
ATOM 6300 C C . VAL B 1 402 ? 0.077 -4.355 13.523 1 94.12 402 VAL B C 1
ATOM 6302 O O . VAL B 1 402 ? 0.911 -5.258 13.414 1 94.12 402 VAL B O 1
ATOM 6305 N N . GLY B 1 403 ? 0.078 -3.26 12.75 1 94.75 403 GLY B N 1
ATOM 6306 C CA . GLY B 1 403 ? 1.18 -3.035 11.828 1 94.75 403 GLY B CA 1
ATOM 6307 C C . GLY B 1 403 ? 2.531 -2.973 12.516 1 94.75 403 GLY B C 1
ATOM 6308 O O . GLY B 1 403 ? 3.502 -3.57 12.047 1 94.75 403 GLY B O 1
ATOM 6309 N N . PHE B 1 404 ? 2.557 -2.283 13.625 1 93.25 404 PHE B N 1
ATOM 6310 C CA . PHE B 1 404 ? 3.789 -2.125 14.391 1 93.25 404 PHE B CA 1
ATOM 6311 C C . PHE B 1 404 ? 4.293 -3.473 14.891 1 93.25 404 PHE B C 1
ATOM 6313 O O . PHE B 1 404 ? 5.461 -3.814 14.703 1 93.25 404 PHE B O 1
ATOM 6320 N N . VAL B 1 405 ? 3.467 -4.238 15.492 1 94.31 405 VAL B N 1
ATOM 6321 C CA . VAL B 1 405 ? 3.842 -5.527 16.062 1 94.31 405 VAL B CA 1
ATOM 6322 C C . VAL B 1 405 ? 4.281 -6.477 14.945 1 94.31 405 VAL B C 1
ATOM 6324 O O . VAL B 1 405 ? 5.277 -7.191 15.086 1 94.31 405 VAL B O 1
ATOM 6327 N N . ALA B 1 406 ? 3.555 -6.484 13.906 1 95.56 406 ALA B N 1
ATOM 6328 C CA . ALA B 1 406 ? 3.902 -7.352 12.781 1 95.56 406 ALA B CA 1
ATOM 6329 C C . ALA B 1 406 ? 5.27 -6.988 12.211 1 95.56 406 ALA B C 1
ATOM 6331 O O . ALA B 1 406 ? 6.062 -7.871 11.875 1 95.56 406 ALA B O 1
ATOM 6332 N N . GLY B 1 407 ? 5.516 -5.656 12.016 1 95 407 GLY B N 1
ATOM 6333 C CA . GLY B 1 407 ? 6.816 -5.215 11.547 1 95 407 GLY B CA 1
ATOM 6334 C C . GLY B 1 407 ? 7.953 -5.617 12.469 1 95 407 GLY B C 1
ATOM 6335 O O . GLY B 1 407 ? 9 -6.074 12.008 1 95 407 GLY B O 1
ATOM 6336 N N . MET B 1 408 ? 7.707 -5.496 13.734 1 93.5 408 MET B N 1
ATOM 6337 C CA . MET B 1 408 ? 8.719 -5.879 14.719 1 93.5 408 MET B CA 1
ATOM 6338 C C . MET B 1 408 ? 8.977 -7.383 14.672 1 93.5 408 MET B C 1
ATOM 6340 O O . MET B 1 408 ? 10.133 -7.816 14.711 1 93.5 408 MET B O 1
ATOM 6344 N N . LEU B 1 409 ? 7.938 -8.133 14.633 1 94.19 409 LEU B N 1
ATOM 6345 C CA . LEU B 1 409 ? 8.078 -9.586 14.562 1 94.19 409 LEU B CA 1
ATOM 6346 C C . LEU B 1 409 ? 8.844 -9.992 13.305 1 94.19 409 LEU B C 1
ATOM 6348 O O . LEU B 1 409 ? 9.688 -10.891 13.352 1 94.19 409 LEU B O 1
ATOM 6352 N N . CYS B 1 410 ? 8.5 -9.367 12.234 1 93.81 410 CYS B N 1
ATOM 6353 C CA . CYS B 1 410 ? 9.195 -9.664 10.984 1 93.81 410 CYS B CA 1
ATOM 6354 C C . CYS B 1 410 ? 10.68 -9.336 11.094 1 93.81 410 CYS B C 1
ATOM 6356 O O . CYS B 1 410 ? 11.523 -10.117 10.656 1 93.81 410 CYS B O 1
ATOM 6358 N N . HIS B 1 411 ? 10.977 -8.18 11.625 1 93.56 411 HIS B N 1
ATOM 6359 C CA . HIS B 1 411 ? 12.359 -7.781 11.82 1 93.56 411 HIS B CA 1
ATOM 6360 C C . HIS B 1 411 ? 13.109 -8.789 12.695 1 93.56 411 HIS B C 1
ATOM 6362 O O . HIS B 1 411 ? 14.234 -9.18 12.375 1 93.56 411 HIS B O 1
ATOM 6368 N N . TRP B 1 412 ? 12.508 -9.203 13.766 1 92.62 412 TRP B N 1
ATOM 6369 C CA . TRP B 1 412 ? 13.133 -10.141 14.688 1 92.62 412 TRP B CA 1
ATOM 6370 C C . TRP B 1 412 ? 13.297 -11.516 14.047 1 92.62 412 TRP B C 1
ATOM 6372 O O . TRP B 1 412 ? 14.258 -12.234 14.328 1 92.62 412 TRP B O 1
ATOM 6382 N N . ALA B 1 413 ? 12.359 -11.906 13.281 1 90.44 413 ALA B N 1
ATOM 6383 C CA . ALA B 1 413 ? 12.438 -13.188 12.586 1 90.44 413 ALA B CA 1
ATOM 6384 C C . ALA B 1 413 ? 13.656 -13.242 11.672 1 90.44 413 ALA B C 1
ATOM 6386 O O . ALA B 1 413 ? 14.297 -14.281 11.539 1 90.44 413 ALA B O 1
ATOM 6387 N N . TYR B 1 414 ? 13.938 -12.18 10.977 1 88.25 414 TYR B N 1
ATOM 6388 C CA . TYR B 1 414 ? 15.094 -12.125 10.086 1 88.25 414 TYR B CA 1
ATOM 6389 C C . TYR B 1 414 ? 16.391 -12.125 10.883 1 88.25 414 TYR B C 1
ATOM 6391 O O . TYR B 1 414 ? 17.438 -12.539 10.375 1 88.25 414 TYR B O 1
ATOM 6399 N N . GLU B 1 415 ? 16.328 -11.664 12.047 1 86.81 415 GLU B N 1
ATOM 6400 C CA . GLU B 1 415 ? 17.531 -11.578 12.867 1 86.81 415 GLU B CA 1
ATOM 6401 C C . GLU B 1 415 ? 17.797 -12.883 13.602 1 86.81 415 GLU B C 1
ATOM 6403 O O . GLU B 1 415 ? 18.922 -13.133 14.055 1 86.81 415 GLU B O 1
ATOM 6408 N N . LEU B 1 416 ? 16.812 -13.688 13.688 1 81.19 416 LEU B N 1
ATOM 6409 C CA . LEU B 1 416 ? 16.891 -14.906 14.484 1 81.19 416 LEU B CA 1
ATOM 6410 C C . LEU B 1 416 ? 17.969 -15.844 13.938 1 81.19 416 LEU B C 1
ATOM 6412 O O . LEU B 1 416 ? 18.781 -16.375 14.695 1 81.19 416 LEU B O 1
ATOM 6416 N N . PRO B 1 417 ? 18 -16.078 12.641 1 71.62 417 PRO B N 1
ATOM 6417 C CA . PRO B 1 417 ? 19.047 -16.984 12.156 1 71.62 417 PRO B CA 1
ATOM 6418 C C . PRO B 1 417 ? 20.453 -16.484 12.453 1 71.62 417 PRO B C 1
ATOM 6420 O O . PRO B 1 417 ? 21.344 -17.281 12.781 1 71.62 417 PRO B O 1
ATOM 6423 N N . ALA B 1 418 ? 20.609 -15.242 12.281 1 68.31 418 ALA B N 1
ATOM 6424 C CA . ALA B 1 418 ? 21.906 -14.664 12.602 1 68.31 418 ALA B CA 1
ATOM 6425 C C . ALA B 1 418 ? 22.234 -14.844 14.078 1 68.31 418 ALA B C 1
ATOM 6427 O O . ALA B 1 418 ? 23.375 -15.133 14.438 1 68.31 418 ALA B O 1
ATOM 6428 N N . LEU B 1 419 ? 21.219 -14.781 14.852 1 67.44 419 LEU B N 1
ATOM 6429 C CA . LEU B 1 419 ? 21.422 -14.953 16.281 1 67.44 419 LEU B CA 1
ATOM 6430 C C . LEU B 1 419 ? 21.734 -16.406 16.609 1 67.44 419 LEU B C 1
ATOM 6432 O O . LEU B 1 419 ? 22.594 -16.688 17.453 1 67.44 419 LEU B O 1
ATOM 6436 N N . VAL B 1 420 ? 21.062 -17.266 15.93 1 68.75 420 VAL B N 1
ATOM 6437 C CA . VAL B 1 420 ? 21.266 -18.688 16.172 1 68.75 420 VAL B CA 1
ATOM 6438 C C . VAL B 1 420 ? 22.672 -19.078 15.719 1 68.75 420 VAL B C 1
ATOM 6440 O O . VAL B 1 420 ? 23.359 -19.844 16.406 1 68.75 420 VAL B O 1
ATOM 6443 N N . HIS B 1 421 ? 23.016 -18.516 14.609 1 67.62 421 HIS B N 1
ATOM 6444 C CA . HIS B 1 421 ? 24.359 -18.828 14.109 1 67.62 421 HIS B CA 1
ATOM 6445 C C . HIS B 1 421 ? 25.422 -18.266 15.039 1 67.62 421 HIS B C 1
ATOM 6447 O O . HIS B 1 421 ? 26.438 -18.906 15.297 1 67.62 421 HIS B O 1
ATOM 6453 N N . ARG B 1 422 ? 25.156 -17.141 15.508 1 64 422 ARG B N 1
ATOM 6454 C CA . ARG B 1 422 ? 26.109 -16.531 16.422 1 64 422 ARG B CA 1
ATOM 6455 C C . ARG B 1 422 ? 26.188 -17.312 17.734 1 64 422 ARG B C 1
ATOM 6457 O O . ARG B 1 422 ? 27.281 -17.5 18.266 1 64 422 ARG B O 1
ATOM 6464 N N . THR B 1 423 ? 25.094 -17.781 18.203 1 66.94 423 THR B N 1
ATOM 6465 C CA . THR B 1 423 ? 25.062 -18.547 19.438 1 66.94 423 THR B CA 1
ATOM 6466 C C . THR B 1 423 ? 25.688 -19.922 19.25 1 66.94 423 THR B C 1
ATOM 6468 O O . THR B 1 423 ? 26.391 -20.406 20.125 1 66.94 423 THR B O 1
ATOM 6471 N N . LYS B 1 424 ? 25.391 -20.5 18.156 1 66.88 424 LYS B N 1
ATOM 6472 C CA . LYS B 1 424 ? 26 -21.797 17.859 1 66.88 424 LYS B CA 1
ATOM 6473 C C . LYS B 1 424 ? 27.516 -21.688 17.734 1 66.88 424 LYS B C 1
ATOM 6475 O O . LYS B 1 424 ? 28.25 -22.562 18.219 1 66.88 424 LYS B O 1
ATOM 6480 N N . ARG B 1 425 ? 27.922 -20.672 17.125 1 66.94 425 ARG B N 1
ATOM 6481 C CA . ARG B 1 425 ? 29.359 -20.438 17.016 1 66.94 425 ARG B CA 1
ATOM 6482 C C . ARG B 1 425 ? 29.984 -20.203 18.375 1 66.94 425 ARG B C 1
ATOM 6484 O O . ARG B 1 425 ? 31.062 -20.703 18.672 1 66.94 425 ARG B O 1
ATOM 6491 N N . ARG B 1 426 ? 29.312 -19.438 19.141 1 68.5 426 ARG B N 1
ATOM 6492 C CA . ARG B 1 426 ? 29.812 -19.156 20.484 1 68.5 426 ARG B CA 1
ATOM 6493 C C . ARG B 1 426 ? 29.844 -20.422 21.328 1 68.5 426 ARG B C 1
ATOM 6495 O O . ARG B 1 426 ? 30.781 -20.641 22.109 1 68.5 426 ARG B O 1
ATOM 6502 N N . TRP B 1 427 ? 28.812 -21.141 21.172 1 69.62 427 TRP B N 1
ATOM 6503 C CA . TRP B 1 427 ? 28.75 -22.406 21.891 1 69.62 427 TRP B CA 1
ATOM 6504 C C . TRP B 1 427 ? 29.797 -23.391 21.391 1 69.62 427 TRP B C 1
ATOM 6506 O O . TRP B 1 427 ? 30.422 -24.094 22.172 1 69.62 427 TRP B O 1
ATOM 6516 N N . SER B 1 428 ? 29.953 -23.406 20.188 1 68 428 SER B N 1
ATOM 6517 C CA . SER B 1 428 ? 30.984 -24.266 19.609 1 68 428 SER B CA 1
ATOM 6518 C C . SER B 1 428 ? 32.375 -23.797 20 1 68 428 SER B C 1
ATOM 6520 O O . SER B 1 428 ? 33.25 -24.625 20.266 1 68 428 SER B O 1
ATOM 6522 N N . GLU B 1 429 ? 32.594 -22.531 19.953 1 67.31 429 GLU B N 1
ATOM 6523 C CA . GLU B 1 429 ? 33.875 -21.984 20.391 1 67.31 429 GLU B CA 1
ATOM 6524 C C . GLU B 1 429 ? 34.062 -22.156 21.891 1 67.31 429 GLU B C 1
ATOM 6526 O O . GLU B 1 429 ? 35.188 -22.328 22.359 1 67.31 429 GLU B O 1
ATOM 6531 N N . GLY B 1 430 ? 33.094 -21.984 22.609 1 60.53 430 GLY B N 1
ATOM 6532 C CA . GLY B 1 430 ? 33.188 -22.234 24.047 1 60.53 430 GLY B CA 1
ATOM 6533 C C . GLY B 1 430 ? 33.438 -23.688 24.375 1 60.53 430 GLY B C 1
ATOM 6534 O O . GLY B 1 430 ? 34.094 -23.984 25.391 1 60.53 430 GLY B O 1
ATOM 6535 N N . ARG B 1 431 ? 33 -24.656 23.688 1 58.75 431 ARG B N 1
ATOM 6536 C CA . ARG B 1 431 ? 33.281 -26.078 23.906 1 58.75 431 ARG B CA 1
ATOM 6537 C C . ARG B 1 431 ? 34.75 -26.375 23.578 1 58.75 431 ARG B C 1
ATOM 6539 O O . ARG B 1 431 ? 35.312 -27.312 24.156 1 58.75 431 ARG B O 1
ATOM 6546 N N . VAL B 1 432 ? 35.312 -25.703 22.719 1 55.09 432 VAL B N 1
ATOM 6547 C CA . VAL B 1 432 ? 36.719 -25.953 22.391 1 55.09 432 VAL B CA 1
ATOM 6548 C C . VAL B 1 432 ? 37.625 -25.391 23.484 1 55.09 432 VAL B C 1
ATOM 6550 O O . VAL B 1 432 ? 38.812 -25.719 23.562 1 55.09 432 VAL B O 1
ATOM 6553 N N . ARG B 1 433 ? 37.094 -24.516 24.312 1 49.06 433 ARG B N 1
ATOM 6554 C CA . ARG B 1 433 ? 38 -23.938 25.297 1 49.06 433 ARG B CA 1
ATOM 6555 C C . ARG B 1 433 ? 38.031 -24.781 26.562 1 49.06 433 ARG B C 1
ATOM 6557 O O . ARG B 1 433 ? 38.688 -24.391 27.547 1 49.06 433 ARG B O 1
ATOM 6564 N N . LEU B 1 434 ? 37.188 -25.766 26.609 1 43.12 434 LEU B N 1
ATOM 6565 C CA . LEU B 1 434 ? 37.406 -26.562 27.812 1 43.12 434 LEU B CA 1
ATOM 6566 C C . LEU B 1 434 ? 38.531 -27.562 27.594 1 43.12 434 LEU B C 1
ATOM 6568 O O . LEU B 1 434 ? 38.438 -28.453 26.75 1 43.12 434 LEU B O 1
ATOM 6572 N N . PRO B 1 435 ? 39.844 -27.172 27.844 1 41.78 435 PRO B N 1
ATOM 6573 C CA . PRO B 1 435 ? 40.875 -28.188 28.094 1 41.78 435 PRO B CA 1
ATOM 6574 C C . PRO B 1 435 ? 40.656 -28.953 29.406 1 41.78 435 PRO B C 1
ATOM 6576 O O . PRO B 1 435 ? 40.094 -28.406 30.344 1 41.78 435 PRO B O 1
#

Radius of gyration: 29.16 Å; Cα contacts (8 Å, |Δi|>4): 1598; chains: 2; bounding box: 71×84×73 Å

InterPro domains:
  IPR031563 Molybdate transporter 1/2 [PF16983] (25-138)
  IPR031563 Molybdate transporter 1/2 [PF16983] (226-345)
  IPR031563 Molybdate transporter 1/2 [PTHR31970] (11-426)

Secondary structure (DSSP, 8-state):
--HHHHHHHHHHHHHHHHHH-HHHHHHHHGGGHHHHHHHHHHHHHTTSS-HHHHHHHHHHHHHHHHHHH-S----EE-HHHHHHHHHHT--HHHHHHHHHHHHHHHHHHHHHTTHHHHHHHS-HHHHHHHHHHHHHHHHHHHHHHHHTS-SS-S-SSSSHHHHHHHHHHHHHHHHSSS---HHHHHHHHHHHHHHHHHHHTT----------------THHHHIIIIIIIHHHHHHIIIIIIIHHHHHHHHH-TTSPPPPHHHHHHHHHHHHHHHGGGTPPPEE--HHHHHHHHHTT--STHHHHHHHHHHHHHHHHHHHHHHHHHHHS-HHHHHHHHHHHHHHHHHGGGGGGSTTSHHHHHHHHHTT--S-----HHHHHHHHHHHHHHHHHHHHHT-HHHHHHHHHHHHHHHHHHHHHHHHHHHHHHHHHT--/--HHHHHHHHHHHHHHHHHH-HHHHHHHHGGGHHHHHHHHHHHHHTTSS-HHHHHHHHHHHHHHHHHHH-S----EE-HHHHHHHHHHT--HHHHHHHHHHHHHHHHHHHHHTTHHHHHHHS-HHHHHHHHHHHHHHHHHHHHHHHHTS-SS-S-SSSSHHHHHHHHHHHHHHHHSSS---HHHHHHHHHHHHHHHHHHHTT----------------THHHHIIIIIIIHHHHHHIIIIIIIHHHHHHHHH-TTSPPPPHHHHHHHHHHHHHHHGGGTPPPEE--HHHHHHHHHTT--STHHHHHHHHHHHHHHHHHHHHHHHHHHHS-HHHHHHHHHHHHHHHHGGGGGGGSTTSHHHHHHHHHTT--S-----HHHHHHHHHHHHHHHHHHHHHT-HHHHHHHHHHHHHHHHHHHHHHHHHHHHHHHHHT--

Solvent-accessible surface area (backbone atoms only — not comparable to full-atom values): 40620 Å² total; per-residue (Å²): 133,57,74,64,60,50,41,51,52,32,46,50,50,21,51,53,47,38,70,76,37,45,66,33,17,54,45,5,39,49,41,40,42,44,51,38,50,31,54,50,50,53,35,29,69,68,58,28,29,38,56,29,36,28,26,31,45,49,9,51,48,14,32,50,42,9,50,72,60,32,36,40,51,41,68,29,62,41,60,45,37,50,20,34,33,61,63,66,63,35,49,42,26,16,50,27,24,14,26,37,46,40,18,52,53,37,36,53,22,30,76,70,60,47,52,64,57,56,58,72,69,52,58,64,38,39,51,39,8,49,38,27,20,24,10,42,34,29,23,28,48,20,32,51,58,49,66,74,44,34,62,58,58,91,37,90,79,42,17,42,55,59,27,51,52,53,44,53,49,50,42,43,40,70,49,36,91,66,74,63,60,57,45,55,55,53,46,51,52,34,51,52,50,15,49,51,53,27,53,71,68,70,48,67,73,57,78,30,65,59,75,87,51,78,42,72,53,52,78,67,23,40,54,48,10,29,43,35,18,20,56,41,29,45,60,48,43,50,46,40,29,21,48,41,27,37,56,47,44,42,68,75,37,68,87,47,81,61,66,52,56,44,58,47,26,40,50,35,13,52,52,17,68,53,36,20,43,39,28,14,66,39,47,29,43,32,35,67,34,26,51,34,11,40,71,42,45,21,79,24,3,39,16,23,26,52,43,9,51,51,29,29,50,50,12,47,56,28,16,49,25,49,54,53,44,53,73,45,34,30,59,28,61,48,25,45,36,25,31,53,36,11,50,60,38,34,54,60,45,66,36,66,87,38,72,75,23,65,71,52,37,50,52,32,60,72,62,74,48,79,78,79,87,72,77,51,70,66,57,49,48,50,43,44,48,22,15,46,47,7,19,35,41,15,51,27,62,61,18,30,36,57,7,49,52,47,9,50,51,40,49,49,31,54,45,42,59,58,49,49,50,51,47,50,49,49,51,53,54,54,58,68,66,63,123,131,56,74,64,59,50,40,50,51,31,46,50,50,21,52,53,48,38,71,75,37,44,67,33,18,55,46,6,39,47,40,41,43,44,51,36,49,31,54,49,50,52,36,28,69,66,58,29,29,37,56,29,38,27,28,31,44,48,10,51,49,13,33,48,41,9,50,72,62,32,35,38,50,40,68,30,63,41,59,44,37,48,18,34,35,62,63,67,62,38,47,42,28,17,51,27,24,14,28,38,46,40,17,52,53,37,35,53,23,30,75,70,60,45,52,63,57,55,60,73,68,54,57,65,39,40,52,38,8,47,39,27,20,25,12,43,34,27,23,28,48,22,33,52,58,51,65,74,42,34,63,60,57,89,36,91,78,39,16,42,54,56,27,50,51,53,44,52,50,49,42,44,41,70,47,38,91,67,74,64,60,58,44,53,55,52,47,50,53,33,50,52,51,16,48,52,53,27,53,73,68,70,48,68,74,58,80,30,65,58,76,88,50,80,40,73,54,54,80,68,22,40,54,49,10,29,42,37,18,19,55,41,29,45,60,48,43,51,46,41,29,22,48,40,28,37,54,46,42,41,68,76,37,67,89,49,80,62,66,52,57,45,56,46,26,40,50,36,14,51,53,17,68,52,37,20,41,38,28,15,64,38,47,27,43,31,35,66,34,25,53,35,11,39,72,43,44,21,78,24,4,41,16,23,26,52,43,9,51,53,29,28,49,52,11,48,55,28,17,49,26,49,54,53,43,53,73,45,34,32,60,28,60,48,26,44,36,26,32,53,36,12,51,60,37,35,53,60,46,66,34,67,87,38,72,75,22,65,71,53,36,49,53,30,59,74,63,73,47,79,78,79,86,70,76,52,70,66,56,49,47,52,44,45,48,21,16,47,48,7,20,34,41,14,51,27,61,62,18,30,35,56,7,49,51,46,10,50,51,41,48,49,30,54,44,42,58,59,48,50,52,50,49,50,49,48,51,53,54,53,60,67,64,64,124

Nearest PDB structures (foldseek):
  7xuj-assembly1_B  TM=6.614E-01  e=2.230E-09  Homo sapiens
  8iet-assembly1_B  TM=6.656E-01  e=4.332E-09  Homo sapiens
  8opq-assembly1_B  TM=6.724E-01  e=5.905E-09  Homo sapiens
  7ch1-assembly1_B  TM=6.595E-01  e=2.228E-08  Homo sapiens
  7xuh-assembly1_A  TM=6.529E-01  e=1.496E-08  Homo sapiens

pLDDT: mean 87.41, std 10.83, range [41.78, 98.0]